Protein AF-0000000071657439 (afdb_homodimer)

Structure (mmCIF, N/CA/C/O backbone):
data_AF-0000000071657439-model_v1
#
loop_
_entity.id
_entity.type
_entity.pdbx_description
1 polymer 'Glycosyl hydrolase 5 family protein'
#
loop_
_atom_site.group_PDB
_atom_site.id
_atom_site.type_symbol
_atom_site.label_atom_id
_atom_site.label_alt_id
_atom_site.label_comp_id
_atom_site.label_asym_id
_atom_site.label_entity_id
_atom_site.label_seq_id
_atom_site.pdbx_PDB_ins_code
_atom_site.Cartn_x
_atom_site.Cartn_y
_atom_site.Cartn_z
_atom_site.occupancy
_atom_site.B_iso_or_equiv
_atom_site.auth_seq_id
_atom_site.auth_comp_id
_atom_site.auth_asym_id
_atom_site.auth_atom_id
_atom_site.pdbx_PDB_model_num
ATOM 1 N N . MET A 1 1 ? 21.781 -24.656 48.938 1 24.3 1 MET A N 1
ATOM 2 C CA . MET A 1 1 ? 22.859 -23.75 48.562 1 24.3 1 MET A CA 1
ATOM 3 C C . MET A 1 1 ? 22.828 -23.453 47.062 1 24.3 1 MET A C 1
ATOM 5 O O . MET A 1 1 ? 23.297 -24.25 46.25 1 24.3 1 MET A O 1
ATOM 9 N N . LYS A 1 2 ? 21.625 -22.938 46.688 1 26.47 2 LYS A N 1
ATOM 10 C CA . LYS A 1 2 ? 20.953 -22.734 45.406 1 26.47 2 LYS A CA 1
ATOM 11 C C . LYS A 1 2 ? 21.672 -21.688 44.562 1 26.47 2 LYS A C 1
ATOM 13 O O . LYS A 1 2 ? 21.781 -20.531 44.938 1 26.47 2 LYS A O 1
ATOM 18 N N . ILE A 1 3 ? 22.781 -22.203 43.719 1 28.06 3 ILE A N 1
ATOM 19 C CA . ILE A 1 3 ? 23.781 -21.391 43.031 1 28.06 3 ILE A CA 1
ATOM 20 C C . ILE A 1 3 ? 23.094 -20.438 42.062 1 28.06 3 ILE A C 1
ATOM 22 O O . ILE A 1 3 ? 22.172 -20.828 41.344 1 28.06 3 ILE A O 1
ATOM 26 N N . PRO A 1 4 ? 23.344 -19.109 42.094 1 30.8 4 PRO A N 1
ATOM 27 C CA . PRO A 1 4 ? 22.766 -17.953 41.406 1 30.8 4 PRO A CA 1
ATOM 28 C C . PRO A 1 4 ? 23.062 -17.938 39.938 1 30.8 4 PRO A C 1
ATOM 30 O O . PRO A 1 4 ? 24.219 -18.047 39.531 1 30.8 4 PRO A O 1
ATOM 33 N N . MET A 1 5 ? 22.281 -18.625 39.125 1 27.56 5 MET A N 1
ATOM 34 C CA . MET A 1 5 ? 22.547 -18.828 37.688 1 27.56 5 MET A CA 1
ATOM 35 C C . MET A 1 5 ? 22.656 -17.484 36.969 1 27.56 5 MET A C 1
ATOM 37 O O . MET A 1 5 ? 21.766 -16.656 37.062 1 27.56 5 MET A O 1
ATOM 41 N N . ARG A 1 6 ? 23.891 -16.984 36.812 1 30.16 6 ARG A N 1
ATOM 42 C CA . ARG A 1 6 ? 24.234 -15.703 36.188 1 30.16 6 ARG A CA 1
ATOM 43 C C . ARG A 1 6 ? 23.641 -15.602 34.781 1 30.16 6 ARG A C 1
ATOM 45 O O . ARG A 1 6 ? 23.75 -16.531 34 1 30.16 6 ARG A O 1
ATOM 52 N N . PRO A 1 7 ? 22.688 -14.609 34.5 1 30.31 7 PRO A N 1
ATOM 53 C CA . PRO A 1 7 ? 22 -14.422 33.219 1 30.31 7 PRO A CA 1
ATOM 54 C C . PRO A 1 7 ? 22.953 -14.047 32.094 1 30.31 7 PRO A C 1
ATOM 56 O O . PRO A 1 7 ? 23.844 -13.219 32.281 1 30.31 7 PRO A O 1
ATOM 59 N N . VAL A 1 8 ? 23.422 -15.023 31.297 1 30.38 8 VAL A N 1
ATOM 60 C CA . VAL A 1 8 ? 24.312 -14.859 30.141 1 30.38 8 VAL A CA 1
ATOM 61 C C . VAL A 1 8 ? 23.734 -13.805 29.203 1 30.38 8 VAL A C 1
ATOM 63 O O . VAL A 1 8 ? 22.578 -13.898 28.781 1 30.38 8 VAL A O 1
ATOM 66 N N . LEU A 1 9 ? 24.25 -12.555 29.297 1 27.44 9 LEU A N 1
ATOM 67 C CA . LEU A 1 9 ? 23.969 -11.391 28.453 1 27.44 9 LEU A CA 1
ATOM 68 C C . LEU A 1 9 ? 24.234 -11.695 26.984 1 27.44 9 LEU A C 1
ATOM 70 O O . LEU A 1 9 ? 25.359 -11.977 26.594 1 27.44 9 LEU A O 1
ATOM 74 N N . TYR A 1 10 ? 23.328 -12.414 26.312 1 26.75 10 TYR A N 1
ATOM 75 C CA . TYR A 1 10 ? 23.469 -12.641 24.875 1 26.75 10 TYR A CA 1
ATOM 76 C C . TYR A 1 10 ? 23.609 -11.32 24.125 1 26.75 10 TYR A C 1
ATOM 78 O O . TYR A 1 10 ? 22.75 -10.445 24.25 1 26.75 10 TYR A O 1
ATOM 86 N N . LEU A 1 11 ? 24.891 -10.844 24 1 27.08 11 LEU A N 1
ATOM 87 C CA . LEU A 1 11 ? 25.234 -9.711 23.141 1 27.08 11 LEU A CA 1
ATOM 88 C C . LEU A 1 11 ? 24.734 -9.945 21.719 1 27.08 11 LEU A C 1
ATOM 90 O O . LEU A 1 11 ? 25.156 -10.883 21.047 1 27.08 11 LEU A O 1
ATOM 94 N N . LEU A 1 12 ? 23.453 -9.633 21.484 1 26.39 12 LEU A N 1
ATOM 95 C CA . LEU A 1 12 ? 22.875 -9.609 20.141 1 26.39 12 LEU A CA 1
ATOM 96 C C . LEU A 1 12 ? 23.656 -8.664 19.234 1 26.39 12 LEU A C 1
ATOM 98 O O . LEU A 1 12 ? 23.688 -7.453 19.469 1 26.39 12 LEU A O 1
ATOM 102 N N . LEU A 1 13 ? 24.828 -9.156 18.781 1 27.42 13 LEU A N 1
ATOM 103 C CA . LEU A 1 13 ? 25.547 -8.438 17.734 1 27.42 13 LEU A CA 1
ATOM 104 C C . LEU A 1 13 ? 24.609 -8.133 16.562 1 27.42 13 LEU A C 1
ATOM 106 O O . LEU A 1 13 ? 24.047 -9.055 15.961 1 27.42 13 LEU A O 1
ATOM 110 N N . LEU A 1 14 ? 24.016 -6.961 16.641 1 28.27 14 LEU A N 1
ATOM 111 C CA . LEU A 1 14 ? 23.266 -6.371 15.531 1 28.27 14 LEU A CA 1
ATOM 112 C C . LEU A 1 14 ? 24.141 -6.25 14.289 1 28.27 14 LEU A C 1
ATOM 114 O O . LEU A 1 14 ? 25.078 -5.441 14.258 1 28.27 14 LEU A O 1
ATOM 118 N N . LEU A 1 15 ? 24.438 -7.359 13.648 1 28.45 15 LEU A N 1
ATOM 119 C CA . LEU A 1 15 ? 25.047 -7.301 12.328 1 28.45 15 LEU A CA 1
ATOM 120 C C . LEU A 1 15 ? 24.234 -6.422 11.383 1 28.45 15 LEU A C 1
ATOM 122 O O . LEU A 1 15 ? 23.047 -6.652 11.188 1 28.45 15 LEU A O 1
ATOM 126 N N . SER A 1 16 ? 24.688 -5.199 11.258 1 29.62 16 SER A N 1
ATOM 127 C CA . SER A 1 16 ? 24.203 -4.258 10.25 1 29.62 16 SER A CA 1
ATOM 128 C C . SER A 1 16 ? 24.312 -4.852 8.852 1 29.62 16 SER A C 1
ATOM 130 O O . SER A 1 16 ? 25.422 -5.102 8.359 1 29.62 16 SER A O 1
ATOM 132 N N . PHE A 1 17 ? 23.344 -5.691 8.484 1 31.05 17 PHE A N 1
ATOM 133 C CA . PHE A 1 17 ? 23.25 -6.078 7.086 1 31.05 17 PHE A CA 1
ATOM 134 C C . PHE A 1 17 ? 23.125 -4.852 6.191 1 31.05 17 PHE A C 1
ATOM 136 O O . PHE A 1 17 ? 22.156 -4.098 6.289 1 31.05 17 PHE A O 1
ATOM 143 N N . LEU A 1 18 ? 24.281 -4.305 5.812 1 30.98 18 LEU A N 1
ATOM 144 C CA . LEU A 1 18 ? 24.359 -3.381 4.688 1 30.98 18 LEU A CA 1
ATOM 145 C C . LEU A 1 18 ? 23.531 -3.883 3.51 1 30.98 18 LEU A C 1
ATOM 147 O O . LEU A 1 18 ? 23.766 -4.98 3 1 30.98 18 LEU A O 1
ATOM 151 N N . SER A 1 19 ? 22.312 -3.475 3.529 1 32.47 19 SER A N 1
ATOM 152 C CA . SER A 1 19 ? 21.469 -3.68 2.359 1 32.47 19 SER A CA 1
ATOM 153 C C . SER A 1 19 ? 22.141 -3.176 1.09 1 32.47 19 SER A C 1
ATOM 155 O O . SER A 1 19 ? 22.375 -1.976 0.937 1 32.47 19 SER A O 1
ATOM 157 N N . SER A 1 20 ? 23.109 -3.908 0.619 1 32 20 SER A N 1
ATOM 158 C CA . SER A 1 20 ? 23.516 -3.674 -0.763 1 32 20 SER A CA 1
ATOM 159 C C . SER A 1 20 ? 22.312 -3.518 -1.677 1 32 20 SER A C 1
ATOM 161 O O . SER A 1 20 ? 21.438 -4.387 -1.716 1 32 20 SER A O 1
ATOM 163 N N . ASN A 1 21 ? 21.891 -2.271 -1.723 1 31.84 21 ASN A N 1
ATOM 164 C CA . ASN A 1 21 ? 21.016 -1.978 -2.855 1 31.84 21 ASN A CA 1
ATOM 165 C C . ASN A 1 21 ? 21.547 -2.605 -4.145 1 31.84 21 ASN A C 1
ATOM 167 O O . ASN A 1 21 ? 22.453 -2.064 -4.777 1 31.84 21 ASN A O 1
ATOM 171 N N . SER A 1 22 ? 21.719 -3.912 -4.078 1 33.81 22 SER A N 1
ATOM 172 C CA . SER A 1 22 ? 22 -4.527 -5.375 1 33.81 22 SER A CA 1
ATOM 173 C C . SER A 1 22 ? 21.047 -3.994 -6.449 1 33.81 22 SER A C 1
ATOM 175 O O . SER A 1 22 ? 19.844 -3.926 -6.234 1 33.81 22 SER A O 1
ATOM 177 N N . LEU A 1 23 ? 21.562 -3.094 -7.285 1 35.34 23 LEU A N 1
ATOM 178 C CA . LEU A 1 23 ? 20.969 -2.867 -8.602 1 35.34 23 LEU A CA 1
ATOM 179 C C . LEU A 1 23 ? 20.359 -4.152 -9.148 1 35.34 23 LEU A C 1
ATOM 181 O O . LEU A 1 23 ? 21.078 -5.102 -9.461 1 35.34 23 LEU A O 1
ATOM 185 N N . ARG A 1 24 ? 19.219 -4.367 -8.602 1 36.41 24 ARG A N 1
ATOM 186 C CA . ARG A 1 24 ? 18.5 -5.391 -9.359 1 36.41 24 ARG A CA 1
ATOM 187 C C . ARG A 1 24 ? 18.594 -5.113 -10.859 1 36.41 24 ARG A C 1
ATOM 189 O O . ARG A 1 24 ? 17.906 -4.223 -11.367 1 36.41 24 ARG A O 1
ATOM 196 N N . ALA A 1 25 ? 19.703 -5.305 -11.445 1 32.69 25 ALA A N 1
ATOM 197 C CA . ALA A 1 25 ? 19.641 -5.441 -12.898 1 32.69 25 ALA A CA 1
ATOM 198 C C . ALA A 1 25 ? 18.531 -6.398 -13.312 1 32.69 25 ALA A C 1
ATOM 200 O O . ALA A 1 25 ? 18.625 -7.602 -13.07 1 32.69 25 ALA A O 1
ATOM 201 N N . SER A 1 26 ? 17.375 -5.852 -13.25 1 37.47 26 SER A N 1
ATOM 202 C CA . SER A 1 26 ? 16.391 -6.684 -13.914 1 37.47 26 SER A CA 1
ATOM 203 C C . SER A 1 26 ? 16.891 -7.16 -15.281 1 37.47 26 SER A C 1
ATOM 205 O O . SER A 1 26 ? 17.25 -6.344 -16.125 1 37.47 26 SER A O 1
ATOM 207 N N . LEU A 1 27 ? 17.562 -8.195 -15.367 1 37.78 27 LEU A N 1
ATOM 208 C CA . LEU A 1 27 ? 17.672 -8.734 -16.719 1 37.78 27 LEU A CA 1
ATOM 209 C C . LEU A 1 27 ? 16.422 -8.406 -17.531 1 37.78 27 LEU A C 1
ATOM 211 O O . LEU A 1 27 ? 15.328 -8.898 -17.219 1 37.78 27 LEU A O 1
ATOM 215 N N . ALA A 1 28 ? 16.484 -7.227 -17.984 1 44.09 28 ALA A N 1
ATOM 216 C CA . ALA A 1 28 ? 15.453 -6.801 -18.938 1 44.09 28 ALA A CA 1
ATOM 217 C C . ALA A 1 28 ? 15.141 -7.898 -19.938 1 44.09 28 ALA A C 1
ATOM 219 O O . ALA A 1 28 ? 15.922 -8.133 -20.875 1 44.09 28 ALA A O 1
ATOM 220 N N . THR A 1 29 ? 14.547 -9.055 -19.578 1 53.5 29 THR A N 1
ATOM 221 C CA . THR A 1 29 ? 14.117 -9.977 -20.625 1 53.5 29 THR A CA 1
ATOM 222 C C . THR A 1 29 ? 13.273 -9.258 -21.672 1 53.5 29 THR A C 1
ATOM 224 O O . THR A 1 29 ? 12.352 -8.508 -21.328 1 53.5 29 THR A O 1
ATOM 227 N N . SER A 1 30 ? 13.781 -9.094 -22.828 1 66.56 30 SER A N 1
ATOM 228 C CA . SER A 1 30 ? 13.078 -8.531 -23.984 1 66.56 30 SER A CA 1
ATOM 229 C C . SER A 1 30 ? 11.695 -9.148 -24.125 1 66.56 30 SER A C 1
ATOM 231 O O . SER A 1 30 ? 11.5 -10.328 -23.828 1 66.56 30 SER A O 1
ATOM 233 N N . SER A 1 31 ? 10.688 -8.367 -24.234 1 86.31 31 SER A N 1
ATOM 234 C CA . SER A 1 31 ? 9.328 -8.82 -24.5 1 86.31 31 SER A CA 1
ATOM 235 C C . SER A 1 31 ? 9.289 -9.828 -25.656 1 86.31 31 SER A C 1
ATOM 237 O O . SER A 1 31 ? 9.969 -9.648 -26.656 1 86.31 31 SER A O 1
ATOM 239 N N . PRO A 1 32 ? 8.656 -10.945 -25.453 1 93.75 32 PRO A N 1
ATOM 240 C CA . PRO A 1 32 ? 8.586 -11.969 -26.484 1 93.75 32 PRO A CA 1
ATOM 241 C C . PRO A 1 32 ? 7.969 -11.445 -27.781 1 93.75 32 PRO A C 1
ATOM 243 O O . PRO A 1 32 ? 7.102 -10.57 -27.75 1 93.75 32 PRO A O 1
ATOM 246 N N . SER A 1 33 ? 8.461 -12.008 -28.859 1 95.06 33 SER A N 1
ATOM 247 C CA . SER A 1 33 ? 7.848 -11.734 -30.156 1 95.06 33 SER A CA 1
ATOM 248 C C . SER A 1 33 ? 6.559 -12.531 -30.344 1 95.06 33 SER A C 1
ATOM 250 O O . SER A 1 33 ? 6.594 -13.75 -30.516 1 95.06 33 SER A O 1
ATOM 252 N N . LEU A 1 34 ? 5.48 -11.953 -30.344 1 96.25 34 LEU A N 1
ATOM 253 C CA . LEU A 1 34 ? 4.176 -12.602 -30.422 1 96.25 34 LEU A CA 1
ATOM 254 C C . LEU A 1 34 ? 3.732 -12.758 -31.859 1 96.25 34 LEU A C 1
ATOM 256 O O . LEU A 1 34 ? 4.086 -11.945 -32.719 1 96.25 34 LEU A O 1
ATOM 260 N N . PRO A 1 35 ? 2.955 -13.75 -32.156 1 97.56 35 PRO A N 1
ATOM 261 C CA . PRO A 1 35 ? 2.229 -14.672 -31.281 1 97.56 35 PRO A CA 1
ATOM 262 C C . PRO A 1 35 ? 3.09 -15.844 -30.812 1 97.56 35 PRO A C 1
ATOM 264 O O . PRO A 1 35 ? 4.133 -16.125 -31.406 1 97.56 35 PRO A O 1
ATOM 267 N N . LEU A 1 36 ? 2.596 -16.562 -29.828 1 98.75 36 LEU A N 1
ATOM 268 C CA . LEU A 1 36 ? 3.285 -17.734 -29.281 1 98.75 36 LEU A CA 1
ATOM 269 C C . LEU A 1 36 ? 2.893 -19 -30.031 1 98.75 36 LEU A C 1
ATOM 271 O O . LEU A 1 36 ? 1.844 -19.031 -30.672 1 98.75 36 LEU A O 1
ATOM 275 N N . SER A 1 37 ? 3.734 -19.938 -29.953 1 98.69 37 SER A N 1
ATOM 276 C CA . SER A 1 37 ? 3.51 -21.281 -30.469 1 98.69 37 SER A CA 1
ATOM 277 C C . SER A 1 37 ? 4.199 -22.328 -29.578 1 98.69 37 SER A C 1
ATOM 279 O O . SER A 1 37 ? 4.695 -22 -28.5 1 98.69 37 SER A O 1
ATOM 281 N N . THR A 1 38 ? 4.047 -23.594 -29.984 1 98.75 38 THR A N 1
ATOM 282 C CA . THR A 1 38 ? 4.715 -24.656 -29.234 1 98.75 38 THR A CA 1
ATOM 283 C C . THR A 1 38 ? 5.738 -25.375 -30.109 1 98.75 38 THR A C 1
ATOM 285 O O . THR A 1 38 ? 5.555 -25.484 -31.328 1 98.75 38 THR A O 1
ATOM 288 N N . SER A 1 39 ? 6.793 -25.719 -29.578 1 98.25 39 SER A N 1
ATOM 289 C CA . SER A 1 39 ? 7.852 -26.547 -30.141 1 98.25 39 SER A CA 1
ATOM 290 C C . SER A 1 39 ? 8.312 -27.609 -29.156 1 98.25 39 SER A C 1
ATOM 292 O O . SER A 1 39 ? 9.016 -27.297 -28.188 1 98.25 39 SER A O 1
ATOM 294 N N . SER A 1 40 ? 7.871 -28.828 -29.406 1 97.31 40 SER A N 1
ATOM 295 C CA . SER A 1 40 ? 8.016 -29.891 -28.406 1 97.31 40 SER A CA 1
ATOM 296 C C . SER A 1 40 ? 7.367 -29.484 -27.078 1 97.31 40 SER A C 1
ATOM 298 O O . SER A 1 40 ? 6.223 -29.031 -27.047 1 97.31 40 SER A O 1
ATOM 300 N N . ARG A 1 41 ? 8.078 -29.641 -26 1 98.38 41 ARG A N 1
ATOM 301 C CA . ARG A 1 41 ? 7.48 -29.406 -24.688 1 98.38 41 ARG A CA 1
ATOM 302 C C . ARG A 1 41 ? 7.508 -27.922 -24.344 1 98.38 41 ARG A C 1
ATOM 304 O O . ARG A 1 41 ? 7.086 -27.531 -23.25 1 98.38 41 ARG A O 1
ATOM 311 N N . TRP A 1 42 ? 7.957 -27.062 -25.297 1 98.62 42 TRP A N 1
ATOM 312 C CA . TRP A 1 42 ? 8.211 -25.672 -24.938 1 98.62 42 TRP A CA 1
ATOM 313 C C . TRP A 1 42 ? 7.199 -24.75 -25.609 1 98.62 42 TRP A C 1
ATOM 315 O O . TRP A 1 42 ? 6.797 -24.984 -26.75 1 98.62 42 TRP A O 1
ATOM 325 N N . ILE A 1 43 ? 6.812 -23.688 -24.891 1 98.81 43 ILE A N 1
ATOM 326 C CA . ILE A 1 43 ? 6.176 -22.516 -25.484 1 98.81 43 ILE A CA 1
ATOM 327 C C . ILE A 1 43 ? 7.246 -21.562 -26 1 98.81 43 ILE A C 1
ATOM 329 O O . ILE A 1 43 ? 8.203 -21.25 -25.297 1 98.81 43 ILE A O 1
ATOM 333 N N . VAL A 1 44 ? 7.098 -21.156 -27.266 1 98.62 44 VAL A N 1
ATOM 334 C CA . VAL A 1 44 ? 8.125 -20.328 -27.891 1 98.62 44 VAL A CA 1
ATOM 335 C C . VAL A 1 44 ? 7.484 -19.109 -28.547 1 98.62 44 VAL A C 1
ATOM 337 O O . VAL A 1 44 ? 6.281 -19.109 -28.828 1 98.62 44 VAL A O 1
ATOM 340 N N . ASP A 1 45 ? 8.258 -18.078 -28.75 1 98 45 ASP A N 1
ATOM 341 C CA . ASP A 1 45 ? 7.75 -16.891 -29.438 1 98 45 ASP A CA 1
ATOM 342 C C . ASP A 1 45 ? 7.965 -17 -30.938 1 98 45 ASP A C 1
ATOM 344 O O . ASP A 1 45 ? 8.281 -18.062 -31.453 1 98 45 ASP A O 1
ATOM 348 N N . GLY A 1 46 ? 7.734 -15.93 -31.656 1 96.69 46 GLY A N 1
ATOM 349 C CA . GLY A 1 46 ? 7.812 -15.914 -33.125 1 96.69 46 GLY A CA 1
ATOM 350 C C . GLY A 1 46 ? 9.203 -16.234 -33.625 1 96.69 46 GLY A C 1
ATOM 351 O O . GLY A 1 46 ? 9.359 -16.656 -34.781 1 96.69 46 GLY A O 1
ATOM 352 N N . ASN A 1 47 ? 10.203 -16.141 -32.781 1 96.12 47 ASN A N 1
ATOM 353 C CA . ASN A 1 47 ? 11.586 -16.406 -33.188 1 96.12 47 ASN A CA 1
ATOM 354 C C . ASN A 1 47 ? 12.039 -17.781 -32.719 1 96.12 47 ASN A C 1
ATOM 356 O O . ASN A 1 47 ? 13.203 -18.156 -32.906 1 96.12 47 ASN A O 1
ATOM 360 N N . GLY A 1 48 ? 11.133 -18.469 -32.062 1 96.62 48 GLY A N 1
ATOM 361 C CA . GLY A 1 48 ? 11.453 -19.812 -31.594 1 96.62 48 GLY A CA 1
ATOM 362 C C . GLY A 1 48 ? 12.125 -19.828 -30.234 1 96.62 48 GLY A C 1
ATOM 363 O O . GLY A 1 48 ? 12.617 -20.875 -29.797 1 96.62 48 GLY A O 1
ATOM 364 N N . ARG A 1 49 ? 12.109 -18.719 -29.641 1 96.75 49 ARG A N 1
ATOM 365 C CA . ARG A 1 49 ? 12.734 -18.609 -28.312 1 96.75 49 ARG A CA 1
ATOM 366 C C . ARG A 1 49 ? 11.758 -19.016 -27.219 1 96.75 49 ARG A C 1
ATOM 368 O O . ARG A 1 49 ? 10.586 -18.641 -27.234 1 96.75 49 ARG A O 1
ATOM 375 N N . ARG A 1 50 ? 12.266 -19.734 -26.234 1 98 50 ARG A N 1
ATOM 376 C CA . ARG A 1 50 ? 11.484 -20.156 -25.094 1 98 50 ARG A CA 1
ATOM 377 C C . ARG A 1 50 ? 10.875 -18.969 -24.359 1 98 50 ARG A C 1
ATOM 379 O O . ARG A 1 50 ? 11.562 -17.984 -24.078 1 98 50 ARG A O 1
ATOM 386 N N . VAL A 1 51 ? 9.57 -19.062 -24.172 1 98.31 51 VAL A N 1
ATOM 387 C CA . VAL A 1 51 ? 8.859 -18.094 -23.359 1 98.31 51 VAL A CA 1
ATOM 388 C C . VAL A 1 51 ? 8.305 -18.781 -22.109 1 98.31 51 VAL A C 1
ATOM 390 O O . VAL A 1 51 ? 7.578 -19.781 -22.219 1 98.31 51 VAL A O 1
ATOM 393 N N . LYS A 1 52 ? 8.711 -18.312 -20.953 1 98.06 52 LYS A N 1
ATOM 394 C CA . LYS A 1 52 ? 8.156 -18.781 -19.688 1 98.06 52 LYS A CA 1
ATOM 395 C C . LYS A 1 52 ? 6.867 -18.047 -19.344 1 98.06 52 LYS A C 1
ATOM 397 O O . LYS A 1 52 ? 6.871 -16.812 -19.188 1 98.06 52 LYS A O 1
ATOM 402 N N . LEU A 1 53 ? 5.746 -18.797 -19.25 1 98.75 53 LEU A N 1
ATOM 403 C CA . LEU A 1 53 ? 4.543 -18.172 -18.688 1 98.75 53 LEU A CA 1
ATOM 404 C C . LEU A 1 53 ? 4.59 -18.156 -17.172 1 98.75 53 LEU A C 1
ATOM 406 O O . LEU A 1 53 ? 4.559 -19.219 -16.531 1 98.75 53 LEU A O 1
ATOM 410 N N . ALA A 1 54 ? 4.793 -17.031 -16.625 1 98.75 54 ALA A N 1
ATOM 411 C CA . ALA A 1 54 ? 4.656 -16.75 -15.195 1 98.75 54 ALA A CA 1
ATOM 412 C C . ALA A 1 54 ? 3.398 -15.93 -14.922 1 98.75 54 ALA A C 1
ATOM 414 O O . ALA A 1 54 ? 3.463 -14.695 -14.82 1 98.75 54 ALA A O 1
ATOM 415 N N . CYS A 1 55 ? 2.279 -16.641 -14.766 1 98.88 55 CYS A N 1
ATOM 416 C CA . CYS A 1 55 ? 0.968 -16 -14.766 1 98.88 55 CYS A CA 1
ATOM 417 C C . CYS A 1 55 ? 0.394 -15.938 -13.359 1 98.88 55 CYS A C 1
ATOM 419 O O . CYS A 1 55 ? 0.853 -16.641 -12.461 1 98.88 55 CYS A O 1
ATOM 421 N N . VAL A 1 56 ? -0.522 -15.047 -13.203 1 98.94 56 VAL A N 1
ATOM 422 C CA . VAL A 1 56 ? -1.392 -15 -12.039 1 98.94 56 VAL A CA 1
ATOM 423 C C . VAL A 1 56 ? -2.854 -15.031 -12.477 1 98.94 56 VAL A C 1
ATOM 425 O O . VAL A 1 56 ? -3.223 -14.406 -13.469 1 98.94 56 VAL A O 1
ATOM 428 N N . ASN A 1 57 ? -3.639 -15.867 -11.781 1 98.94 57 ASN A N 1
ATOM 429 C CA . ASN A 1 57 ? -5.066 -15.906 -12.07 1 98.94 57 ASN A CA 1
ATOM 430 C C . ASN A 1 57 ? -5.781 -14.664 -11.555 1 98.94 57 ASN A C 1
ATOM 432 O O . ASN A 1 57 ? -5.543 -14.227 -10.422 1 98.94 57 ASN A O 1
ATOM 436 N N . TRP A 1 58 ? -6.613 -14.117 -12.359 1 98.94 58 TRP A N 1
ATOM 437 C CA . TRP A 1 58 ? -7.438 -12.977 -11.961 1 98.94 58 TRP A CA 1
ATOM 438 C C . TRP A 1 58 ? -8.914 -13.258 -12.211 1 98.94 58 TRP A C 1
ATOM 440 O O . TRP A 1 58 ? -9.336 -13.391 -13.367 1 98.94 58 TRP A O 1
ATOM 450 N N . ALA A 1 59 ? -9.68 -13.312 -11.18 1 98.81 59 ALA A N 1
ATOM 451 C CA . ALA A 1 59 ? -11.07 -13.758 -11.242 1 98.81 59 ALA A CA 1
ATOM 452 C C . ALA A 1 59 ? -11.961 -12.664 -11.828 1 98.81 59 ALA A C 1
ATOM 454 O O . ALA A 1 59 ? -11.953 -11.531 -11.352 1 98.81 59 ALA A O 1
ATOM 455 N N . ALA A 1 60 ? -12.766 -13.016 -12.828 1 98.88 60 ALA A N 1
ATOM 456 C CA . ALA A 1 60 ? -13.781 -12.148 -13.406 1 98.88 60 ALA A CA 1
ATOM 457 C C . ALA A 1 60 ? -15.07 -12.922 -13.695 1 98.88 60 ALA A C 1
ATOM 459 O O . ALA A 1 60 ? -15.953 -12.43 -14.398 1 98.88 60 ALA A O 1
ATOM 460 N N . HIS A 1 61 ? -15.164 -14.133 -13.125 1 98.56 61 HIS A N 1
ATOM 461 C CA . HIS A 1 61 ? -16.234 -15.047 -13.516 1 98.56 61 HIS A CA 1
ATOM 462 C C . HIS A 1 61 ? -17.297 -15.148 -12.422 1 98.56 61 HIS A C 1
ATOM 464 O O . HIS A 1 61 ? -18.312 -15.82 -12.602 1 98.56 61 HIS A O 1
ATOM 470 N N . LEU A 1 62 ? -17.062 -14.508 -11.266 1 98.12 62 LEU A N 1
ATOM 471 C CA . LEU A 1 62 ? -17.953 -14.711 -10.141 1 98.12 62 LEU A CA 1
ATOM 472 C C . LEU A 1 62 ? -19.281 -13.977 -10.359 1 98.12 62 LEU A C 1
ATOM 474 O O . LEU A 1 62 ? -19.625 -13.641 -11.492 1 98.12 62 LEU A O 1
ATOM 478 N N . GLU A 1 63 ? -20.062 -13.742 -9.344 1 97.62 63 GLU A N 1
ATOM 479 C CA . GLU A 1 63 ? -21.453 -13.305 -9.406 1 97.62 63 GLU A CA 1
ATOM 480 C C . GLU A 1 63 ? -21.578 -11.977 -10.156 1 97.62 63 GLU A C 1
ATOM 482 O O . GLU A 1 63 ? -22.531 -11.781 -10.93 1 97.62 63 GLU A O 1
ATOM 487 N N . ALA A 1 64 ? -20.609 -11.148 -10.008 1 98.38 64 ALA A N 1
ATOM 488 C CA . ALA A 1 64 ? -20.672 -9.828 -10.625 1 98.38 64 ALA A CA 1
ATOM 489 C C . ALA A 1 64 ? -20.312 -9.891 -12.109 1 98.38 64 ALA A C 1
ATOM 491 O O . ALA A 1 64 ? -20.562 -8.945 -12.852 1 98.38 64 ALA A O 1
ATOM 492 N N . ALA A 1 65 ? -19.672 -11.031 -12.539 1 98.62 65 ALA A N 1
ATOM 493 C CA . ALA A 1 65 ? -19.219 -11.234 -13.906 1 98.62 65 ALA A CA 1
ATOM 494 C C . ALA A 1 65 ? -18.328 -10.078 -14.359 1 98.62 65 ALA A C 1
ATOM 496 O O . ALA A 1 65 ? -18.453 -9.594 -15.484 1 98.62 65 ALA A O 1
ATOM 497 N N . ALA A 1 66 ? -17.547 -9.562 -13.477 1 98.81 66 ALA A N 1
ATOM 498 C CA . ALA A 1 66 ? -16.547 -8.523 -13.711 1 98.81 66 ALA A CA 1
ATOM 499 C C . ALA A 1 66 ? -15.281 -8.789 -12.914 1 98.81 66 ALA A C 1
ATOM 501 O O . ALA A 1 66 ? -15.312 -9.484 -11.891 1 98.81 66 ALA A O 1
ATOM 502 N N . ALA A 1 67 ? -14.18 -8.227 -13.438 1 98.94 67 ALA A N 1
ATOM 503 C CA . ALA A 1 67 ? -12.906 -8.438 -12.766 1 98.94 67 ALA A CA 1
ATOM 504 C C . ALA A 1 67 ? -12.961 -7.953 -11.32 1 98.94 67 ALA A C 1
ATOM 506 O O . ALA A 1 67 ? -13.516 -6.887 -11.031 1 98.94 67 ALA A O 1
ATOM 507 N N . GLU A 1 68 ? -12.453 -8.734 -10.422 1 98.88 68 GLU A N 1
ATOM 508 C CA . GLU A 1 68 ? -12.383 -8.367 -9.008 1 98.88 68 GLU A CA 1
ATOM 509 C C . GLU A 1 68 ? -11.406 -7.215 -8.781 1 98.88 68 GLU A C 1
ATOM 511 O O . GLU A 1 68 ? -10.422 -7.078 -9.516 1 98.88 68 GLU A O 1
ATOM 516 N N . GLY A 1 69 ? -11.703 -6.375 -7.773 1 98.75 69 GLY A N 1
ATOM 517 C CA . GLY A 1 69 ? -10.727 -5.402 -7.309 1 98.75 69 GLY A CA 1
ATOM 518 C C . GLY A 1 69 ? -10.859 -4.051 -7.992 1 98.75 69 GLY A C 1
ATOM 519 O O . GLY A 1 69 ? -10.156 -3.104 -7.645 1 98.75 69 GLY A O 1
ATOM 520 N N . LEU A 1 70 ? -11.875 -3.854 -8.922 1 98.88 70 LEU A N 1
ATOM 521 C CA . LEU A 1 70 ? -12 -2.609 -9.672 1 98.88 70 LEU A CA 1
ATOM 522 C C . LEU A 1 70 ? -12.43 -1.466 -8.766 1 98.88 70 LEU A C 1
ATOM 524 O O . LEU A 1 70 ? -12.25 -0.293 -9.102 1 98.88 70 LEU A O 1
ATOM 528 N N . GLY A 1 71 ? -13.023 -1.799 -7.637 1 98.44 71 GLY A N 1
ATOM 529 C CA . GLY A 1 71 ? -13.367 -0.788 -6.645 1 98.44 71 GLY A CA 1
ATOM 530 C C . GLY A 1 71 ? -12.258 -0.555 -5.633 1 98.44 71 GLY A C 1
ATOM 531 O O . GLY A 1 71 ? -12.32 0.394 -4.848 1 98.44 71 GLY A O 1
ATOM 532 N N . LYS A 1 72 ? -11.25 -1.358 -5.633 1 98.25 72 LYS A N 1
ATOM 533 C CA . LYS A 1 72 ? -10.18 -1.288 -4.641 1 98.25 72 LYS A CA 1
ATOM 534 C C . LYS A 1 72 ? -9.031 -0.409 -5.129 1 98.25 72 LYS A C 1
ATOM 536 O O . LYS A 1 72 ? -8.469 0.368 -4.355 1 98.25 72 LYS A O 1
ATOM 541 N N . GLN A 1 73 ? -8.688 -0.518 -6.41 1 98.19 73 GLN A N 1
ATOM 542 C CA . GLN A 1 73 ? -7.598 0.226 -7.035 1 98.19 73 GLN A CA 1
ATOM 543 C C . GLN A 1 73 ? -7.949 0.615 -8.469 1 98.19 73 GLN A C 1
ATOM 545 O O . GLN A 1 73 ? -8.766 -0.046 -9.117 1 98.19 73 GLN A O 1
ATOM 550 N N . PRO A 1 74 ? -7.301 1.685 -8.977 1 98 74 PRO A N 1
ATOM 551 C CA . PRO A 1 74 ? -7.379 1.904 -10.43 1 98 74 PRO A CA 1
ATOM 552 C C . PRO A 1 74 ? -6.832 0.729 -11.234 1 98 74 PRO A C 1
ATOM 554 O O . PRO A 1 74 ? -5.84 0.111 -10.836 1 98 74 PRO A O 1
ATOM 557 N N . LEU A 1 75 ? -7.449 0.438 -12.312 1 98.81 75 LEU A N 1
ATOM 558 C CA . LEU A 1 75 ? -7.113 -0.707 -13.148 1 98.81 75 LEU A CA 1
ATOM 559 C C . LEU A 1 75 ? -5.637 -0.681 -13.539 1 98.81 75 LEU A C 1
ATOM 561 O O . LEU A 1 75 ? -4.949 -1.701 -13.453 1 98.81 75 LEU A O 1
ATOM 565 N N . ASP A 1 76 ? -5.164 0.469 -13.891 1 98.5 76 ASP A N 1
ATOM 566 C CA . ASP A 1 76 ? -3.77 0.583 -14.305 1 98.5 76 ASP A CA 1
ATOM 567 C C . ASP A 1 76 ? -2.824 0.285 -13.141 1 98.5 76 ASP A C 1
ATOM 569 O O . ASP A 1 76 ? -1.744 -0.273 -13.344 1 98.5 76 ASP A O 1
ATOM 573 N N . THR A 1 77 ? -3.232 0.651 -11.953 1 97.75 77 THR A N 1
ATOM 574 C CA . THR A 1 77 ? -2.447 0.34 -10.766 1 97.75 77 THR A CA 1
ATOM 575 C C . THR A 1 77 ? -2.379 -1.168 -10.539 1 97.75 77 THR A C 1
ATOM 577 O O . THR A 1 77 ? -1.321 -1.703 -10.203 1 97.75 77 THR A O 1
ATOM 580 N N . ILE A 1 78 ? -3.48 -1.857 -10.727 1 98.69 78 ILE A N 1
ATOM 581 C CA . ILE A 1 78 ? -3.52 -3.309 -10.578 1 98.69 78 ILE A CA 1
ATOM 582 C C . ILE A 1 78 ? -2.58 -3.959 -11.586 1 98.69 78 ILE A C 1
ATOM 584 O O . ILE A 1 78 ? -1.725 -4.77 -11.219 1 98.69 78 ILE A O 1
ATOM 588 N N . SER A 1 79 ? -2.664 -3.559 -12.867 1 98.75 79 SER A N 1
ATOM 589 C CA . SER A 1 79 ? -1.815 -4.117 -13.914 1 98.75 79 SER A CA 1
ATOM 590 C C . SER A 1 79 ? -0.343 -3.824 -13.648 1 98.75 79 SER A C 1
ATOM 592 O O . SER A 1 79 ? 0.507 -4.707 -13.789 1 98.75 79 SER A O 1
ATOM 594 N N . GLY A 1 80 ? -0.105 -2.555 -13.273 1 98.25 80 GLY A N 1
ATOM 595 C CA . GLY A 1 80 ? 1.266 -2.211 -12.93 1 98.25 80 GLY A CA 1
ATOM 596 C C . GLY A 1 80 ? 1.819 -3.037 -11.789 1 98.25 80 GLY A C 1
ATOM 597 O O . GLY A 1 80 ? 3.002 -3.383 -11.781 1 98.25 80 GLY A O 1
ATOM 598 N N . GLY A 1 81 ? 0.934 -3.324 -10.828 1 97.81 81 GLY A N 1
ATOM 599 C CA . GLY A 1 81 ? 1.333 -4.172 -9.719 1 97.81 81 GLY A CA 1
ATOM 600 C C . GLY A 1 81 ? 1.699 -5.582 -10.141 1 97.81 81 GLY A C 1
ATOM 601 O O . GLY A 1 81 ? 2.65 -6.164 -9.617 1 97.81 81 GLY A O 1
ATOM 602 N N . VAL A 1 82 ? 0.99 -6.117 -11.039 1 98.62 82 VAL A N 1
ATOM 603 C CA . VAL A 1 82 ? 1.271 -7.441 -11.578 1 98.62 82 VAL A CA 1
ATOM 604 C C . VAL A 1 82 ? 2.68 -7.473 -12.164 1 98.62 82 VAL A C 1
ATOM 606 O O . VAL A 1 82 ? 3.461 -8.383 -11.875 1 98.62 82 VAL A O 1
ATOM 609 N N . VAL A 1 83 ? 3.037 -6.449 -12.938 1 98.12 83 VAL A N 1
ATOM 610 C CA . VAL A 1 83 ? 4.352 -6.355 -13.57 1 98.12 83 VAL A CA 1
ATOM 611 C C . VAL A 1 83 ? 5.422 -6.172 -12.5 1 98.12 83 VAL A C 1
ATOM 613 O O . VAL A 1 83 ? 6.457 -6.844 -12.531 1 98.12 83 VAL A O 1
ATOM 616 N N . ALA A 1 84 ? 5.113 -5.355 -11.516 1 97.44 84 ALA A N 1
ATOM 617 C CA . ALA A 1 84 ? 6.082 -5.039 -10.469 1 97.44 84 ALA A CA 1
ATOM 618 C C . ALA A 1 84 ? 6.414 -6.277 -9.641 1 97.44 84 ALA A C 1
ATOM 620 O O . ALA A 1 84 ? 7.527 -6.406 -9.125 1 97.44 84 ALA A O 1
ATOM 621 N N . LEU A 1 85 ? 5.48 -7.176 -9.578 1 98.12 85 LEU A N 1
ATOM 622 C CA . LEU A 1 85 ? 5.676 -8.383 -8.781 1 98.12 85 LEU A CA 1
ATOM 623 C C . LEU A 1 85 ? 6.301 -9.492 -9.617 1 98.12 85 LEU A C 1
ATOM 625 O O . LEU A 1 85 ? 6.441 -10.625 -9.148 1 98.12 85 LEU A O 1
ATOM 629 N N . GLY A 1 86 ? 6.586 -9.273 -10.875 1 97.62 86 GLY A N 1
ATOM 630 C CA . GLY A 1 86 ? 7.41 -10.141 -11.703 1 97.62 86 GLY A CA 1
ATOM 631 C C . GLY A 1 86 ? 6.602 -11.023 -12.633 1 97.62 86 GLY A C 1
ATOM 632 O O . GLY A 1 86 ? 7.16 -11.844 -13.359 1 97.62 86 GLY A O 1
ATOM 633 N N . PHE A 1 87 ? 5.32 -10.836 -12.688 1 98.69 87 PHE A N 1
ATOM 634 C CA . PHE A 1 87 ? 4.488 -11.656 -13.555 1 98.69 87 PHE A CA 1
ATOM 635 C C . PHE A 1 87 ? 4.449 -11.078 -14.969 1 98.69 87 PHE A C 1
ATOM 637 O O . PHE A 1 87 ? 4.461 -9.859 -15.141 1 98.69 87 PHE A O 1
ATOM 644 N N . ASN A 1 88 ? 4.355 -11.93 -15.938 1 98.62 88 ASN A N 1
ATOM 645 C CA . ASN A 1 88 ? 4.301 -11.461 -17.312 1 98.62 88 ASN A CA 1
ATOM 646 C C . ASN A 1 88 ? 3.002 -11.883 -18 1 98.62 88 ASN A C 1
ATOM 648 O O . ASN A 1 88 ? 2.809 -11.625 -19.188 1 98.62 88 ASN A O 1
ATOM 652 N N . CYS A 1 89 ? 2.182 -12.508 -17.203 1 98.69 89 CYS A N 1
ATOM 653 C CA . CYS A 1 89 ? 0.969 -13.102 -17.75 1 98.69 89 CYS A CA 1
ATOM 654 C C . CYS A 1 89 ? -0.157 -13.102 -16.719 1 98.69 89 CYS A C 1
ATOM 656 O O . CYS A 1 89 ? 0.085 -13.297 -15.531 1 98.69 89 CYS A O 1
ATOM 658 N N . VAL A 1 90 ? -1.368 -12.805 -17.234 1 98.94 90 VAL A N 1
ATOM 659 C CA . VAL A 1 90 ? -2.574 -12.945 -16.422 1 98.94 90 VAL A CA 1
ATOM 660 C C . VAL A 1 90 ? -3.498 -13.984 -17.047 1 98.94 90 VAL A C 1
ATOM 662 O O . VAL A 1 90 ? -3.775 -13.938 -18.25 1 98.94 90 VAL A O 1
ATOM 665 N N . ARG A 1 91 ? -3.836 -14.969 -16.234 1 98.94 91 ARG A N 1
ATOM 666 C CA . ARG A 1 91 ? -4.938 -15.852 -16.594 1 98.94 91 ARG A CA 1
ATOM 667 C C . ARG A 1 91 ? -6.273 -15.281 -16.125 1 98.94 91 ARG A C 1
ATOM 669 O O . ARG A 1 91 ? -6.633 -15.406 -14.961 1 98.94 91 ARG A O 1
ATOM 676 N N . LEU A 1 92 ? -6.984 -14.656 -17.047 1 98.94 92 LEU A N 1
ATOM 677 C CA . LEU A 1 92 ? -8.219 -13.93 -16.766 1 98.94 92 LEU A CA 1
ATOM 678 C C . LEU A 1 92 ? -9.438 -14.82 -16.984 1 98.94 92 LEU A C 1
ATOM 680 O O . LEU A 1 92 ? -9.688 -15.281 -18.094 1 98.94 92 LEU A O 1
ATOM 684 N N . THR A 1 93 ? -10.164 -15.031 -15.922 1 98.88 93 THR A N 1
ATOM 685 C CA . THR A 1 93 ? -11.281 -15.969 -16.016 1 98.88 93 THR A CA 1
ATOM 686 C C . THR A 1 93 ? -12.539 -15.266 -16.516 1 98.88 93 THR A C 1
ATOM 688 O O . THR A 1 93 ? -12.672 -14.047 -16.391 1 98.88 93 THR A O 1
ATOM 691 N N . TRP A 1 94 ? -13.367 -15.992 -17.141 1 98.81 94 TRP A N 1
ATOM 692 C CA . TRP A 1 94 ? -14.641 -15.453 -17.625 1 98.81 94 TRP A CA 1
ATOM 693 C C . TRP A 1 94 ? -15.719 -16.531 -17.609 1 98.81 94 TRP A C 1
ATOM 695 O O . TRP A 1 94 ? -15.43 -17.719 -17.75 1 98.81 94 TRP A O 1
ATOM 705 N N . PRO A 1 95 ? -16.969 -16.141 -17.359 1 98.75 95 PRO A N 1
ATOM 706 C CA . PRO A 1 95 ? -18.094 -17.062 -17.516 1 98.75 95 PRO A CA 1
ATOM 707 C C . PRO A 1 95 ? -18.641 -17.094 -18.953 1 98.75 95 PRO A C 1
ATOM 709 O O . PRO A 1 95 ? -18.734 -16.062 -19.609 1 98.75 95 PRO A O 1
ATOM 712 N N . LEU A 1 96 ? -19 -18.266 -19.359 1 98.69 96 LEU A N 1
ATOM 713 C CA . LEU A 1 96 ? -19.484 -18.469 -20.719 1 98.69 96 LEU A CA 1
ATOM 714 C C . LEU A 1 96 ? -20.641 -17.531 -21.031 1 98.69 96 LEU A C 1
ATOM 716 O O . LEU A 1 96 ? -20.703 -16.953 -22.125 1 98.69 96 LEU A O 1
ATOM 720 N N . TYR A 1 97 ? -21.484 -17.297 -20.109 1 98.62 97 TYR A N 1
ATOM 721 C CA . TYR A 1 97 ? -22.719 -16.531 -20.297 1 98.62 97 TYR A CA 1
ATOM 722 C C . TYR A 1 97 ? -22.406 -15.055 -20.516 1 98.62 97 TYR A C 1
ATOM 724 O O . TYR A 1 97 ? -23.281 -14.297 -20.969 1 98.62 97 TYR A O 1
ATOM 732 N N . LEU A 1 98 ? -21.234 -14.648 -20.188 1 98.75 98 LEU A N 1
ATOM 733 C CA . LEU A 1 98 ? -20.844 -13.281 -20.516 1 98.75 98 LEU A CA 1
ATOM 734 C C . LEU A 1 98 ? -21 -13.016 -22.016 1 98.75 98 LEU A C 1
ATOM 736 O O . LEU A 1 98 ? -21.312 -11.891 -22.406 1 98.75 98 LEU A O 1
ATOM 740 N N . LEU A 1 99 ? -20.812 -14.031 -22.828 1 98.69 99 LEU A N 1
ATOM 741 C CA . LEU A 1 99 ? -20.875 -13.891 -24.281 1 98.69 99 LEU A CA 1
ATOM 742 C C . LEU A 1 99 ? -22.188 -14.461 -24.828 1 98.69 99 LEU A C 1
ATOM 744 O O . LEU A 1 99 ? -22.766 -13.906 -25.75 1 98.69 99 LEU A O 1
ATOM 748 N N . THR A 1 100 ? -22.688 -15.539 -24.234 1 98.62 100 THR A N 1
ATOM 749 C CA . THR A 1 100 ? -23.797 -16.266 -24.875 1 98.62 100 THR A CA 1
ATOM 750 C C . THR A 1 100 ? -25.141 -15.82 -24.281 1 98.62 100 THR A C 1
ATOM 752 O O . THR A 1 100 ? -26.188 -16.141 -24.844 1 98.62 100 THR A O 1
ATOM 755 N N . ASN A 1 101 ? -25.078 -15.156 -23.188 1 98.5 101 ASN A N 1
ATOM 756 C CA . ASN A 1 101 ? -26.266 -14.5 -22.641 1 98.5 101 ASN A CA 1
ATOM 757 C C . ASN A 1 101 ? -26.219 -12.992 -22.859 1 98.5 101 ASN A C 1
ATOM 759 O O . ASN A 1 101 ? -25.578 -12.266 -22.094 1 98.5 101 ASN A O 1
ATOM 763 N N . VAL A 1 102 ? -26.953 -12.562 -23.781 1 97.94 102 VAL A N 1
ATOM 764 C CA . VAL A 1 102 ? -26.906 -11.172 -24.234 1 97.94 102 VAL A CA 1
ATOM 765 C C . VAL A 1 102 ? -27.328 -10.242 -23.094 1 97.94 102 VAL A C 1
ATOM 767 O O . VAL A 1 102 ? -26.766 -9.156 -22.953 1 97.94 102 VAL A O 1
ATOM 770 N N . SER A 1 103 ? -28.312 -10.648 -22.359 1 98 103 SER A N 1
ATOM 771 C CA . SER A 1 103 ? -28.766 -9.836 -21.25 1 98 103 SER A CA 1
ATOM 772 C C . SER A 1 103 ? -27.656 -9.609 -20.234 1 98 103 SER A C 1
ATOM 774 O O . SER A 1 103 ? -27.453 -8.492 -19.75 1 98 103 SER A O 1
ATOM 776 N N . LEU A 1 104 ? -26.922 -10.648 -19.953 1 98.19 104 LEU A N 1
ATOM 777 C CA . LEU A 1 104 ? -25.812 -10.516 -19.016 1 98.19 104 LEU A CA 1
ATOM 778 C C . LEU A 1 104 ? -24.688 -9.695 -19.625 1 98.19 104 LEU A C 1
ATOM 780 O O . LEU A 1 104 ? -24.188 -8.75 -19 1 98.19 104 LEU A O 1
ATOM 784 N N . GLY A 1 105 ? -24.266 -10.008 -20.812 1 98.69 105 GLY A N 1
ATOM 785 C CA . GLY A 1 105 ? -23.156 -9.344 -21.469 1 98.69 105 GLY A CA 1
ATOM 786 C C . GLY A 1 105 ? -23.375 -7.852 -21.641 1 98.69 105 GLY A C 1
ATOM 787 O O . GLY A 1 105 ? -22.422 -7.066 -21.625 1 98.69 105 GLY A O 1
ATOM 788 N N . SER A 1 106 ? -24.672 -7.457 -21.719 1 98.62 106 SER A N 1
ATOM 789 C CA . SER A 1 106 ? -25.016 -6.062 -22 1 98.62 106 SER A CA 1
ATOM 790 C C . SER A 1 106 ? -25.312 -5.293 -20.719 1 98.62 106 SER A C 1
ATOM 792 O O . SER A 1 106 ? -25.562 -4.086 -20.75 1 98.62 106 SER A O 1
ATOM 794 N N . LEU A 1 107 ? -25.312 -5.988 -19.641 1 98.75 107 LEU A N 1
ATOM 795 C CA . LEU A 1 107 ? -25.609 -5.363 -18.359 1 98.75 107 LEU A CA 1
ATOM 796 C C . LEU A 1 107 ? -24.484 -4.41 -17.938 1 98.75 107 LEU A C 1
ATOM 798 O O . LEU A 1 107 ? -23.312 -4.793 -17.922 1 98.75 107 LEU A O 1
ATOM 802 N N . PRO A 1 108 ? -24.844 -3.09 -17.656 1 98.88 108 PRO A N 1
ATOM 803 C CA . PRO A 1 108 ? -23.797 -2.205 -17.156 1 98.88 108 PRO A CA 1
ATOM 804 C C . PRO A 1 108 ? -23.188 -2.697 -15.844 1 98.88 108 PRO A C 1
ATOM 806 O O . PRO A 1 108 ? -23.906 -3.244 -14.992 1 98.88 108 PRO A O 1
ATOM 809 N N . LEU A 1 109 ? -21.922 -2.504 -15.648 1 98.88 109 LEU A N 1
ATOM 810 C CA . LEU A 1 109 ? -21.266 -2.914 -14.414 1 98.88 109 LEU A CA 1
ATOM 811 C C . LEU A 1 109 ? -21.969 -2.352 -13.195 1 98.88 109 LEU A C 1
ATOM 813 O O . LEU A 1 109 ? -22.172 -3.061 -12.203 1 98.88 109 LEU A O 1
ATOM 817 N N . ARG A 1 110 ? -22.422 -1.044 -13.258 1 98.81 110 ARG A N 1
ATOM 818 C CA . ARG A 1 110 ? -23.188 -0.415 -12.188 1 98.81 110 ARG A CA 1
ATOM 819 C C . ARG A 1 110 ? -24.391 -1.259 -11.805 1 98.81 110 ARG A C 1
ATOM 821 O O . ARG A 1 110 ? -24.641 -1.487 -10.617 1 98.81 110 ARG A O 1
ATOM 828 N N . ALA A 1 111 ? -25.109 -1.705 -12.82 1 98.75 111 ALA A N 1
ATOM 829 C CA . ALA A 1 111 ? -26.344 -2.451 -12.602 1 98.75 111 ALA A CA 1
ATOM 830 C C . ALA A 1 111 ? -26.062 -3.834 -12.023 1 98.75 111 ALA A C 1
ATOM 832 O O . ALA A 1 111 ? -26.812 -4.328 -11.18 1 98.75 111 ALA A O 1
ATOM 833 N N . SER A 1 112 ? -25 -4.477 -12.5 1 98.81 112 SER A N 1
ATOM 834 C CA . SER A 1 112 ? -24.609 -5.773 -11.945 1 98.81 112 SER A CA 1
ATOM 835 C C . SER A 1 112 ? -24.312 -5.676 -10.461 1 98.81 112 SER A C 1
ATOM 837 O O . SER A 1 112 ? -24.859 -6.438 -9.656 1 98.81 112 SER A O 1
ATOM 839 N N . LEU A 1 113 ? -23.484 -4.648 -10.094 1 98.81 113 LEU A N 1
ATOM 840 C CA . LEU A 1 113 ? -23.109 -4.453 -8.695 1 98.81 113 LEU A CA 1
ATOM 841 C C . LEU A 1 113 ? -24.328 -4.074 -7.859 1 98.81 113 LEU A C 1
ATOM 843 O O . LEU A 1 113 ? -24.547 -4.637 -6.785 1 98.81 113 LEU A O 1
ATOM 847 N N . ALA A 1 114 ? -25.141 -3.18 -8.375 1 98.44 114 ALA A N 1
ATOM 848 C CA . ALA A 1 114 ? -26.328 -2.746 -7.652 1 98.44 114 ALA A CA 1
ATOM 849 C C . ALA A 1 114 ? -27.297 -3.908 -7.445 1 98.44 114 ALA A C 1
ATOM 851 O O . ALA A 1 114 ? -27.906 -4.039 -6.375 1 98.44 114 ALA A O 1
ATOM 852 N N . GLY A 1 115 ? -27.438 -4.719 -8.492 1 98.25 115 GLY A N 1
ATOM 853 C CA . GLY A 1 115 ? -28.344 -5.855 -8.422 1 98.25 115 GLY A CA 1
ATOM 854 C C . GLY A 1 115 ? -27.938 -6.871 -7.371 1 98.25 115 GLY A C 1
ATOM 855 O O . GLY A 1 115 ? -28.781 -7.617 -6.871 1 98.25 115 GLY A O 1
ATOM 856 N N . LEU A 1 116 ? -26.688 -6.859 -7.016 1 98.31 116 LEU A N 1
ATOM 857 C CA . LEU A 1 116 ? -26.156 -7.773 -6.008 1 98.31 116 LEU A CA 1
ATOM 858 C C . LEU A 1 116 ? -26.094 -7.094 -4.645 1 98.31 116 LEU A C 1
ATOM 860 O O . LEU A 1 116 ? -25.547 -7.652 -3.693 1 98.31 116 LEU A O 1
ATOM 864 N N . GLY A 1 117 ? -26.578 -5.859 -4.547 1 97.81 117 GLY A N 1
ATOM 865 C CA . GLY A 1 117 ? -26.562 -5.113 -3.299 1 97.81 117 GLY A CA 1
ATOM 866 C C . GLY A 1 117 ? -25.203 -4.52 -2.98 1 97.81 117 GLY A C 1
ATOM 867 O O . GLY A 1 117 ? -24.922 -4.191 -1.828 1 97.81 117 GLY A O 1
ATOM 868 N N . LEU A 1 118 ? -24.375 -4.383 -4 1 98.62 118 LEU A N 1
ATOM 869 C CA . LEU A 1 118 ? -23 -3.936 -3.809 1 98.62 118 LEU A CA 1
ATOM 870 C C . LEU A 1 118 ? -22.859 -2.457 -4.156 1 98.62 118 LEU A C 1
ATOM 872 O O . LEU A 1 118 ? -22.016 -2.088 -4.977 1 98.62 118 LEU A O 1
ATOM 876 N N . LEU A 1 119 ? -23.609 -1.596 -3.473 1 98.62 119 LEU A N 1
ATOM 877 C CA . LEU A 1 119 ? -23.641 -0.169 -3.777 1 98.62 119 LEU A CA 1
ATOM 878 C C . LEU A 1 119 ? -22.328 0.503 -3.391 1 98.62 119 LEU A C 1
ATOM 880 O O . LEU A 1 119 ? -21.891 1.438 -4.062 1 98.62 119 LEU A O 1
ATOM 884 N N . GLU A 1 120 ? -21.719 0.084 -2.264 1 98.62 120 GLU A N 1
ATOM 885 C CA . GLU A 1 120 ? -20.422 0.648 -1.888 1 98.62 120 GLU A CA 1
ATOM 886 C C . GLU A 1 120 ? -19.344 0.308 -2.92 1 98.62 120 GLU A C 1
ATOM 888 O O . GLU A 1 120 ? -18.5 1.146 -3.248 1 98.62 120 GLU A O 1
ATOM 893 N N . SER A 1 121 ? -19.422 -0.954 -3.453 1 98.75 121 SER A N 1
ATOM 894 C CA . SER A 1 121 ? -18.5 -1.336 -4.516 1 98.75 121 SER A CA 1
ATOM 895 C C . SER A 1 121 ? -18.703 -0.479 -5.762 1 98.75 121 SER A C 1
ATOM 897 O O . SER A 1 121 ? -17.734 -0.062 -6.398 1 98.75 121 SER A O 1
ATOM 899 N N . ALA A 1 122 ? -19.953 -0.267 -6.109 1 98.81 122 ALA A N 1
ATOM 900 C CA . ALA A 1 122 ? -20.234 0.593 -7.258 1 98.81 122 ALA A CA 1
ATOM 901 C C . ALA A 1 122 ? -19.656 1.99 -7.047 1 98.81 122 ALA A C 1
ATOM 903 O O . ALA A 1 122 ? -19.047 2.557 -7.957 1 98.81 122 ALA A O 1
ATOM 904 N N . ALA A 1 123 ? -19.797 2.549 -5.848 1 98.69 123 ALA A N 1
ATOM 905 C CA . ALA A 1 123 ? -19.25 3.861 -5.523 1 98.69 123 ALA A CA 1
ATOM 906 C C . ALA A 1 123 ? -17.734 3.854 -5.594 1 98.69 123 ALA A C 1
ATOM 908 O O . ALA A 1 123 ? -17.109 4.82 -6.047 1 98.69 123 ALA A O 1
ATOM 909 N N . ALA A 1 124 ? -17.172 2.801 -5.121 1 98.62 124 ALA A N 1
ATOM 910 C CA . ALA A 1 124 ? -15.711 2.67 -5.152 1 98.62 124 ALA A CA 1
ATOM 911 C C . ALA A 1 124 ? -15.195 2.613 -6.586 1 98.62 124 ALA A C 1
ATOM 913 O O . ALA A 1 124 ? -14.172 3.223 -6.906 1 98.62 124 ALA A O 1
ATOM 914 N N . VAL A 1 125 ? -15.891 1.851 -7.465 1 98.81 125 VAL A N 1
ATOM 915 C CA . VAL A 1 125 ? -15.5 1.802 -8.867 1 98.81 125 VAL A CA 1
ATOM 916 C C . VAL A 1 125 ? -15.625 3.191 -9.484 1 98.81 125 VAL A C 1
ATOM 918 O O . VAL A 1 125 ? -14.789 3.59 -10.305 1 98.81 125 VAL A O 1
ATOM 921 N N . ALA A 1 126 ? -16.641 3.945 -9.133 1 98.62 126 ALA A N 1
ATOM 922 C CA . ALA A 1 126 ? -16.828 5.301 -9.641 1 98.62 126 ALA A CA 1
ATOM 923 C C . ALA A 1 126 ? -15.633 6.184 -9.32 1 98.62 126 ALA A C 1
ATOM 925 O O . ALA A 1 126 ? -15.312 7.105 -10.07 1 98.62 126 ALA A O 1
ATOM 926 N N . VAL A 1 127 ? -14.945 5.879 -8.219 1 97.69 127 VAL A N 1
ATOM 927 C CA . VAL A 1 127 ? -13.789 6.672 -7.816 1 97.69 127 VAL A CA 1
ATOM 928 C C . VAL A 1 127 ? -12.539 6.145 -8.516 1 97.69 127 VAL A C 1
ATOM 930 O O . VAL A 1 127 ? -11.805 6.906 -9.148 1 97.69 127 VAL A O 1
ATOM 933 N N . ASN A 1 128 ? -12.352 4.824 -8.523 1 98 128 ASN A N 1
ATOM 934 C CA . ASN A 1 128 ? -11.078 4.238 -8.938 1 98 128 ASN A CA 1
ATOM 935 C C . ASN A 1 128 ? -11.047 3.975 -10.438 1 98 128 ASN A C 1
ATOM 937 O O . ASN A 1 128 ? -9.984 3.982 -11.055 1 98 128 ASN A O 1
ATOM 941 N N . ASN A 1 129 ? -12.242 3.688 -10.984 1 98.69 129 ASN A N 1
ATOM 942 C CA . ASN A 1 129 ? -12.367 3.387 -12.406 1 98.69 129 ASN A CA 1
ATOM 943 C C . ASN A 1 129 ? -13.656 3.951 -12.984 1 98.69 129 ASN A C 1
ATOM 945 O O . ASN A 1 129 ? -14.484 3.205 -13.516 1 98.69 129 ASN A O 1
ATOM 949 N N . PRO A 1 130 ? -13.797 5.262 -12.977 1 98.5 130 PRO A N 1
ATOM 950 C CA . PRO A 1 130 ? -15.062 5.871 -13.391 1 98.5 130 PRO A CA 1
ATOM 951 C C . PRO A 1 130 ? -15.445 5.527 -14.828 1 98.5 130 PRO A C 1
ATOM 953 O O . PRO A 1 130 ? -16.625 5.426 -15.156 1 98.5 130 PRO A O 1
ATOM 956 N N . ALA A 1 131 ? -14.5 5.215 -15.695 1 98.62 131 ALA A N 1
ATOM 957 C CA . ALA A 1 131 ? -14.75 4.945 -17.109 1 98.62 131 ALA A CA 1
ATOM 958 C C . ALA A 1 131 ? -15.359 3.561 -17.297 1 98.62 131 ALA A C 1
ATOM 960 O O . ALA A 1 131 ? -15.914 3.264 -18.359 1 98.62 131 ALA A O 1
ATOM 961 N N . LEU A 1 132 ? -15.281 2.705 -16.312 1 98.88 132 LEU A N 1
ATOM 962 C CA . LEU A 1 132 ? -15.719 1.321 -16.469 1 98.88 132 LEU A CA 1
ATOM 963 C C . LEU A 1 132 ? -17.141 1.145 -15.969 1 98.88 132 LEU A C 1
ATOM 965 O O . LEU A 1 132 ? -17.844 0.215 -16.391 1 98.88 132 LEU A O 1
ATOM 969 N N . LEU A 1 133 ? -17.578 1.998 -15.078 1 98.75 133 LEU A N 1
ATOM 970 C CA . LEU A 1 133 ? -18.766 1.756 -14.258 1 98.75 133 LEU A CA 1
ATOM 971 C C . LEU A 1 133 ? -20.016 1.624 -15.125 1 98.75 133 LEU A C 1
ATOM 973 O O . LEU A 1 133 ? -20.891 0.812 -14.828 1 98.75 133 LEU A O 1
ATOM 977 N N . ASP A 1 134 ? -20.078 2.355 -16.234 1 98.69 134 ASP A N 1
ATOM 978 C CA . ASP A 1 134 ? -21.297 2.35 -17.031 1 98.69 134 ASP A CA 1
ATOM 979 C C . ASP A 1 134 ? -21.109 1.552 -18.312 1 98.69 134 ASP A C 1
ATOM 981 O O . ASP A 1 134 ? -22 1.526 -19.172 1 98.69 134 ASP A O 1
ATOM 985 N N . LEU A 1 135 ? -19.969 0.895 -18.469 1 98.88 135 LEU A N 1
ATOM 986 C CA . LEU A 1 135 ? -19.781 -0.055 -19.562 1 98.88 135 LEU A CA 1
ATOM 987 C C . LEU A 1 135 ? -20.562 -1.339 -19.312 1 98.88 135 LEU A C 1
ATOM 989 O O . LEU A 1 135 ? -20.844 -1.688 -18.156 1 98.88 135 LEU A O 1
ATOM 993 N N . SER A 1 136 ? -20.938 -1.926 -20.406 1 98.88 136 SER A N 1
ATOM 994 C CA . SER A 1 136 ? -21.469 -3.279 -20.266 1 98.88 136 SER A CA 1
ATOM 995 C C . SER A 1 136 ? -20.406 -4.219 -19.688 1 98.88 136 SER A C 1
ATOM 997 O O . SER A 1 136 ? -19.219 -3.938 -19.75 1 98.88 136 SER A O 1
ATOM 999 N N . LEU A 1 137 ? -20.906 -5.297 -19.094 1 98.94 137 LEU A N 1
ATOM 1000 C CA . LEU A 1 137 ? -19.969 -6.266 -18.516 1 98.94 137 LEU A CA 1
ATOM 1001 C C . LEU A 1 137 ? -19 -6.773 -19.578 1 98.94 137 LEU A C 1
ATOM 1003 O O . LEU A 1 137 ? -17.812 -6.957 -19.281 1 98.94 137 LEU A O 1
ATOM 1007 N N . LEU A 1 138 ? -19.438 -6.988 -20.766 1 98.88 138 LEU A N 1
ATOM 1008 C CA . LEU A 1 138 ? -18.562 -7.43 -21.859 1 98.88 138 LEU A CA 1
ATOM 1009 C C . LEU A 1 138 ? -17.531 -6.355 -22.203 1 98.88 138 LEU A C 1
ATOM 1011 O O . LEU A 1 138 ? -16.344 -6.656 -22.359 1 98.88 138 LEU A O 1
ATOM 1015 N N . GLN A 1 139 ? -17.984 -5.098 -22.281 1 98.88 139 GLN A N 1
ATOM 1016 C CA . GLN A 1 139 ? -17.062 -3.998 -22.578 1 98.88 139 GLN A CA 1
ATOM 1017 C C . GLN A 1 139 ? -16.062 -3.797 -21.453 1 98.88 139 GLN A C 1
ATOM 1019 O O . GLN A 1 139 ? -14.906 -3.457 -21.688 1 98.88 139 GLN A O 1
ATOM 1024 N N . ALA A 1 140 ? -16.547 -3.938 -20.203 1 98.94 140 ALA A N 1
ATOM 1025 C CA . ALA A 1 140 ? -15.633 -3.844 -19.078 1 98.94 140 ALA A CA 1
ATOM 1026 C C . ALA A 1 140 ? -14.555 -4.93 -19.141 1 98.94 140 ALA A C 1
ATOM 1028 O O . ALA A 1 140 ? -13.391 -4.676 -18.844 1 98.94 140 ALA A O 1
ATOM 1029 N N . PHE A 1 141 ? -14.961 -6.117 -19.531 1 98.94 141 PHE A N 1
ATOM 1030 C CA . PHE A 1 141 ? -14.016 -7.211 -19.719 1 98.94 141 PHE A CA 1
ATOM 1031 C C . PHE A 1 141 ? -12.977 -6.855 -20.766 1 98.94 141 PHE A C 1
ATOM 1033 O O . PHE A 1 141 ? -11.773 -7.031 -20.547 1 98.94 141 PHE A O 1
ATOM 1040 N N . GLN A 1 142 ? -13.406 -6.293 -21.859 1 98.88 142 GLN A N 1
ATOM 1041 C CA . GLN A 1 142 ? -12.516 -5.859 -22.938 1 98.88 142 GLN A CA 1
ATOM 1042 C C . GLN A 1 142 ? -11.562 -4.777 -22.453 1 98.88 142 GLN A C 1
ATOM 1044 O O . GLN A 1 142 ? -10.383 -4.77 -22.828 1 98.88 142 GLN A O 1
ATOM 1049 N N . ALA A 1 143 ? -12.078 -3.893 -21.641 1 98.88 143 ALA A N 1
ATOM 1050 C CA . ALA A 1 143 ? -11.25 -2.809 -21.109 1 98.88 143 ALA A CA 1
ATOM 1051 C C . ALA A 1 143 ? -10.125 -3.35 -20.234 1 98.88 143 ALA A C 1
ATOM 1053 O O . ALA A 1 143 ? -9 -2.846 -20.266 1 98.88 143 ALA A O 1
ATOM 1054 N N . VAL A 1 144 ? -10.445 -4.355 -19.469 1 98.94 144 VAL A N 1
ATOM 1055 C CA . VAL A 1 144 ? -9.43 -4.977 -18.625 1 98.94 144 VAL A CA 1
ATOM 1056 C C . VAL A 1 144 ? -8.352 -5.617 -19.5 1 98.94 144 VAL A C 1
ATOM 1058 O O . VAL A 1 144 ? -7.156 -5.402 -19.266 1 98.94 144 VAL A O 1
ATOM 1061 N N . VAL A 1 145 ? -8.75 -6.363 -20.516 1 98.94 145 VAL A N 1
ATOM 1062 C CA . VAL A 1 145 ? -7.797 -7.008 -21.406 1 98.94 145 VAL A CA 1
ATOM 1063 C C . VAL A 1 145 ? -6.945 -5.949 -22.109 1 98.94 145 VAL A C 1
ATOM 1065 O O . VAL A 1 145 ? -5.727 -6.098 -22.219 1 98.94 145 VAL A O 1
ATOM 1068 N N . SER A 1 146 ? -7.578 -4.871 -22.547 1 98.75 146 SER A N 1
ATOM 1069 C CA . SER A 1 146 ? -6.863 -3.785 -23.219 1 98.75 146 SER A CA 1
ATOM 1070 C C . SER A 1 146 ? -5.828 -3.152 -22.281 1 98.75 146 SER A C 1
ATOM 1072 O O . SER A 1 146 ? -4.715 -2.844 -22.719 1 98.75 146 SER A O 1
ATOM 1074 N N . ASN A 1 147 ? -6.215 -2.951 -21.062 1 98.88 147 ASN A N 1
ATOM 1075 C CA . ASN A 1 147 ? -5.289 -2.367 -20.094 1 98.88 147 ASN A CA 1
ATOM 1076 C C . ASN A 1 147 ? -4.105 -3.291 -19.812 1 98.88 147 ASN A C 1
ATOM 1078 O O . ASN A 1 147 ? -2.967 -2.836 -19.703 1 98.88 147 ASN A O 1
ATOM 1082 N N . LEU A 1 148 ? -4.371 -4.598 -19.703 1 98.88 148 LEU A N 1
ATOM 1083 C CA . LEU A 1 148 ? -3.291 -5.566 -19.547 1 98.88 148 LEU A CA 1
ATOM 1084 C C . LEU A 1 148 ? -2.338 -5.508 -20.734 1 98.88 148 LEU A C 1
ATOM 1086 O O . LEU A 1 148 ? -1.118 -5.492 -20.547 1 98.88 148 LEU A O 1
ATOM 1090 N N . ALA A 1 149 ? -2.877 -5.426 -21.891 1 98.56 149 ALA A N 1
ATOM 1091 C CA . ALA A 1 149 ? -2.072 -5.328 -23.109 1 98.56 149 ALA A CA 1
ATOM 1092 C C . ALA A 1 149 ? -1.218 -4.066 -23.094 1 98.56 149 ALA A C 1
ATOM 1094 O O . ALA A 1 149 ? -0.035 -4.105 -23.453 1 98.56 149 ALA A O 1
ATOM 1095 N N . SER A 1 150 ? -1.783 -2.959 -22.641 1 98.06 150 SER A N 1
ATOM 1096 C CA . SER A 1 150 ? -1.078 -1.681 -22.609 1 98.06 150 SER A CA 1
ATOM 1097 C C . SER A 1 150 ? 0.072 -1.712 -21.594 1 98.06 150 SER A C 1
ATOM 1099 O O . SER A 1 150 ? 0.993 -0.897 -21.688 1 98.06 150 SER A O 1
ATOM 1101 N N . ASN A 1 151 ? -0.018 -2.658 -20.688 1 98.19 151 ASN A N 1
ATOM 1102 C CA . ASN A 1 151 ? 1.058 -2.842 -19.719 1 98.19 151 ASN A CA 1
ATOM 1103 C C . ASN A 1 151 ? 1.975 -3.996 -20.109 1 98.19 151 ASN A C 1
ATOM 1105 O O . ASN A 1 151 ? 2.736 -4.496 -19.281 1 98.19 151 ASN A O 1
ATOM 1109 N N . ASN A 1 152 ? 1.796 -4.516 -21.312 1 97.69 152 ASN A N 1
ATOM 1110 C CA . ASN A 1 152 ? 2.613 -5.562 -21.922 1 97.69 152 ASN A CA 1
ATOM 1111 C C . ASN A 1 152 ? 2.504 -6.875 -21.156 1 97.69 152 ASN A C 1
ATOM 1113 O O . ASN A 1 152 ? 3.498 -7.582 -20.969 1 97.69 152 ASN A O 1
ATOM 1117 N N . ILE A 1 153 ? 1.346 -7.137 -20.656 1 98.81 153 ILE A N 1
ATOM 1118 C CA . ILE A 1 153 ? 1.052 -8.383 -19.969 1 98.81 153 ILE A CA 1
ATOM 1119 C C . ILE A 1 153 ? 0.355 -9.352 -20.922 1 98.81 153 ILE A C 1
ATOM 1121 O O . ILE A 1 153 ? -0.584 -8.969 -21.625 1 98.81 153 ILE A O 1
ATOM 1125 N N . MET A 1 154 ? 0.879 -10.523 -21 1 98.88 154 MET A N 1
ATOM 1126 C CA . MET A 1 154 ? 0.182 -11.555 -21.766 1 98.88 154 MET A CA 1
ATOM 1127 C C . MET A 1 154 ? -1.084 -12 -21.047 1 98.88 154 MET A C 1
ATOM 1129 O O . MET A 1 154 ? -1.145 -11.977 -19.812 1 98.88 154 MET A O 1
ATOM 1133 N N . VAL A 1 155 ? -2.094 -12.367 -21.875 1 98.94 155 VAL A N 1
ATOM 1134 C CA . VAL A 1 155 ? -3.383 -12.742 -21.297 1 98.94 155 VAL A CA 1
ATOM 1135 C C . VAL A 1 155 ? -3.783 -14.133 -21.797 1 98.94 155 VAL A C 1
ATOM 1137 O O . VAL A 1 155 ? -3.754 -14.398 -22.984 1 98.94 155 VAL A O 1
ATOM 1140 N N . ILE A 1 156 ? -4.047 -14.977 -20.859 1 98.94 156 ILE A N 1
ATOM 1141 C CA . ILE A 1 156 ? -4.734 -16.234 -21.141 1 98.94 156 ILE A CA 1
ATOM 1142 C C . ILE A 1 156 ? -6.195 -16.125 -20.719 1 98.94 156 ILE A C 1
ATOM 1144 O O . ILE A 1 156 ? -6.488 -15.836 -19.562 1 98.94 156 ILE A O 1
ATOM 1148 N N . LEU A 1 157 ? -7.086 -16.281 -21.672 1 98.94 157 LEU A N 1
ATOM 1149 C CA . LEU A 1 157 ? -8.516 -16.266 -21.375 1 98.94 157 LEU A CA 1
ATOM 1150 C C . LEU A 1 157 ? -9 -17.641 -20.938 1 98.94 157 LEU A C 1
ATOM 1152 O O . LEU A 1 157 ? -8.914 -18.594 -21.703 1 98.94 157 LEU A O 1
ATOM 1156 N N . ASP A 1 158 ? -9.516 -17.703 -19.734 1 98.88 158 ASP A N 1
ATOM 1157 C CA . ASP A 1 158 ? -9.906 -18.984 -19.172 1 98.88 158 ASP A CA 1
ATOM 1158 C C . ASP A 1 158 ? -11.414 -19.078 -19 1 98.88 158 ASP A C 1
ATOM 1160 O O . ASP A 1 158 ? -11.992 -18.422 -18.125 1 98.88 158 ASP A O 1
ATOM 1164 N N . ASN A 1 159 ? -12.062 -19.891 -19.797 1 98.88 159 ASN A N 1
ATOM 1165 C CA . ASN A 1 159 ? -13.469 -20.172 -19.516 1 98.88 159 ASN A CA 1
ATOM 1166 C C . ASN A 1 159 ? -13.625 -20.969 -18.219 1 98.88 159 ASN A C 1
ATOM 1168 O O . ASN A 1 159 ? -13.461 -22.188 -18.219 1 98.88 159 ASN A O 1
ATOM 1172 N N . GLN A 1 160 ? -13.984 -20.25 -17.234 1 98.19 160 GLN A N 1
ATOM 1173 C CA . GLN A 1 160 ? -13.898 -20.812 -15.898 1 98.19 160 GLN A CA 1
ATOM 1174 C C . GLN A 1 160 ? -15.172 -21.578 -15.547 1 98.19 160 GLN A C 1
ATOM 1176 O O . GLN A 1 160 ? -15.125 -22.562 -14.805 1 98.19 160 GLN A O 1
ATOM 1181 N N . ILE A 1 161 ? -16.25 -21.125 -16.047 1 97.69 161 ILE A N 1
ATOM 1182 C CA . ILE A 1 161 ? -17.578 -21.625 -15.75 1 97.69 161 ILE A CA 1
ATOM 1183 C C . ILE A 1 161 ? -18.578 -21.078 -16.766 1 97.69 161 ILE A C 1
ATOM 1185 O O . ILE A 1 161 ? -18.219 -20.266 -17.625 1 97.69 161 ILE A O 1
ATOM 1189 N N . SER A 1 162 ? -19.797 -21.656 -16.75 1 97.81 162 SER A N 1
ATOM 1190 C CA . SER A 1 162 ? -20.828 -21.109 -17.641 1 97.81 162 SER A CA 1
ATOM 1191 C C . SER A 1 162 ? -21.641 -20.031 -16.938 1 97.81 162 SER A C 1
ATOM 1193 O O . SER A 1 162 ? -21.547 -18.844 -17.266 1 97.81 162 SER A O 1
ATOM 1195 N N . LYS A 1 163 ? -22.359 -20.422 -15.961 1 96.56 163 LYS A N 1
ATOM 1196 C CA . LYS A 1 163 ? -23.109 -19.469 -15.148 1 96.56 163 LYS A CA 1
ATOM 1197 C C . LYS A 1 163 ? -22.203 -18.781 -14.125 1 96.56 163 LYS A C 1
ATOM 1199 O O . LYS A 1 163 ? -21.547 -19.453 -13.32 1 96.56 163 LYS A O 1
ATOM 1204 N N . ALA A 1 164 ? -22.234 -17.484 -14.117 1 96.5 164 ALA A N 1
ATOM 1205 C CA . ALA A 1 164 ? -21.359 -16.703 -13.25 1 96.5 164 ALA A CA 1
ATOM 1206 C C . ALA A 1 164 ? -21.516 -17.109 -11.789 1 96.5 164 ALA A C 1
ATOM 1208 O O . ALA A 1 164 ? -22.641 -17.328 -11.328 1 96.5 164 ALA A O 1
ATOM 1209 N N . GLY A 1 165 ? -20.391 -17.234 -11.078 1 95.88 165 GLY A N 1
ATOM 1210 C CA . GLY A 1 165 ? -20.344 -17.656 -9.695 1 95.88 165 GLY A CA 1
ATOM 1211 C C . GLY A 1 165 ? -19.094 -18.453 -9.344 1 95.88 165 GLY A C 1
ATOM 1212 O O . GLY A 1 165 ? -18.203 -18.594 -10.18 1 95.88 165 GLY A O 1
ATOM 1213 N N . TRP A 1 166 ? -19.016 -18.859 -8.062 1 94.31 166 TRP A N 1
ATOM 1214 C CA . TRP A 1 166 ? -17.906 -19.688 -7.609 1 94.31 166 TRP A CA 1
ATOM 1215 C C . TRP A 1 166 ? -18.016 -21.094 -8.188 1 94.31 166 TRP A C 1
ATOM 1217 O O . TRP A 1 166 ? -19.094 -21.688 -8.195 1 94.31 166 TRP A O 1
ATOM 1227 N N . CYS A 1 167 ? -16.828 -21.484 -8.5 1 86.75 167 CYS A N 1
ATOM 1228 C CA . CYS A 1 167 ? -16.828 -22.812 -9.094 1 86.75 167 CYS A CA 1
ATOM 1229 C C . CYS A 1 167 ? -16.672 -23.891 -8.031 1 86.75 167 CYS A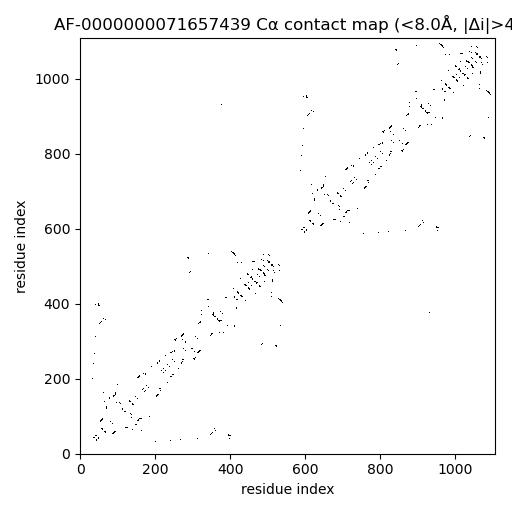 C 1
ATOM 1231 O O . CYS A 1 167 ? -16.734 -23.594 -6.832 1 86.75 167 CYS A O 1
ATOM 1233 N N . CYS A 1 168 ? -16.766 -25.031 -8.172 1 80.94 168 CYS A N 1
ATOM 1234 C CA . CYS A 1 168 ? -15.977 -26.25 -8.117 1 80.94 168 CYS A CA 1
ATOM 1235 C C . CYS A 1 168 ? -16.625 -27.281 -7.207 1 80.94 168 CYS A C 1
ATOM 1237 O O . CYS A 1 168 ? -15.93 -27.984 -6.465 1 80.94 168 CYS A O 1
ATOM 1239 N N . SER A 1 169 ? -17.938 -27.094 -7.285 1 86.81 169 SER A N 1
ATOM 1240 C CA . SER A 1 169 ? -18.656 -28.219 -6.707 1 86.81 169 SER A CA 1
ATOM 1241 C C . SER A 1 169 ? -18.953 -29.281 -7.754 1 86.81 169 SER A C 1
ATOM 1243 O O . SER A 1 169 ? -19.141 -28.969 -8.93 1 86.81 169 SER A O 1
ATOM 1245 N N . LYS A 1 170 ? -19.016 -30.5 -7.281 1 88.88 170 LYS A N 1
ATOM 1246 C CA . LYS A 1 170 ? -19.344 -31.625 -8.164 1 88.88 170 LYS A CA 1
ATOM 1247 C C . LYS A 1 170 ? -20.797 -31.547 -8.633 1 88.88 170 LYS A C 1
ATOM 1249 O O . LYS A 1 170 ? -21.172 -32.219 -9.602 1 88.88 170 LYS A O 1
ATOM 1254 N N . PHE A 1 171 ? -21.516 -30.609 -8.008 1 87.56 171 PHE A N 1
ATOM 1255 C CA . PHE A 1 171 ? -22.953 -30.641 -8.25 1 87.56 171 PHE A CA 1
ATOM 1256 C C . PHE A 1 171 ? -23.453 -29.25 -8.648 1 87.56 171 PHE A C 1
ATOM 1258 O O . PHE A 1 171 ? -24.625 -28.953 -8.492 1 87.56 171 PHE A O 1
ATOM 1265 N N . ASP A 1 172 ? -22.578 -28.438 -9.164 1 89.56 172 ASP A N 1
ATOM 1266 C CA . ASP A 1 172 ? -22.984 -27.062 -9.477 1 89.56 172 ASP A CA 1
ATOM 1267 C C . ASP A 1 172 ? -23.578 -26.984 -10.883 1 89.56 172 ASP A C 1
ATOM 1269 O O . ASP A 1 172 ? -23.844 -25.891 -11.383 1 89.56 172 ASP A O 1
ATOM 1273 N N . ASP A 1 173 ? -23.734 -28.094 -11.594 1 92.94 173 ASP A N 1
ATOM 1274 C CA . ASP A 1 173 ? -24.359 -28.25 -12.898 1 92.94 173 ASP A CA 1
ATOM 1275 C C . ASP A 1 173 ? -23.547 -27.547 -13.984 1 92.94 173 ASP A C 1
ATOM 1277 O O . ASP A 1 173 ? -24.078 -27.219 -15.047 1 92.94 173 ASP A O 1
ATOM 1281 N N . ASN A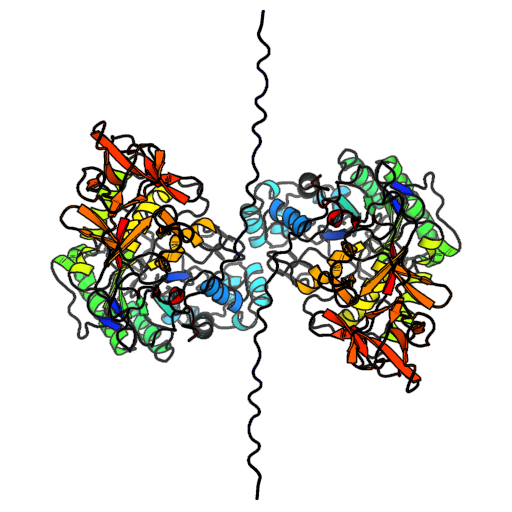 1 174 ? -22.25 -27.266 -13.688 1 93.94 174 ASN A N 1
ATOM 1282 C CA . ASN A 1 174 ? -21.344 -26.578 -14.602 1 93.94 174 ASN A CA 1
ATOM 1283 C C . ASN A 1 174 ? -20.141 -27.453 -14.969 1 93.94 174 ASN A C 1
ATOM 1285 O O . ASN A 1 174 ? -19.266 -27.031 -15.711 1 93.94 174 ASN A O 1
ATOM 1289 N N . GLY A 1 175 ? -20.125 -28.688 -14.547 1 94.56 175 GLY A N 1
ATOM 1290 C CA . GLY A 1 175 ? -18.859 -29.406 -14.406 1 94.56 175 GLY A CA 1
ATOM 1291 C C . GLY A 1 175 ? -18.469 -30.172 -15.656 1 94.56 175 GLY A C 1
ATOM 1292 O O . GLY A 1 175 ? -17.297 -30.422 -15.898 1 94.56 175 GLY A O 1
ATOM 1293 N N . PHE A 1 176 ? -19.484 -30.562 -16.453 1 96.75 176 PHE A N 1
ATOM 1294 C CA . PHE A 1 176 ? -19.156 -31.422 -17.594 1 96.75 176 PHE A CA 1
ATOM 1295 C C . PHE A 1 176 ? -20.203 -31.312 -18.688 1 96.75 176 PHE A C 1
ATOM 1297 O O . PHE A 1 176 ? -21.312 -30.844 -18.438 1 96.75 176 PHE A O 1
ATOM 1304 N N . PHE A 1 177 ? -19.797 -31.719 -19.875 1 96.94 177 PHE A N 1
ATOM 1305 C CA . PHE A 1 177 ? -20.688 -31.688 -21.031 1 96.94 177 PHE A CA 1
ATOM 1306 C C . PHE A 1 177 ? -21.984 -32.438 -20.719 1 96.94 177 PHE A C 1
ATOM 1308 O O . PHE A 1 177 ? -21.953 -33.562 -20.234 1 96.94 177 PHE A O 1
ATOM 1315 N N . GLY A 1 178 ? -23.094 -31.781 -20.938 1 95.12 178 GLY A N 1
ATOM 1316 C CA . GLY A 1 178 ? -24.391 -32.375 -20.672 1 95.12 178 GLY A CA 1
ATOM 1317 C C . GLY A 1 178 ? -25.016 -31.875 -19.391 1 95.12 178 GLY A C 1
ATOM 1318 O O . GLY A 1 178 ? -26.219 -32.031 -19.188 1 95.12 178 GLY A O 1
ATOM 1319 N N . ASP A 1 179 ? -24.234 -31.297 -18.484 1 96.25 179 ASP A N 1
ATOM 1320 C CA . ASP A 1 179 ? -24.797 -30.656 -17.297 1 96.25 179 ASP A CA 1
ATOM 1321 C C . ASP A 1 179 ? -25.703 -29.5 -17.688 1 96.25 179 ASP A C 1
ATOM 1323 O O . ASP A 1 179 ? -25.625 -28.969 -18.797 1 96.25 179 ASP A O 1
ATOM 1327 N N . LYS A 1 180 ? -26.516 -29.047 -16.766 1 96.5 180 LYS A N 1
ATOM 1328 C CA . LYS A 1 180 ? -27.547 -28.031 -17 1 96.5 180 LYS A CA 1
ATOM 1329 C C . LYS A 1 180 ? -26.953 -26.766 -17.609 1 96.5 180 LYS A C 1
ATOM 1331 O O . LYS A 1 180 ? -27.547 -26.141 -18.484 1 96.5 180 LYS A O 1
ATOM 1336 N N . TYR A 1 181 ? -25.812 -26.406 -17.172 1 97.19 181 TYR A N 1
ATOM 1337 C CA . TYR A 1 181 ? -25.219 -25.141 -17.594 1 97.19 181 TYR A CA 1
ATOM 1338 C C . TYR A 1 181 ? -24 -25.375 -18.469 1 97.19 181 TYR A C 1
ATOM 1340 O O . TYR A 1 181 ? -23.109 -24.516 -18.531 1 97.19 181 TYR A O 1
ATOM 1348 N N . PHE A 1 182 ? -23.938 -26.547 -19.109 1 97 182 PHE A N 1
ATOM 1349 C CA . PHE A 1 182 ? -22.781 -26.859 -19.953 1 97 182 PHE A CA 1
ATOM 1350 C C . PHE A 1 182 ? -23.219 -27.578 -21.219 1 97 182 PHE A C 1
ATOM 1352 O O . PHE A 1 182 ? -22.797 -28.719 -21.453 1 97 182 PHE A O 1
ATOM 1359 N N . ASP A 1 183 ? -23.922 -26.859 -22.016 1 97.62 183 ASP A N 1
ATOM 1360 C CA . ASP A 1 183 ? -24.281 -27.344 -23.344 1 97.62 183 ASP A CA 1
ATOM 1361 C C . ASP A 1 183 ? -23.109 -27.25 -24.312 1 97.62 183 ASP A C 1
ATOM 1363 O O . ASP A 1 183 ? -22.562 -26.156 -24.516 1 97.62 183 ASP A O 1
ATOM 1367 N N . PRO A 1 184 ? -22.703 -28.359 -24.859 1 97.75 184 PRO A N 1
ATOM 1368 C CA . PRO A 1 184 ? -21.484 -28.328 -25.672 1 97.75 184 PRO A CA 1
ATOM 1369 C C . PRO A 1 184 ? -21.594 -27.391 -26.875 1 97.75 184 PRO A C 1
ATOM 1371 O O . PRO A 1 184 ? -20.609 -26.766 -27.266 1 97.75 184 PRO A O 1
ATOM 1374 N N . ASP A 1 185 ? -22.766 -27.281 -27.469 1 98.25 185 ASP A N 1
ATOM 1375 C CA . ASP A 1 185 ? -22.922 -26.391 -28.625 1 98.25 185 ASP A CA 1
ATOM 1376 C C . ASP A 1 185 ? -22.828 -24.922 -28.203 1 98.25 185 ASP A C 1
ATOM 1378 O O . ASP A 1 185 ? -22.203 -24.125 -28.891 1 98.25 185 ASP A O 1
ATOM 1382 N N . GLU A 1 186 ? -23.484 -24.609 -27.125 1 98.44 186 GLU A N 1
ATOM 1383 C CA . GLU A 1 186 ? -23.375 -23.266 -26.594 1 98.44 186 GLU A CA 1
ATOM 1384 C C . GLU A 1 186 ? -21.938 -22.938 -26.203 1 98.44 186 GLU A C 1
ATOM 1386 O O . GLU A 1 186 ? -21.453 -21.828 -26.422 1 98.44 186 GLU A O 1
ATOM 1391 N N . TRP A 1 187 ? -21.328 -23.922 -25.609 1 98.69 187 TRP A N 1
ATOM 1392 C CA . TRP A 1 187 ? -19.938 -23.781 -25.219 1 98.69 187 TRP A CA 1
ATOM 1393 C C . TRP A 1 187 ? -19.062 -23.5 -26.422 1 98.69 187 TRP A C 1
ATOM 1395 O O . TRP A 1 187 ? -18.25 -22.562 -26.406 1 98.69 187 TRP A O 1
ATOM 1405 N N . LEU A 1 188 ? -19.234 -24.219 -27.531 1 98.81 188 LEU A N 1
ATOM 1406 C CA . LEU A 1 188 ? -18.469 -24.016 -28.75 1 98.81 188 LEU A CA 1
ATOM 1407 C C . LEU A 1 188 ? -18.734 -22.625 -29.328 1 98.81 188 LEU A C 1
ATOM 1409 O O . LEU A 1 188 ? -17.797 -21.953 -29.797 1 98.81 188 LEU A O 1
ATOM 1413 N N . GLN A 1 189 ? -19.953 -22.172 -29.266 1 98.69 189 GLN A N 1
ATOM 1414 C CA . GLN A 1 189 ? -20.297 -20.828 -29.719 1 98.69 189 GLN A CA 1
ATOM 1415 C C . GLN A 1 189 ? -19.578 -19.766 -28.906 1 98.69 189 GLN A C 1
ATOM 1417 O O . GLN A 1 189 ? -19.016 -18.812 -29.469 1 98.69 189 GLN A O 1
ATOM 1422 N N . GLY A 1 190 ? -19.656 -19.906 -27.625 1 98.88 190 GLY A N 1
ATOM 1423 C CA . GLY A 1 190 ? -18.984 -18.953 -26.75 1 98.88 190 GLY A CA 1
ATOM 1424 C C . GLY A 1 190 ? -17.484 -18.891 -26.969 1 98.88 190 GLY A C 1
ATOM 1425 O O . GLY A 1 190 ? -16.906 -17.812 -27.016 1 98.88 190 GLY A O 1
ATOM 1426 N N . LEU A 1 191 ? -16.859 -20.047 -27.094 1 98.88 191 LEU A N 1
ATOM 1427 C CA . LEU A 1 191 ? -15.43 -20.109 -27.359 1 98.88 191 LEU A CA 1
ATOM 1428 C C . LEU A 1 191 ? -15.094 -19.375 -28.656 1 98.88 191 LEU A C 1
ATOM 1430 O O . LEU A 1 191 ? -14.133 -18.609 -28.703 1 98.88 191 LEU A O 1
ATOM 1434 N N . THR A 1 192 ? -15.852 -19.641 -29.672 1 98.88 192 THR A N 1
ATOM 1435 C CA . THR A 1 192 ? -15.633 -19.016 -30.969 1 98.88 192 THR A CA 1
ATOM 1436 C C . THR A 1 192 ? -15.766 -17.5 -30.875 1 98.88 192 THR A C 1
ATOM 1438 O O . THR A 1 192 ? -14.938 -16.766 -31.406 1 98.88 192 THR A O 1
ATOM 1441 N N . MET A 1 193 ? -16.766 -17.031 -30.141 1 98.88 193 MET A N 1
ATOM 1442 C CA . MET A 1 193 ? -17 -15.609 -29.969 1 98.88 193 MET A CA 1
ATOM 1443 C C . MET A 1 193 ? -15.82 -14.961 -29.234 1 98.88 193 MET A C 1
ATOM 1445 O O . MET A 1 193 ? -15.344 -13.898 -29.656 1 98.88 193 MET A O 1
ATOM 1449 N N . MET A 1 194 ? -15.359 -15.578 -28.188 1 98.94 194 MET A N 1
ATOM 1450 C CA . MET A 1 194 ? -14.258 -15.039 -27.406 1 98.94 194 MET A CA 1
ATOM 1451 C C . MET A 1 194 ? -12.977 -14.969 -28.234 1 98.94 194 MET A C 1
ATOM 1453 O O . MET A 1 194 ? -12.305 -13.945 -28.25 1 98.94 194 MET A O 1
ATOM 1457 N N . ALA A 1 195 ? -12.68 -16.062 -28.906 1 98.94 195 ALA A N 1
ATOM 1458 C CA . ALA A 1 195 ? -11.492 -16.109 -29.75 1 98.94 195 ALA A CA 1
ATOM 1459 C C . ALA A 1 195 ? -11.539 -15.039 -30.828 1 98.94 195 ALA A C 1
ATOM 1461 O O . ALA A 1 195 ? -10.547 -14.352 -31.094 1 98.94 195 ALA A O 1
ATOM 1462 N N . THR A 1 196 ? -12.672 -14.875 -31.438 1 98.81 196 THR A N 1
ATOM 1463 C CA . THR A 1 196 ? -12.859 -13.898 -32.5 1 98.81 196 THR A CA 1
ATOM 1464 C C . THR A 1 196 ? -12.695 -12.477 -31.969 1 98.81 196 THR A C 1
ATOM 1466 O O . THR A 1 196 ? -12.062 -11.641 -32.625 1 98.81 196 THR A O 1
ATOM 1469 N N . MET A 1 197 ? -13.188 -12.227 -30.828 1 98.62 197 MET A N 1
ATOM 1470 C CA . MET A 1 197 ? -13.195 -10.891 -30.234 1 98.62 197 MET A CA 1
ATOM 1471 C C . MET A 1 197 ? -11.773 -10.367 -30.062 1 98.62 197 MET A C 1
ATOM 1473 O O . MET A 1 197 ? -11.523 -9.172 -30.25 1 98.62 197 MET A O 1
ATOM 1477 N N . PHE A 1 198 ? -10.844 -11.25 -29.766 1 98.62 198 PHE A N 1
ATOM 1478 C CA . PHE A 1 198 ? -9.508 -10.781 -29.438 1 98.62 198 PHE A CA 1
ATOM 1479 C C . PHE A 1 198 ? -8.5 -11.211 -30.5 1 98.62 198 PHE A C 1
ATOM 1481 O O . PHE A 1 198 ? -7.305 -11.32 -30.219 1 98.62 198 PHE A O 1
ATOM 1488 N N . ASN A 1 199 ? -8.945 -11.508 -31.688 1 97.62 199 ASN A N 1
ATOM 1489 C CA . ASN A 1 199 ? -8.086 -11.922 -32.781 1 97.62 199 ASN A CA 1
ATOM 1490 C C . ASN A 1 199 ? -7.074 -10.844 -33.156 1 97.62 199 ASN A C 1
ATOM 1492 O O . ASN A 1 199 ? -5.969 -11.141 -33.594 1 97.62 199 ASN A O 1
ATOM 1496 N N . SER A 1 200 ? -7.324 -9.602 -32.844 1 96.31 200 SER A N 1
ATOM 1497 C CA . SER A 1 200 ? -6.418 -8.508 -33.188 1 96.31 200 SER A CA 1
ATOM 1498 C C . SER A 1 200 ? -5.648 -8.023 -31.953 1 96.31 200 SER A C 1
ATOM 1500 O O . SER A 1 200 ? -4.91 -7.035 -32.031 1 96.31 200 SER A O 1
ATOM 1502 N N . THR A 1 201 ? -5.855 -8.672 -30.859 1 97.5 201 THR A N 1
ATOM 1503 C CA . THR A 1 201 ? -5.152 -8.297 -29.625 1 97.5 201 THR A CA 1
ATOM 1504 C C . THR A 1 201 ? -3.951 -9.211 -29.391 1 97.5 201 THR A C 1
ATOM 1506 O O . THR A 1 201 ? -4.09 -10.297 -28.828 1 97.5 201 THR A O 1
ATOM 1509 N N . THR A 1 202 ? -2.82 -8.727 -29.719 1 96.88 202 THR A N 1
ATOM 1510 C CA . THR A 1 202 ? -1.61 -9.539 -29.766 1 96.88 202 THR A CA 1
ATOM 1511 C C . THR A 1 202 ? -1.264 -10.086 -28.391 1 96.88 202 THR A C 1
ATOM 1513 O O . THR A 1 202 ? -0.742 -11.203 -28.266 1 96.88 202 THR A O 1
ATOM 1516 N N . ASN A 1 203 ? -1.61 -9.352 -27.328 1 98.44 203 ASN A N 1
ATOM 1517 C CA . ASN A 1 203 ? -1.224 -9.758 -25.984 1 98.44 203 ASN A CA 1
ATOM 1518 C C . ASN A 1 203 ? -2.127 -10.867 -25.453 1 98.44 203 ASN A C 1
ATOM 1520 O O . ASN A 1 203 ? -1.839 -11.469 -24.422 1 98.44 203 ASN A O 1
ATOM 1524 N N . VAL A 1 204 ? -3.238 -11.141 -26.125 1 98.94 204 VAL A N 1
ATOM 1525 C CA . VAL A 1 204 ? -3.979 -12.359 -25.828 1 98.94 204 VAL A CA 1
ATOM 1526 C C . VAL A 1 204 ? -3.297 -13.555 -26.484 1 98.94 204 VAL A C 1
ATOM 1528 O O . VAL A 1 204 ? -3.354 -13.711 -27.703 1 98.94 204 VAL A O 1
ATOM 1531 N N . VAL A 1 205 ? -2.699 -14.406 -25.656 1 98.94 205 VAL A N 1
ATOM 1532 C CA . VAL A 1 205 ? -1.753 -15.359 -26.234 1 98.94 205 VAL A CA 1
ATOM 1533 C C . VAL A 1 205 ? -2.334 -16.766 -26.156 1 98.94 205 VAL A C 1
ATOM 1535 O O . VAL A 1 205 ? -1.814 -17.688 -26.797 1 98.94 205 VAL A O 1
ATOM 1538 N N . GLY A 1 206 ? -3.4 -16.922 -25.422 1 98.94 206 GLY A N 1
ATOM 1539 C CA . GLY A 1 206 ? -3.957 -18.266 -25.297 1 98.94 206 GLY A CA 1
ATOM 1540 C C . GLY A 1 206 ? -5.352 -18.281 -24.703 1 98.94 206 GLY A C 1
ATOM 1541 O O . GLY A 1 206 ? -5.828 -17.25 -24.188 1 98.94 206 GLY A O 1
ATOM 1542 N N . MET A 1 207 ? -6 -19.391 -24.766 1 98.88 207 MET A N 1
ATOM 1543 C CA . MET A 1 207 ? -7.312 -19.641 -24.172 1 98.88 207 MET A CA 1
ATOM 1544 C C . MET A 1 207 ? -7.383 -21.031 -23.562 1 98.88 207 MET A C 1
ATOM 1546 O O . MET A 1 207 ? -7.051 -22.016 -24.219 1 98.88 207 MET A O 1
ATOM 1550 N N . SER A 1 208 ? -7.68 -21.062 -22.328 1 98.81 208 SER A N 1
ATOM 1551 C CA . SER A 1 208 ? -8.094 -22.328 -21.719 1 98.81 208 SER A CA 1
ATOM 1552 C C . SER A 1 208 ? -9.547 -22.656 -22.078 1 98.81 208 SER A C 1
ATOM 1554 O O . SER A 1 208 ? -10.445 -21.859 -21.812 1 98.81 208 SER A O 1
ATOM 1556 N N . LEU A 1 209 ? -9.758 -23.828 -22.578 1 98.88 209 LEU A N 1
ATOM 1557 C CA . LEU A 1 209 ? -11.055 -24.141 -23.172 1 98.88 209 LEU A CA 1
ATOM 1558 C C . LEU A 1 209 ? -12.125 -24.266 -22.094 1 98.88 209 LEU A C 1
ATOM 1560 O O . LEU A 1 209 ? -13.273 -23.844 -22.297 1 98.88 209 LEU A O 1
ATOM 1564 N N . ARG A 1 210 ? -11.812 -24.875 -21.047 1 98.25 210 ARG A N 1
ATOM 1565 C CA . ARG A 1 210 ? -12.703 -25.016 -19.906 1 98.25 210 ARG A CA 1
ATOM 1566 C C . ARG A 1 210 ? -11.922 -25.391 -18.641 1 98.25 210 ARG A C 1
ATOM 1568 O O . ARG A 1 210 ? -11.141 -26.344 -18.656 1 98.25 210 ARG A O 1
ATOM 1575 N N . ASN A 1 211 ? -12.227 -24.594 -17.609 1 96.06 211 ASN A N 1
ATOM 1576 C CA . ASN A 1 211 ? -11.594 -24.859 -16.312 1 96.06 211 ASN A CA 1
ATOM 1577 C C . ASN A 1 211 ? -12.219 -26.062 -15.617 1 96.06 211 ASN A C 1
ATOM 1579 O O . ASN A 1 211 ? -13.445 -26.141 -15.492 1 96.06 211 ASN A O 1
ATOM 1583 N N . GLU A 1 212 ? -11.453 -26.969 -15.18 1 96.56 212 GLU A N 1
ATOM 1584 C CA . GLU A 1 212 ? -11.789 -28.016 -14.211 1 96.56 212 GLU A CA 1
ATOM 1585 C C . GLU A 1 212 ? -13.008 -28.812 -14.656 1 96.56 212 GLU A C 1
ATOM 1587 O O . GLU A 1 212 ? -14.039 -28.812 -13.984 1 96.56 212 GLU A O 1
ATOM 1592 N N . LEU A 1 213 ? -12.875 -29.547 -15.688 1 97.44 213 LEU A N 1
ATOM 1593 C CA . LEU A 1 213 ? -13.898 -30.547 -15.992 1 97.44 213 LEU A CA 1
ATOM 1594 C C . LEU A 1 213 ? -14.07 -31.531 -14.828 1 97.44 213 LEU A C 1
ATOM 1596 O O . LEU A 1 213 ? -13.086 -32.031 -14.297 1 97.44 213 LEU A O 1
ATOM 1600 N N . ARG A 1 214 ? -15.352 -31.766 -14.438 1 96.62 214 ARG A N 1
ATOM 1601 C CA . ARG A 1 214 ? -15.633 -32.5 -13.203 1 96.62 214 ARG A CA 1
ATOM 1602 C C . ARG A 1 214 ? -17.062 -33.031 -13.195 1 96.62 214 ARG A C 1
ATOM 1604 O O . ARG A 1 214 ? -17.859 -32.688 -14.078 1 96.62 214 ARG A O 1
ATOM 1611 N N . GLY A 1 215 ? -17.281 -33.844 -12.156 1 94.56 215 GLY A N 1
ATOM 1612 C CA . GLY A 1 215 ? -18.641 -34.25 -11.859 1 94.56 215 GLY A CA 1
ATOM 1613 C C . GLY A 1 215 ? -18.969 -35.656 -12.344 1 94.56 215 GLY A C 1
ATOM 1614 O O . GLY A 1 215 ? -18.141 -36.312 -12.961 1 94.56 215 GLY A O 1
ATOM 1615 N N . PRO A 1 216 ? -20.203 -36.125 -12.086 1 94.19 216 PRO A N 1
ATOM 1616 C CA . PRO A 1 216 ? -20.594 -37.5 -12.328 1 94.19 216 PRO A CA 1
ATOM 1617 C C . PRO A 1 216 ? -20.688 -37.844 -13.82 1 94.19 216 PRO A C 1
ATOM 1619 O O . PRO A 1 216 ? -20.578 -39.031 -14.195 1 94.19 216 PRO A O 1
ATOM 1622 N N . LYS A 1 217 ? -20.781 -36.875 -14.695 1 95.31 217 LYS A N 1
ATOM 1623 C CA . LYS A 1 217 ? -20.938 -37.125 -16.125 1 95.31 217 LYS A CA 1
ATOM 1624 C C . LYS A 1 217 ? -19.594 -37.25 -16.812 1 95.31 217 LYS A C 1
ATOM 1626 O O . LYS A 1 217 ? -19.531 -37.594 -18 1 95.31 217 LYS A O 1
ATOM 1631 N N . GLN A 1 218 ? -18.594 -37 -16.094 1 95.38 218 GLN A N 1
ATOM 1632 C CA . GLN A 1 218 ? -17.266 -36.938 -16.719 1 95.38 218 GLN A CA 1
ATOM 1633 C C . GLN A 1 218 ? -16.891 -38.281 -17.312 1 95.38 218 GLN A C 1
ATOM 1635 O O . GLN A 1 218 ? -17.125 -39.344 -16.703 1 95.38 218 GLN A O 1
ATOM 1640 N N . ASN A 1 219 ? -16.391 -38.25 -18.5 1 94.94 219 ASN A N 1
ATOM 1641 C CA . ASN A 1 219 ? -15.844 -39.469 -19.109 1 94.94 219 ASN A CA 1
ATOM 1642 C C . ASN A 1 219 ? -14.867 -39.125 -20.219 1 94.94 219 ASN A C 1
ATOM 1644 O O . ASN A 1 219 ? -14.945 -38.062 -20.828 1 94.94 219 ASN A O 1
ATOM 1648 N N . ILE A 1 220 ? -14.039 -40.062 -20.594 1 97.81 220 ILE A N 1
ATOM 1649 C CA . ILE A 1 220 ? -12.883 -39.875 -21.453 1 97.81 220 ILE A CA 1
ATOM 1650 C C . ILE A 1 220 ? -13.352 -39.719 -22.906 1 97.81 220 ILE A C 1
ATOM 1652 O O . ILE A 1 220 ? -12.812 -38.875 -23.641 1 97.81 220 ILE A O 1
ATOM 1656 N N . SER A 1 221 ? -14.367 -40.406 -23.297 1 97.81 221 SER A N 1
ATOM 1657 C CA . SER A 1 221 ? -14.852 -40.375 -24.672 1 97.81 221 SER A CA 1
ATOM 1658 C C . SER A 1 221 ? -15.383 -39 -25.031 1 97.81 221 SER A C 1
ATOM 1660 O O . SER A 1 221 ? -15.031 -38.438 -26.078 1 97.81 221 SER A O 1
ATOM 1662 N N . LEU A 1 222 ? -16.234 -38.469 -24.141 1 97.88 222 LEU A N 1
ATOM 1663 C CA . LEU A 1 222 ? -16.781 -37.156 -24.406 1 97.88 222 LEU A CA 1
ATOM 1664 C C . LEU A 1 222 ? -15.711 -36.062 -24.281 1 97.88 222 LEU A C 1
ATOM 1666 O O . LEU A 1 222 ? -15.766 -35.062 -24.969 1 97.88 222 LEU A O 1
ATOM 1670 N N . TRP A 1 223 ? -14.758 -36.312 -23.422 1 98.38 223 TRP A N 1
ATOM 1671 C CA . TRP A 1 223 ? -13.625 -35.406 -23.344 1 98.38 223 TRP A CA 1
ATOM 1672 C C . TRP A 1 223 ? -12.945 -35.281 -24.703 1 98.38 223 TRP A C 1
ATOM 1674 O O . TRP A 1 223 ? -12.781 -34.156 -25.203 1 98.38 223 TRP A O 1
ATOM 1684 N N . TYR A 1 224 ? -12.57 -36.438 -25.344 1 98.5 224 TYR A N 1
ATOM 1685 C CA . TYR A 1 224 ? -11.906 -36.406 -26.641 1 98.5 224 TYR A CA 1
ATOM 1686 C C . TYR A 1 224 ? -12.766 -35.719 -27.688 1 98.5 224 TYR A C 1
ATOM 1688 O O . TYR A 1 224 ? -12.281 -34.906 -28.469 1 98.5 224 TYR A O 1
ATOM 1696 N N . ARG A 1 225 ? -13.977 -36 -27.625 1 98.31 225 ARG A N 1
ATOM 1697 C CA . ARG A 1 225 ? -14.891 -35.469 -28.625 1 98.31 225 ARG A CA 1
ATOM 1698 C C . ARG A 1 225 ? -14.961 -33.938 -28.547 1 98.31 225 ARG A C 1
ATOM 1700 O O . ARG A 1 225 ? -14.695 -33.25 -29.531 1 98.31 225 ARG A O 1
ATOM 1707 N N . TYR A 1 226 ? -15.273 -33.438 -27.406 1 98.44 226 TYR A N 1
ATOM 1708 C CA . TYR A 1 226 ? -15.625 -32.031 -27.312 1 98.44 226 TYR A CA 1
ATOM 1709 C C . TYR A 1 226 ? -14.375 -31.156 -27.156 1 98.44 226 TYR A C 1
ATOM 1711 O O . TYR A 1 226 ? -14.312 -30.031 -27.656 1 98.44 226 TYR A O 1
ATOM 1719 N N . MET A 1 227 ? -13.383 -31.672 -26.469 1 98.56 227 MET A N 1
ATOM 1720 C CA . MET A 1 227 ? -12.156 -30.891 -26.344 1 98.56 227 MET A CA 1
ATOM 1721 C C . MET A 1 227 ? -11.492 -30.703 -27.703 1 98.56 227 MET A C 1
ATOM 1723 O O . MET A 1 227 ? -10.977 -29.625 -28.016 1 98.56 227 MET A O 1
ATOM 1727 N N . GLN A 1 228 ? -11.539 -31.75 -28.531 1 98.69 228 GLN A N 1
ATOM 1728 C CA . GLN A 1 228 ? -11 -31.641 -29.891 1 98.69 228 GLN A CA 1
ATOM 1729 C C . GLN A 1 228 ? -11.82 -30.672 -30.734 1 98.69 228 GLN A C 1
ATOM 1731 O O . GLN A 1 228 ? -11.258 -29.859 -31.469 1 98.69 228 GLN A O 1
ATOM 1736 N N . ARG A 1 229 ? -13.109 -30.75 -30.594 1 98.81 229 ARG A N 1
ATOM 1737 C CA . ARG A 1 229 ? -13.969 -29.828 -31.312 1 98.81 229 ARG A CA 1
ATOM 1738 C C . ARG A 1 229 ? -13.734 -28.391 -30.875 1 98.81 229 ARG A C 1
ATOM 1740 O O . ARG A 1 229 ? -13.711 -27.469 -31.703 1 98.81 229 ARG A O 1
ATOM 1747 N N . GLY A 1 230 ? -13.648 -28.234 -29.562 1 98.88 230 GLY A N 1
ATOM 1748 C CA . GLY A 1 230 ? -13.352 -26.922 -29.031 1 98.88 230 GLY A CA 1
ATOM 1749 C C . GLY A 1 230 ? -12.023 -26.359 -29.531 1 98.88 230 GLY A C 1
ATOM 1750 O O . GLY A 1 230 ? -11.938 -25.203 -29.922 1 98.88 230 GLY A O 1
ATOM 1751 N N . ALA A 1 231 ? -11.016 -27.219 -29.531 1 98.94 231 ALA A N 1
ATOM 1752 C CA . ALA A 1 231 ? -9.695 -26.812 -30 1 98.94 231 ALA A CA 1
ATOM 1753 C C . ALA A 1 231 ? -9.75 -26.359 -31.453 1 98.94 231 ALA A C 1
ATOM 1755 O O . ALA A 1 231 ? -9.203 -25.312 -31.797 1 98.94 231 ALA A O 1
ATOM 1756 N N . GLU A 1 232 ? -10.414 -27.125 -32.25 1 98.88 232 GLU A N 1
ATOM 1757 C CA . GLU A 1 232 ? -10.547 -26.797 -33.688 1 98.88 232 GLU A CA 1
ATOM 1758 C C . GLU A 1 232 ? -11.305 -25.484 -33.875 1 98.88 232 GLU A C 1
ATOM 1760 O O . GLU A 1 232 ? -10.93 -24.656 -34.719 1 98.88 232 GLU A O 1
ATOM 1765 N N . ALA A 1 233 ? -12.359 -25.281 -33.125 1 98.88 233 ALA A N 1
ATOM 1766 C CA . ALA A 1 233 ? -13.188 -24.094 -33.25 1 98.88 233 ALA A CA 1
ATOM 1767 C C . ALA A 1 233 ? -12.398 -22.828 -32.906 1 98.88 233 ALA A C 1
ATOM 1769 O O . ALA A 1 233 ? -12.445 -21.828 -33.625 1 98.88 233 ALA A O 1
ATOM 1770 N N . VAL A 1 234 ? -11.711 -22.875 -31.781 1 98.94 234 VAL A N 1
ATOM 1771 C CA . VAL A 1 234 ? -10.922 -21.734 -31.328 1 98.94 234 VAL A CA 1
ATOM 1772 C C . VAL A 1 234 ? -9.812 -21.438 -32.344 1 98.94 234 VAL A C 1
ATOM 1774 O O . VAL A 1 234 ? -9.594 -20.281 -32.719 1 98.94 234 VAL A O 1
ATOM 1777 N N . HIS A 1 235 ? -9.133 -22.469 -32.844 1 98.88 235 HIS A N 1
ATOM 1778 C CA . HIS A 1 235 ? -8.047 -22.297 -33.812 1 98.88 235 HIS A CA 1
ATOM 1779 C C . HIS A 1 235 ? -8.547 -21.688 -35.125 1 98.88 235 HIS A C 1
ATOM 1781 O O . HIS A 1 235 ? -7.859 -20.875 -35.719 1 98.88 235 HIS A O 1
ATOM 1787 N N . ALA A 1 236 ? -9.664 -22.094 -35.5 1 98.75 236 ALA A N 1
ATOM 1788 C CA . ALA A 1 236 ? -10.25 -21.562 -36.719 1 98.75 236 ALA A CA 1
ATOM 1789 C C . ALA A 1 236 ? -10.594 -20.078 -36.562 1 98.75 236 ALA A C 1
ATOM 1791 O O . ALA A 1 236 ? -10.422 -19.281 -37.5 1 98.75 236 ALA A O 1
ATOM 1792 N N . ALA A 1 237 ? -11.07 -19.719 -35.438 1 98.81 237 ALA A N 1
ATOM 1793 C CA . ALA A 1 237 ? -11.484 -18.344 -35.156 1 98.81 237 ALA A CA 1
ATOM 1794 C C . ALA A 1 237 ? -10.281 -17.438 -34.969 1 98.81 237 ALA A C 1
ATOM 1796 O O . ALA A 1 237 ? -10.312 -16.25 -35.312 1 98.81 237 ALA A O 1
ATOM 1797 N N . ASN A 1 238 ? -9.227 -17.906 -34.344 1 98.81 238 ASN A N 1
ATOM 1798 C CA . ASN A 1 238 ? -8.016 -17.172 -34 1 98.81 238 ASN A CA 1
ATOM 1799 C C . ASN A 1 238 ? -6.789 -18.078 -34 1 98.81 238 ASN A C 1
ATOM 1801 O O . ASN A 1 238 ? -6.426 -18.609 -32.938 1 98.81 238 ASN A O 1
ATOM 1805 N N . PRO A 1 239 ? -6.113 -18.156 -35.062 1 98.38 239 PRO A N 1
ATOM 1806 C CA . PRO A 1 239 ? -5.008 -19.125 -35.188 1 98.38 239 PRO A CA 1
ATOM 1807 C C . PRO A 1 239 ? -3.768 -18.688 -34.406 1 98.38 239 PRO A C 1
ATOM 1809 O O . PRO A 1 239 ? -2.801 -19.453 -34.312 1 98.38 239 PRO A O 1
ATOM 1812 N N . ASN A 1 240 ? -3.82 -17.484 -33.812 1 98.19 240 ASN A N 1
ATOM 1813 C CA . ASN A 1 240 ? -2.668 -16.984 -33.094 1 98.19 240 ASN A CA 1
ATOM 1814 C C . ASN A 1 240 ? -2.631 -17.5 -31.656 1 98.19 240 ASN A C 1
ATOM 1816 O O . ASN A 1 240 ? -1.617 -17.375 -30.969 1 98.19 240 ASN A O 1
ATOM 1820 N N . LEU A 1 241 ? -3.654 -18.172 -31.188 1 98.88 241 LEU A N 1
ATOM 1821 C CA . LEU A 1 241 ? -3.797 -18.516 -29.766 1 98.88 241 LEU A CA 1
ATOM 1822 C C . LEU A 1 241 ? -3.172 -19.875 -29.469 1 98.88 241 LEU A C 1
ATOM 1824 O O . LEU A 1 241 ? -3.299 -20.797 -30.266 1 98.88 241 LEU A O 1
ATOM 1828 N N . LEU A 1 242 ? -2.438 -19.891 -28.328 1 98.94 242 LEU A N 1
ATOM 1829 C CA . LEU A 1 242 ? -2.275 -21.203 -27.703 1 98.94 242 LEU A CA 1
ATOM 1830 C C . LEU A 1 242 ? -3.625 -21.781 -27.281 1 98.94 242 LEU A C 1
ATOM 1832 O O . LEU A 1 242 ? -4.473 -21.062 -26.75 1 98.94 242 LEU A O 1
ATOM 1836 N N . ILE A 1 243 ? -3.801 -23.016 -27.594 1 98.94 243 ILE A N 1
ATOM 1837 C CA . ILE A 1 243 ? -5.035 -23.688 -27.219 1 98.94 243 ILE A CA 1
ATOM 1838 C C . ILE A 1 243 ? -4.77 -24.656 -26.078 1 98.94 243 ILE A C 1
ATOM 1840 O O . ILE A 1 243 ? -4.07 -25.656 -26.234 1 98.94 243 ILE A O 1
ATOM 1844 N N . ILE A 1 244 ? -5.375 -24.391 -24.938 1 98.94 244 ILE A N 1
ATOM 1845 C CA . ILE A 1 244 ? -5.031 -25.062 -23.688 1 98.94 244 ILE A CA 1
ATOM 1846 C C . ILE A 1 244 ? -6.145 -26.047 -23.297 1 98.94 244 ILE A C 1
ATOM 1848 O O . ILE A 1 244 ? -7.293 -25.641 -23.109 1 98.94 244 ILE A O 1
ATOM 1852 N N . LEU A 1 245 ? -5.844 -27.297 -23.219 1 98.81 245 LEU A N 1
ATOM 1853 C CA . LEU A 1 245 ? -6.797 -28.359 -22.922 1 98.81 245 LEU A CA 1
ATOM 1854 C C . LEU A 1 245 ? -6.68 -28.797 -21.469 1 98.81 245 LEU A C 1
ATOM 1856 O O . LEU A 1 245 ? -5.598 -29.203 -21.031 1 98.81 245 LEU A O 1
ATOM 1860 N N . SER A 1 246 ? -7.816 -28.766 -20.828 1 97.38 246 SER A N 1
ATOM 1861 C CA . SER A 1 246 ? -7.898 -29.109 -19.422 1 97.38 246 SER A CA 1
ATOM 1862 C C . SER A 1 246 ? -8.047 -30.625 -19.219 1 97.38 246 SER A C 1
ATOM 1864 O O . SER A 1 246 ? -8.586 -31.312 -20.078 1 97.38 246 SER A O 1
ATOM 1866 N N . GLY A 1 247 ? -7.598 -31.062 -18.047 1 96.81 247 GLY A N 1
ATOM 1867 C CA . GLY A 1 247 ? -7.781 -32.469 -17.688 1 96.81 247 GLY A CA 1
ATOM 1868 C C . GLY A 1 247 ? -9.109 -32.719 -17 1 96.81 247 GLY A C 1
ATOM 1869 O O . GLY A 1 247 ? -9.969 -31.859 -16.938 1 96.81 247 GLY A O 1
ATOM 1870 N N . LEU A 1 248 ? -9.273 -34.031 -16.641 1 97.44 248 LEU A N 1
ATOM 1871 C CA . LEU A 1 248 ? -10.445 -34.469 -15.898 1 97.44 248 LEU A CA 1
ATOM 1872 C C . LEU A 1 248 ? -10.203 -34.344 -14.391 1 97.44 248 LEU A C 1
ATOM 1874 O O . LEU A 1 248 ? -9.102 -34 -13.961 1 97.44 248 LEU A O 1
ATOM 1878 N N . ASP A 1 249 ? -11.266 -34.5 -13.578 1 96.75 249 ASP A N 1
ATOM 1879 C CA . ASP A 1 249 ? -11.18 -34.531 -12.125 1 96.75 249 ASP A CA 1
ATOM 1880 C C . ASP A 1 249 ? -10.57 -33.25 -11.586 1 96.75 249 ASP A C 1
ATOM 1882 O O . ASP A 1 249 ? -9.57 -33.25 -10.867 1 96.75 249 ASP A O 1
ATOM 1886 N N . TYR A 1 250 ? -11.203 -32.094 -11.953 1 97 250 TYR A N 1
ATOM 1887 C CA . TYR A 1 250 ? -10.773 -30.781 -11.508 1 97 250 TYR A CA 1
ATOM 1888 C C . TYR A 1 250 ? -9.375 -30.453 -12.031 1 97 250 TYR A C 1
ATOM 1890 O O . TYR A 1 250 ? -8.562 -29.875 -11.305 1 97 250 TYR A O 1
ATOM 1898 N N . ASP A 1 251 ? -9.039 -30.906 -13.312 1 97.12 251 ASP A N 1
ATOM 1899 C CA . ASP A 1 251 ? -7.77 -30.656 -13.984 1 97.12 251 ASP A CA 1
ATOM 1900 C C . ASP A 1 251 ? -6.621 -31.359 -13.266 1 97.12 251 ASP A C 1
ATOM 1902 O O . ASP A 1 251 ? -5.508 -30.828 -13.195 1 97.12 251 ASP A O 1
ATOM 1906 N N . LYS A 1 252 ? -6.918 -32.531 -12.664 1 97.5 252 LYS A N 1
ATOM 1907 C CA . LYS A 1 252 ? -5.859 -33.25 -11.961 1 97.5 252 LYS A CA 1
ATOM 1908 C C . LYS A 1 252 ? -5.449 -34.531 -12.711 1 97.5 252 LYS A C 1
ATOM 1910 O O . LYS A 1 252 ? -4.516 -35.219 -12.305 1 97.5 252 LYS A O 1
ATOM 1915 N N . ASP A 1 253 ? -6.137 -34.781 -13.867 1 98.12 253 ASP A N 1
ATOM 1916 C CA . ASP A 1 253 ? -5.883 -36.094 -14.484 1 98.12 253 ASP A CA 1
ATOM 1917 C C . ASP A 1 253 ? -5.883 -35.969 -16.016 1 98.12 253 ASP A C 1
ATOM 1919 O O . ASP A 1 253 ? -6.922 -35.688 -16.625 1 98.12 253 ASP A O 1
ATOM 1923 N N . LEU A 1 254 ? -4.75 -36.188 -16.609 1 98.62 254 LEU A N 1
ATOM 1924 C CA . LEU A 1 254 ? -4.555 -36.25 -18.047 1 98.62 254 LEU A CA 1
ATOM 1925 C C . LEU A 1 254 ? -3.996 -37.625 -18.438 1 98.62 254 LEU A C 1
ATOM 1927 O O . LEU A 1 254 ? -3.533 -37.812 -19.578 1 98.62 254 LEU A O 1
ATOM 1931 N N . SER A 1 255 ? -4.039 -38.625 -17.562 1 98.25 255 SER A N 1
ATOM 1932 C CA . SER A 1 255 ? -3.348 -39.906 -17.734 1 98.25 255 SER A CA 1
ATOM 1933 C C . SER A 1 255 ? -3.867 -40.656 -18.969 1 98.25 255 SER A C 1
ATOM 1935 O O . SER A 1 255 ? -3.135 -41.406 -19.578 1 98.25 255 SER A O 1
ATOM 1937 N N . PHE A 1 256 ? -5.105 -40.375 -19.391 1 98 256 PHE A N 1
ATOM 1938 C CA . PHE A 1 256 ? -5.715 -41.062 -20.516 1 98 256 PHE A CA 1
ATOM 1939 C C . PHE A 1 256 ? -5.016 -40.688 -21.812 1 98 256 PHE A C 1
ATOM 1941 O O . PHE A 1 256 ? -5.129 -41.406 -22.812 1 98 256 PHE A O 1
ATOM 1948 N N . LEU A 1 257 ? -4.266 -39.656 -21.859 1 98.25 257 LEU A N 1
ATOM 1949 C CA . LEU A 1 257 ? -3.543 -39.219 -23.047 1 98.25 257 LEU A CA 1
ATOM 1950 C C . LEU A 1 257 ? -2.35 -40.125 -23.312 1 98.25 257 LEU A C 1
ATOM 1952 O O . LEU A 1 257 ? -1.777 -40.094 -24.406 1 98.25 257 LEU A O 1
ATOM 1956 N N . SER A 1 258 ? -1.876 -40.844 -22.266 1 96.44 258 SER A N 1
ATOM 1957 C CA . SER A 1 258 ? -0.779 -41.781 -22.469 1 96.44 258 SER A CA 1
ATOM 1958 C C . SER A 1 258 ? -1.173 -42.906 -23.453 1 96.44 258 SER A C 1
ATOM 1960 O O . SER A 1 258 ? -0.319 -43.469 -24.141 1 96.44 258 SER A O 1
ATOM 1962 N N . GLU A 1 259 ? -2.428 -43.156 -23.5 1 95.19 259 GLU A N 1
ATOM 1963 C CA . GLU A 1 259 ? -2.941 -44.219 -24.359 1 95.19 259 GLU A CA 1
ATOM 1964 C C . GLU A 1 259 ? -3.275 -43.688 -25.75 1 95.19 259 GLU A C 1
ATOM 1966 O O . GLU A 1 259 ? -3.029 -44.375 -26.75 1 95.19 259 GLU A O 1
ATOM 1971 N N . SER A 1 260 ? -3.848 -42.594 -25.781 1 96.31 260 SER A N 1
ATOM 1972 C CA . SER A 1 260 ? -4.258 -42 -27.047 1 96.31 260 SER A CA 1
ATOM 1973 C C . SER A 1 260 ? -4.113 -40.469 -27 1 96.31 260 SER A C 1
ATOM 1975 O O . SER A 1 260 ? -4.699 -39.812 -26.141 1 96.31 260 SER A O 1
ATOM 1977 N N . GLN A 1 261 ? -3.424 -39.969 -28.031 1 96.38 261 GLN A N 1
ATOM 1978 C CA . GLN A 1 261 ? -3.246 -38.531 -28.109 1 96.38 261 GLN A CA 1
ATOM 1979 C C . GLN A 1 261 ? -4.414 -37.875 -28.844 1 96.38 261 GLN A C 1
ATOM 1981 O O . GLN A 1 261 ? -5.191 -38.531 -29.516 1 96.38 261 GLN A O 1
ATOM 1986 N N . VAL A 1 262 ? -4.523 -36.594 -28.688 1 97.88 262 VAL A N 1
ATOM 1987 C CA . VAL A 1 262 ? -5.551 -35.844 -29.422 1 97.88 262 VAL A CA 1
ATOM 1988 C C . VAL A 1 262 ? -5.246 -35.844 -30.906 1 97.88 262 VAL A C 1
ATOM 1990 O O . VAL A 1 262 ? -4.086 -35.969 -31.312 1 97.88 262 VAL A O 1
ATOM 1993 N N . ASN A 1 263 ? -6.285 -35.812 -31.656 1 97.88 263 ASN A N 1
ATOM 1994 C CA . ASN A 1 263 ? -6.199 -35.719 -33.094 1 97.88 263 ASN A CA 1
ATOM 1995 C C . ASN A 1 263 ? -6.723 -34.375 -33.625 1 97.88 263 ASN A C 1
ATOM 1997 O O . ASN A 1 263 ? -7.934 -34.188 -33.719 1 97.88 263 ASN A O 1
ATOM 2001 N N . LEU A 1 264 ? -5.832 -33.469 -33.938 1 98.56 264 LEU A N 1
ATOM 2002 C CA . LEU A 1 264 ? -6.168 -32.125 -34.344 1 98.56 264 LEU A CA 1
ATOM 2003 C C . LEU A 1 264 ? -5.512 -31.781 -35.688 1 98.56 264 LEU A C 1
ATOM 2005 O O . LEU A 1 264 ? -4.52 -32.406 -36.062 1 98.56 264 LEU A O 1
ATOM 2009 N N . THR A 1 265 ? -5.992 -30.734 -36.375 1 98.38 265 THR A N 1
ATOM 2010 C CA . THR A 1 265 ? -5.449 -30.297 -37.656 1 98.38 265 THR A CA 1
ATOM 2011 C C . THR A 1 265 ? -4.188 -29.469 -37.438 1 98.38 265 THR A C 1
ATOM 2013 O O . THR A 1 265 ? -3.498 -29.125 -38.406 1 98.38 265 THR A O 1
ATOM 2016 N N . PHE A 1 266 ? -3.887 -29.172 -36.281 1 97.69 266 PHE A N 1
ATOM 2017 C CA . PHE A 1 266 ? -2.701 -28.422 -35.906 1 97.69 266 PHE A CA 1
ATOM 2018 C C . PHE A 1 266 ? -2.057 -29.047 -34.656 1 97.69 266 PHE A C 1
ATOM 2020 O O . PHE A 1 266 ? -2.725 -29.719 -33.875 1 97.69 266 PHE A O 1
ATOM 2027 N N . THR A 1 267 ? -0.75 -28.766 -34.5 1 95.5 267 THR A N 1
ATOM 2028 C CA . THR A 1 267 ? -0.106 -29.328 -33.312 1 95.5 267 THR A CA 1
ATOM 2029 C C . THR A 1 267 ? 0.753 -28.281 -32.625 1 95.5 267 THR A C 1
ATOM 2031 O O . THR A 1 267 ? 1.06 -28.406 -31.438 1 95.5 267 THR A O 1
ATOM 2034 N N . ASP A 1 268 ? 1.098 -27.203 -33.25 1 98 268 ASP A N 1
ATOM 2035 C CA . ASP A 1 268 ? 2.105 -26.297 -32.719 1 98 268 ASP A CA 1
ATOM 2036 C C . ASP A 1 268 ? 1.463 -25.188 -31.875 1 98 268 ASP A C 1
ATOM 2038 O O . ASP A 1 268 ? 2.053 -24.125 -31.688 1 98 268 ASP A O 1
ATOM 2042 N N . LYS A 1 269 ? 0.175 -25.406 -31.453 1 98.75 269 LYS A N 1
ATOM 2043 C CA . LYS A 1 269 ? -0.519 -24.469 -30.594 1 98.75 269 LYS A CA 1
ATOM 2044 C C . LYS A 1 269 ? -1.077 -25.156 -29.359 1 98.75 269 LYS A C 1
ATOM 2046 O O . LYS A 1 269 ? -1.628 -24.5 -28.469 1 98.75 269 LYS A O 1
ATOM 2051 N N . VAL A 1 270 ? -0.891 -26.422 -29.172 1 98.81 270 VAL A N 1
ATOM 2052 C CA . VAL A 1 270 ? -1.564 -27.203 -28.156 1 98.81 270 VAL A CA 1
ATOM 2053 C C . VAL A 1 270 ? -0.757 -27.172 -26.859 1 98.81 270 VAL A C 1
ATOM 2055 O O . VAL A 1 270 ? 0.458 -27.391 -26.875 1 98.81 270 VAL A O 1
ATOM 2058 N N . VAL A 1 271 ? -1.354 -26.859 -25.828 1 98.94 271 VAL A N 1
ATOM 2059 C CA . VAL A 1 271 ? -0.83 -26.922 -24.469 1 98.94 271 VAL A CA 1
ATOM 2060 C C . VAL A 1 271 ? -1.806 -27.688 -23.578 1 98.94 271 VAL A C 1
ATOM 2062 O O . VAL A 1 271 ? -3.021 -27.516 -23.688 1 98.94 271 VAL A O 1
ATOM 2065 N N . PHE A 1 272 ? -1.335 -28.547 -22.719 1 98.88 272 PHE A N 1
ATOM 2066 C CA . PHE A 1 272 ? -2.182 -29.203 -21.734 1 98.88 272 PHE A CA 1
ATOM 2067 C C . PHE A 1 272 ? -2.041 -28.531 -20.359 1 98.88 272 PHE A C 1
ATOM 2069 O O . PHE A 1 272 ? -0.984 -27.984 -20.047 1 98.88 272 PHE A O 1
ATOM 2076 N N . GLU A 1 273 ? -3.109 -28.5 -19.594 1 98.5 273 GLU A N 1
ATOM 2077 C CA . GLU A 1 273 ? -3.008 -27.844 -18.281 1 98.5 273 GLU A CA 1
ATOM 2078 C C . GLU A 1 273 ? -3.396 -28.797 -17.156 1 98.5 273 GLU A C 1
ATOM 2080 O O . GLU A 1 273 ? -4.176 -29.734 -17.375 1 98.5 273 GLU A O 1
ATOM 2085 N N . LEU A 1 274 ? -2.82 -28.562 -15.992 1 98 274 LEU A N 1
ATOM 2086 C CA . LEU A 1 274 ? -3.055 -29.281 -14.742 1 98 274 LEU A CA 1
ATOM 2087 C C . LEU A 1 274 ? -3.15 -28.312 -13.57 1 98 274 LEU A C 1
ATOM 2089 O O . LEU A 1 274 ? -2.602 -27.203 -13.625 1 98 274 LEU A O 1
ATOM 2093 N N . HIS A 1 275 ? -3.939 -28.719 -12.586 1 98.31 275 HIS A N 1
ATOM 2094 C CA . HIS A 1 275 ? -3.938 -28.062 -11.289 1 98.31 275 HIS A CA 1
ATOM 2095 C C . HIS A 1 275 ? -3.162 -28.875 -10.258 1 98.31 275 HIS A C 1
ATOM 2097 O O . HIS A 1 275 ? -3.193 -30.109 -10.281 1 98.31 275 HIS A O 1
ATOM 2103 N N . TRP A 1 276 ? -2.439 -28.188 -9.43 1 98.12 276 TRP A N 1
ATOM 2104 C CA . TRP A 1 276 ? -1.701 -28.891 -8.391 1 98.12 276 TRP A CA 1
ATOM 2105 C C . TRP A 1 276 ? -1.75 -28.109 -7.074 1 98.12 276 TRP A C 1
ATOM 2107 O O . TRP A 1 276 ? -1.148 -27.047 -6.953 1 98.12 276 TRP A O 1
ATOM 2117 N N . TYR A 1 277 ? -2.514 -28.672 -6.125 1 97.44 277 TYR A N 1
ATOM 2118 C CA . TYR A 1 277 ? -2.598 -28.172 -4.762 1 97.44 277 TYR A CA 1
ATOM 2119 C C . TYR A 1 277 ? -2.211 -29.25 -3.758 1 97.44 277 TYR A C 1
ATOM 2121 O O . TYR A 1 277 ? -2.549 -30.422 -3.938 1 97.44 277 TYR A O 1
ATOM 2129 N N . GLY A 1 278 ? -1.627 -28.812 -2.652 1 95.75 278 GLY A N 1
ATOM 2130 C CA . GLY A 1 278 ? -1.236 -29.766 -1.626 1 95.75 278 GLY A CA 1
ATOM 2131 C C . GLY A 1 278 ? -2.416 -30.484 -1.012 1 95.75 278 GLY A C 1
ATOM 2132 O O . GLY A 1 278 ? -2.301 -31.656 -0.639 1 95.75 278 GLY A O 1
ATOM 2133 N N . PHE A 1 279 ? -3.568 -29.875 -0.957 1 93.88 279 PHE A N 1
ATOM 2134 C CA . PHE A 1 279 ? -4.715 -30.438 -0.253 1 93.88 279 PHE A CA 1
ATOM 2135 C C . PHE A 1 279 ? -5.426 -31.469 -1.116 1 93.88 279 PHE A C 1
ATOM 2137 O O . PHE A 1 279 ? -6.293 -32.219 -0.63 1 93.88 279 PHE A O 1
ATOM 2144 N N . SER A 1 280 ? -4.98 -31.625 -2.43 1 88.75 280 SER A N 1
ATOM 2145 C CA . SER A 1 280 ? -5.723 -32.531 -3.281 1 88.75 280 SER A CA 1
ATOM 2146 C C . SER A 1 280 ? -4.781 -33.438 -4.094 1 88.75 280 SER A C 1
ATOM 2148 O O . SER A 1 280 ? -5.207 -34.094 -5.043 1 88.75 280 SER A O 1
ATOM 2150 N N . ASP A 1 281 ? -3.543 -33.5 -3.707 1 87.06 281 ASP A N 1
ATOM 2151 C CA . ASP A 1 281 ? -2.588 -34.219 -4.535 1 87.06 281 ASP A CA 1
ATOM 2152 C C . ASP A 1 281 ? -2.357 -35.625 -4 1 87.06 281 ASP A C 1
ATOM 2154 O O . ASP A 1 281 ? -1.486 -36.344 -4.492 1 87.06 281 ASP A O 1
ATOM 2158 N N . GLY A 1 282 ? -3.08 -36 -2.885 1 86.81 282 GLY A N 1
ATOM 2159 C CA . GLY A 1 282 ? -2.979 -37.344 -2.32 1 86.81 282 GLY A CA 1
ATOM 2160 C C . GLY A 1 282 ? -1.908 -37.438 -1.252 1 86.81 282 GLY A C 1
ATOM 2161 O O . GLY A 1 282 ? -1.77 -38.5 -0.618 1 86.81 282 GLY A O 1
ATOM 2162 N N . GLY A 1 283 ? -1.189 -36.438 -1.051 1 90.94 283 GLY A N 1
ATOM 2163 C CA . GLY A 1 283 ? -0.132 -36.469 -0.052 1 90.94 283 GLY A CA 1
ATOM 2164 C C . GLY A 1 283 ? -0.625 -36.156 1.348 1 90.94 283 GLY A C 1
ATOM 2165 O O . GLY A 1 283 ? -1.517 -35.312 1.526 1 90.94 283 GLY A O 1
ATOM 2166 N N . ASP A 1 284 ? -0.037 -36.875 2.303 1 93.5 284 ASP A N 1
ATOM 2167 C CA . ASP A 1 284 ? -0.31 -36.562 3.701 1 93.5 284 ASP A CA 1
ATOM 2168 C C . ASP A 1 284 ? 0.671 -35.531 4.23 1 93.5 284 ASP A C 1
ATOM 2170 O O . ASP A 1 284 ? 1.507 -35.812 5.086 1 93.5 284 ASP A O 1
ATOM 2174 N N . TRP A 1 285 ? 0.533 -34.344 3.832 1 95.06 285 TRP A N 1
ATOM 2175 C CA . TRP A 1 285 ? 1.451 -33.25 4.16 1 95.06 285 TRP A CA 1
ATOM 2176 C C . TRP A 1 285 ? 1.35 -32.875 5.637 1 95.06 285 TRP A C 1
ATOM 2178 O O . TRP A 1 285 ? 2.27 -32.281 6.199 1 95.06 285 TRP A O 1
ATOM 2188 N N . GLU A 1 286 ? 0.315 -33.25 6.281 1 92.38 286 GLU A N 1
ATOM 2189 C CA . GLU A 1 286 ? 0.118 -32.906 7.684 1 92.38 286 GLU A CA 1
ATOM 2190 C C . GLU A 1 286 ? 0.919 -33.812 8.602 1 92.38 286 GLU A C 1
ATOM 2192 O O . GLU A 1 286 ? 1.483 -33.375 9.602 1 92.38 286 GLU A O 1
ATOM 2197 N N . ASN A 1 287 ? 0.986 -35.125 8.203 1 92 287 ASN A N 1
ATOM 2198 C CA . ASN A 1 287 ? 1.514 -36.094 9.18 1 92 287 ASN A CA 1
ATOM 2199 C C . ASN A 1 287 ? 2.672 -36.875 8.602 1 92 287 ASN A C 1
ATOM 2201 O O . ASN A 1 287 ? 3.436 -37.5 9.344 1 92 287 ASN A O 1
ATOM 2205 N N . GLY A 1 288 ? 2.787 -36.906 7.344 1 94.19 288 GLY A N 1
ATOM 2206 C CA . GLY A 1 288 ? 3.785 -37.75 6.719 1 94.19 288 GLY A CA 1
ATOM 2207 C C . GLY A 1 288 ? 5.168 -37.156 6.688 1 94.19 288 GLY A C 1
ATOM 2208 O O . GLY A 1 288 ? 5.312 -35.938 6.828 1 94.19 288 GLY A O 1
ATOM 2209 N N . ASN A 1 289 ? 6.098 -38.031 6.551 1 95.12 289 ASN A N 1
ATOM 2210 C CA . ASN A 1 289 ? 7.453 -37.531 6.316 1 95.12 289 ASN A CA 1
ATOM 2211 C C . ASN A 1 289 ? 7.562 -36.812 4.98 1 95.12 289 ASN A C 1
ATOM 2213 O O . ASN A 1 289 ? 7.203 -37.344 3.938 1 95.12 289 ASN A O 1
ATOM 2217 N N . PRO A 1 290 ? 8.062 -35.594 5.004 1 95.56 290 PRO A N 1
ATOM 2218 C CA . PRO A 1 290 ? 8.023 -34.781 3.795 1 95.56 290 PRO A CA 1
ATOM 2219 C C . PRO A 1 290 ? 8.781 -35.406 2.627 1 95.56 290 PRO A C 1
ATOM 2221 O O . PRO A 1 290 ? 8.414 -35.188 1.467 1 95.56 290 PRO A O 1
ATOM 2224 N N . ASN A 1 291 ? 9.891 -36.156 2.875 1 96.69 291 ASN A N 1
ATOM 2225 C CA . ASN A 1 291 ? 10.594 -36.844 1.791 1 96.69 291 ASN A CA 1
ATOM 2226 C C . ASN A 1 291 ? 9.711 -37.875 1.104 1 96.69 291 ASN A C 1
ATOM 2228 O O . ASN A 1 291 ? 9.648 -37.906 -0.126 1 96.69 291 ASN A O 1
ATOM 2232 N N . GLU A 1 292 ? 9.078 -38.625 1.897 1 96 292 GLU A N 1
ATOM 2233 C CA . GLU A 1 292 ? 8.211 -39.656 1.367 1 96 292 GLU A CA 1
ATOM 2234 C C . GLU A 1 292 ? 7.004 -39.062 0.645 1 96 292 GLU A C 1
ATOM 2236 O O . GLU A 1 292 ? 6.645 -39.5 -0.449 1 96 292 GLU A O 1
ATOM 2241 N N . VAL A 1 293 ? 6.414 -38.125 1.297 1 96.62 293 VAL A N 1
ATOM 2242 C CA . VAL A 1 293 ? 5.238 -37.469 0.718 1 96.62 293 VAL A CA 1
ATOM 2243 C C . VAL A 1 293 ? 5.609 -36.812 -0.617 1 96.62 293 VAL A C 1
ATOM 2245 O O . VAL A 1 293 ? 4.938 -37.031 -1.627 1 96.62 293 VAL A O 1
ATOM 2248 N N . CYS A 1 294 ? 6.68 -36.062 -0.654 1 97.31 294 CYS A N 1
ATOM 2249 C CA . CYS A 1 294 ? 7.102 -35.406 -1.88 1 97.31 294 CYS A CA 1
ATOM 2250 C C . CYS A 1 294 ? 7.406 -36.406 -2.975 1 97.31 294 CYS A C 1
ATOM 2252 O O . CYS A 1 294 ? 6.969 -36.25 -4.113 1 97.31 294 CYS A O 1
ATOM 2254 N N . GLY A 1 295 ? 8.133 -37.438 -2.641 1 97.38 295 GLY A N 1
ATOM 2255 C CA . GLY A 1 295 ? 8.406 -38.469 -3.623 1 97.38 295 GLY A CA 1
ATOM 2256 C C . GLY A 1 295 ? 7.141 -39.062 -4.23 1 97.38 295 GLY A C 1
ATOM 2257 O O . GLY A 1 295 ? 7.043 -39.219 -5.449 1 97.38 295 GLY A O 1
ATOM 2258 N N . SER A 1 296 ? 6.238 -39.312 -3.404 1 97.12 296 SER A N 1
ATOM 2259 C CA . SER A 1 296 ? 4.996 -39.969 -3.832 1 97.12 296 SER A CA 1
ATOM 2260 C C . SER A 1 296 ? 4.168 -39.031 -4.707 1 97.12 296 SER A C 1
ATOM 2262 O O . SER A 1 296 ? 3.668 -39.438 -5.758 1 97.12 296 SER A O 1
ATOM 2264 N N . VAL A 1 297 ? 4.023 -37.812 -4.285 1 97.94 297 VAL A N 1
ATOM 2265 C CA . VAL A 1 297 ? 3.146 -36.875 -5.004 1 97.94 297 VAL A CA 1
ATOM 2266 C C . VAL A 1 297 ? 3.779 -36.5 -6.34 1 97.94 297 VAL A C 1
ATOM 2268 O O . VAL A 1 297 ? 3.076 -36.281 -7.328 1 97.94 297 VAL A O 1
ATOM 2271 N N . VAL A 1 298 ? 5.082 -36.406 -6.387 1 98.06 298 VAL A N 1
ATOM 2272 C CA . VAL A 1 298 ? 5.754 -36.125 -7.648 1 98.06 298 VAL A CA 1
ATOM 2273 C C . VAL A 1 298 ? 5.551 -37.281 -8.625 1 98.06 298 VAL A C 1
ATOM 2275 O O . VAL A 1 298 ? 5.27 -37.062 -9.805 1 98.06 298 VAL A O 1
ATOM 2278 N N . ASP A 1 299 ? 5.66 -38.469 -8.117 1 97.69 299 ASP A N 1
ATOM 2279 C CA . ASP A 1 299 ? 5.387 -39.656 -8.953 1 97.69 299 ASP A CA 1
ATOM 2280 C C . ASP A 1 299 ? 3.965 -39.594 -9.516 1 97.69 299 ASP A C 1
ATOM 2282 O O . ASP A 1 299 ? 3.75 -39.875 -10.695 1 97.69 299 ASP A O 1
ATOM 2286 N N . ASN A 1 300 ? 3.135 -39.281 -8.656 1 97.25 300 ASN A N 1
ATOM 2287 C CA . ASN A 1 300 ? 1.739 -39.188 -9.07 1 97.25 300 ASN A CA 1
ATOM 2288 C C . ASN A 1 300 ? 1.539 -38.094 -10.117 1 97.25 300 ASN A C 1
ATOM 2290 O O . ASN A 1 300 ? 0.852 -38.312 -11.117 1 97.25 300 ASN A O 1
ATOM 2294 N N . MET A 1 301 ? 2.078 -36.938 -9.867 1 97.38 301 MET A N 1
ATOM 2295 C CA . MET A 1 301 ? 1.977 -35.812 -10.805 1 97.38 301 MET A CA 1
ATOM 2296 C C . MET A 1 301 ? 2.559 -36.188 -12.164 1 97.38 301 MET A C 1
ATOM 2298 O O . MET A 1 301 ? 1.98 -35.875 -13.203 1 97.38 301 MET A O 1
ATOM 2302 N N . MET A 1 302 ? 3.682 -36.938 -12.195 1 97.94 302 MET A N 1
ATOM 2303 C CA . MET A 1 302 ? 4.305 -37.375 -13.445 1 97.94 302 MET A CA 1
ATOM 2304 C C . MET A 1 302 ? 3.41 -38.344 -14.195 1 97.94 302 MET A C 1
ATOM 2306 O O . MET A 1 302 ? 3.303 -38.281 -15.422 1 97.94 302 MET A O 1
ATOM 2310 N N . LYS A 1 303 ? 2.752 -39.156 -13.445 1 97.56 303 LYS A N 1
ATOM 2311 C CA . LYS A 1 303 ? 1.84 -40.125 -14.047 1 97.56 303 LYS A CA 1
ATOM 2312 C C . LYS A 1 303 ? 0.588 -39.438 -14.586 1 97.56 303 LYS A C 1
ATOM 2314 O O . LYS A 1 303 ? 0.069 -39.812 -15.641 1 97.56 303 LYS A O 1
ATOM 2319 N N . LYS A 1 304 ? 0.159 -38.438 -13.93 1 97.88 304 LYS A N 1
ATOM 2320 C CA . LYS A 1 304 ? -1.114 -37.812 -14.25 1 97.88 304 LYS A CA 1
ATOM 2321 C C . LYS A 1 304 ? -0.951 -36.781 -15.367 1 97.88 304 LYS A C 1
ATOM 2323 O O . LYS A 1 304 ? -1.904 -36.469 -16.094 1 97.88 304 LYS A O 1
ATOM 2328 N N . GLY A 1 305 ? 0.187 -36.219 -15.516 1 97.88 305 GLY A N 1
ATOM 2329 C CA . GLY A 1 305 ? 0.317 -35.188 -16.547 1 97.88 305 GLY A CA 1
ATOM 2330 C C . GLY A 1 305 ? 1.757 -34.938 -16.953 1 97.88 305 GLY A C 1
ATOM 2331 O O . GLY A 1 305 ? 2.033 -34.594 -18.094 1 97.88 305 GLY A O 1
ATOM 2332 N N . GLY A 1 306 ? 2.773 -35.188 -16.016 1 98.06 306 GLY A N 1
ATOM 2333 C CA . GLY A 1 306 ? 4.168 -34.875 -16.266 1 98.06 306 GLY A CA 1
ATOM 2334 C C . GLY A 1 306 ? 4.754 -35.625 -17.438 1 98.06 306 GLY A C 1
ATOM 2335 O O . GLY A 1 306 ? 5.672 -35.156 -18.109 1 98.06 306 GLY A O 1
ATOM 2336 N N . PHE A 1 307 ? 4.223 -36.75 -17.75 1 98.25 307 PHE A N 1
ATOM 2337 C CA . PHE A 1 307 ? 4.719 -37.625 -18.812 1 98.25 307 PHE A CA 1
ATOM 2338 C C . PHE A 1 307 ? 4.578 -36.938 -20.172 1 98.25 307 PHE A C 1
ATOM 2340 O O . PHE A 1 307 ? 5.301 -37.281 -21.109 1 98.25 307 PHE A O 1
ATOM 2347 N N . LEU A 1 308 ? 3.688 -36 -20.25 1 98.56 308 LEU A N 1
ATOM 2348 C CA . LEU A 1 308 ? 3.441 -35.312 -21.516 1 98.56 308 LEU A CA 1
ATOM 2349 C C . LEU A 1 308 ? 4.676 -34.531 -21.953 1 98.56 308 LEU A C 1
ATOM 2351 O O . LEU A 1 308 ? 4.934 -34.375 -23.156 1 98.56 308 LEU A O 1
ATOM 2355 N N . LEU A 1 309 ? 5.422 -34.031 -21.031 1 98.5 309 LEU A N 1
ATOM 2356 C CA . LEU A 1 309 ? 6.656 -33.344 -21.344 1 98.5 309 LEU A CA 1
ATOM 2357 C C . LEU A 1 309 ? 7.625 -34.25 -22.094 1 98.5 309 LEU A C 1
ATOM 2359 O O . LEU A 1 309 ? 8.242 -33.812 -23.078 1 98.5 309 LEU A O 1
ATOM 2363 N N . GLU A 1 310 ? 7.719 -35.469 -21.672 1 97 310 GLU A N 1
ATOM 2364 C CA . GLU A 1 310 ? 8.594 -36.438 -22.312 1 97 310 GLU A CA 1
ATOM 2365 C C . GLU A 1 310 ? 8.094 -36.781 -23.703 1 97 310 GLU A C 1
ATOM 2367 O O . GLU A 1 310 ? 8.875 -37.219 -24.562 1 97 310 GLU A O 1
ATOM 2372 N N . GLN A 1 311 ? 6.824 -36.562 -23.875 1 97.19 311 GLN A N 1
ATOM 2373 C CA . GLN A 1 311 ? 6.215 -36.875 -25.156 1 97.19 311 GLN A CA 1
ATOM 2374 C C . GLN A 1 311 ? 6.238 -35.656 -26.078 1 97.19 311 GLN A C 1
ATOM 2376 O O . GLN A 1 311 ? 5.695 -35.688 -27.188 1 97.19 311 GLN A O 1
ATOM 2381 N N . GLY A 1 312 ? 6.773 -34.562 -25.609 1 97.56 312 GLY A N 1
ATOM 2382 C CA . GLY A 1 312 ? 6.977 -33.406 -26.438 1 97.56 312 GLY A CA 1
ATOM 2383 C C . GLY A 1 312 ? 5.801 -32.438 -26.422 1 97.56 312 GLY A C 1
ATOM 2384 O O . GLY A 1 312 ? 5.559 -31.734 -27.406 1 97.56 312 GLY A O 1
ATOM 2385 N N . TRP A 1 313 ? 4.98 -32.469 -25.344 1 98.19 313 TRP A N 1
ATOM 2386 C CA . TRP A 1 313 ? 3.863 -31.531 -25.203 1 98.19 313 TRP A CA 1
ATOM 2387 C C . TRP A 1 313 ? 4.102 -30.562 -24.047 1 98.19 313 TRP A C 1
ATOM 2389 O O . TRP A 1 313 ? 4.598 -30.969 -23 1 98.19 313 TRP A O 1
ATOM 2399 N N . PRO A 1 314 ? 3.795 -29.297 -24.25 1 98.62 314 PRO A N 1
ATOM 2400 C CA . PRO A 1 314 ? 3.891 -28.375 -23.125 1 98.62 314 PRO A CA 1
ATOM 2401 C C . PRO A 1 314 ? 2.855 -28.656 -22.031 1 98.62 314 PRO A C 1
ATOM 2403 O O . PRO A 1 314 ? 1.726 -29.047 -22.344 1 98.62 314 PRO A O 1
ATOM 2406 N N . LEU A 1 315 ? 3.252 -28.531 -20.828 1 98.75 315 LEU A N 1
ATOM 2407 C CA . LEU A 1 315 ? 2.383 -28.656 -19.656 1 98.75 315 LEU A CA 1
ATOM 2408 C C . LEU A 1 315 ? 2.334 -27.344 -18.891 1 98.75 315 LEU A C 1
ATOM 2410 O O . LEU A 1 315 ? 3.369 -26.828 -18.453 1 98.75 315 LEU A O 1
ATOM 2414 N N . PHE A 1 316 ? 1.119 -26.766 -18.766 1 98.75 316 PHE A N 1
ATOM 2415 C CA . PHE A 1 316 ? 0.841 -25.516 -18.062 1 98.75 316 PHE A CA 1
ATOM 2416 C C . PHE A 1 316 ? 0.147 -25.781 -16.734 1 98.75 316 PHE A C 1
ATOM 2418 O O . PHE A 1 316 ? -0.972 -26.297 -16.703 1 98.75 316 PHE A O 1
ATOM 2425 N N . LEU A 1 317 ? 0.851 -25.547 -15.586 1 98.62 317 LEU A N 1
ATOM 2426 C CA . LEU A 1 317 ? 0.158 -25.578 -14.305 1 98.62 317 LEU A CA 1
ATOM 2427 C C . LEU A 1 317 ? -0.699 -24.328 -14.117 1 98.62 317 LEU A C 1
ATOM 2429 O O . LEU A 1 317 ? -0.275 -23.359 -13.469 1 98.62 317 LEU A O 1
ATOM 2433 N N . SER A 1 318 ? -1.873 -24.406 -14.625 1 98.75 318 SER A N 1
ATOM 2434 C CA . SER A 1 318 ? -2.711 -23.219 -14.758 1 98.75 318 SER A CA 1
ATOM 2435 C C . SER A 1 318 ? -3.268 -22.781 -13.406 1 98.75 318 SER A C 1
ATOM 2437 O O . SER A 1 318 ? -3.781 -21.672 -13.266 1 98.75 318 SER A O 1
ATOM 2439 N N . GLU A 1 319 ? -3.18 -23.703 -12.359 1 98.5 319 GLU A N 1
ATOM 2440 C CA . GLU A 1 319 ? -3.479 -23.297 -10.992 1 98.5 319 GLU A CA 1
ATOM 2441 C C . GLU A 1 319 ? -2.572 -24.016 -9.992 1 98.5 319 GLU A C 1
ATOM 2443 O O . GLU A 1 319 ? -2.436 -25.234 -10.039 1 98.5 319 GLU A O 1
ATOM 2448 N N . PHE A 1 320 ? -2.037 -23.312 -9.18 1 98.25 320 PHE A N 1
ATOM 2449 C CA . PHE A 1 320 ? -1.424 -23.75 -7.93 1 98.25 320 PHE A CA 1
ATOM 2450 C C . PHE A 1 320 ? -1.477 -22.625 -6.895 1 98.25 320 PHE A C 1
ATOM 2452 O O . PHE A 1 320 ? -1.759 -21.484 -7.227 1 98.25 320 PHE A O 1
ATOM 2459 N N . GLY A 1 321 ? -1.309 -23 -5.695 1 98 321 GLY A N 1
ATOM 2460 C CA . GLY A 1 321 ? -1.295 -21.984 -4.652 1 98 321 GLY A CA 1
ATOM 2461 C C . GLY A 1 321 ? -1.185 -22.562 -3.256 1 98 321 GLY A C 1
ATOM 2462 O O . GLY A 1 321 ? -1.301 -23.781 -3.072 1 98 321 GLY A O 1
ATOM 2463 N N . VAL A 1 322 ? -0.88 -21.641 -2.326 1 98.12 322 VAL A N 1
ATOM 2464 C CA . VAL A 1 322 ? -0.823 -21.969 -0.907 1 98.12 322 VAL A CA 1
ATOM 2465 C C . VAL A 1 322 ? -1.509 -20.875 -0.091 1 98.12 322 VAL A C 1
ATOM 2467 O O . VAL A 1 322 ? -1.676 -19.75 -0.567 1 98.12 322 VAL A O 1
ATOM 2470 N N . ASP A 1 323 ? -1.921 -21.266 1.113 1 97.5 323 ASP A N 1
ATOM 2471 C CA . ASP A 1 323 ? -2.393 -20.266 2.055 1 97.5 323 ASP A CA 1
ATOM 2472 C C . ASP A 1 323 ? -1.281 -19.266 2.398 1 97.5 323 ASP A C 1
ATOM 2474 O O . ASP A 1 323 ? -0.306 -19.625 3.061 1 97.5 323 ASP A O 1
ATOM 2478 N N . GLN A 1 324 ? -1.45 -18.031 2.08 1 97 324 GLN A N 1
ATOM 2479 C CA . GLN A 1 324 ? -0.393 -17.031 2.17 1 97 324 GLN A CA 1
ATOM 2480 C C . GLN A 1 324 ? -0.295 -16.453 3.58 1 97 324 GLN A C 1
ATOM 2482 O O . GLN A 1 324 ? 0.612 -15.672 3.879 1 97 324 GLN A O 1
ATOM 2487 N N . SER A 1 325 ? -1.196 -16.812 4.438 1 92.12 325 SER A N 1
ATOM 2488 C CA . SER A 1 325 ? -1.101 -16.375 5.828 1 92.12 325 SER A CA 1
ATOM 2489 C C . SER A 1 325 ? 0.012 -17.109 6.566 1 92.12 325 SER A C 1
ATOM 2491 O O . SER A 1 325 ? 0.454 -16.672 7.629 1 92.12 325 SER A O 1
ATOM 2493 N N . GLY A 1 326 ? 0.428 -18.266 6.035 1 90.5 326 GLY A N 1
ATOM 2494 C CA . GLY A 1 326 ? 1.472 -19.078 6.652 1 90.5 326 GLY A CA 1
ATOM 2495 C C . GLY A 1 326 ? 0.951 -20 7.738 1 90.5 326 GLY A C 1
ATOM 2496 O O . GLY A 1 326 ? 1.711 -20.781 8.312 1 90.5 326 GLY A O 1
ATOM 2497 N N . ARG A 1 327 ? -0.35 -20.047 8.023 1 91.06 327 ARG A N 1
ATOM 2498 C CA . ARG A 1 327 ? -0.906 -20.781 9.156 1 91.06 327 ARG A CA 1
ATOM 2499 C C . ARG A 1 327 ? -1.203 -22.234 8.781 1 91.06 327 ARG A C 1
ATOM 2501 O O . ARG A 1 327 ? -1.41 -23.078 9.648 1 91.06 327 ARG A O 1
ATOM 2508 N N . ASN A 1 328 ? -1.257 -22.516 7.441 1 95.31 328 ASN A N 1
ATOM 2509 C CA . ASN A 1 328 ? -1.516 -23.875 6.969 1 95.31 328 ASN A CA 1
ATOM 2510 C C . ASN A 1 328 ? -0.221 -24.672 6.801 1 95.31 328 ASN A C 1
ATOM 2512 O O . ASN A 1 328 ? 0.481 -24.516 5.801 1 95.31 328 ASN A O 1
ATOM 2516 N N . MET A 1 329 ? 0.005 -25.531 7.691 1 92.88 329 MET A N 1
ATOM 2517 C CA . MET A 1 329 ? 1.271 -26.266 7.727 1 92.88 329 MET A CA 1
ATOM 2518 C C . MET A 1 329 ? 1.404 -27.172 6.52 1 92.88 329 MET A C 1
ATOM 2520 O O . MET A 1 329 ? 2.494 -27.328 5.965 1 92.88 329 MET A O 1
ATOM 2524 N N . ALA A 1 330 ? 0.352 -27.781 6.164 1 95 330 ALA A N 1
ATOM 2525 C CA . ALA A 1 330 ? 0.387 -28.656 5 1 95 330 ALA A CA 1
ATOM 2526 C C . ALA A 1 330 ? 0.789 -27.891 3.744 1 95 330 ALA A C 1
ATOM 2528 O O . ALA A 1 330 ? 1.622 -28.359 2.965 1 95 330 ALA A O 1
ATOM 2529 N N . ASP A 1 331 ? 0.214 -26.734 3.535 1 96.38 331 ASP A N 1
ATOM 2530 C CA . ASP A 1 331 ? 0.564 -25.891 2.402 1 96.38 331 ASP A CA 1
ATOM 2531 C C . ASP A 1 331 ? 2.029 -25.469 2.467 1 96.38 331 ASP A C 1
ATOM 2533 O O . ASP A 1 331 ? 2.719 -25.438 1.444 1 96.38 331 ASP A O 1
ATOM 2537 N N . ASN A 1 332 ? 2.492 -25.156 3.656 1 94.69 332 ASN A N 1
ATOM 2538 C CA . ASN A 1 332 ? 3.885 -24.75 3.83 1 94.69 332 ASN A CA 1
ATOM 2539 C C . ASN A 1 332 ? 4.844 -25.875 3.424 1 94.69 332 ASN A C 1
ATOM 2541 O O . ASN A 1 332 ? 5.855 -25.609 2.764 1 94.69 332 ASN A O 1
ATOM 2545 N N . ARG A 1 333 ? 4.484 -27.031 3.818 1 94.38 333 ARG A N 1
ATOM 2546 C CA . ARG A 1 333 ? 5.324 -28.188 3.514 1 94.38 333 ARG A CA 1
ATOM 2547 C C . ARG A 1 333 ? 5.258 -28.531 2.031 1 94.38 333 ARG A C 1
ATOM 2549 O O . ARG A 1 333 ? 6.262 -28.922 1.435 1 94.38 333 ARG A O 1
ATOM 2556 N N . PHE A 1 334 ? 4.152 -28.375 1.419 1 97.38 334 PHE A N 1
ATOM 2557 C CA . PHE A 1 334 ? 3.896 -28.641 0.01 1 97.38 334 PHE A CA 1
ATOM 2558 C C . PHE A 1 334 ? 4.727 -27.719 -0.879 1 97.38 334 PHE A C 1
ATOM 2560 O O . PHE A 1 334 ? 5.246 -28.156 -1.912 1 97.38 334 PHE A O 1
ATOM 2567 N N . LEU A 1 335 ? 4.863 -26.484 -0.496 1 97.88 335 LEU A N 1
ATOM 2568 C CA . LEU A 1 335 ? 5.367 -25.422 -1.366 1 97.88 335 LEU A CA 1
ATOM 2569 C C . LEU A 1 335 ? 6.785 -25.734 -1.832 1 97.88 335 LEU A C 1
ATOM 2571 O O . LEU A 1 335 ? 7.105 -25.562 -3.012 1 97.88 335 LEU A O 1
ATOM 2575 N N . SER A 1 336 ? 7.656 -26.203 -0.968 1 97.56 336 SER A N 1
ATOM 2576 C CA . SER A 1 336 ? 9.031 -26.484 -1.363 1 97.56 336 SER A CA 1
ATOM 2577 C C . SER A 1 336 ? 9.094 -27.625 -2.377 1 97.56 336 SER A C 1
ATOM 2579 O O . SER A 1 336 ? 9.883 -27.578 -3.322 1 97.56 336 SER A O 1
ATOM 2581 N N . CYS A 1 337 ? 8.328 -28.609 -2.131 1 98.06 337 CYS A N 1
ATOM 2582 C CA . CYS A 1 337 ? 8.25 -29.719 -3.078 1 98.06 337 CYS A CA 1
ATOM 2583 C C . CYS A 1 337 ? 7.793 -29.234 -4.449 1 98.06 337 CYS A C 1
ATOM 2585 O O . CYS A 1 337 ? 8.43 -29.531 -5.461 1 98.06 337 CYS A O 1
ATOM 2587 N N . PHE A 1 338 ? 6.734 -28.484 -4.449 1 98.31 338 PHE A N 1
ATOM 2588 C CA . PHE A 1 338 ? 6.207 -27.922 -5.691 1 98.31 338 PHE A CA 1
ATOM 2589 C C . PHE A 1 338 ? 7.277 -27.125 -6.422 1 98.31 338 PHE A C 1
ATOM 2591 O O . PHE A 1 338 ? 7.48 -27.297 -7.625 1 98.31 338 PHE A O 1
ATOM 2598 N N . LEU A 1 339 ? 7.898 -26.203 -5.699 1 98.56 339 LEU A N 1
ATOM 2599 C CA . LEU A 1 339 ? 8.883 -25.312 -6.312 1 98.56 339 LEU A CA 1
ATOM 2600 C C . LEU A 1 339 ? 10.039 -26.109 -6.906 1 98.56 339 LEU A C 1
ATOM 2602 O O . LEU A 1 339 ? 10.578 -25.734 -7.949 1 98.56 339 LEU A O 1
ATOM 2606 N N . SER A 1 340 ? 10.445 -27.188 -6.262 1 98.44 340 SER A N 1
ATOM 2607 C CA . SER A 1 340 ? 11.523 -28.016 -6.781 1 98.44 340 SER A CA 1
ATOM 2608 C C . SER A 1 340 ? 11.148 -28.625 -8.125 1 98.44 340 SER A C 1
ATOM 2610 O O . SER A 1 340 ? 11.969 -28.656 -9.047 1 98.44 340 SER A O 1
ATOM 2612 N N . VAL A 1 341 ? 9.922 -29.047 -8.227 1 98.44 341 VAL A N 1
ATOM 2613 C CA . VAL A 1 341 ? 9.453 -29.703 -9.453 1 98.44 341 VAL A CA 1
ATOM 2614 C C . VAL A 1 341 ? 9.281 -28.656 -10.555 1 98.44 341 VAL A C 1
ATOM 2616 O O . VAL A 1 341 ? 9.695 -28.875 -11.695 1 98.44 341 VAL A O 1
ATOM 2619 N N . ALA A 1 342 ? 8.633 -27.547 -10.172 1 98.62 342 ALA A N 1
ATOM 2620 C CA . ALA A 1 342 ? 8.43 -26.469 -11.141 1 98.62 342 ALA A CA 1
ATOM 2621 C C . ALA A 1 342 ? 9.766 -25.984 -11.703 1 98.62 342 ALA A C 1
ATOM 2623 O O . ALA A 1 342 ? 9.867 -25.688 -12.898 1 98.62 342 ALA A O 1
ATOM 2624 N N . ALA A 1 343 ? 10.75 -25.906 -10.859 1 98.56 343 ALA A N 1
ATOM 2625 C CA . ALA A 1 343 ? 12.078 -25.484 -11.305 1 98.56 343 ALA A CA 1
ATOM 2626 C C . ALA A 1 343 ? 12.727 -26.562 -12.172 1 98.56 343 ALA A C 1
ATOM 2628 O O . ALA A 1 343 ? 13.242 -26.266 -13.258 1 98.56 343 ALA A O 1
ATOM 2629 N N . GLU A 1 344 ? 12.719 -27.781 -11.742 1 98.44 344 GLU A N 1
ATOM 2630 C CA . GLU A 1 344 ? 13.383 -28.891 -12.43 1 98.44 344 GLU A CA 1
ATOM 2631 C C . GLU A 1 344 ? 12.82 -29.078 -13.836 1 98.44 344 GLU A C 1
ATOM 2633 O O . GLU A 1 344 ? 13.578 -29.25 -14.797 1 98.44 344 GLU A O 1
ATOM 2638 N N . LEU A 1 345 ? 11.531 -29.016 -13.891 1 98.56 345 LEU A N 1
ATOM 2639 C CA . LEU A 1 345 ? 10.883 -29.281 -15.172 1 98.56 345 LEU A CA 1
ATOM 2640 C C . LEU A 1 345 ? 10.672 -27.984 -15.945 1 98.56 345 LEU A C 1
ATOM 2642 O O . LEU A 1 345 ? 10.203 -28 -17.094 1 98.56 345 LEU A O 1
ATOM 2646 N N . ASP A 1 346 ? 10.992 -26.844 -15.305 1 98.31 346 ASP A N 1
ATOM 2647 C CA . ASP A 1 346 ? 10.828 -25.5 -15.867 1 98.31 346 ASP A CA 1
ATOM 2648 C C . ASP A 1 346 ? 9.414 -25.312 -16.391 1 98.31 346 ASP A C 1
ATOM 2650 O O . ASP A 1 346 ? 9.227 -24.891 -17.547 1 98.31 346 ASP A O 1
ATOM 2654 N N . LEU A 1 347 ? 8.445 -25.578 -15.555 1 98.56 347 LEU A N 1
ATOM 2655 C CA . LEU A 1 347 ? 7.035 -25.578 -15.922 1 98.56 347 LEU A CA 1
ATOM 2656 C C . LEU A 1 347 ? 6.512 -24.156 -16.078 1 98.56 347 LEU A C 1
ATOM 2658 O O . LEU A 1 347 ? 6.965 -23.234 -15.391 1 98.56 347 LEU A O 1
ATOM 2662 N N . ASP A 1 348 ? 5.586 -23.953 -17.047 1 98.75 348 ASP A N 1
ATOM 2663 C CA . ASP A 1 348 ? 4.738 -22.766 -17.094 1 98.75 348 ASP A CA 1
ATOM 2664 C C . ASP A 1 348 ? 3.65 -22.828 -16.016 1 98.75 348 ASP A C 1
ATOM 2666 O O . ASP A 1 348 ? 3.131 -23.906 -15.719 1 98.75 348 ASP A O 1
ATOM 2670 N N . TRP A 1 349 ? 3.361 -21.672 -15.453 1 98.75 349 TRP A N 1
ATOM 2671 C CA . TRP A 1 349 ? 2.475 -21.766 -14.297 1 98.75 349 TRP A CA 1
ATOM 2672 C C . TRP A 1 349 ? 1.637 -20.5 -14.148 1 98.75 349 TRP A C 1
ATOM 2674 O O . TRP A 1 349 ? 1.972 -19.453 -14.719 1 98.75 349 TRP A O 1
ATOM 2684 N N . ALA A 1 350 ? 0.516 -20.594 -13.469 1 98.88 350 ALA A N 1
ATOM 2685 C CA . ALA A 1 350 ? -0.348 -19.5 -13.039 1 98.88 350 ALA A CA 1
ATOM 2686 C C . ALA A 1 350 ? -0.725 -19.641 -11.57 1 98.88 350 ALA A C 1
ATOM 2688 O O . ALA A 1 350 ? -1.295 -20.656 -11.164 1 98.88 350 ALA A O 1
ATOM 2689 N N . LEU A 1 351 ? -0.367 -18.641 -10.82 1 98.75 351 LEU A N 1
ATOM 2690 C CA . LEU A 1 351 ? -0.638 -18.625 -9.391 1 98.75 351 LEU A CA 1
ATOM 2691 C C . LEU A 1 351 ? -2.109 -18.328 -9.117 1 98.75 351 LEU A C 1
ATOM 2693 O O . LEU A 1 351 ? -2.682 -17.406 -9.711 1 98.75 351 LEU A O 1
ATOM 2697 N N . TRP A 1 352 ? -2.77 -19.297 -8.398 1 98 352 TRP A N 1
ATOM 2698 C CA . TRP A 1 352 ? -4.043 -18.922 -7.789 1 98 352 TRP A CA 1
ATOM 2699 C C . TRP A 1 352 ? -3.832 -18.312 -6.406 1 98 352 TRP A C 1
ATOM 2701 O O . TRP A 1 352 ? -3.471 -19.031 -5.465 1 98 352 TRP A O 1
ATOM 2711 N N . ALA A 1 353 ? -4.02 -16.781 -6.32 1 97.94 353 ALA A N 1
ATOM 2712 C CA . ALA A 1 353 ? -4.59 -15.891 -7.328 1 97.94 353 ALA A CA 1
ATOM 2713 C C . ALA A 1 353 ? -4.227 -14.43 -7.047 1 97.94 353 ALA A C 1
ATOM 2715 O O . ALA A 1 353 ? -3.582 -14.133 -6.039 1 97.94 353 ALA A O 1
ATOM 2716 N N . LEU A 1 354 ? -4.559 -13.562 -7.977 1 98.88 354 LEU A N 1
ATOM 2717 C CA . LEU A 1 354 ? -4.262 -12.141 -7.848 1 98.88 354 LEU A CA 1
ATOM 2718 C C . LEU A 1 354 ? -5.074 -11.516 -6.719 1 98.88 354 LEU A C 1
ATOM 2720 O O . LEU A 1 354 ? -4.535 -10.781 -5.891 1 98.88 354 LEU A O 1
ATOM 2724 N N . GLN A 1 355 ? -6.367 -11.828 -6.695 1 98.62 355 GLN A N 1
ATOM 2725 C CA . GLN A 1 355 ? -7.312 -11.133 -5.828 1 98.62 355 GLN A CA 1
ATOM 2726 C C . GLN A 1 355 ? -7.047 -11.445 -4.359 1 98.62 355 GLN A C 1
ATOM 2728 O O . GLN A 1 355 ? -6.895 -12.609 -3.988 1 98.62 355 GLN A O 1
ATOM 2733 N N . GLY A 1 356 ? -7.004 -10.359 -3.588 1 98 356 GLY A N 1
ATOM 2734 C CA . GLY A 1 356 ? -6.938 -10.508 -2.143 1 98 356 GLY A CA 1
ATOM 2735 C C . GLY A 1 356 ? -8.305 -10.602 -1.489 1 98 356 GLY A C 1
ATOM 2736 O O . GLY A 1 356 ? -8.43 -11.109 -0.372 1 98 356 GLY A O 1
ATOM 2737 N N . SER A 1 357 ? -9.289 -10.094 -2.188 1 98.5 357 SER A N 1
ATOM 2738 C CA . SER A 1 357 ? -10.688 -10.164 -1.766 1 98.5 357 SER A CA 1
ATOM 2739 C C . SER A 1 357 ? -11.625 -10.156 -2.965 1 98.5 357 SER A C 1
ATOM 2741 O O . SER A 1 357 ? -11.211 -9.852 -4.086 1 98.5 357 SER A O 1
ATOM 2743 N N . TYR A 1 358 ? -12.836 -10.578 -2.748 1 98.62 358 TYR A N 1
ATOM 2744 C CA . TYR A 1 358 ? -13.891 -10.586 -3.76 1 98.62 358 TYR A CA 1
ATOM 2745 C C . TYR A 1 358 ? -14.945 -9.531 -3.455 1 98.62 358 TYR A C 1
ATOM 2747 O O . TYR A 1 358 ? -15.062 -9.07 -2.318 1 98.62 358 TYR A O 1
ATOM 2755 N N . TYR A 1 359 ? -15.75 -9.117 -4.512 1 98.5 359 TYR A N 1
ATOM 2756 C CA . TYR A 1 359 ? -16.984 -8.391 -4.238 1 98.5 359 TYR A CA 1
ATOM 2757 C C . TYR A 1 359 ? -17.891 -9.188 -3.318 1 98.5 359 TYR A C 1
ATOM 2759 O O . TYR A 1 359 ? -18.266 -8.711 -2.242 1 98.5 359 TYR A O 1
ATOM 2767 N N . ILE A 1 360 ? -18.203 -10.289 -3.812 1 98.44 360 ILE A N 1
ATOM 2768 C CA . ILE A 1 360 ? -19.078 -11.258 -3.168 1 98.44 360 ILE A CA 1
ATOM 2769 C C . ILE A 1 360 ? -18.734 -12.672 -3.643 1 98.44 360 ILE A C 1
ATOM 2771 O O . ILE A 1 360 ? -18.422 -12.875 -4.816 1 98.44 360 ILE A O 1
ATOM 2775 N N . ARG A 1 361 ? -18.625 -13.625 -2.779 1 97.56 361 ARG A N 1
ATOM 2776 C CA . ARG A 1 361 ? -18.406 -15.031 -3.086 1 97.56 361 ARG A CA 1
ATOM 2777 C C . ARG A 1 361 ? -19.344 -15.93 -2.291 1 97.56 361 ARG A C 1
ATOM 2779 O O . ARG A 1 361 ? -19.266 -15.977 -1.061 1 97.56 361 ARG A O 1
ATOM 2786 N N . GLU A 1 362 ? -20.234 -16.562 -3.02 1 95.69 362 GLU A N 1
ATOM 2787 C CA . GLU A 1 362 ? -21.203 -17.453 -2.406 1 95.69 362 GLU A CA 1
ATOM 2788 C C . GLU A 1 362 ? -21.953 -16.766 -1.274 1 95.69 362 GLU A C 1
ATOM 2790 O O . GLU A 1 362 ? -22.109 -17.328 -0.186 1 95.69 362 GLU A O 1
ATOM 2795 N N . GLY A 1 363 ? -22.281 -15.547 -1.519 1 95.88 363 GLY A N 1
ATOM 2796 C CA . GLY A 1 363 ? -23.109 -14.789 -0.594 1 95.88 363 GLY A CA 1
ATOM 2797 C C . GLY A 1 363 ? -22.297 -14.008 0.427 1 95.88 363 GLY A C 1
ATOM 2798 O O . GLY A 1 363 ? -22.844 -13.148 1.123 1 95.88 363 GLY A O 1
ATOM 2799 N N . GLN A 1 364 ? -21.031 -14.219 0.536 1 97.5 364 GLN A N 1
ATOM 2800 C CA . GLN A 1 364 ? -20.203 -13.516 1.505 1 97.5 364 GLN A CA 1
ATOM 2801 C C . GLN A 1 364 ? -19.578 -12.258 0.892 1 97.5 364 GLN A C 1
ATOM 2803 O O . GLN A 1 364 ? -18.891 -12.336 -0.124 1 97.5 364 GLN A O 1
ATOM 2808 N N . LEU A 1 365 ? -19.844 -11.117 1.489 1 98.19 365 LEU A N 1
ATOM 2809 C CA . LEU A 1 365 ? -19.312 -9.844 1.028 1 98.19 365 LEU A CA 1
ATOM 2810 C C . LEU A 1 365 ? -17.844 -9.688 1.454 1 98.19 365 LEU A C 1
ATOM 2812 O O . LEU A 1 365 ? -17.484 -10.047 2.578 1 98.19 365 LEU A O 1
ATOM 2816 N N . GLY A 1 366 ? -17.078 -9.234 0.585 1 97.81 366 GLY A N 1
ATOM 2817 C CA . GLY A 1 366 ? -15.68 -8.953 0.9 1 97.81 366 GLY A CA 1
ATOM 2818 C C . GLY A 1 366 ? -14.906 -10.18 1.332 1 97.81 366 GLY A C 1
ATOM 2819 O O . GLY A 1 366 ? -14.055 -10.102 2.219 1 97.81 366 GLY A O 1
ATOM 2820 N N . TYR A 1 367 ? -15.203 -11.273 0.73 1 98.06 367 TYR A N 1
ATOM 2821 C CA . TYR A 1 367 ? -14.555 -12.523 1.111 1 98.06 367 TYR A CA 1
ATOM 2822 C C . TYR A 1 367 ? -13.039 -12.414 0.993 1 98.06 367 TYR A C 1
ATOM 2824 O O . TYR A 1 367 ? -12.523 -11.984 -0.039 1 98.06 367 TYR A O 1
ATOM 2832 N N . ASP A 1 368 ? -12.352 -12.766 2.062 1 97.75 368 ASP A N 1
ATOM 2833 C CA . ASP A 1 368 ? -10.891 -12.734 2.1 1 97.75 368 ASP A CA 1
ATOM 2834 C C . ASP A 1 368 ? -10.297 -13.961 1.402 1 97.75 368 ASP A C 1
ATOM 2836 O O . ASP A 1 368 ? -10.5 -15.094 1.845 1 97.75 368 ASP A O 1
ATOM 2840 N N . GLU A 1 369 ? -9.57 -13.727 0.32 1 97.88 369 GLU A N 1
ATOM 2841 C CA . GLU A 1 369 ? -8.867 -14.805 -0.369 1 97.88 369 GLU A CA 1
ATOM 2842 C C . GLU A 1 369 ? -7.488 -15.039 0.238 1 97.88 369 GLU A C 1
ATOM 2844 O O . GLU A 1 369 ? -6.508 -14.406 -0.173 1 97.88 369 GLU A O 1
ATOM 2849 N N . THR A 1 370 ? -7.363 -16 1.106 1 97.06 370 THR A N 1
ATOM 2850 C CA . THR A 1 370 ? -6.117 -16.203 1.835 1 97.06 370 THR A CA 1
ATOM 2851 C C . THR A 1 370 ? -5.039 -16.766 0.915 1 97.06 370 THR A C 1
ATOM 2853 O O . THR A 1 370 ? -3.854 -16.734 1.241 1 97.06 370 THR A O 1
ATOM 2856 N N . TYR A 1 371 ? -5.406 -17.312 -0.265 1 97.81 371 TYR A N 1
ATOM 2857 C CA . TYR A 1 371 ? -4.461 -17.781 -1.273 1 97.81 371 TYR A CA 1
ATOM 2858 C C . TYR A 1 371 ? -4.027 -16.641 -2.184 1 97.81 371 TYR A C 1
ATOM 2860 O O . TYR A 1 371 ? -3.186 -16.828 -3.066 1 97.81 371 TYR A O 1
ATOM 2868 N N . GLY A 1 372 ? -4.582 -15.484 -1.967 1 98.44 372 GLY A N 1
ATOM 2869 C CA . GLY A 1 372 ? -4.352 -14.336 -2.824 1 98.44 372 GLY A CA 1
ATOM 2870 C C . GLY A 1 372 ? -2.924 -13.828 -2.766 1 98.44 372 GLY A C 1
ATOM 2871 O O . GLY A 1 372 ? -2.314 -13.789 -1.694 1 98.44 372 GLY A O 1
ATOM 2872 N N . LEU A 1 373 ? -2.416 -13.445 -3.953 1 98.56 373 LEU A N 1
ATOM 2873 C CA . LEU A 1 373 ? -1.129 -12.773 -4.074 1 98.56 373 LEU A CA 1
ATOM 2874 C C . LEU A 1 373 ? -1.154 -11.422 -3.371 1 98.56 373 LEU A C 1
ATOM 2876 O O . LEU A 1 373 ? -0.211 -11.07 -2.658 1 98.56 373 LEU A O 1
ATOM 2880 N N . LEU A 1 374 ? -2.273 -10.695 -3.543 1 98.44 374 LEU A N 1
ATOM 2881 C CA . LEU A 1 374 ? -2.455 -9.398 -2.906 1 98.44 374 LEU A CA 1
ATOM 2882 C C . LEU A 1 374 ? -3.184 -9.539 -1.574 1 98.44 374 LEU A C 1
ATOM 2884 O O . LEU A 1 374 ? -3.9 -10.523 -1.356 1 98.44 374 LEU A O 1
ATOM 2888 N N . GLY A 1 375 ? -2.93 -8.609 -0.712 1 97 375 GLY A N 1
ATOM 2889 C CA . GLY A 1 375 ? -3.717 -8.547 0.509 1 97 375 GLY A CA 1
ATOM 2890 C C . GLY A 1 375 ? -5.176 -8.219 0.264 1 97 375 GLY A C 1
ATOM 2891 O O . GLY A 1 375 ? -5.555 -7.844 -0.848 1 97 375 GLY A O 1
ATOM 2892 N N . TRP A 1 376 ? -6.008 -8.344 1.353 1 97.56 376 TRP A N 1
ATOM 2893 C CA . TRP A 1 376 ? -7.441 -8.094 1.26 1 97.56 376 TRP A CA 1
ATOM 2894 C C . TRP A 1 376 ? -7.715 -6.719 0.668 1 97.56 376 TRP A C 1
ATOM 2896 O O . TRP A 1 376 ? -8.672 -6.539 -0.087 1 97.56 376 TRP A O 1
ATOM 2906 N N . ASP A 1 377 ? -6.824 -5.75 0.947 1 96.81 377 ASP A N 1
ATOM 2907 C CA . ASP A 1 377 ? -6.977 -4.348 0.578 1 96.81 377 ASP A CA 1
ATOM 2908 C C . ASP A 1 377 ? -6.465 -4.09 -0.837 1 96.81 377 ASP A C 1
ATOM 2910 O O . ASP A 1 377 ? -6.676 -3.014 -1.396 1 96.81 377 ASP A O 1
ATOM 2914 N N . TRP A 1 378 ? -5.77 -5.086 -1.482 1 97.75 378 TRP A N 1
ATOM 2915 C CA . TRP A 1 378 ? -5.246 -5.008 -2.842 1 97.75 378 TRP A CA 1
ATOM 2916 C C . TRP A 1 378 ? -4.074 -4.035 -2.918 1 97.75 378 TRP A C 1
ATOM 2918 O O . TRP A 1 378 ? -3.752 -3.525 -3.992 1 97.75 378 TRP A O 1
ATOM 2928 N N . CYS A 1 379 ? -3.375 -3.713 -1.805 1 92.94 379 CYS A N 1
ATOM 2929 C CA . CYS A 1 379 ? -2.357 -2.67 -1.751 1 92.94 379 CYS A CA 1
ATOM 2930 C C . CYS A 1 379 ? -0.977 -3.236 -2.062 1 92.94 379 CYS A C 1
ATOM 2932 O O . CYS A 1 379 ? -0.194 -2.617 -2.783 1 92.94 379 CYS A O 1
ATOM 2934 N N . LYS A 1 380 ? -0.703 -4.367 -1.5 1 92.56 380 LYS A N 1
ATOM 2935 C CA . LYS A 1 380 ? 0.618 -4.984 -1.6 1 92.56 380 LYS A CA 1
ATOM 2936 C C . LYS A 1 380 ? 0.517 -6.504 -1.59 1 92.56 380 LYS A C 1
ATOM 2938 O O . LYS A 1 380 ? -0.557 -7.059 -1.345 1 92.56 380 LYS A O 1
ATOM 2943 N N . ALA A 1 381 ? 1.609 -7.086 -1.851 1 97.38 381 ALA A N 1
ATOM 2944 C CA . ALA A 1 381 ? 1.668 -8.539 -1.728 1 97.38 381 ALA A CA 1
ATOM 2945 C C . ALA A 1 381 ? 1.338 -8.984 -0.306 1 97.38 381 ALA A C 1
ATOM 2947 O O . ALA A 1 381 ? 1.788 -8.367 0.664 1 97.38 381 ALA A O 1
ATOM 2948 N N . ARG A 1 382 ? 0.516 -9.938 -0.206 1 96.94 382 ARG A N 1
ATOM 2949 C CA . ARG A 1 382 ? 0.116 -10.469 1.094 1 96.94 382 ARG A CA 1
ATOM 2950 C C . ARG A 1 382 ? 1.315 -11.031 1.848 1 96.94 382 ARG A C 1
ATOM 2952 O O . ARG A 1 382 ? 1.38 -10.945 3.076 1 96.94 382 ARG A O 1
ATOM 2959 N N . ASN A 1 383 ? 2.219 -11.641 1.115 1 97.56 383 ASN A N 1
ATOM 2960 C CA . ASN A 1 383 ? 3.395 -12.312 1.664 1 97.56 383 ASN A CA 1
ATOM 2961 C C . ASN A 1 383 ? 4.629 -12.07 0.801 1 97.56 383 ASN A C 1
ATOM 2963 O O . ASN A 1 383 ? 4.824 -12.742 -0.214 1 97.56 383 ASN A O 1
ATOM 2967 N N . SER A 1 384 ? 5.477 -11.156 1.233 1 95.81 384 SER A N 1
ATOM 2968 C CA . SER A 1 384 ? 6.645 -10.766 0.443 1 95.81 384 SER A CA 1
ATOM 2969 C C . SER A 1 384 ? 7.652 -11.906 0.36 1 95.81 384 SER A C 1
ATOM 2971 O O . SER A 1 384 ? 8.359 -12.047 -0.639 1 95.81 384 SER A O 1
ATOM 2973 N N . SER A 1 385 ? 7.758 -12.703 1.425 1 95.69 385 SER A N 1
ATOM 2974 C CA . SER A 1 385 ? 8.656 -13.852 1.403 1 95.69 385 SER A CA 1
ATOM 2975 C C . SER A 1 385 ? 8.273 -14.836 0.305 1 95.69 385 SER A C 1
ATOM 2977 O O . SER A 1 385 ? 9.141 -15.383 -0.38 1 95.69 385 SER A O 1
ATOM 2979 N N . PHE A 1 386 ? 7.02 -15.055 0.15 1 97.75 386 PHE A N 1
ATOM 2980 C CA . PHE A 1 386 ? 6.535 -15.922 -0.911 1 97.75 386 PHE A CA 1
ATOM 2981 C C . PHE A 1 386 ? 6.926 -15.383 -2.281 1 97.75 386 PHE A C 1
ATOM 2983 O O . PHE A 1 386 ? 7.387 -16.141 -3.143 1 97.75 386 PHE A O 1
ATOM 2990 N N . VAL A 1 387 ? 6.668 -14.062 -2.475 1 97.81 387 VAL A N 1
ATOM 2991 C CA . VAL A 1 387 ? 6.988 -13.422 -3.744 1 97.81 387 VAL A CA 1
ATOM 2992 C C . VAL A 1 387 ? 8.469 -13.633 -4.07 1 97.81 387 VAL A C 1
ATOM 2994 O O . VAL A 1 387 ? 8.812 -13.969 -5.203 1 97.81 387 VAL A O 1
ATOM 2997 N N . ASN A 1 388 ? 9.336 -13.492 -3.076 1 96.69 388 ASN A N 1
ATOM 2998 C CA . ASN A 1 388 ? 10.766 -13.703 -3.27 1 96.69 388 ASN A CA 1
ATOM 2999 C C . ASN A 1 388 ? 11.078 -15.148 -3.633 1 96.69 388 ASN A C 1
ATOM 3001 O O . ASN A 1 388 ? 11.922 -15.414 -4.484 1 96.69 388 ASN A O 1
ATOM 3005 N N . ARG A 1 389 ? 10.359 -15.992 -3.043 1 97 389 ARG A N 1
ATOM 3006 C CA . ARG A 1 389 ? 10.602 -17.422 -3.193 1 97 389 ARG A CA 1
ATOM 3007 C C . ARG A 1 389 ? 10.273 -17.891 -4.605 1 97 389 ARG A C 1
ATOM 3009 O O . ARG A 1 389 ? 10.914 -18.797 -5.133 1 97 389 ARG A O 1
ATOM 3016 N N . ILE A 1 390 ? 9.344 -17.281 -5.246 1 98.12 390 ILE A N 1
ATOM 3017 C CA . ILE A 1 390 ? 8.93 -17.781 -6.551 1 98.12 390 ILE A CA 1
ATOM 3018 C C . ILE A 1 390 ? 9.633 -17 -7.652 1 98.12 390 ILE A C 1
ATOM 3020 O O . ILE A 1 390 ? 9.469 -17.297 -8.836 1 98.12 390 ILE A O 1
ATOM 3024 N N . SER A 1 391 ? 10.383 -16 -7.285 1 97.75 391 SER A N 1
ATOM 3025 C CA . SER A 1 391 ? 10.961 -15.078 -8.25 1 97.75 391 SER A CA 1
ATOM 3026 C C . SER A 1 391 ? 11.844 -15.805 -9.258 1 97.75 391 SER A C 1
ATOM 3028 O O . SER A 1 391 ? 11.812 -15.5 -10.453 1 97.75 391 SER A O 1
ATOM 3030 N N . ALA A 1 392 ? 12.594 -16.828 -8.844 1 97 392 ALA A N 1
ATOM 3031 C CA . ALA A 1 392 ? 13.5 -17.562 -9.734 1 97 392 ALA A CA 1
ATOM 3032 C C . ALA A 1 392 ? 12.719 -18.297 -10.812 1 97 392 ALA A C 1
ATOM 3034 O O . ALA A 1 392 ? 13.227 -18.5 -11.922 1 97 392 ALA A O 1
ATOM 3035 N N . LEU A 1 393 ? 11.508 -18.672 -10.508 1 98.19 393 LEU A N 1
ATOM 3036 C CA . LEU A 1 393 ? 10.695 -19.453 -11.422 1 98.19 393 LEU A CA 1
ATOM 3037 C C . LEU A 1 393 ? 10.086 -18.578 -12.508 1 98.19 393 LEU A C 1
ATOM 3039 O O . LEU A 1 393 ? 9.523 -19.094 -13.477 1 98.19 393 LEU A O 1
ATOM 3043 N N . GLN A 1 394 ? 10.195 -17.344 -12.383 1 97.88 394 GLN A N 1
ATOM 3044 C CA . GLN A 1 394 ? 9.508 -16.422 -13.289 1 97.88 394 GLN A CA 1
ATOM 3045 C C . GLN A 1 394 ? 10.281 -16.25 -14.594 1 97.88 394 GLN A C 1
ATOM 3047 O O . GLN A 1 394 ? 9.742 -15.766 -15.586 1 97.88 394 GLN A O 1
ATOM 3052 N N . ALA A 1 395 ? 11.562 -16.703 -14.594 1 95.62 395 ALA A N 1
ATOM 3053 C CA . ALA A 1 395 ? 12.375 -16.766 -15.805 1 95.62 395 ALA A CA 1
ATOM 3054 C C . ALA A 1 395 ? 12.68 -18.219 -16.188 1 95.62 395 ALA A C 1
ATOM 3056 O O . ALA A 1 395 ? 12.789 -19.094 -15.32 1 95.62 395 ALA A O 1
ATOM 3057 N N . PRO A 1 396 ? 12.844 -18.422 -17.453 1 97.12 396 PRO A N 1
ATOM 3058 C CA . PRO A 1 396 ? 13.125 -19.797 -17.859 1 97.12 396 PRO A CA 1
ATOM 3059 C C . PRO A 1 396 ? 14.516 -20.266 -17.438 1 97.12 396 PRO A C 1
ATOM 3061 O O . PRO A 1 396 ? 15.469 -19.5 -17.484 1 97.12 396 PRO A O 1
ATOM 3064 N N . PHE A 1 397 ? 14.617 -21.516 -17.031 1 97.19 397 PHE A N 1
ATOM 3065 C CA . PHE A 1 397 ? 15.891 -22.156 -16.734 1 97.19 397 PHE A CA 1
ATOM 3066 C C . PHE A 1 397 ? 16.453 -22.844 -17.969 1 97.19 397 PHE A C 1
ATOM 3068 O O . PHE A 1 397 ? 17.672 -22.969 -18.109 1 97.19 397 PHE A O 1
ATOM 3075 N N . GLN A 1 398 ? 15.586 -23.328 -18.781 1 96.75 398 GLN A N 1
ATOM 3076 C CA . GLN A 1 398 ? 16.016 -24.094 -19.953 1 96.75 398 GLN A CA 1
ATOM 3077 C C . GLN A 1 398 ? 15.023 -23.953 -21.094 1 96.75 398 GLN A C 1
ATOM 3079 O O . GLN A 1 398 ? 13.891 -23.516 -20.891 1 96.75 398 GLN A O 1
ATOM 3084 N N . GLY A 1 399 ? 15.43 -24.297 -22.297 1 96.69 399 GLY A N 1
ATOM 3085 C CA . GLY A 1 399 ? 14.594 -24.266 -23.484 1 96.69 399 GLY A CA 1
ATOM 3086 C C . GLY A 1 399 ? 15.312 -23.719 -24.703 1 96.69 399 GLY A C 1
ATOM 3087 O O . GLY A 1 399 ? 16.422 -23.188 -24.609 1 96.69 399 GLY A O 1
ATOM 3088 N N . PRO A 1 400 ? 14.695 -23.844 -25.797 1 96.69 400 PRO A N 1
ATOM 3089 C CA . PRO A 1 400 ? 15.328 -23.391 -27.047 1 96.69 400 PRO A CA 1
ATOM 3090 C C . PRO A 1 400 ? 15.508 -21.875 -27.094 1 96.69 400 PRO A C 1
ATOM 3092 O O . PRO A 1 400 ? 14.672 -21.125 -26.578 1 96.69 400 PRO A O 1
ATOM 3095 N N . GLY A 1 401 ? 16.594 -21.453 -27.703 1 94.31 401 GLY A N 1
ATOM 3096 C CA . GLY A 1 401 ? 16.812 -20.062 -28.031 1 94.31 401 GLY A CA 1
ATOM 3097 C C . GLY A 1 401 ? 17.312 -19.234 -26.875 1 94.31 401 GLY A C 1
ATOM 3098 O O . GLY A 1 401 ? 17.5 -18.016 -27 1 94.31 401 GLY A O 1
ATOM 3099 N N . LEU A 1 402 ? 17.5 -19.859 -25.734 1 93.38 402 LEU A N 1
ATOM 3100 C CA . LEU A 1 402 ? 17.969 -19.094 -24.578 1 93.38 402 LEU A CA 1
ATOM 3101 C C . LEU A 1 402 ? 19.469 -18.797 -24.719 1 93.38 402 LEU A C 1
ATOM 3103 O O . LEU A 1 402 ? 19.922 -17.734 -24.328 1 93.38 402 LEU A O 1
ATOM 3107 N N . SER A 1 403 ? 20.156 -19.719 -25.172 1 91 403 SER A N 1
ATOM 3108 C CA . SER A 1 403 ? 21.578 -19.562 -25.469 1 91 403 SER A CA 1
ATOM 3109 C C . SER A 1 403 ? 22.078 -20.641 -26.438 1 91 403 SER A C 1
ATOM 3111 O O . SER A 1 403 ? 21.297 -21.516 -26.828 1 91 403 SER A O 1
ATOM 3113 N N . ASN A 1 404 ? 23.297 -20.453 -26.828 1 88.5 404 ASN A N 1
ATOM 3114 C CA . ASN A 1 404 ? 23.938 -21.469 -27.656 1 88.5 404 ASN A CA 1
ATOM 3115 C C . ASN A 1 404 ? 24.859 -22.359 -26.828 1 88.5 404 ASN A C 1
ATOM 3117 O O . ASN A 1 404 ? 25.625 -23.156 -27.391 1 88.5 404 ASN A O 1
ATOM 3121 N N . ASN A 1 405 ? 24.719 -22.219 -25.578 1 85.56 405 ASN A N 1
ATOM 3122 C CA . ASN A 1 405 ? 25.578 -23 -24.688 1 85.56 405 ASN A CA 1
ATOM 3123 C C . ASN A 1 405 ? 25.062 -24.438 -24.547 1 85.56 405 ASN A C 1
ATOM 3125 O O . ASN A 1 405 ? 23.859 -24.688 -24.688 1 85.56 405 ASN A O 1
ATOM 3129 N N . SER A 1 406 ? 26.062 -25.359 -24.297 1 91.12 406 SER A N 1
ATOM 3130 C CA . SER A 1 406 ? 25.641 -26.688 -23.859 1 91.12 406 SER A CA 1
ATOM 3131 C C . SER A 1 406 ? 24.938 -26.625 -22.5 1 91.12 406 SER A C 1
ATOM 3133 O O . SER A 1 406 ? 25.266 -25.766 -21.672 1 91.12 406 SER A O 1
ATOM 3135 N N . PRO A 1 407 ? 24.047 -27.531 -22.344 1 95.19 407 PRO A N 1
ATOM 3136 C CA . PRO A 1 407 ? 23.359 -27.547 -21.062 1 95.19 407 PRO A CA 1
ATOM 3137 C C . PRO A 1 407 ? 24.312 -27.766 -19.875 1 95.19 407 PRO A C 1
ATOM 3139 O O . PRO A 1 407 ? 25.344 -28.422 -20.016 1 95.19 407 PRO A O 1
ATOM 3142 N N . TYR A 1 408 ? 24.031 -27.156 -18.828 1 96.56 408 TYR A N 1
ATOM 3143 C CA . TYR A 1 408 ? 24.75 -27.281 -17.562 1 96.56 408 TYR A CA 1
ATOM 3144 C C . TYR A 1 408 ? 23.797 -27.375 -16.391 1 96.56 408 TYR A C 1
ATOM 3146 O O . TYR A 1 408 ? 22.578 -27.391 -16.578 1 96.56 408 TYR A O 1
ATOM 3154 N N . ASN A 1 409 ? 24.359 -27.516 -15.211 1 97.75 409 ASN A N 1
ATOM 3155 C CA . ASN A 1 409 ? 23.5 -27.641 -14.039 1 97.75 409 ASN A CA 1
ATOM 3156 C C . ASN A 1 409 ? 23.578 -26.391 -13.156 1 97.75 409 ASN A C 1
ATOM 3158 O O . ASN A 1 409 ? 24.562 -25.656 -13.195 1 97.75 409 ASN A O 1
ATOM 3162 N N . ILE A 1 410 ? 22.516 -26.156 -12.508 1 97.5 410 ILE A N 1
ATOM 3163 C CA . ILE A 1 410 ? 22.484 -25.25 -11.367 1 97.5 410 ILE A CA 1
ATOM 3164 C C . ILE A 1 410 ? 21.875 -25.953 -10.156 1 97.5 410 ILE A C 1
ATOM 3166 O O . ILE A 1 410 ? 21.203 -26.984 -10.305 1 97.5 410 ILE A O 1
ATOM 3170 N N . ILE A 1 411 ? 22.172 -25.438 -8.992 1 98.56 411 ILE A N 1
ATOM 3171 C CA . ILE A 1 411 ? 21.688 -26.062 -7.773 1 98.56 411 ILE A CA 1
ATOM 3172 C C . ILE A 1 411 ? 20.672 -25.156 -7.09 1 98.56 411 ILE A C 1
ATOM 3174 O O . ILE A 1 411 ? 21.047 -24.141 -6.492 1 98.56 411 ILE A O 1
ATOM 3178 N N . PHE A 1 412 ? 19.438 -25.531 -7.145 1 98.56 412 PHE A N 1
ATOM 3179 C CA . PHE A 1 412 ? 18.297 -24.75 -6.695 1 98.56 412 PHE A CA 1
ATOM 3180 C C . PHE A 1 412 ? 17.906 -25.125 -5.273 1 98.56 412 PHE A C 1
ATOM 3182 O O . PHE A 1 412 ? 17.859 -26.297 -4.93 1 98.56 412 PHE A O 1
ATOM 3189 N N . HIS A 1 413 ? 17.703 -24.125 -4.438 1 98.69 413 HIS A N 1
ATOM 3190 C CA . HIS A 1 413 ? 17.25 -24.312 -3.062 1 98.69 413 HIS A CA 1
ATOM 3191 C C . HIS A 1 413 ? 15.797 -23.906 -2.895 1 98.69 413 HIS A C 1
ATOM 3193 O O . HIS A 1 413 ? 15.5 -22.719 -2.672 1 98.69 413 HIS A O 1
ATOM 3199 N N . PRO A 1 414 ? 14.844 -24.844 -2.785 1 98.12 414 PRO A N 1
ATOM 3200 C CA . PRO A 1 414 ? 13.414 -24.547 -2.896 1 98.12 414 PRO A CA 1
ATOM 3201 C C . PRO A 1 414 ? 12.898 -23.719 -1.721 1 98.12 414 PRO A C 1
ATOM 3203 O O . PRO A 1 414 ? 11.945 -22.953 -1.875 1 98.12 414 PRO A O 1
ATOM 3206 N N . LEU A 1 415 ? 13.477 -23.844 -0.561 1 97.81 415 LEU A N 1
ATOM 3207 C CA . LEU A 1 415 ? 13.016 -23.094 0.608 1 97.81 415 LEU A CA 1
ATOM 3208 C C . LEU A 1 415 ? 13.18 -21.594 0.396 1 97.81 415 LEU A C 1
ATOM 3210 O O . LEU A 1 415 ? 12.328 -20.812 0.815 1 97.81 415 LEU A O 1
ATOM 3214 N N . THR A 1 416 ? 14.297 -21.203 -0.308 1 97.88 416 THR A N 1
ATOM 3215 C CA . THR A 1 416 ? 14.609 -19.781 -0.417 1 97.88 416 THR A CA 1
ATOM 3216 C C . THR A 1 416 ? 14.305 -19.281 -1.822 1 97.88 416 THR A C 1
ATOM 3218 O O . THR A 1 416 ? 14.203 -18.062 -2.039 1 97.88 416 THR A O 1
ATOM 3221 N N . GLY A 1 417 ? 14.172 -20.141 -2.736 1 97.94 417 GLY A N 1
ATOM 3222 C CA . GLY A 1 417 ? 14.023 -19.734 -4.125 1 97.94 417 GLY A CA 1
ATOM 3223 C C . GLY A 1 417 ? 15.32 -19.25 -4.746 1 97.94 417 GLY A C 1
ATOM 3224 O O . GLY A 1 417 ? 15.312 -18.609 -5.805 1 97.94 417 GLY A O 1
ATOM 3225 N N . LEU A 1 418 ? 16.438 -19.5 -4.047 1 98.25 418 LEU A N 1
ATOM 3226 C CA . LEU A 1 418 ? 17.766 -19.078 -4.504 1 98.25 418 LEU A CA 1
ATOM 3227 C C . LEU A 1 418 ? 18.578 -20.281 -5 1 98.25 418 LEU A C 1
ATOM 3229 O O . LEU A 1 418 ? 18.094 -21.406 -4.977 1 98.25 418 LEU A O 1
ATOM 3233 N N . CYS A 1 419 ? 19.734 -20 -5.539 1 98.31 419 CYS A N 1
ATOM 3234 C CA . CYS A 1 419 ? 20.625 -21.047 -6.031 1 98.31 419 CYS A CA 1
ATOM 3235 C C . CYS A 1 419 ? 22 -20.938 -5.371 1 98.31 419 CYS A C 1
ATOM 3237 O O . CYS A 1 419 ? 22.344 -19.906 -4.789 1 98.31 419 CYS A O 1
ATOM 3239 N N . VAL A 1 420 ? 22.719 -22.062 -5.402 1 98 420 VAL A N 1
ATOM 3240 C CA . VAL A 1 420 ? 24.094 -22.062 -4.922 1 98 420 VAL A CA 1
ATOM 3241 C C . VAL A 1 420 ? 24.969 -21.266 -5.879 1 98 420 VAL A C 1
ATOM 3243 O O . VAL A 1 420 ? 25 -21.531 -7.082 1 98 420 VAL A O 1
ATOM 3246 N N . VAL A 1 421 ? 25.672 -20.266 -5.312 1 96.69 421 VAL A N 1
ATOM 3247 C CA . VAL A 1 421 ? 26.578 -19.438 -6.086 1 96.69 421 VAL A CA 1
ATOM 3248 C C . VAL A 1 421 ? 27.922 -19.328 -5.371 1 96.69 421 VAL A C 1
ATOM 3250 O O . VAL A 1 421 ? 28.016 -19.609 -4.172 1 96.69 421 VAL A O 1
ATOM 3253 N N . LYS A 1 422 ? 28.875 -19.047 -6.176 1 94.44 422 LYS A N 1
ATOM 3254 C CA . LYS A 1 422 ? 30.172 -18.75 -5.586 1 94.44 422 LYS A CA 1
ATOM 3255 C C . LYS A 1 422 ? 30.203 -17.359 -4.965 1 94.44 422 LYS A C 1
ATOM 3257 O O . LYS A 1 422 ? 29.734 -16.391 -5.578 1 94.44 422 LYS A O 1
ATOM 3262 N N . LYS A 1 423 ? 30.719 -17.266 -3.725 1 89.81 423 LYS A N 1
ATOM 3263 C CA . LYS A 1 423 ? 30.844 -15.961 -3.076 1 89.81 423 LYS A CA 1
ATOM 3264 C C . LYS A 1 423 ? 31.812 -15.055 -3.818 1 89.81 423 LYS A C 1
ATOM 3266 O O . LYS A 1 423 ? 32.938 -15.469 -4.125 1 89.81 423 LYS A O 1
ATOM 3271 N N . PHE A 1 424 ? 31.422 -13.938 -4.094 1 82.44 424 PHE A N 1
ATOM 3272 C CA . PHE A 1 424 ? 32.219 -13.023 -4.902 1 82.44 424 PHE A CA 1
ATOM 3273 C C . PHE A 1 424 ? 33.531 -12.711 -4.223 1 82.44 424 PHE A C 1
ATOM 3275 O O . PHE A 1 424 ? 34.562 -12.633 -4.883 1 82.44 424 PHE A O 1
ATOM 3282 N N . SER A 1 425 ? 33.469 -12.562 -2.93 1 78.31 425 SER A N 1
ATOM 3283 C CA . SER A 1 425 ? 34.625 -12.125 -2.182 1 78.31 425 SER A CA 1
ATOM 3284 C C . SER A 1 425 ? 35.562 -13.297 -1.868 1 78.31 425 SER A C 1
ATOM 3286 O O . SER A 1 425 ? 36.562 -13.133 -1.176 1 78.31 425 SER A O 1
ATOM 3288 N N . SER A 1 426 ? 35.125 -14.461 -2.352 1 82.06 426 SER A N 1
ATOM 3289 C CA . SER A 1 426 ? 35.906 -15.641 -2 1 82.06 426 SER A CA 1
ATOM 3290 C C . SER A 1 426 ? 36.188 -16.516 -3.221 1 82.06 426 SER A C 1
ATOM 3292 O O . SER A 1 426 ? 35.406 -16.516 -4.172 1 82.06 426 SER A O 1
ATOM 3294 N N . LYS A 1 427 ? 37.25 -17.234 -3.115 1 79.5 427 LYS A N 1
ATOM 3295 C CA . LYS A 1 427 ? 37.625 -18.109 -4.219 1 79.5 427 LYS A CA 1
ATOM 3296 C C . LYS A 1 427 ? 36.969 -19.484 -4.066 1 79.5 427 LYS A C 1
ATOM 3298 O O . LYS A 1 427 ? 36.75 -20.188 -5.055 1 79.5 427 LYS A O 1
ATOM 3303 N N . ASN A 1 428 ? 36.594 -19.812 -2.893 1 91.31 428 ASN A N 1
ATOM 3304 C CA . ASN A 1 428 ? 36.219 -21.203 -2.768 1 91.31 428 ASN A CA 1
ATOM 3305 C C . ASN A 1 428 ? 34.938 -21.375 -1.92 1 91.31 428 ASN A C 1
ATOM 3307 O O . ASN A 1 428 ? 34.531 -22.5 -1.635 1 91.31 428 ASN A O 1
ATOM 3311 N N . LEU A 1 429 ? 34.312 -20.281 -1.519 1 93.94 429 LEU A N 1
ATOM 3312 C CA . LEU A 1 429 ? 33.156 -20.391 -0.645 1 93.94 429 LEU A CA 1
ATOM 3313 C C . LEU A 1 429 ? 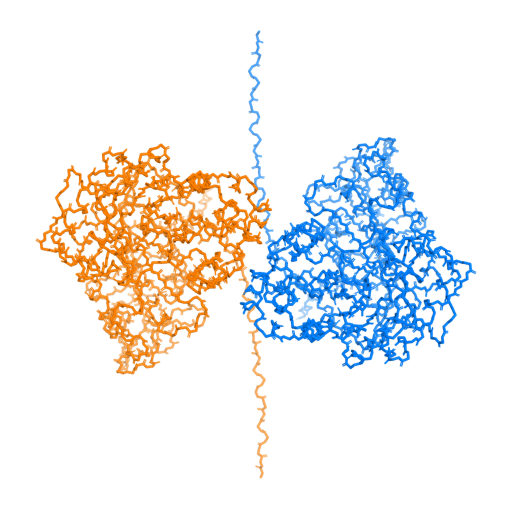31.859 -20.328 -1.45 1 93.94 429 LEU A C 1
ATOM 3315 O O . LEU A 1 429 ? 31.812 -19.688 -2.506 1 93.94 429 LEU A O 1
ATOM 3319 N N . LEU A 1 430 ? 30.906 -21.031 -0.909 1 97.12 430 LEU A N 1
ATOM 3320 C CA . LEU A 1 430 ? 29.594 -21.109 -1.562 1 97.12 430 LEU A CA 1
ATOM 3321 C C . LEU A 1 430 ? 28.516 -20.5 -0.688 1 97.12 430 LEU A C 1
ATOM 3323 O O . LEU A 1 430 ? 28.531 -20.641 0.536 1 97.12 430 LEU A O 1
ATOM 3327 N N . GLU A 1 431 ? 27.594 -19.812 -1.269 1 97.75 431 GLU A N 1
ATOM 3328 C CA . GLU A 1 431 ? 26.438 -19.219 -0.605 1 97.75 431 GLU A CA 1
ATOM 3329 C C . GLU A 1 431 ? 25.203 -19.266 -1.507 1 97.75 431 GLU A C 1
ATOM 3331 O O . GLU A 1 431 ? 25.297 -19.672 -2.668 1 97.75 431 GLU A O 1
ATOM 3336 N N . LEU A 1 432 ? 24.094 -18.953 -0.92 1 97.94 432 LEU A N 1
ATOM 3337 C CA . LEU A 1 432 ? 22.891 -18.812 -1.731 1 97.94 432 LEU A CA 1
ATOM 3338 C C . LEU A 1 432 ? 22.812 -17.422 -2.355 1 97.94 432 LEU A C 1
ATOM 3340 O O . LEU A 1 432 ? 23.141 -16.438 -1.711 1 97.94 432 LEU A O 1
ATOM 3344 N N . GLY A 1 433 ? 22.453 -17.328 -3.578 1 96.94 433 GLY A N 1
ATOM 3345 C CA . GLY A 1 433 ? 22.219 -16.109 -4.336 1 96.94 433 GLY A CA 1
ATOM 3346 C C . GLY A 1 433 ? 21.234 -16.281 -5.465 1 96.94 433 GLY A C 1
ATOM 3347 O O . GLY A 1 433 ? 20.609 -17.328 -5.598 1 96.94 433 GLY A O 1
ATOM 3348 N N . GLN A 1 434 ? 21.062 -15.297 -6.242 1 96.06 434 GLN A N 1
ATOM 3349 C CA . GLN A 1 434 ? 20.141 -15.352 -7.371 1 96.06 434 GLN A CA 1
ATOM 3350 C C . GLN A 1 434 ? 20.562 -16.422 -8.375 1 96.06 434 GLN A C 1
ATOM 3352 O O . GLN A 1 434 ? 21.766 -16.594 -8.648 1 96.06 434 GLN A O 1
ATOM 3357 N N . CYS A 1 435 ? 19.609 -17.109 -8.883 1 96.62 435 CYS A N 1
ATOM 3358 C CA . CYS A 1 435 ? 19.906 -18.188 -9.812 1 96.62 435 CYS A CA 1
ATOM 3359 C C . CYS A 1 435 ? 20.562 -17.656 -11.086 1 96.62 435 CYS A C 1
ATOM 3361 O O . CYS A 1 435 ? 21.359 -18.344 -11.719 1 96.62 435 CYS A O 1
ATOM 3363 N N . ALA A 1 436 ? 20.219 -16.406 -11.391 1 92.19 436 ALA A N 1
ATOM 3364 C CA . ALA A 1 436 ? 20.812 -15.773 -12.562 1 92.19 436 ALA A CA 1
ATOM 3365 C C . ALA A 1 436 ? 22.312 -15.594 -12.383 1 92.19 436 ALA A C 1
ATOM 3367 O O . ALA A 1 436 ? 23.047 -15.469 -13.367 1 92.19 436 ALA A O 1
ATOM 3368 N N . ASP A 1 437 ? 22.781 -15.625 -11.172 1 92.75 437 ASP A N 1
ATOM 3369 C CA . ASP A 1 437 ? 24.188 -15.391 -10.859 1 92.75 437 ASP A CA 1
ATOM 3370 C C . ASP A 1 437 ? 24.938 -16.703 -10.672 1 92.75 437 ASP A C 1
ATOM 3372 O O . ASP A 1 437 ? 26.125 -16.703 -10.336 1 92.75 437 ASP A O 1
ATOM 3376 N N . SER A 1 438 ? 24.25 -17.828 -10.836 1 94.88 438 SER A N 1
ATOM 3377 C CA . SER A 1 438 ? 24.859 -19.125 -10.594 1 94.88 438 SER A CA 1
ATOM 3378 C C . SER A 1 438 ? 25.953 -19.422 -11.609 1 94.88 438 SER A C 1
ATOM 3380 O O . SER A 1 438 ? 25.812 -19.125 -12.797 1 94.88 438 SER A O 1
ATOM 3382 N N . GLU A 1 439 ? 27 -20.094 -11.117 1 92.62 439 GLU A N 1
ATOM 3383 C CA . GLU A 1 439 ? 27.969 -20.719 -12.016 1 92.62 439 GLU A CA 1
ATOM 3384 C C . GLU A 1 439 ? 27.344 -21.906 -12.75 1 92.62 439 GLU A C 1
ATOM 3386 O O . GLU A 1 439 ? 26.297 -22.422 -12.359 1 92.62 439 GLU A O 1
ATOM 3391 N N . ALA A 1 440 ? 28.062 -22.219 -13.859 1 95.38 440 ALA A N 1
ATOM 3392 C CA . ALA A 1 440 ? 27.703 -23.469 -14.523 1 95.38 440 ALA A CA 1
ATOM 3393 C C . ALA A 1 440 ? 28.312 -24.672 -13.797 1 95.38 440 ALA A C 1
ATOM 3395 O O . ALA A 1 440 ? 29.531 -24.75 -13.625 1 95.38 440 ALA A O 1
ATOM 3396 N N . TRP A 1 441 ? 27.484 -25.547 -13.359 1 96.94 441 TRP A N 1
ATOM 3397 C CA . TRP A 1 441 ? 27.906 -26.781 -12.695 1 96.94 441 TRP A CA 1
ATOM 3398 C C . TRP A 1 441 ? 27.734 -27.984 -13.609 1 96.94 441 TRP A C 1
ATOM 3400 O O . TRP A 1 441 ? 26.984 -27.922 -14.594 1 96.94 441 TRP A O 1
ATOM 3410 N N . ASN A 1 442 ? 28.453 -28.938 -13.312 1 96.69 442 ASN A N 1
ATOM 3411 C CA . ASN A 1 442 ? 28.281 -30.25 -13.93 1 96.69 442 ASN A CA 1
ATOM 3412 C C . ASN A 1 442 ? 28.156 -31.359 -12.891 1 96.69 442 ASN A C 1
ATOM 3414 O O . ASN A 1 442 ? 29.094 -31.594 -12.117 1 96.69 442 ASN A O 1
ATOM 3418 N N . TYR A 1 443 ? 27.047 -31.938 -12.789 1 97.81 443 TYR A N 1
ATOM 3419 C CA . TYR A 1 443 ? 26.875 -33.156 -11.984 1 97.81 443 TYR A CA 1
ATOM 3420 C C . TYR A 1 443 ? 27.172 -34.375 -12.812 1 97.81 443 TYR A C 1
ATOM 3422 O O . TYR A 1 443 ? 26.344 -34.844 -13.594 1 97.81 443 TYR A O 1
ATOM 3430 N N . THR A 1 444 ? 28.266 -35.031 -12.516 1 96.31 444 THR A N 1
ATOM 3431 C CA . THR A 1 444 ? 28.828 -36.031 -13.398 1 96.31 444 THR A CA 1
ATOM 3432 C C . THR A 1 444 ? 28.219 -37.406 -13.109 1 96.31 444 THR A C 1
ATOM 3434 O O . THR A 1 444 ? 27.547 -37.594 -12.086 1 96.31 444 THR A O 1
ATOM 3437 N N . ALA A 1 445 ? 28.422 -38.344 -13.984 1 95.38 445 ALA A N 1
ATOM 3438 C CA . ALA A 1 445 ? 27.984 -39.719 -13.797 1 95.38 445 ALA A CA 1
ATOM 3439 C C . ALA A 1 445 ? 28.625 -40.344 -12.562 1 95.38 445 ALA A C 1
ATOM 3441 O O . ALA A 1 445 ? 28.031 -41.219 -11.914 1 95.38 445 ALA A O 1
ATOM 3442 N N . GLU A 1 446 ? 29.859 -39.875 -12.211 1 95.75 446 GLU A N 1
ATOM 3443 C CA . GLU A 1 446 ? 30.562 -40.344 -11.023 1 95.75 446 GLU A CA 1
ATOM 3444 C C . GLU A 1 446 ? 30.094 -39.594 -9.773 1 95.75 446 GLU A C 1
ATOM 3446 O O . GLU A 1 446 ? 30.641 -39.812 -8.688 1 95.75 446 GLU A O 1
ATOM 3451 N N . GLN A 1 447 ? 29.109 -38.719 -9.984 1 97.5 447 GLN A N 1
ATOM 3452 C CA . GLN A 1 447 ? 28.406 -38.031 -8.891 1 97.5 447 GLN A CA 1
ATOM 3453 C C . GLN A 1 447 ? 29.297 -36.969 -8.25 1 97.5 447 GLN A C 1
ATOM 3455 O O . GLN A 1 447 ? 29.266 -36.781 -7.035 1 97.5 447 GLN A O 1
ATOM 3460 N N . HIS A 1 448 ? 30.156 -36.375 -9.086 1 97.56 448 HIS A N 1
ATOM 3461 C CA . HIS A 1 448 ? 30.844 -35.156 -8.68 1 97.56 448 HIS A CA 1
ATOM 3462 C C . HIS A 1 448 ? 30.047 -33.906 -9.062 1 97.56 448 HIS A C 1
ATOM 3464 O O . HIS A 1 448 ? 29.406 -33.906 -10.109 1 97.56 448 HIS A O 1
ATOM 3470 N N . VAL A 1 449 ? 30.094 -32.938 -8.195 1 98 449 VAL A N 1
ATOM 3471 C CA . VAL A 1 449 ? 29.594 -31.625 -8.539 1 98 449 VAL A CA 1
ATOM 3472 C C . VAL A 1 449 ? 30.75 -30.688 -8.875 1 98 449 VAL A C 1
ATOM 3474 O O . VAL A 1 449 ? 31.453 -30.203 -7.98 1 98 449 VAL A O 1
ATOM 3477 N N . MET A 1 450 ? 30.906 -30.453 -10.156 1 97.12 450 MET A N 1
ATOM 3478 C CA . MET A 1 450 ? 32.094 -29.75 -10.648 1 97.12 450 MET A CA 1
ATOM 3479 C C . MET A 1 450 ? 31.703 -28.391 -11.219 1 97.12 450 MET A C 1
ATOM 3481 O O . MET A 1 450 ? 30.625 -28.234 -11.82 1 97.12 450 MET A O 1
ATOM 3485 N N . LEU A 1 451 ? 32.594 -27.453 -10.992 1 95 451 LEU A N 1
ATOM 3486 C CA . LEU A 1 451 ? 32.438 -26.219 -11.773 1 95 451 LEU A CA 1
ATOM 3487 C C . LEU A 1 451 ? 32.844 -26.469 -13.227 1 95 451 LEU A C 1
ATOM 3489 O O . LEU A 1 451 ? 33.906 -26.969 -13.516 1 95 451 LEU A O 1
ATOM 3493 N N . GLU A 1 452 ? 31.922 -26.109 -14.023 1 92.19 452 GLU A N 1
ATOM 3494 C CA . GLU A 1 452 ? 32.156 -26.375 -15.438 1 92.19 452 GLU A CA 1
ATOM 3495 C C . GLU A 1 452 ? 33.438 -25.734 -15.922 1 92.19 452 GLU A C 1
ATOM 3497 O O . GLU A 1 452 ? 33.75 -24.594 -15.555 1 92.19 452 GLU A O 1
ATOM 3502 N N . ASP A 1 453 ? 34.188 -26.422 -16.766 1 88.81 453 ASP A N 1
ATOM 3503 C CA . ASP A 1 453 ? 35.406 -26 -17.453 1 88.81 453 ASP A CA 1
ATOM 3504 C C . ASP A 1 453 ? 36.5 -25.672 -16.453 1 88.81 453 ASP A C 1
ATOM 3506 O O . ASP A 1 453 ? 37.344 -24.812 -16.719 1 88.81 453 ASP A O 1
ATOM 3510 N N . THR A 1 454 ? 36.375 -26.188 -15.266 1 92.56 454 THR A N 1
ATOM 3511 C CA . THR A 1 454 ? 37.438 -26.031 -14.266 1 92.56 454 THR A CA 1
ATOM 3512 C C . THR A 1 454 ? 37.75 -27.375 -13.625 1 92.56 454 THR A C 1
ATOM 3514 O O . THR A 1 454 ? 37.125 -28.391 -13.938 1 92.56 454 THR A O 1
ATOM 3517 N N . LYS A 1 455 ? 38.781 -27.359 -12.797 1 94.19 455 LYS A N 1
ATOM 3518 C CA . LYS A 1 455 ? 39.156 -28.578 -12.078 1 94.19 455 LYS A CA 1
ATOM 3519 C C . LYS A 1 455 ? 38.562 -28.594 -10.68 1 94.19 455 LYS A C 1
ATOM 3521 O O . LYS A 1 455 ? 38.781 -29.516 -9.898 1 94.19 455 LYS A O 1
ATOM 3526 N N . TYR A 1 456 ? 37.75 -27.578 -10.406 1 95.88 456 TYR A N 1
ATOM 3527 C CA . TYR A 1 456 ? 37.219 -27.453 -9.055 1 95.88 456 TYR A CA 1
ATOM 3528 C C . TYR A 1 456 ? 35.969 -28.281 -8.867 1 95.88 456 TYR A C 1
ATOM 3530 O O . TYR A 1 456 ? 35.094 -28.297 -9.742 1 95.88 456 TYR A O 1
ATOM 3538 N N . CYS A 1 457 ? 35.906 -28.969 -7.773 1 97.38 457 CYS A N 1
ATOM 3539 C CA . CYS A 1 457 ? 34.719 -29.703 -7.352 1 97.38 457 CYS A CA 1
ATOM 3540 C C . CYS A 1 457 ? 34.25 -29.234 -5.98 1 97.38 457 CYS A C 1
ATOM 3542 O O . CYS A 1 457 ? 34.969 -28.516 -5.281 1 97.38 457 CYS A O 1
ATOM 3544 N N . MET A 1 458 ? 33 -29.5 -5.648 1 97.94 458 MET A N 1
ATOM 3545 C CA . MET A 1 458 ? 32.469 -29.203 -4.328 1 97.94 458 MET A CA 1
ATOM 3546 C C . MET A 1 458 ? 32.938 -30.234 -3.303 1 97.94 458 MET A C 1
ATOM 3548 O O . MET A 1 458 ? 32.844 -31.438 -3.551 1 97.94 458 MET A O 1
ATOM 3552 N N . LEU A 1 459 ? 33.375 -29.734 -2.141 1 97.19 459 LEU A N 1
ATOM 3553 C CA . LEU A 1 459 ? 33.938 -30.594 -1.1 1 97.19 459 LEU A CA 1
ATOM 3554 C C . LEU A 1 459 ? 33.219 -30.359 0.234 1 97.19 459 LEU A C 1
ATOM 3556 O O . LEU A 1 459 ? 32.906 -29.219 0.569 1 97.19 459 LEU A O 1
ATOM 3560 N N . ALA A 1 460 ? 33.031 -31.469 0.949 1 97.38 460 ALA A N 1
ATOM 3561 C CA . ALA A 1 460 ? 32.594 -31.375 2.344 1 97.38 460 ALA A CA 1
ATOM 3562 C C . ALA A 1 460 ? 33.781 -31.531 3.287 1 97.38 460 ALA A C 1
ATOM 3564 O O . ALA A 1 460 ? 34.625 -32.438 3.109 1 97.38 460 ALA A O 1
ATOM 3565 N N . LYS A 1 461 ? 33.844 -30.656 4.246 1 94.44 461 LYS A N 1
ATOM 3566 C CA . LYS A 1 461 ? 34.969 -30.688 5.168 1 94.44 461 LYS A CA 1
ATOM 3567 C C . LYS A 1 461 ? 34.562 -31.312 6.508 1 94.44 461 LYS A C 1
ATOM 3569 O O . LYS A 1 461 ? 35.406 -31.844 7.227 1 94.44 461 LYS A O 1
ATOM 3574 N N . GLY A 1 462 ? 33.406 -31.172 6.863 1 95.19 462 GLY A N 1
ATOM 3575 C CA . GLY A 1 462 ? 32.906 -31.688 8.141 1 95.19 462 GLY A CA 1
ATOM 3576 C C . GLY A 1 462 ? 31.5 -31.25 8.469 1 95.19 462 GLY A C 1
ATOM 3577 O O . GLY A 1 462 ? 30.859 -30.547 7.684 1 95.19 462 GLY A O 1
ATOM 3578 N N . VAL A 1 463 ? 31.062 -31.781 9.648 1 95.88 463 VAL A N 1
ATOM 3579 C CA . VAL A 1 463 ? 29.75 -31.406 10.148 1 95.88 463 VAL A CA 1
ATOM 3580 C C . VAL A 1 463 ? 29.766 -29.953 10.633 1 95.88 463 VAL A C 1
ATOM 3582 O O . VAL A 1 463 ? 30.641 -29.578 11.414 1 95.88 463 VAL A O 1
ATOM 3585 N N . GLY A 1 464 ? 28.828 -29.188 10.109 1 95.56 464 GLY A N 1
ATOM 3586 C CA . GLY A 1 464 ? 28.734 -27.797 10.516 1 95.56 464 GLY A CA 1
ATOM 3587 C C . GLY A 1 464 ? 29.719 -26.891 9.797 1 95.56 464 GLY A C 1
ATOM 3588 O O . GLY A 1 464 ? 29.812 -25.703 10.094 1 95.56 464 GLY A O 1
ATOM 3589 N N . ARG A 1 465 ? 30.438 -27.5 8.891 1 96.19 465 ARG A N 1
ATOM 3590 C CA . ARG A 1 465 ? 31.453 -26.719 8.188 1 96.19 465 ARG A CA 1
ATOM 3591 C C . ARG A 1 465 ? 30.953 -26.266 6.824 1 96.19 465 ARG A C 1
ATOM 3593 O O . ARG A 1 465 ? 30 -26.828 6.281 1 96.19 465 ARG A O 1
ATOM 3600 N N . ARG A 1 466 ? 31.656 -25.281 6.285 1 97 466 ARG A N 1
ATOM 3601 C CA . ARG A 1 466 ? 31.312 -24.734 4.98 1 97 466 ARG A CA 1
ATOM 3602 C C . ARG A 1 466 ? 31.641 -25.719 3.865 1 97 466 ARG A C 1
ATOM 3604 O O . ARG A 1 466 ? 32.656 -26.391 3.9 1 97 466 ARG A O 1
ATOM 3611 N N . ALA A 1 467 ? 30.656 -25.922 2.967 1 97.06 467 ALA A N 1
ATOM 3612 C CA . ALA A 1 467 ? 31.016 -26.562 1.696 1 97.06 467 ALA A CA 1
ATOM 3613 C C . ALA A 1 467 ? 31.938 -25.656 0.877 1 97.06 467 ALA A C 1
ATOM 3615 O O . ALA A 1 467 ? 31.75 -24.438 0.84 1 97.06 467 ALA A O 1
ATOM 3616 N N . ARG A 1 468 ? 32.906 -26.234 0.271 1 95.94 468 ARG A N 1
ATOM 3617 C CA . ARG A 1 468 ? 33.906 -25.422 -0.418 1 95.94 468 ARG A CA 1
ATOM 3618 C C . ARG A 1 468 ? 34.281 -26.016 -1.777 1 95.94 468 ARG A C 1
ATOM 3620 O O . ARG A 1 468 ? 34 -27.188 -2.031 1 95.94 468 ARG A O 1
ATOM 3627 N N . LEU A 1 469 ? 34.844 -25.172 -2.584 1 96.62 469 LEU A N 1
ATOM 3628 C CA . LEU A 1 469 ? 35.438 -25.625 -3.84 1 96.62 469 LEU A CA 1
ATOM 3629 C C . LEU A 1 469 ? 36.906 -26.016 -3.646 1 96.62 469 LEU A C 1
ATOM 3631 O O . LEU A 1 469 ? 37.625 -25.344 -2.898 1 96.62 469 LEU A O 1
ATOM 3635 N N . GLY A 1 470 ? 37.25 -27.062 -4.242 1 95.94 470 GLY A N 1
ATOM 3636 C CA . GLY A 1 470 ? 38.625 -27.516 -4.211 1 95.94 470 GLY A CA 1
ATOM 3637 C C . GLY A 1 470 ? 39 -28.359 -5.41 1 95.94 470 GLY A C 1
ATOM 3638 O O . GLY A 1 470 ? 38.156 -28.672 -6.254 1 95.94 470 GLY A O 1
ATOM 3639 N N . THR A 1 471 ? 40.281 -28.734 -5.445 1 95.75 471 THR A N 1
ATOM 3640 C CA . THR A 1 471 ? 40.781 -29.469 -6.613 1 95.75 471 THR A CA 1
ATOM 3641 C C . THR A 1 471 ? 41 -30.938 -6.281 1 95.75 471 THR A C 1
ATOM 3643 O O . THR A 1 471 ? 41.25 -31.75 -7.172 1 95.75 471 THR A O 1
ATOM 3646 N N . SER A 1 472 ? 40.906 -31.266 -5.051 1 94.19 472 SER A N 1
ATOM 3647 C CA . SER A 1 472 ? 41.062 -32.656 -4.652 1 94.19 472 SER A CA 1
ATOM 3648 C C . SER A 1 472 ? 39.75 -33.438 -4.785 1 94.19 472 SER A C 1
ATOM 3650 O O . SER A 1 472 ? 39.094 -33.719 -3.785 1 94.19 472 SER A O 1
ATOM 3652 N N . CYS A 1 473 ? 39.469 -33.938 -5.93 1 95.12 473 CYS A N 1
ATOM 3653 C CA . CYS A 1 473 ? 38.125 -34.438 -6.238 1 95.12 473 CYS A CA 1
ATOM 3654 C C . CYS A 1 473 ? 38.125 -35.969 -6.207 1 95.12 473 CYS A C 1
ATOM 3656 O O . CYS A 1 473 ? 37.25 -36.594 -6.777 1 95.12 473 CYS A O 1
ATOM 3658 N N . GLY A 1 474 ? 39 -36.594 -5.543 1 92.5 474 GLY A N 1
ATOM 3659 C CA . GLY A 1 474 ? 39.094 -38.062 -5.555 1 92.5 474 GLY A CA 1
ATOM 3660 C C . GLY A 1 474 ? 38.594 -38.688 -4.27 1 92.5 474 GLY A C 1
ATOM 3661 O O . GLY A 1 474 ? 38.438 -39.906 -4.199 1 92.5 474 GLY A O 1
ATOM 3662 N N . GLY A 1 475 ? 38.344 -37.938 -3.25 1 93.81 475 GLY A N 1
ATOM 3663 C CA . GLY A 1 475 ? 37.938 -38.469 -1.961 1 93.81 475 GLY A CA 1
ATOM 3664 C C . GLY A 1 475 ? 36.438 -38.688 -1.869 1 93.81 475 GLY A C 1
ATOM 3665 O O . GLY A 1 475 ? 35.688 -38.25 -2.744 1 93.81 475 GLY A O 1
ATOM 3666 N N . SER A 1 476 ? 36.031 -39.406 -0.878 1 95.69 476 SER A N 1
ATOM 3667 C CA . SER A 1 476 ? 34.625 -39.688 -0.662 1 95.69 476 SER A CA 1
ATOM 3668 C C . SER A 1 476 ? 33.844 -38.406 -0.434 1 95.69 476 SER A C 1
ATOM 3670 O O . SER A 1 476 ? 32.656 -38.344 -0.722 1 95.69 476 SER A O 1
ATOM 3672 N N . ASN A 1 477 ? 34.531 -37.375 0.065 1 96.62 477 ASN A N 1
ATOM 3673 C CA . ASN A 1 477 ? 33.844 -36.125 0.392 1 96.62 477 ASN A CA 1
ATOM 3674 C C . ASN A 1 477 ? 33.625 -35.281 -0.852 1 96.62 477 ASN A C 1
ATOM 3676 O O . ASN A 1 477 ? 33.219 -34.125 -0.748 1 96.62 477 ASN A O 1
ATOM 3680 N N . SER A 1 478 ? 33.938 -35.781 -1.988 1 96.88 478 SER A N 1
ATOM 3681 C CA . SER A 1 478 ? 33.719 -35.094 -3.254 1 96.88 478 SER A CA 1
ATOM 3682 C C . SER A 1 478 ? 32.688 -35.844 -4.102 1 96.88 478 SER A C 1
ATOM 3684 O O . SER A 1 478 ? 32.375 -35.438 -5.227 1 96.88 478 SER A O 1
ATOM 3686 N N . ILE A 1 479 ? 32.188 -36.938 -3.607 1 97.62 479 ILE A N 1
ATOM 3687 C CA . ILE A 1 479 ? 31.156 -37.719 -4.262 1 97.62 479 ILE A CA 1
ATOM 3688 C C . ILE A 1 479 ? 29.812 -37.406 -3.604 1 97.62 479 ILE A C 1
ATOM 3690 O O . ILE A 1 479 ? 29.609 -37.719 -2.42 1 97.62 479 ILE A O 1
ATOM 3694 N N . TRP A 1 480 ? 28.953 -36.875 -4.352 1 98.31 480 TRP A N 1
ATOM 3695 C CA . TRP A 1 480 ? 27.656 -36.438 -3.818 1 98.31 480 TRP A CA 1
ATOM 3696 C C . TRP A 1 480 ? 26.516 -37.281 -4.359 1 98.31 480 TRP A C 1
ATOM 3698 O O . TRP A 1 480 ? 26.328 -37.375 -5.574 1 98.31 480 TRP A O 1
ATOM 3708 N N . GLU A 1 481 ? 25.719 -37.875 -3.52 1 97.81 481 GLU A N 1
ATOM 3709 C CA . GLU A 1 481 ? 24.547 -38.656 -3.881 1 97.81 481 GLU A CA 1
ATOM 3710 C C . GLU A 1 481 ? 23.25 -37.938 -3.543 1 97.81 481 GLU A C 1
ATOM 3712 O O . GLU A 1 481 ? 23.172 -37.25 -2.523 1 97.81 481 GLU A O 1
ATOM 3717 N N . LEU A 1 482 ? 22.344 -38.094 -4.469 1 98.12 482 LEU A N 1
ATOM 3718 C CA . LEU A 1 482 ? 21 -37.594 -4.188 1 98.12 482 LEU A CA 1
ATOM 3719 C C . LEU A 1 482 ? 20.156 -38.656 -3.471 1 98.12 482 LEU A C 1
ATOM 3721 O O . LEU A 1 482 ? 19.766 -39.625 -4.078 1 98.12 482 LEU A O 1
ATOM 3725 N N . ILE A 1 483 ? 19.906 -38.344 -2.199 1 96.56 483 ILE A N 1
ATOM 3726 C CA . ILE A 1 483 ? 19.297 -39.438 -1.422 1 96.56 483 ILE A CA 1
ATOM 3727 C C . ILE A 1 483 ? 17.922 -39 -0.922 1 96.56 483 ILE A C 1
ATOM 3729 O O . ILE A 1 483 ? 17.469 -37.906 -1.229 1 96.56 483 ILE A O 1
ATOM 3733 N N . SER A 1 484 ? 17.203 -39.938 -0.107 1 95.69 484 SER A N 1
ATOM 3734 C CA . SER A 1 484 ? 15.836 -39.844 0.393 1 95.69 484 SER A CA 1
ATOM 3735 C C . SER A 1 484 ? 14.82 -40.062 -0.727 1 95.69 484 SER A C 1
ATOM 3737 O O . SER A 1 484 ? 15.188 -40.125 -1.899 1 95.69 484 SER A O 1
ATOM 3739 N N . ASP A 1 485 ? 13.57 -40.125 -0.421 1 94.69 485 ASP A N 1
ATOM 3740 C CA . ASP A 1 485 ? 12.516 -40.344 -1.406 1 94.69 485 ASP A CA 1
ATOM 3741 C C . ASP A 1 485 ? 12.312 -39.125 -2.287 1 94.69 485 ASP A C 1
ATOM 3743 O O . ASP A 1 485 ? 11.906 -39.25 -3.445 1 94.69 485 ASP A O 1
ATOM 3747 N N . SER A 1 486 ? 12.656 -37.906 -1.739 1 95.81 486 SER A N 1
ATOM 3748 C CA . SER A 1 486 ? 12.516 -36.688 -2.51 1 95.81 486 SER A CA 1
ATOM 3749 C C . SER A 1 486 ? 13.68 -36.5 -3.479 1 95.81 486 SER A C 1
ATOM 3751 O O . SER A 1 486 ? 13.609 -35.688 -4.402 1 95.81 486 SER A O 1
ATOM 3753 N N . LYS A 1 487 ? 14.805 -37.156 -3.125 1 96.94 487 LYS A N 1
ATOM 3754 C CA . LYS A 1 487 ? 16.047 -37.031 -3.881 1 96.94 487 LYS A CA 1
ATOM 3755 C C . LYS A 1 487 ? 16.609 -35.625 -3.812 1 96.94 487 LYS A C 1
ATOM 3757 O O . LYS A 1 487 ? 17.25 -35.156 -4.758 1 96.94 487 LYS A O 1
ATOM 3762 N N . MET A 1 488 ? 16.359 -34.906 -2.662 1 98.12 488 MET A N 1
ATOM 3763 C CA . MET A 1 488 ? 16.781 -33.531 -2.598 1 98.12 488 MET A CA 1
ATOM 3764 C C . MET A 1 488 ? 17.859 -33.344 -1.53 1 98.12 488 MET A C 1
ATOM 3766 O O . MET A 1 488 ? 18.391 -32.219 -1.374 1 98.12 488 MET A O 1
ATOM 3770 N N . HIS A 1 489 ? 18.109 -34.438 -0.851 1 98.25 489 HIS A N 1
ATOM 3771 C CA . HIS A 1 489 ? 19.297 -34.438 0.003 1 98.25 489 HIS A CA 1
ATOM 3772 C C . HIS A 1 489 ? 20.562 -34.688 -0.802 1 98.25 489 HIS A C 1
ATOM 3774 O O . HIS A 1 489 ? 20.797 -35.844 -1.245 1 98.25 489 HIS A O 1
ATOM 3780 N N . VAL A 1 490 ? 21.359 -33.656 -0.984 1 98.56 490 VAL A N 1
ATOM 3781 C CA . VAL A 1 490 ? 22.656 -33.844 -1.617 1 98.56 490 VAL A CA 1
ATOM 3782 C C . VAL A 1 490 ? 23.688 -34.25 -0.571 1 98.56 490 VAL A C 1
ATOM 3784 O O . VAL A 1 490 ? 24.156 -33.406 0.214 1 98.56 490 VAL A O 1
ATOM 3787 N N . SER A 1 491 ? 24.031 -35.5 -0.633 1 98.25 491 SER A N 1
ATOM 3788 C CA . SER A 1 491 ? 24.75 -36.062 0.505 1 98.25 491 SER A CA 1
ATOM 3789 C C . SER A 1 491 ? 26.109 -36.625 0.087 1 98.25 491 SER A C 1
ATOM 3791 O O . SER A 1 491 ? 26.297 -37.031 -1.062 1 98.25 491 SER A O 1
ATOM 3793 N N . THR A 1 492 ? 27.047 -36.562 1.016 1 97.94 492 THR A N 1
ATOM 3794 C CA . THR A 1 492 ? 28.375 -37.156 0.82 1 97.94 492 THR A CA 1
ATOM 3795 C C . THR A 1 492 ? 28.891 -37.75 2.119 1 97.94 492 THR A C 1
ATOM 3797 O O . THR A 1 492 ? 28.266 -37.594 3.174 1 97.94 492 THR A O 1
ATOM 3800 N N . LYS A 1 493 ? 29.969 -38.531 1.986 1 97.06 493 LYS A N 1
ATOM 3801 C CA . LYS A 1 493 ? 30.594 -39.156 3.145 1 97.06 493 LYS A CA 1
ATOM 3802 C C . LYS A 1 493 ? 31.922 -38.5 3.48 1 97.06 493 LYS A C 1
ATOM 3804 O O . LYS A 1 493 ? 32.781 -38.312 2.602 1 97.06 493 LYS A O 1
ATOM 3809 N N . LEU A 1 494 ? 32.062 -38.219 4.742 1 95.69 494 LEU A N 1
ATOM 3810 C CA . LEU A 1 494 ? 33.312 -37.656 5.199 1 95.69 494 LEU A CA 1
ATOM 3811 C C . LEU A 1 494 ? 34.438 -38.719 5.266 1 95.69 494 LEU A C 1
ATOM 3813 O O . LEU A 1 494 ? 34.156 -39.844 5.672 1 95.69 494 LEU A O 1
ATOM 3817 N N . PRO A 1 495 ? 35.625 -38.344 4.863 1 91.06 495 PRO A N 1
ATOM 3818 C CA . PRO A 1 495 ? 36.719 -39.344 4.781 1 91.06 495 PRO A CA 1
ATOM 3819 C C . PRO A 1 495 ? 37.125 -39.844 6.148 1 91.06 495 PRO A C 1
ATOM 3821 O O . PRO A 1 495 ? 37.531 -41.031 6.277 1 91.06 495 PRO A O 1
ATOM 3824 N N . ILE A 1 496 ? 37.156 -39.125 7.156 1 84.62 496 ILE A N 1
ATOM 3825 C CA . ILE A 1 496 ? 37.781 -39.5 8.422 1 84.62 496 ILE A CA 1
ATOM 3826 C C . ILE A 1 496 ? 36.844 -40.438 9.188 1 84.62 496 ILE A C 1
ATOM 3828 O O . ILE A 1 496 ? 37.219 -41.562 9.539 1 84.62 496 ILE A O 1
ATOM 3832 N N . ASN A 1 497 ? 35.594 -40.125 9.453 1 87.12 497 ASN A N 1
ATOM 3833 C CA . ASN A 1 497 ? 34.719 -40.938 10.32 1 87.12 497 ASN A CA 1
ATOM 3834 C C . ASN A 1 497 ? 33.594 -41.594 9.539 1 87.12 497 ASN A C 1
ATOM 3836 O O . ASN A 1 497 ? 32.781 -42.312 10.102 1 87.12 497 ASN A O 1
ATOM 3840 N N . GLY A 1 498 ? 33.562 -41.344 8.25 1 88.56 498 GLY A N 1
ATOM 3841 C CA . GLY A 1 498 ? 32.594 -42 7.398 1 88.56 498 GLY A CA 1
ATOM 3842 C C . GLY A 1 498 ? 31.188 -41.438 7.578 1 88.56 498 GLY A C 1
ATOM 3843 O O . GLY A 1 498 ? 30.234 -41.969 7.008 1 88.56 498 GLY A O 1
ATOM 3844 N N . SER A 1 499 ? 31.062 -40.406 8.32 1 92.81 499 SER A N 1
ATOM 3845 C CA . SER A 1 499 ? 29.75 -39.812 8.57 1 92.81 499 SER A CA 1
ATOM 3846 C C . SER A 1 499 ? 29.141 -39.281 7.277 1 92.81 499 SER A C 1
ATOM 3848 O O . SER A 1 499 ? 29.844 -38.719 6.434 1 92.81 499 SER A O 1
ATOM 3850 N N . THR A 1 500 ? 27.844 -39.594 7.141 1 95 500 THR A N 1
ATOM 3851 C CA . THR A 1 500 ? 27.109 -39.031 6.004 1 95 500 THR A CA 1
ATOM 3852 C C . THR A 1 500 ? 26.594 -37.656 6.309 1 95 500 THR A C 1
ATOM 3854 O O . THR A 1 500 ? 25.922 -37.438 7.316 1 95 500 THR A O 1
ATOM 3857 N N . VAL A 1 501 ? 26.953 -36.719 5.484 1 97.75 501 VAL A N 1
ATOM 3858 C CA . VAL A 1 501 ? 26.484 -35.344 5.648 1 97.75 501 VAL A CA 1
ATOM 3859 C C . VAL A 1 501 ? 25.703 -34.906 4.406 1 97.75 501 VAL A C 1
ATOM 3861 O O . VAL A 1 501 ? 25.875 -35.5 3.334 1 97.75 501 VAL A O 1
ATOM 3864 N N . CYS A 1 502 ? 24.828 -33.969 4.625 1 98.44 502 CYS A N 1
ATOM 3865 C CA . CYS A 1 502 ? 24.047 -33.344 3.555 1 98.44 502 CYS A CA 1
ATOM 3866 C C . CYS A 1 502 ? 24.328 -31.859 3.441 1 98.44 502 CYS A C 1
ATOM 3868 O O . CYS A 1 502 ? 24.688 -31.219 4.43 1 98.44 502 CYS A O 1
ATOM 3870 N N . LEU A 1 503 ? 24.188 -31.328 2.201 1 98.62 503 LEU A N 1
ATOM 3871 C CA . LEU A 1 503 ? 24.188 -29.875 2.064 1 98.62 503 LEU A CA 1
ATOM 3872 C C . LEU A 1 503 ? 23.094 -29.25 2.936 1 98.62 503 LEU A C 1
ATOM 3874 O O . LEU A 1 503 ? 22.031 -29.828 3.104 1 98.62 503 LEU A O 1
ATOM 3878 N N . ASP A 1 504 ? 23.359 -28.109 3.467 1 98.62 504 ASP A N 1
ATOM 3879 C CA . ASP A 1 504 ? 22.5 -27.328 4.344 1 98.62 504 ASP A CA 1
ATOM 3880 C C . ASP A 1 504 ? 22.797 -25.828 4.207 1 98.62 504 ASP A C 1
ATOM 3882 O O . ASP A 1 504 ? 23.688 -25.438 3.439 1 98.62 504 ASP A O 1
ATOM 3886 N N . ILE A 1 505 ? 22.016 -25.031 4.824 1 98.38 505 ILE A N 1
ATOM 3887 C CA . ILE A 1 505 ? 22.297 -23.594 4.801 1 98.38 505 ILE A CA 1
ATOM 3888 C C . ILE A 1 505 ? 22.312 -23.047 6.227 1 98.38 505 ILE A C 1
ATOM 3890 O O . ILE A 1 505 ? 21.547 -23.5 7.078 1 98.38 505 ILE A O 1
ATOM 3894 N N . SER A 1 506 ? 23.219 -22.047 6.426 1 96.5 506 SER A N 1
ATOM 3895 C CA . SER A 1 506 ? 23.219 -21.297 7.672 1 96.5 506 SER A CA 1
ATOM 3896 C C . SER A 1 506 ? 22.219 -20.125 7.613 1 96.5 506 SER A C 1
ATOM 3898 O O . SER A 1 506 ? 21.594 -19.891 6.578 1 96.5 506 SER A O 1
ATOM 3900 N N . GLN A 1 507 ? 22.109 -19.484 8.734 1 93.25 507 GLN A N 1
ATOM 3901 C CA . GLN A 1 507 ? 21.141 -18.406 8.836 1 93.25 507 GLN A CA 1
ATOM 3902 C C . GLN A 1 507 ? 21.469 -17.266 7.863 1 93.25 507 GLN A C 1
ATOM 3904 O O . GLN A 1 507 ? 20.578 -16.594 7.355 1 93.25 507 GLN A O 1
ATOM 3909 N N . ASP A 1 508 ? 22.734 -17.141 7.559 1 92.38 508 ASP A N 1
ATOM 3910 C CA . ASP A 1 508 ? 23.141 -16.047 6.699 1 92.38 508 ASP A CA 1
ATOM 3911 C C . ASP A 1 508 ? 23.188 -16.469 5.234 1 92.38 508 ASP A C 1
ATOM 3913 O O . ASP A 1 508 ? 23.609 -15.711 4.371 1 92.38 508 ASP A O 1
ATOM 3917 N N . GLY A 1 509 ? 22.797 -17.688 4.926 1 94.81 509 GLY A N 1
ATOM 3918 C CA . GLY A 1 509 ? 22.688 -18.156 3.549 1 94.81 509 GLY A CA 1
ATOM 3919 C C . GLY A 1 509 ? 23.953 -18.844 3.062 1 94.81 509 GLY A C 1
ATOM 3920 O O . GLY A 1 509 ? 24.047 -19.203 1.887 1 94.81 509 GLY A O 1
ATOM 3921 N N . THR A 1 510 ? 24.859 -19.047 3.947 1 96.81 510 THR A N 1
ATOM 3922 C CA . THR A 1 510 ? 26.062 -19.797 3.596 1 96.81 510 THR A CA 1
ATOM 3923 C C . THR A 1 510 ? 25.75 -21.266 3.404 1 96.81 510 THR A C 1
ATOM 3925 O O . THR A 1 510 ? 24.984 -21.859 4.18 1 96.81 510 THR A O 1
ATOM 3928 N N . VAL A 1 511 ? 26.391 -21.922 2.383 1 98.44 511 VAL A N 1
ATOM 3929 C CA . VAL A 1 511 ? 26.203 -23.344 2.148 1 98.44 511 VAL A CA 1
ATOM 3930 C C . VAL A 1 511 ? 27.141 -24.141 3.039 1 98.44 511 VAL A C 1
ATOM 3932 O O . VAL A 1 511 ? 28.359 -23.953 2.998 1 98.44 511 VAL A O 1
ATOM 3935 N N . ILE A 1 512 ? 26.578 -24.938 3.84 1 98.44 512 ILE A N 1
ATOM 3936 C CA . ILE A 1 512 ? 27.328 -25.75 4.785 1 98.44 512 ILE A CA 1
ATOM 3937 C C . ILE A 1 512 ? 26.938 -27.219 4.633 1 98.44 512 ILE A C 1
ATOM 3939 O O . ILE A 1 512 ? 26.141 -27.562 3.76 1 98.44 512 ILE A O 1
ATOM 3943 N N . THR A 1 513 ? 27.625 -28.094 5.367 1 98.06 513 THR A N 1
ATOM 3944 C CA . THR A 1 513 ? 27.25 -29.5 5.465 1 98.06 513 THR A CA 1
ATOM 3945 C C . THR A 1 513 ? 26.891 -29.875 6.902 1 98.06 513 THR A C 1
ATOM 3947 O O . THR A 1 513 ? 27.547 -29.406 7.844 1 98.06 513 THR A O 1
ATOM 3950 N N . ASN A 1 514 ? 25.828 -30.562 7.047 1 98.12 514 ASN A N 1
ATOM 3951 C CA . ASN A 1 514 ? 25.375 -31.078 8.336 1 98.12 514 ASN A CA 1
ATOM 3952 C C . ASN A 1 514 ? 24.891 -32.531 8.227 1 98.12 514 ASN A C 1
ATOM 3954 O O . ASN A 1 514 ? 24.734 -33.062 7.125 1 98.12 514 ASN A O 1
ATOM 3958 N N . LEU A 1 515 ? 24.734 -33.125 9.438 1 96.5 515 LEU A N 1
ATOM 3959 C CA . LEU A 1 515 ? 24.125 -34.438 9.422 1 96.5 515 LEU A CA 1
ATOM 3960 C C . LEU A 1 515 ? 22.766 -34.375 8.727 1 96.5 515 LEU A C 1
ATOM 3962 O O . LEU A 1 515 ? 21.984 -33.438 8.922 1 96.5 515 LEU A O 1
ATOM 3966 N N . CYS A 1 516 ? 22.516 -35.406 7.91 1 96.19 516 CYS A N 1
ATOM 3967 C CA . CYS A 1 516 ? 21.281 -35.438 7.145 1 96.19 516 CYS A CA 1
ATOM 3968 C C . CYS A 1 516 ? 20.078 -35.562 8.07 1 96.19 516 CYS A C 1
ATOM 3970 O O . CYS A 1 516 ? 20.062 -36.406 8.961 1 96.19 516 CYS A O 1
ATOM 3972 N N . LYS A 1 517 ? 19.094 -34.75 7.773 1 93.44 517 LYS A N 1
ATOM 3973 C CA . LYS A 1 517 ? 17.875 -34.75 8.586 1 93.44 517 LYS A CA 1
ATOM 3974 C C . LYS A 1 517 ? 16.719 -35.438 7.848 1 93.44 517 LYS A C 1
ATOM 3976 O O . LYS A 1 517 ? 16.719 -35.5 6.613 1 93.44 517 LYS A O 1
ATOM 3981 N N . CYS A 1 518 ? 15.688 -36 8.602 1 95.19 518 CYS A N 1
ATOM 3982 C CA . CYS A 1 518 ? 14.383 -36.438 8.133 1 95.19 518 CYS A CA 1
ATOM 3983 C C . CYS A 1 518 ? 14.523 -37.656 7.238 1 95.19 518 CYS A C 1
ATOM 3985 O O . CYS A 1 518 ? 13.766 -37.812 6.277 1 95.19 518 CYS A O 1
ATOM 3987 N N . LEU A 1 519 ? 15.531 -38.438 7.43 1 92.62 519 LEU A N 1
ATOM 3988 C CA . LEU A 1 519 ? 15.695 -39.625 6.621 1 92.62 519 LEU A CA 1
ATOM 3989 C C . LEU A 1 519 ? 14.914 -40.812 7.215 1 92.62 519 LEU A C 1
ATOM 3991 O O . LEU A 1 519 ? 14.672 -41.812 6.539 1 92.62 519 LEU A O 1
ATOM 3995 N N . SER A 1 520 ? 14.539 -40.625 8.469 1 81.94 520 SER A N 1
ATOM 3996 C CA . SER A 1 520 ? 13.719 -41.625 9.141 1 81.94 520 SER A CA 1
ATOM 3997 C C . SER A 1 520 ? 12.234 -41.281 9.047 1 81.94 520 SER A C 1
ATOM 3999 O O . SER A 1 520 ? 11.875 -40.219 8.555 1 81.94 520 SER A O 1
ATOM 4001 N N . LEU A 1 521 ? 11.375 -42.156 9.539 1 75.62 521 LEU A N 1
ATOM 4002 C CA . LEU A 1 521 ? 9.938 -42.094 9.32 1 75.62 521 LEU A CA 1
ATOM 4003 C C . LEU A 1 521 ? 9.305 -41.062 10.266 1 75.62 521 LEU A C 1
ATOM 4005 O O . LEU A 1 521 ? 8.094 -41.094 10.5 1 75.62 521 LEU A O 1
ATOM 4009 N N . ASP A 1 522 ? 10.031 -40 10.562 1 80.69 522 ASP A N 1
ATOM 4010 C CA . ASP A 1 522 ? 9.469 -38.969 11.43 1 80.69 522 ASP A CA 1
ATOM 4011 C C . ASP A 1 522 ? 8.641 -37.969 10.617 1 80.69 522 ASP A C 1
ATOM 4013 O O . ASP A 1 522 ? 9.195 -37.188 9.836 1 80.69 522 ASP A O 1
ATOM 4017 N N . GLY A 1 523 ? 7.34 -37.906 10.922 1 84.31 523 GLY A N 1
ATOM 4018 C CA . GLY A 1 523 ? 6.418 -37.062 10.188 1 84.31 523 GLY A CA 1
ATOM 4019 C C . GLY A 1 523 ? 6.496 -35.594 10.594 1 84.31 523 GLY A C 1
ATOM 4020 O O . GLY A 1 523 ? 5.988 -34.719 9.891 1 84.31 523 GLY A O 1
ATOM 4021 N N . THR A 1 524 ? 7.141 -35.25 11.641 1 86.75 524 THR A N 1
ATOM 4022 C CA . THR A 1 524 ? 7.188 -33.875 12.148 1 86.75 524 THR A CA 1
ATOM 4023 C C . THR A 1 524 ? 8.484 -33.188 11.727 1 86.75 524 THR A C 1
ATOM 4025 O O . THR A 1 524 ? 8.664 -32 11.961 1 86.75 524 THR A O 1
ATOM 4028 N N . CYS A 1 525 ? 9.305 -33.938 11.07 1 92.81 525 CYS A N 1
ATOM 4029 C CA . CYS A 1 525 ? 10.609 -33.406 10.68 1 92.81 525 CYS A CA 1
ATOM 4030 C C . CYS A 1 525 ? 10.477 -32.438 9.5 1 92.81 525 CYS A C 1
ATOM 4032 O O . CYS A 1 525 ? 9.586 -32.594 8.664 1 92.81 525 CYS A O 1
ATOM 4034 N N . ASN A 1 526 ? 11.297 -31.406 9.477 1 94.5 526 ASN A N 1
ATOM 4035 C CA . ASN A 1 526 ? 11.328 -30.453 8.375 1 94.5 526 ASN A CA 1
ATOM 4036 C C . ASN A 1 526 ? 12.664 -30.484 7.645 1 94.5 526 ASN A C 1
ATOM 4038 O O . ASN A 1 526 ? 13.68 -30.031 8.18 1 94.5 526 ASN A O 1
ATOM 4042 N N . PRO A 1 527 ? 12.758 -30.953 6.457 1 96.62 527 PRO A N 1
ATOM 4043 C CA . PRO A 1 527 ? 14.016 -31.094 5.715 1 96.62 527 PRO A CA 1
ATOM 4044 C C . PRO A 1 527 ? 14.32 -29.875 4.84 1 96.62 527 PRO A C 1
ATOM 4046 O O . PRO A 1 527 ? 15.328 -29.859 4.125 1 96.62 527 PRO A O 1
ATOM 4049 N N . ASP A 1 528 ? 13.594 -28.828 4.867 1 96.25 528 ASP A N 1
ATOM 4050 C CA . ASP A 1 528 ? 13.562 -27.781 3.855 1 96.25 528 ASP A CA 1
ATOM 4051 C C . ASP A 1 528 ? 14.945 -27.141 3.676 1 96.25 528 ASP A C 1
ATOM 4053 O O . ASP A 1 528 ? 15.367 -26.859 2.551 1 96.25 528 ASP A O 1
ATOM 4057 N N . SER A 1 529 ? 15.641 -26.953 4.758 1 97.88 529 SER A N 1
ATOM 4058 C CA . SER A 1 529 ? 16.938 -26.281 4.672 1 97.88 529 SER A CA 1
ATOM 4059 C C . SER A 1 529 ? 17.969 -27.141 3.971 1 97.88 529 SER A C 1
ATOM 4061 O O . SER A 1 529 ? 18.984 -26.641 3.492 1 97.88 529 SER A O 1
ATOM 4063 N N . GLN A 1 530 ? 17.688 -28.469 3.891 1 98.44 530 GLN A N 1
ATOM 4064 C CA . GLN A 1 530 ? 18.641 -29.406 3.311 1 98.44 530 GLN A CA 1
ATOM 4065 C C . GLN A 1 530 ? 18.172 -29.891 1.945 1 98.44 530 GLN A C 1
ATOM 4067 O O . GLN A 1 530 ? 18.797 -30.766 1.346 1 98.44 530 GLN A O 1
ATOM 4072 N N . TRP A 1 531 ? 17.062 -29.391 1.475 1 98.56 531 TRP A N 1
ATOM 4073 C CA . TRP A 1 531 ? 16.578 -29.75 0.141 1 98.56 531 TRP A CA 1
ATOM 4074 C C . TRP A 1 531 ? 17.25 -28.891 -0.924 1 98.56 531 TRP A C 1
ATOM 4076 O O . TRP A 1 531 ? 17.141 -27.656 -0.899 1 98.56 531 TRP A O 1
ATOM 4086 N N . PHE A 1 532 ? 17.969 -29.531 -1.746 1 98.75 532 PHE A N 1
ATOM 4087 C CA . PHE A 1 532 ? 18.578 -28.938 -2.934 1 98.75 532 PHE A CA 1
ATOM 4088 C C . PHE A 1 532 ? 18.219 -29.734 -4.18 1 98.75 532 PHE A C 1
ATOM 4090 O O . PHE A 1 532 ? 18.188 -30.969 -4.148 1 98.75 532 PHE A O 1
ATOM 4097 N N . LYS A 1 533 ? 17.922 -29.016 -5.223 1 98.44 533 LYS A N 1
ATOM 4098 C CA . LYS A 1 533 ? 17.625 -29.672 -6.492 1 98.44 533 LYS A CA 1
ATOM 4099 C C . LYS A 1 533 ? 18.625 -29.281 -7.566 1 98.44 533 LYS A C 1
ATOM 4101 O O . LYS A 1 533 ? 18.828 -28.109 -7.844 1 98.44 533 LYS A O 1
ATOM 4106 N N . ILE A 1 534 ? 19.312 -30.281 -8.094 1 98.25 534 ILE A N 1
ATOM 4107 C CA . ILE A 1 534 ? 20.188 -30.031 -9.234 1 98.25 534 ILE A CA 1
ATOM 4108 C C . ILE A 1 534 ? 19.375 -30 -10.516 1 98.25 534 ILE A C 1
ATOM 4110 O O . ILE A 1 534 ? 18.75 -31 -10.883 1 98.25 534 ILE A O 1
ATOM 4114 N N . ILE A 1 535 ? 19.359 -28.859 -11.188 1 98.12 535 ILE A N 1
ATOM 4115 C CA . ILE A 1 535 ? 18.484 -28.719 -12.344 1 98.12 535 ILE A CA 1
ATOM 4116 C C . ILE A 1 535 ? 19.312 -28.344 -13.578 1 98.12 535 ILE A C 1
ATOM 4118 O O . ILE A 1 535 ? 20.422 -27.828 -13.445 1 98.12 535 ILE A O 1
ATOM 4122 N N . ARG A 1 536 ? 18.719 -28.656 -14.664 1 97.06 536 ARG A N 1
ATOM 4123 C CA . ARG A 1 536 ? 19.344 -28.359 -15.953 1 97.06 536 ARG A CA 1
ATOM 4124 C C . ARG A 1 536 ? 19.062 -26.922 -16.375 1 97.06 536 ARG A C 1
ATOM 4126 O O . ARG A 1 536 ? 17.969 -26.406 -16.172 1 97.06 536 ARG A O 1
ATOM 4133 N N . SER A 1 537 ? 20.094 -26.281 -16.922 1 96.94 537 SER A N 1
ATOM 4134 C CA . SER A 1 537 ? 19.953 -24.922 -17.438 1 96.94 537 SER A CA 1
ATOM 4135 C C . SER A 1 537 ? 20.609 -24.766 -18.812 1 96.94 537 SER A C 1
ATOM 4137 O O . SER A 1 537 ? 21.625 -25.406 -19.094 1 96.94 537 SER A O 1
ATOM 4139 N N . THR A 1 538 ? 20 -24 -19.641 1 96.44 538 THR A N 1
ATOM 4140 C CA . THR A 1 538 ? 20.562 -23.641 -20.938 1 96.44 538 THR A CA 1
ATOM 4141 C C . THR A 1 538 ? 20.656 -22.125 -21.078 1 96.44 538 THR A C 1
ATOM 4143 O O . THR A 1 538 ? 20.688 -21.594 -22.203 1 96.44 538 THR A O 1
ATOM 4146 N N . ARG A 1 539 ? 20.641 -21.422 -19.953 1 93.75 539 ARG A N 1
ATOM 4147 C CA . ARG A 1 539 ? 20.766 -19.953 -19.922 1 93.75 539 ARG A CA 1
ATOM 4148 C C . ARG A 1 539 ? 22.156 -19.516 -20.359 1 93.75 539 ARG A C 1
ATOM 4150 O O . ARG A 1 539 ? 23.094 -20.312 -20.359 1 93.75 539 ARG A O 1
ATOM 4157 N N . GLU A 1 540 ? 22.188 -18.203 -20.75 1 89.69 540 GLU A N 1
ATOM 4158 C CA . GLU A 1 540 ? 23.484 -17.625 -21.047 1 89.69 540 GLU A CA 1
ATOM 4159 C C . GLU A 1 540 ? 24.344 -17.531 -19.781 1 89.69 540 GLU A C 1
ATOM 4161 O O . GLU A 1 540 ? 23.844 -17.188 -18.703 1 89.69 540 GLU A O 1
ATOM 4166 N N . ARG A 1 541 ? 25.578 -17.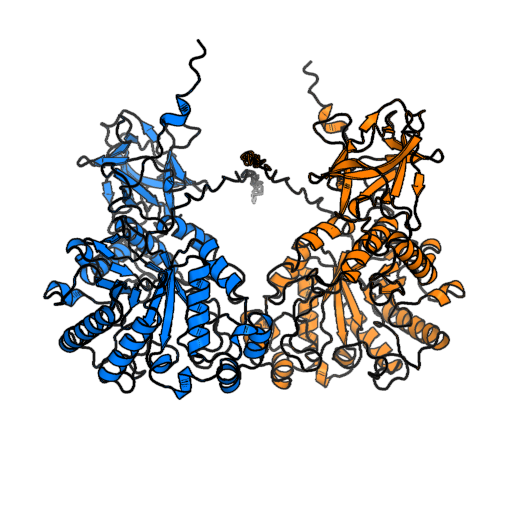938 -19.922 1 80.75 541 ARG A N 1
ATOM 4167 C CA . ARG A 1 541 ? 26.5 -17.906 -18.797 1 80.75 541 ARG A CA 1
ATOM 4168 C C . ARG A 1 541 ? 27.078 -16.5 -18.594 1 80.75 541 ARG A C 1
ATOM 4170 O O . ARG A 1 541 ? 27.312 -15.781 -19.562 1 80.75 541 ARG A O 1
ATOM 4177 N N . GLU A 1 542 ? 26.938 -15.781 -17.5 1 63.56 542 GLU A N 1
ATOM 4178 C CA . GLU A 1 542 ? 27.578 -14.492 -17.281 1 63.56 542 GLU A CA 1
ATOM 4179 C C . GLU A 1 542 ? 29.078 -14.57 -17.578 1 63.56 542 GLU A C 1
ATOM 4181 O O . GLU A 1 542 ? 29.75 -15.508 -17.141 1 63.56 542 GLU A O 1
ATOM 4186 N N . SER A 1 543 ? 29.578 -14.125 -18.75 1 50.84 543 SER A N 1
ATOM 4187 C CA . SER A 1 543 ? 31 -14.078 -19.078 1 50.84 543 SER A CA 1
ATOM 4188 C C . SER A 1 543 ? 31.812 -13.531 -17.922 1 50.84 543 SER A C 1
ATOM 4190 O O . SER A 1 543 ? 31.484 -12.492 -17.359 1 50.84 543 SER A O 1
ATOM 4192 N N . GLN A 1 544 ? 32.469 -14.305 -17.172 1 44.09 544 GLN A N 1
ATOM 4193 C CA . GLN A 1 544 ? 33.531 -13.953 -16.25 1 44.09 544 GLN A CA 1
ATOM 4194 C C . GLN A 1 544 ? 34.5 -12.93 -16.875 1 44.09 544 GLN A C 1
ATOM 4196 O O . GLN A 1 544 ? 35.5 -12.562 -16.281 1 44.09 544 GLN A O 1
ATOM 4201 N N . THR A 1 545 ? 34.406 -12.547 -18.125 1 37.47 545 THR A N 1
ATOM 4202 C CA . THR A 1 545 ? 35.5 -11.75 -18.719 1 37.47 545 THR A CA 1
ATOM 4203 C C . THR A 1 545 ? 35.469 -10.328 -18.156 1 37.47 545 THR A C 1
ATOM 4205 O O . THR A 1 545 ? 36.281 -9.5 -18.562 1 37.47 545 THR A O 1
ATOM 4208 N N . ALA A 1 546 ? 34.656 -9.844 -17.406 1 38.03 546 ALA A N 1
ATOM 4209 C CA . ALA A 1 546 ? 34.844 -8.43 -17.094 1 38.03 546 ALA A CA 1
ATOM 4210 C C . ALA A 1 546 ? 36.125 -8.203 -16.328 1 38.03 546 ALA A C 1
ATOM 4212 O O . ALA A 1 546 ? 36.625 -7.074 -16.234 1 38.03 546 ALA A O 1
ATOM 4213 N N . TYR A 1 547 ? 36.688 -9.102 -15.57 1 35.41 547 TYR A N 1
ATOM 4214 C CA . TYR A 1 547 ? 37.875 -8.75 -14.781 1 35.41 547 TYR A CA 1
ATOM 4215 C C . TYR A 1 547 ? 39.125 -8.742 -15.656 1 35.41 547 TYR A C 1
ATOM 4217 O O . TYR A 1 547 ? 40.188 -8.391 -15.188 1 35.41 547 TYR A O 1
ATOM 4225 N N . LEU A 1 548 ? 39.219 -9.406 -16.766 1 30.84 548 LEU A N 1
ATOM 4226 C CA . LEU A 1 548 ? 40.562 -9.359 -17.344 1 30.84 548 LEU A CA 1
ATOM 4227 C C . LEU A 1 548 ? 40.781 -8.07 -18.125 1 30.84 548 LEU A C 1
ATOM 4229 O O . LEU A 1 548 ? 41.781 -7.918 -18.828 1 30.84 548 LEU A O 1
ATOM 4233 N N . LYS A 1 549 ? 39.812 -7.285 -18.344 1 33.47 549 LYS A N 1
ATOM 4234 C CA . LYS A 1 549 ? 40.219 -6.148 -19.172 1 33.47 549 LYS A CA 1
ATOM 4235 C C . LYS A 1 549 ? 40.906 -5.078 -18.344 1 33.47 549 LYS A C 1
ATOM 4237 O O . LYS A 1 549 ? 40.312 -4.094 -17.938 1 33.47 549 LYS A O 1
ATOM 4242 N N . LEU A 1 550 ? 41.75 -5.461 -17.344 1 31.56 550 LEU A N 1
ATOM 4243 C CA . LEU A 1 550 ? 42.656 -4.367 -17 1 31.56 550 LEU A CA 1
ATOM 4244 C C . LEU A 1 550 ? 43.438 -3.885 -18.219 1 31.56 550 LEU A C 1
ATOM 4246 O O . LEU A 1 550 ? 43.875 -4.695 -19.031 1 31.56 550 LEU A O 1
ATOM 4250 N N . PRO A 1 551 ? 43.25 -2.592 -18.609 1 31.09 551 PRO A N 1
ATOM 4251 C CA . PRO A 1 551 ? 44 -1.956 -19.688 1 31.09 551 PRO A CA 1
ATOM 4252 C C . PRO A 1 551 ? 45.469 -2.287 -19.656 1 31.09 551 PRO A C 1
ATOM 4254 O O . PRO A 1 551 ? 46.062 -2.416 -18.562 1 31.09 551 PRO A O 1
ATOM 4257 N N . SER A 1 552 ? 45.906 -3.236 -20.484 1 28.3 552 SER A N 1
ATOM 4258 C CA . SER A 1 552 ? 47.344 -3.27 -20.781 1 28.3 552 SER A CA 1
ATOM 4259 C C . SER A 1 552 ? 47.875 -1.862 -20.984 1 28.3 552 SER A C 1
ATOM 4261 O O . SER A 1 552 ? 47.531 -1.174 -21.938 1 28.3 552 SER A O 1
ATOM 4263 N N . GLN A 1 553 ? 47.875 -0.939 -20.047 1 26.58 553 GLN A N 1
ATOM 4264 C CA . GLN A 1 553 ? 48.812 0.184 -20.141 1 26.58 553 GLN A CA 1
ATOM 4265 C C . GLN A 1 553 ? 50.219 -0.29 -20.531 1 26.58 553 GLN A C 1
ATOM 4267 O O . GLN A 1 553 ? 50.844 -1.059 -19.781 1 26.58 553 GLN A O 1
ATOM 4272 N N . GLY A 1 554 ? 50.438 -0.582 -21.859 1 20.5 554 GLY A N 1
ATOM 4273 C CA . GLY A 1 554 ? 51.719 -0.153 -22.391 1 20.5 554 GLY A CA 1
ATOM 4274 C C . GLY A 1 554 ? 51.969 1.334 -22.219 1 20.5 554 GLY A C 1
ATOM 4275 O O . GLY A 1 554 ? 51 2.111 -22.047 1 20.5 554 GLY A O 1
ATOM 4276 N N . MET B 1 1 ? 18.938 25.891 -51.156 1 24.66 1 MET B N 1
ATOM 4277 C CA . MET B 1 1 ? 20.125 25.234 -50.625 1 24.66 1 MET B CA 1
ATOM 4278 C C . MET B 1 1 ? 20 25.016 -49.125 1 24.66 1 MET B C 1
ATOM 4280 O O . MET B 1 1 ? 20.25 25.922 -48.312 1 24.66 1 MET B O 1
ATOM 4284 N N . LYS B 1 2 ? 18.891 24.328 -48.781 1 26.27 2 LYS B N 1
ATOM 4285 C CA . LYS B 1 2 ? 18.203 24.094 -47.5 1 26.27 2 LYS B CA 1
ATOM 4286 C C . LYS B 1 2 ? 19.047 23.219 -46.562 1 26.27 2 LYS B C 1
ATOM 4288 O O . LYS B 1 2 ? 19.375 22.078 -46.938 1 26.27 2 LYS B O 1
ATOM 4293 N N . ILE B 1 3 ? 19.953 23.922 -45.688 1 28.36 3 ILE B N 1
ATOM 4294 C CA . ILE B 1 3 ? 21.047 23.375 -44.906 1 28.36 3 ILE B CA 1
ATOM 4295 C C . ILE B 1 3 ? 20.5 22.359 -43.906 1 28.36 3 ILE B C 1
ATOM 4297 O O . ILE B 1 3 ? 19.484 22.609 -43.25 1 28.36 3 ILE B O 1
ATOM 4301 N N . PRO B 1 4 ? 20.969 21.094 -43.875 1 30.95 4 PRO B N 1
ATOM 4302 C CA . PRO B 1 4 ? 20.531 19.906 -43.125 1 30.95 4 PRO B CA 1
ATOM 4303 C C . PRO B 1 4 ? 20.797 20.016 -41.625 1 30.95 4 PRO B C 1
ATOM 4305 O O . PRO B 1 4 ? 21.906 20.359 -41.219 1 30.95 4 PRO B O 1
ATOM 4308 N N . MET B 1 5 ? 19.875 20.547 -40.844 1 27.58 5 MET B N 1
ATOM 4309 C CA . MET B 1 5 ? 20.031 20.844 -39.438 1 27.58 5 MET B CA 1
ATOM 4310 C C . MET B 1 5 ? 20.359 19.578 -38.625 1 27.58 5 MET B C 1
ATOM 4312 O O . MET B 1 5 ? 19.656 18.578 -38.75 1 27.58 5 MET B O 1
ATOM 4316 N N . ARG B 1 6 ? 21.641 19.344 -38.375 1 30.38 6 ARG B N 1
ATOM 4317 C CA . ARG B 1 6 ? 22.172 18.172 -37.688 1 30.38 6 ARG B CA 1
ATOM 4318 C C . ARG B 1 6 ? 21.562 18.016 -36.312 1 30.38 6 ARG B C 1
ATOM 4320 O O . ARG B 1 6 ? 21.469 18.984 -35.562 1 30.38 6 ARG B O 1
ATOM 4327 N N . PRO B 1 7 ? 20.766 16.906 -36.031 1 30.73 7 PRO B N 1
ATOM 4328 C CA . PRO B 1 7 ? 20.078 16.672 -34.75 1 30.73 7 PRO B CA 1
ATOM 4329 C C . PRO B 1 7 ? 21.047 16.5 -33.594 1 30.73 7 PRO B C 1
ATOM 4331 O O . PRO B 1 7 ? 22.047 15.797 -33.719 1 30.73 7 PRO B O 1
ATOM 4334 N N . VAL B 1 8 ? 21.328 17.547 -32.781 1 30.64 8 VAL B N 1
ATOM 4335 C CA . VAL B 1 8 ? 22.188 17.547 -31.609 1 30.64 8 VAL B CA 1
ATOM 4336 C C . VAL B 1 8 ? 21.75 16.453 -30.641 1 30.64 8 VAL B C 1
ATOM 4338 O O . VAL B 1 8 ? 20.578 16.391 -30.25 1 30.64 8 VAL B O 1
ATOM 4341 N N . LEU B 1 9 ? 22.438 15.297 -30.672 1 28.03 9 LEU B N 1
ATOM 4342 C CA . LEU B 1 9 ? 22.297 14.133 -29.797 1 28.03 9 LEU B CA 1
ATOM 4343 C C . LEU B 1 9 ? 22.469 14.531 -28.328 1 28.03 9 LEU B C 1
ATOM 4345 O O . LEU B 1 9 ? 23.547 14.984 -27.938 1 28.03 9 LEU B O 1
ATOM 4349 N N . TYR B 1 10 ? 21.453 15.125 -27.703 1 27.12 10 TYR B N 1
ATOM 4350 C CA . TYR B 1 10 ? 21.531 15.406 -26.281 1 27.12 10 TYR B CA 1
ATOM 4351 C C . TYR B 1 10 ? 21.844 14.148 -25.484 1 27.12 10 TYR B C 1
ATOM 4353 O O . TYR B 1 10 ? 21.109 13.164 -25.547 1 27.12 10 TYR B O 1
ATOM 4361 N N . LEU B 1 11 ? 23.156 13.867 -25.328 1 27.5 11 LEU B N 1
ATOM 4362 C CA . LEU B 1 11 ? 23.641 12.828 -24.422 1 27.5 11 LEU B CA 1
ATOM 4363 C C . LEU B 1 11 ? 23.094 13.023 -23.016 1 27.5 11 LEU B C 1
ATOM 4365 O O . LEU B 1 11 ? 23.375 14.039 -22.375 1 27.5 11 LEU B O 1
ATOM 4369 N N . LEU B 1 12 ? 21.859 12.578 -22.797 1 26.58 12 LEU B N 1
ATOM 4370 C CA . LEU B 1 12 ? 21.281 12.547 -21.453 1 26.58 12 LEU B CA 1
ATOM 4371 C C . LEU B 1 12 ? 22.156 11.727 -20.516 1 26.58 12 LEU B C 1
ATOM 4373 O O . LEU B 1 12 ? 22.344 10.523 -20.719 1 26.58 12 LEU B O 1
ATOM 4377 N N . LEU B 1 13 ? 23.234 12.383 -20.047 1 27.92 13 LEU B N 1
ATOM 4378 C CA . LEU B 1 13 ? 24.031 11.805 -18.969 1 27.92 13 LEU B CA 1
ATOM 4379 C C . LEU B 1 13 ? 23.125 11.383 -17.812 1 27.92 13 LEU B C 1
ATOM 4381 O O . LEU B 1 13 ? 22.438 12.219 -17.219 1 27.92 13 LEU B O 1
ATOM 4385 N N . LEU B 1 14 ? 22.688 10.148 -17.891 1 28.67 14 LEU B N 1
ATOM 4386 C CA . LEU B 1 14 ? 22.016 9.492 -16.781 1 28.67 14 LEU B CA 1
ATOM 4387 C C . LEU B 1 14 ? 22.875 9.5 -15.523 1 28.67 14 LEU B C 1
ATOM 4389 O O . LEU B 1 14 ? 23.906 8.828 -15.469 1 28.67 14 LEU B O 1
ATOM 4393 N N . LEU B 1 15 ? 22.984 10.633 -14.875 1 28.53 15 LEU B N 1
ATOM 4394 C CA . LEU B 1 15 ? 23.578 10.688 -13.547 1 28.53 15 LEU B CA 1
ATOM 4395 C C . LEU B 1 15 ? 22.922 9.688 -12.609 1 28.53 15 LEU B C 1
ATOM 4397 O O . LEU B 1 15 ? 21.703 9.719 -12.422 1 28.53 15 LEU B O 1
ATOM 4401 N N . SER B 1 16 ? 23.531 8.57 -12.508 1 29.77 16 SER B N 1
ATOM 4402 C CA . SER B 1 16 ? 23.219 7.574 -11.484 1 29.77 16 SER B CA 1
ATOM 4403 C C . SER B 1 16 ? 23.234 8.188 -10.086 1 29.77 16 SER B C 1
ATOM 4405 O O . SER B 1 16 ? 24.281 8.609 -9.609 1 29.77 16 SER B O 1
ATOM 4407 N N . PHE B 1 17 ? 22.156 8.859 -9.719 1 31.02 17 PHE B N 1
ATOM 4408 C CA . PHE B 1 17 ? 22 9.234 -8.32 1 31.02 17 PHE B CA 1
ATOM 4409 C C . PHE B 1 17 ? 22.078 8.016 -7.418 1 31.02 17 PHE B C 1
ATOM 4411 O O . PHE B 1 17 ? 21.219 7.121 -7.5 1 31.02 17 PHE B O 1
ATOM 4418 N N . LEU B 1 18 ? 23.281 7.656 -7.043 1 31.12 18 LEU B N 1
ATOM 4419 C CA . LEU B 1 18 ? 23.516 6.777 -5.906 1 31.12 18 LEU B CA 1
ATOM 4420 C C . LEU B 1 18 ? 22.625 7.168 -4.727 1 31.12 18 LEU B C 1
ATOM 4422 O O . LEU B 1 18 ? 22.719 8.289 -4.227 1 31.12 18 LEU B O 1
ATOM 4426 N N . SER B 1 19 ? 21.484 6.594 -4.738 1 32 19 SER B N 1
ATOM 4427 C CA . SER B 1 19 ? 20.641 6.688 -3.555 1 32 19 SER B CA 1
ATOM 4428 C C . SER B 1 19 ? 21.406 6.289 -2.295 1 32 19 SER B C 1
ATOM 4430 O O . SER B 1 19 ? 21.812 5.133 -2.145 1 32 19 SER B O 1
ATOM 4432 N N . SER B 1 20 ? 22.25 7.156 -1.836 1 32.16 20 SER B N 1
ATOM 4433 C CA . SER B 1 20 ? 22.703 7 -0.46 1 32.16 20 SER B CA 1
ATOM 4434 C C . SER B 1 20 ? 21.547 6.656 0.473 1 32.16 20 SER B C 1
ATOM 4436 O O . SER B 1 20 ? 20.562 7.379 0.532 1 32.16 20 SER B O 1
ATOM 4438 N N . ASN B 1 21 ? 21.344 5.363 0.53 1 32.03 21 ASN B N 1
ATOM 4439 C CA . ASN B 1 21 ? 20.547 4.945 1.685 1 32.03 21 ASN B CA 1
ATOM 4440 C C . ASN B 1 21 ? 21.016 5.652 2.959 1 32.03 21 ASN B C 1
ATOM 4442 O O . ASN B 1 21 ? 22.016 5.27 3.562 1 32.03 21 ASN B O 1
ATOM 4446 N N . SER B 1 22 ? 20.984 6.961 2.883 1 33.78 22 SER B N 1
ATOM 4447 C CA . SER B 1 22 ? 21.188 7.617 4.168 1 33.78 22 SER B CA 1
ATOM 4448 C C . SER B 1 22 ? 20.375 6.949 5.27 1 33.78 22 SER B C 1
ATOM 4450 O O . SER B 1 22 ? 19.172 6.695 5.102 1 33.78 22 SER B O 1
ATOM 4452 N N . LEU B 1 23 ? 21.047 6.137 6.082 1 35.47 23 LEU B N 1
ATOM 4453 C CA . LEU B 1 23 ? 20.531 5.832 7.414 1 35.47 23 LEU B CA 1
ATOM 4454 C C . LEU B 1 23 ? 19.766 7.016 7.988 1 35.47 23 LEU B C 1
ATOM 4456 O O . LEU B 1 23 ? 20.359 8.055 8.297 1 35.47 23 LEU B O 1
ATOM 4460 N N . ARG B 1 24 ? 18.609 7.07 7.488 1 36.16 24 ARG B N 1
ATOM 4461 C CA . ARG B 1 24 ? 17.781 7.977 8.281 1 36.16 24 ARG B CA 1
ATOM 4462 C C . ARG B 1 24 ? 17.969 7.715 9.773 1 36.16 24 ARG B C 1
ATOM 4464 O O . ARG B 1 24 ? 17.438 6.738 10.305 1 36.16 24 ARG B O 1
ATOM 4471 N N . ALA B 1 25 ? 19.078 8.062 10.312 1 32.81 25 ALA B N 1
ATOM 4472 C CA . ALA B 1 25 ? 19.062 8.195 11.766 1 32.81 25 ALA B CA 1
ATOM 4473 C C . ALA B 1 25 ? 17.844 8.992 12.227 1 32.81 25 ALA B C 1
ATOM 4475 O O . ALA B 1 25 ? 17.75 10.195 11.992 1 32.81 25 ALA B O 1
ATOM 4476 N N . SER B 1 26 ? 16.766 8.289 12.211 1 37.5 26 SER B N 1
ATOM 4477 C CA . SER B 1 26 ? 15.695 8.984 12.914 1 37.5 26 SER B CA 1
ATOM 4478 C C . SER B 1 26 ? 16.172 9.523 14.258 1 37.5 26 SER B C 1
ATOM 4480 O O . SER B 1 26 ? 16.688 8.773 15.094 1 37.5 26 SER B O 1
ATOM 4482 N N . LEU B 1 27 ? 16.688 10.664 14.328 1 37.53 27 LEU B N 1
ATOM 4483 C CA . LEU B 1 27 ? 16.766 11.219 15.68 1 37.53 27 LEU B CA 1
ATOM 4484 C C . LEU B 1 27 ? 15.633 10.703 16.547 1 37.53 27 LEU B C 1
ATOM 4486 O O . LEU B 1 27 ? 14.461 11.016 16.297 1 37.53 27 LEU B O 1
ATOM 4490 N N . ALA B 1 28 ? 15.891 9.539 16.984 1 44.16 28 ALA B N 1
ATOM 4491 C CA . ALA B 1 28 ? 14.984 8.953 17.969 1 44.16 28 ALA B CA 1
ATOM 4492 C C . ALA B 1 28 ? 14.562 9.984 19.016 1 44.16 28 ALA B C 1
ATOM 4494 O O . ALA B 1 28 ? 15.344 10.336 19.891 1 44.16 28 ALA B O 1
ATOM 4495 N N . THR B 1 29 ? 13.789 11.039 18.672 1 53.34 29 THR B N 1
ATOM 4496 C CA . THR B 1 29 ? 13.281 11.891 19.75 1 53.34 29 THR B CA 1
ATOM 4497 C C . THR B 1 29 ? 12.617 11.047 20.844 1 53.34 29 THR B C 1
ATOM 4499 O O . THR B 1 29 ? 11.805 10.164 20.547 1 53.34 29 THR B O 1
ATOM 4502 N N . SER B 1 30 ? 13.203 10.953 21.969 1 66.5 30 SER B N 1
ATOM 4503 C CA . SER B 1 30 ? 12.656 10.297 23.141 1 66.5 30 SER B CA 1
ATOM 4504 C C . SER B 1 30 ? 11.195 10.688 23.375 1 66.5 30 SER B C 1
ATOM 4506 O O . SER B 1 30 ? 10.805 11.828 23.094 1 66.5 30 SER B O 1
ATOM 4508 N N . SER B 1 31 ? 10.32 9.766 23.5 1 86.19 31 SER B N 1
ATOM 4509 C CA . SER B 1 31 ? 8.914 9.992 23.844 1 86.19 31 SER B CA 1
ATOM 4510 C C . SER B 1 31 ? 8.781 10.984 24.984 1 86.19 31 SER B C 1
ATOM 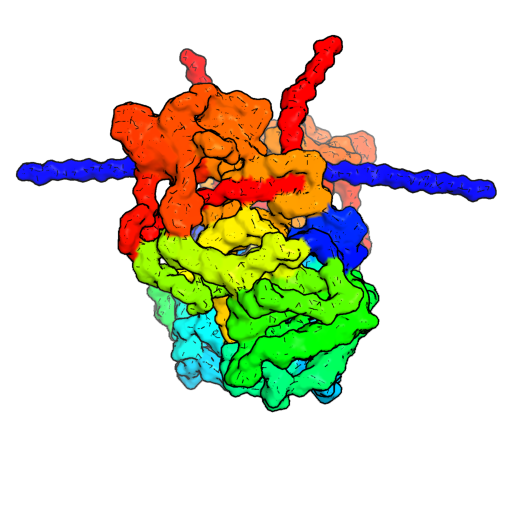4512 O O . SER B 1 31 ? 9.531 10.914 25.969 1 86.19 31 SER B O 1
ATOM 4514 N N . PRO B 1 32 ? 7.977 12 24.828 1 93.69 32 PRO B N 1
ATOM 4515 C CA . PRO B 1 32 ? 7.797 13 25.875 1 93.69 32 PRO B CA 1
ATOM 4516 C C . PRO B 1 32 ? 7.332 12.391 27.188 1 93.69 32 PRO B C 1
ATOM 4518 O O . PRO B 1 32 ? 6.609 11.391 27.203 1 93.69 32 PRO B O 1
ATOM 4521 N N . SER B 1 33 ? 7.77 13.016 28.25 1 95 33 SER B N 1
ATOM 4522 C CA . SER B 1 33 ? 7.266 12.656 29.578 1 95 33 SER B CA 1
ATOM 4523 C C . SER B 1 33 ? 5.875 13.234 29.812 1 95 33 SER B C 1
ATOM 4525 O O . SER B 1 33 ? 5.727 14.445 29.984 1 95 33 SER B O 1
ATOM 4527 N N . LEU B 1 34 ? 4.906 12.5 29.859 1 96.31 34 LEU B N 1
ATOM 4528 C CA . LEU B 1 34 ? 3.52 12.938 30 1 96.31 34 LEU B CA 1
ATOM 4529 C C . LEU B 1 34 ? 3.119 13.031 31.469 1 96.31 34 LEU B C 1
ATOM 4531 O O . LEU B 1 34 ? 3.637 12.281 32.312 1 96.31 34 LEU B O 1
ATOM 4535 N N . PRO B 1 35 ? 2.209 13.891 31.781 1 97.56 35 PRO B N 1
ATOM 4536 C CA . PRO B 1 35 ? 1.308 14.68 30.953 1 97.56 35 PRO B CA 1
ATOM 4537 C C . PRO B 1 35 ? 1.951 15.969 30.453 1 97.56 35 PRO B C 1
ATOM 4539 O O . PRO B 1 35 ? 2.965 16.406 31 1 97.56 35 PRO B O 1
ATOM 4542 N N . LEU B 1 36 ? 1.311 16.594 29.5 1 98.75 36 LEU B N 1
ATOM 4543 C CA . LEU B 1 36 ? 1.781 17.859 28.922 1 98.75 36 LEU B CA 1
ATOM 4544 C C . LEU B 1 36 ? 1.23 19.047 29.703 1 98.75 36 LEU B C 1
ATOM 4546 O O . LEU B 1 36 ? 0.22 18.922 30.391 1 98.75 36 LEU B O 1
ATOM 4550 N N . SER B 1 37 ? 1.904 20.109 29.594 1 98.69 37 SER B N 1
ATOM 4551 C CA . SER B 1 37 ? 1.493 21.406 30.109 1 98.69 37 SER B CA 1
ATOM 4552 C C . SER B 1 37 ? 1.971 22.531 29.203 1 98.69 37 SER B C 1
ATOM 4554 O O . SER B 1 37 ? 2.461 22.297 28.094 1 98.69 37 SER B O 1
ATOM 4556 N N . THR B 1 38 ? 1.641 23.781 29.609 1 98.75 38 THR B N 1
ATOM 4557 C CA . THR B 1 38 ? 2.098 24.922 28.844 1 98.75 38 THR B CA 1
ATOM 4558 C C . THR B 1 38 ? 3.033 25.797 29.672 1 98.75 38 THR B C 1
ATOM 4560 O O . THR B 1 38 ? 2.889 25.875 30.891 1 98.75 38 THR B O 1
ATOM 4563 N N . SER B 1 39 ? 4 26.297 29.078 1 98.25 39 SER B N 1
ATOM 4564 C CA . SER B 1 39 ? 4.938 27.281 29.609 1 98.25 39 SER B CA 1
ATOM 4565 C C . SER B 1 39 ? 5.176 28.406 28.594 1 98.25 39 SER B C 1
ATOM 4567 O O . SER B 1 39 ? 5.871 28.219 27.594 1 98.25 39 SER B O 1
ATOM 4569 N N . SER B 1 40 ? 4.555 29.547 28.875 1 97.31 40 SER B N 1
ATOM 4570 C CA . SER B 1 40 ? 4.477 30.609 27.875 1 97.31 40 SER B CA 1
ATOM 4571 C C . SER B 1 40 ? 3.848 30.094 26.578 1 97.31 40 SER B C 1
ATOM 4573 O O . SER B 1 40 ? 2.795 29.453 26.609 1 97.31 40 SER B O 1
ATOM 4575 N N . ARG B 1 41 ? 4.469 30.359 25.469 1 98.38 41 ARG B N 1
ATOM 4576 C CA . ARG B 1 41 ? 3.861 30.031 24.188 1 98.38 41 ARG B CA 1
ATOM 4577 C C . ARG B 1 41 ? 4.109 28.562 23.828 1 98.38 41 ARG B C 1
ATOM 4579 O O . ARG B 1 41 ? 3.709 28.109 22.766 1 98.38 41 ARG B O 1
ATOM 4586 N N . TRP B 1 42 ? 4.73 27.797 24.781 1 98.62 42 TRP B N 1
ATOM 4587 C CA . TRP B 1 42 ? 5.184 26.469 24.406 1 98.62 42 TRP B CA 1
ATOM 4588 C C . TRP B 1 42 ? 4.359 25.391 25.125 1 98.62 42 TRP B C 1
ATOM 4590 O O . TRP B 1 42 ? 3.98 25.562 26.281 1 98.62 42 TRP B O 1
ATOM 4600 N N . ILE B 1 43 ? 4.125 24.281 24.406 1 98.81 43 ILE B N 1
ATOM 4601 C CA . ILE B 1 43 ? 3.707 23.031 25.016 1 98.81 43 ILE B CA 1
ATOM 4602 C C . ILE B 1 43 ? 4.938 22.25 25.484 1 98.81 43 ILE B C 1
ATOM 4604 O O . ILE B 1 43 ? 5.902 22.094 24.734 1 98.81 43 ILE B O 1
ATOM 4608 N N . VAL B 1 44 ? 4.91 21.844 26.75 1 98.62 44 VAL B N 1
ATOM 4609 C CA . VAL B 1 44 ? 6.082 21.188 27.328 1 98.62 44 VAL B CA 1
ATOM 4610 C C . VAL B 1 44 ? 5.668 19.891 28.016 1 98.62 44 VAL B C 1
ATOM 4612 O O . VAL B 1 44 ? 4.496 19.703 28.344 1 98.62 44 VAL B O 1
ATOM 4615 N N . ASP B 1 45 ? 6.605 18.984 28.172 1 98 45 ASP B N 1
ATOM 4616 C CA . ASP B 1 45 ? 6.328 17.734 28.875 1 98 45 ASP B CA 1
ATOM 4617 C C . ASP B 1 45 ? 6.59 17.875 30.375 1 98 45 ASP B C 1
ATOM 4619 O O . ASP B 1 45 ? 6.75 18.984 30.875 1 98 45 ASP B O 1
ATOM 4623 N N . GLY B 1 46 ? 6.559 16.781 31.094 1 96.69 46 GLY B N 1
ATOM 4624 C CA . GLY B 1 46 ? 6.707 16.797 32.531 1 96.69 46 GLY B CA 1
ATOM 4625 C C . GLY B 1 46 ? 8.055 17.328 33 1 96.69 46 GLY B C 1
ATOM 4626 O O . GLY B 1 46 ? 8.195 17.766 34.156 1 96.69 46 GLY B O 1
ATOM 4627 N N . ASN B 1 47 ? 9.016 17.375 32.125 1 96.12 47 ASN B N 1
ATOM 4628 C CA . ASN B 1 47 ? 10.352 17.859 32.438 1 96.12 47 ASN B CA 1
ATOM 4629 C C . ASN B 1 47 ? 10.555 19.297 31.984 1 96.12 47 ASN B C 1
ATOM 4631 O O . ASN B 1 47 ? 11.656 19.844 32.094 1 96.12 47 ASN B O 1
ATOM 4635 N N . GLY B 1 48 ? 9.531 19.828 31.344 1 96.62 48 GLY B N 1
ATOM 4636 C CA . GLY B 1 48 ? 9.617 21.203 30.875 1 96.62 48 GLY B CA 1
ATOM 4637 C C . GLY B 1 48 ? 10.211 21.328 29.484 1 96.62 48 GLY B C 1
ATOM 4638 O O . GLY B 1 48 ? 10.516 22.422 29.031 1 96.62 48 GLY B O 1
ATOM 4639 N N . ARG B 1 49 ? 10.344 20.234 28.875 1 96.75 49 ARG B N 1
ATOM 4640 C CA . ARG B 1 49 ? 10.922 20.219 27.531 1 96.75 49 ARG B CA 1
ATOM 4641 C C . ARG B 1 49 ? 9.844 20.453 26.484 1 96.75 49 ARG B C 1
ATOM 4643 O O . ARG B 1 49 ? 8.75 19.891 26.562 1 96.75 49 ARG B O 1
ATOM 4650 N N . ARG B 1 50 ? 10.195 21.234 25.484 1 98 50 ARG B N 1
ATOM 4651 C CA . ARG B 1 50 ? 9.305 21.531 24.375 1 98 50 ARG B CA 1
ATOM 4652 C C . ARG B 1 50 ? 8.852 20.25 23.672 1 98 50 ARG B C 1
ATOM 4654 O O . ARG B 1 50 ? 9.672 19.391 23.359 1 98 50 ARG B O 1
ATOM 4661 N N . VAL B 1 51 ? 7.547 20.156 23.547 1 98.31 51 VAL B N 1
ATOM 4662 C CA . VAL B 1 51 ? 6.957 19.078 22.75 1 98.31 51 VAL B CA 1
ATOM 4663 C C . VAL B 1 51 ? 6.242 19.672 21.531 1 98.31 51 VAL B C 1
ATOM 4665 O O . VAL B 1 51 ? 5.383 20.547 21.672 1 98.31 51 VAL B O 1
ATOM 4668 N N . LYS B 1 52 ? 6.664 19.266 20.359 1 98.06 52 LYS B N 1
ATOM 4669 C CA . LYS B 1 52 ? 5.98 19.641 19.125 1 98.06 52 LYS B CA 1
ATOM 4670 C C . LYS B 1 52 ? 4.812 18.703 18.828 1 98.06 52 LYS B C 1
ATOM 4672 O O . LYS B 1 52 ? 5.008 17.5 18.656 1 98.06 52 LYS B O 1
ATOM 4677 N N . LEU B 1 53 ? 3.584 19.266 18.797 1 98.75 53 LEU B N 1
ATOM 4678 C CA . LEU B 1 53 ? 2.471 18.469 18.297 1 98.75 53 LEU B CA 1
ATOM 4679 C C . LEU B 1 53 ? 2.457 18.453 16.766 1 98.75 53 LEU B C 1
ATOM 4681 O O . LEU B 1 53 ? 2.236 19.484 16.125 1 98.75 53 LEU B O 1
ATOM 4685 N N . ALA B 1 54 ? 2.807 17.359 16.219 1 98.75 54 ALA B N 1
ATOM 4686 C CA . ALA B 1 54 ? 2.652 17.047 14.797 1 98.75 54 ALA B CA 1
ATOM 4687 C C . ALA B 1 54 ? 1.532 16.047 14.578 1 98.75 54 ALA B C 1
ATOM 4689 O O . ALA B 1 54 ? 1.785 14.836 14.469 1 98.75 54 ALA B O 1
ATOM 4690 N N . CYS B 1 55 ? 0.309 16.578 14.469 1 98.88 55 CYS B N 1
ATOM 4691 C CA . CYS B 1 55 ? -0.885 15.742 14.531 1 98.88 55 CYS B CA 1
ATOM 4692 C C . CYS B 1 55 ? -1.505 15.57 13.148 1 98.88 55 CYS B C 1
ATOM 4694 O O . CYS B 1 55 ? -1.207 16.344 12.234 1 98.88 55 CYS B O 1
ATOM 4696 N N . VAL B 1 56 ? -2.271 14.555 13.031 1 98.94 56 VAL B N 1
ATOM 4697 C CA . VAL B 1 56 ? -3.176 14.359 11.906 1 98.94 56 VAL B CA 1
ATOM 4698 C C . VAL B 1 56 ? -4.602 14.164 12.406 1 98.94 56 VAL B C 1
ATOM 4700 O O . VAL B 1 56 ? -4.82 13.492 13.414 1 98.94 56 VAL B O 1
ATOM 4703 N N . ASN B 1 57 ? -5.539 14.852 11.758 1 98.94 57 ASN B N 1
ATOM 4704 C CA . ASN B 1 57 ? -6.941 14.672 12.109 1 98.94 57 ASN B CA 1
ATOM 4705 C C . ASN B 1 57 ? -7.477 13.328 11.617 1 98.94 57 ASN B C 1
ATOM 4707 O O . ASN B 1 57 ? -7.23 12.938 10.477 1 98.94 57 ASN B O 1
ATOM 4711 N N . TRP B 1 58 ? -8.18 12.656 12.461 1 98.94 58 TRP B N 1
ATOM 4712 C CA . TRP B 1 58 ? -8.828 11.406 12.094 1 98.94 58 TRP B CA 1
ATOM 4713 C C . TRP B 1 58 ? -10.32 11.453 12.422 1 98.94 58 TRP B C 1
ATOM 4715 O O . TRP B 1 58 ? -10.703 11.516 13.586 1 98.94 58 TRP B O 1
ATOM 4725 N N . ALA B 1 59 ? -11.117 11.383 11.422 1 98.81 59 ALA B N 1
ATOM 4726 C CA . ALA B 1 59 ? -12.562 11.602 11.547 1 98.81 59 ALA B CA 1
ATOM 4727 C C . ALA B 1 59 ? -13.242 10.383 12.172 1 98.81 59 ALA B C 1
ATOM 4729 O O . ALA B 1 59 ? -13.07 9.258 11.695 1 98.81 59 ALA B O 1
ATOM 4730 N N . ALA B 1 60 ? -14.055 10.617 13.203 1 98.81 60 ALA B N 1
ATOM 4731 C CA . ALA B 1 60 ? -14.898 9.594 13.82 1 98.81 60 ALA B CA 1
ATOM 4732 C C . ALA B 1 60 ? -16.266 10.164 14.172 1 98.81 60 ALA B C 1
ATOM 4734 O O . ALA B 1 60 ? -17.031 9.539 14.906 1 98.81 60 ALA B O 1
ATOM 4735 N N . HIS B 1 61 ? -16.578 11.344 13.609 1 98.56 61 HIS B N 1
ATOM 4736 C CA . HIS B 1 61 ? -17.766 12.078 14.047 1 98.56 61 HIS B CA 1
ATOM 4737 C C . HIS B 1 61 ? -18.875 12.008 13.008 1 98.56 61 HIS B C 1
ATOM 4739 O O . HIS B 1 61 ? -19.969 12.516 13.234 1 98.56 61 HIS B O 1
ATOM 4745 N N . LEU B 1 62 ? -18.594 11.406 11.844 1 98.12 62 LEU B N 1
ATOM 4746 C CA . LEU B 1 62 ? -19.562 11.461 10.758 1 98.12 62 LEU B CA 1
ATOM 4747 C C . LEU B 1 62 ? -20.734 10.531 11.031 1 98.12 62 LEU B C 1
ATOM 4749 O O . LEU B 1 62 ? -20.984 10.148 12.18 1 98.12 62 LEU B O 1
ATOM 4753 N N . GLU B 1 63 ? -21.531 10.164 10.055 1 97.56 63 GLU B N 1
ATOM 4754 C CA . GLU B 1 63 ? -22.828 9.516 10.188 1 97.56 63 GLU B CA 1
ATOM 4755 C C . GLU B 1 63 ? -22.703 8.188 10.938 1 97.56 63 GLU B C 1
ATOM 4757 O O . GLU B 1 63 ? -23.562 7.848 11.75 1 97.56 63 GLU B O 1
ATOM 4762 N N . ALA B 1 64 ? -21.609 7.52 10.734 1 98.38 64 ALA B N 1
ATOM 4763 C CA . ALA B 1 64 ? -21.453 6.207 11.352 1 98.38 64 ALA B CA 1
ATOM 4764 C C . ALA B 1 64 ? -21.031 6.336 12.82 1 98.38 64 ALA B C 1
ATOM 4766 O O . ALA B 1 64 ? -21.094 5.363 13.578 1 98.38 64 ALA B O 1
ATOM 4767 N N . ALA B 1 65 ? -20.562 7.566 13.219 1 98.56 65 ALA B N 1
ATOM 4768 C CA . ALA B 1 65 ? -20.062 7.84 14.562 1 98.56 65 ALA B CA 1
ATOM 4769 C C . ALA B 1 65 ? -19 6.84 14.977 1 98.56 65 ALA B C 1
ATOM 4771 O O . ALA B 1 65 ? -19 6.344 16.109 1 98.56 65 ALA B O 1
ATOM 4772 N N . ALA B 1 66 ? -18.188 6.453 14.055 1 98.81 66 ALA B N 1
ATOM 4773 C CA . ALA B 1 66 ? -17.031 5.578 14.234 1 98.81 66 ALA B CA 1
ATOM 4774 C C . ALA B 1 66 ? -15.852 6.039 13.383 1 98.81 66 ALA B C 1
ATOM 4776 O O . ALA B 1 66 ? -16.031 6.711 12.367 1 98.81 66 ALA B O 1
ATOM 4777 N N . ALA B 1 67 ? -14.664 5.664 13.867 1 98.94 67 ALA B N 1
ATOM 4778 C CA . ALA B 1 67 ? -13.469 6.066 13.133 1 98.94 67 ALA B CA 1
ATOM 4779 C C . ALA B 1 67 ? -13.508 5.574 11.695 1 98.94 67 ALA B C 1
ATOM 4781 O O . ALA B 1 67 ? -13.906 4.434 11.43 1 98.94 67 ALA B O 1
ATOM 4782 N N . GLU B 1 68 ? -13.172 6.422 10.766 1 98.88 68 GLU B N 1
ATOM 4783 C CA . GLU B 1 68 ? -13.109 6.066 9.352 1 98.88 68 GLU B CA 1
ATOM 4784 C C . GLU B 1 68 ? -11.977 5.078 9.086 1 98.88 68 GLU B C 1
ATOM 4786 O O . GLU B 1 68 ? -10.953 5.094 9.766 1 98.88 68 GLU B O 1
ATOM 4791 N N . GLY B 1 69 ? -12.195 4.195 8.078 1 98.75 69 GLY B N 1
ATOM 4792 C CA . GLY B 1 69 ? -11.102 3.385 7.57 1 98.75 69 GLY B CA 1
ATOM 4793 C C . GLY B 1 69 ? -10.984 2.035 8.25 1 98.75 69 GLY B C 1
ATOM 4794 O O . GLY B 1 69 ? -10.156 1.208 7.871 1 98.75 69 GLY B O 1
ATOM 4795 N N . LEU B 1 70 ? -11.906 1.687 9.227 1 98.88 70 LEU B N 1
ATOM 4796 C CA . LEU B 1 70 ? -11.797 0.441 9.984 1 98.88 70 LEU B CA 1
ATOM 4797 C C . LEU B 1 70 ? -12.086 -0.76 9.086 1 98.88 70 LEU B C 1
ATOM 4799 O O . LEU B 1 70 ? -11.703 -1.887 9.414 1 98.88 70 LEU B O 1
ATOM 4803 N N . GLY B 1 71 ? -12.773 -0.523 7.992 1 98.44 71 GLY B N 1
ATOM 4804 C CA . GLY B 1 71 ? -12.992 -1.579 7.02 1 98.44 71 GLY B CA 1
ATOM 4805 C C . GLY B 1 71 ? -11.914 -1.637 5.953 1 98.44 71 GLY B C 1
ATOM 4806 O O . GLY B 1 71 ? -11.859 -2.586 5.168 1 98.44 71 GLY B O 1
ATOM 4807 N N . LYS B 1 72 ? -11.039 -0.687 5.906 1 98.25 72 LYS B N 1
ATOM 4808 C CA . LYS B 1 72 ? -10.023 -0.591 4.863 1 98.25 72 LYS B CA 1
ATOM 4809 C C . LYS B 1 72 ? -8.727 -1.275 5.297 1 98.25 72 LYS B C 1
ATOM 4811 O O . LYS B 1 72 ? -8.086 -1.955 4.496 1 98.25 72 LYS B O 1
ATOM 4816 N N . GLN B 1 73 ? -8.344 -1.113 6.57 1 98.25 73 GLN B N 1
ATOM 4817 C CA . G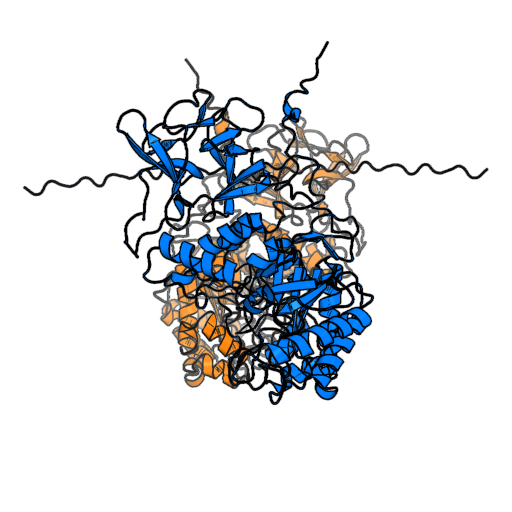LN B 1 73 ? -7.129 -1.677 7.137 1 98.25 73 GLN B CA 1
ATOM 4818 C C . GLN B 1 73 ? -7.348 -2.115 8.586 1 98.25 73 GLN B C 1
ATOM 4820 O O . GLN B 1 73 ? -8.227 -1.59 9.273 1 98.25 73 GLN B O 1
ATOM 4825 N N . PRO B 1 74 ? -6.508 -3.064 9.062 1 98 74 PRO B N 1
ATOM 4826 C CA . PRO B 1 74 ? -6.484 -3.291 10.508 1 98 74 PRO B CA 1
ATOM 4827 C C . PRO B 1 74 ? -6.09 -2.041 11.297 1 98 74 PRO B C 1
ATOM 4829 O O . PRO B 1 74 ? -5.227 -1.278 10.852 1 98 74 PRO B O 1
ATOM 4832 N N . LEU B 1 75 ? -6.695 -1.848 12.406 1 98.81 75 LEU B N 1
ATOM 4833 C CA . LEU B 1 75 ? -6.508 -0.659 13.227 1 98.81 75 LEU B CA 1
ATOM 4834 C C . LEU B 1 75 ? -5.031 -0.451 13.547 1 98.81 75 LEU B C 1
ATOM 4836 O O . LEU B 1 75 ? -4.516 0.665 13.438 1 98.81 75 LEU B O 1
ATOM 4840 N N . ASP B 1 76 ? -4.363 -1.512 13.867 1 98.5 76 ASP B N 1
ATOM 4841 C CA . ASP B 1 76 ? -2.953 -1.402 14.219 1 98.5 76 ASP B CA 1
ATOM 4842 C C . ASP B 1 76 ? -2.119 -0.965 13.023 1 98.5 76 ASP B C 1
ATOM 4844 O O . ASP B 1 76 ? -1.132 -0.243 13.172 1 98.5 76 ASP B O 1
ATOM 4848 N N . THR B 1 77 ? -2.525 -1.397 11.852 1 97.75 77 THR B N 1
ATOM 4849 C CA . THR B 1 77 ? -1.854 -0.97 10.625 1 97.75 77 THR B CA 1
ATOM 4850 C C . THR B 1 77 ? -2.033 0.529 10.406 1 97.75 77 THR B C 1
ATOM 4852 O O . THR B 1 77 ? -1.09 1.223 10.023 1 97.75 77 THR B O 1
ATOM 4855 N N . ILE B 1 78 ? -3.219 1.04 10.648 1 98.69 78 ILE B N 1
ATOM 4856 C CA . ILE B 1 78 ? -3.492 2.465 10.5 1 98.69 78 ILE B CA 1
ATOM 4857 C C . ILE B 1 78 ? -2.621 3.26 11.477 1 98.69 78 ILE B C 1
ATOM 4859 O O . ILE B 1 78 ? -1.921 4.191 11.07 1 98.69 78 ILE B O 1
ATOM 4863 N N . SER B 1 79 ? -2.58 2.859 12.75 1 98.75 79 SER B N 1
ATOM 4864 C CA . SER B 1 79 ? -1.787 3.551 13.766 1 98.75 79 SER B CA 1
ATOM 4865 C C . SER B 1 79 ? -0.299 3.49 13.438 1 98.75 79 SER B C 1
ATOM 4867 O O . SER B 1 79 ? 0.407 4.496 13.539 1 98.75 79 SER B O 1
ATOM 4869 N N . GLY B 1 80 ? 0.12 2.266 13.047 1 98.25 80 GLY B N 1
ATOM 4870 C CA . GLY B 1 80 ? 1.511 2.143 12.641 1 98.25 80 GLY B CA 1
ATOM 4871 C C . GLY B 1 80 ? 1.876 3.043 11.477 1 98.25 80 GLY B C 1
ATOM 4872 O O . GLY B 1 80 ? 2.99 3.568 11.414 1 98.25 80 GLY B O 1
ATOM 4873 N N . GLY B 1 81 ? 0.914 3.189 10.562 1 97.81 81 GLY B N 1
ATOM 4874 C CA . GLY B 1 81 ? 1.124 4.082 9.438 1 97.81 81 GLY B CA 1
ATOM 4875 C C . GLY B 1 81 ? 1.28 5.535 9.844 1 97.81 81 GLY B C 1
ATOM 4876 O O . GLY B 1 81 ? 2.102 6.262 9.281 1 97.81 81 GLY B O 1
ATOM 4877 N N . VAL B 1 82 ? 0.537 5.953 10.773 1 98.62 82 VAL B N 1
ATOM 4878 C CA . VAL B 1 82 ? 0.625 7.309 11.312 1 98.62 82 VAL B CA 1
ATOM 4879 C C . VAL B 1 82 ? 2.037 7.566 11.828 1 98.62 82 VAL B C 1
ATOM 4881 O O . VAL B 1 82 ? 2.648 8.586 11.508 1 98.62 82 VAL B O 1
ATOM 4884 N N . VAL B 1 83 ? 2.584 6.625 12.586 1 98.12 83 VAL B N 1
ATOM 4885 C CA . VAL B 1 83 ? 3.922 6.742 13.156 1 98.12 83 VAL B CA 1
ATOM 4886 C C . VAL B 1 83 ? 4.965 6.727 12.039 1 98.12 83 VAL B C 1
ATOM 4888 O O . VAL B 1 83 ? 5.879 7.551 12.023 1 98.12 83 VAL B O 1
ATOM 4891 N N . ALA B 1 84 ? 4.738 5.855 11.078 1 97.44 84 ALA B N 1
ATOM 4892 C CA . ALA B 1 84 ? 5.699 5.695 9.984 1 97.44 84 ALA B CA 1
ATOM 4893 C C . ALA B 1 84 ? 5.793 6.965 9.141 1 97.44 84 ALA B C 1
ATOM 4895 O O . ALA B 1 84 ? 6.848 7.266 8.578 1 97.44 84 ALA B O 1
ATOM 4896 N N . LEU B 1 85 ? 4.734 7.703 9.125 1 98.12 85 LEU B N 1
ATOM 4897 C CA . LEU B 1 85 ? 4.699 8.922 8.32 1 98.12 85 LEU B CA 1
ATOM 4898 C C . LEU B 1 85 ? 5.176 10.125 9.133 1 98.12 85 LEU B C 1
ATOM 4900 O O . LEU B 1 85 ? 5.109 11.258 8.664 1 98.12 85 LEU B O 1
ATOM 4904 N N . GLY B 1 86 ? 5.547 9.945 10.367 1 97.62 86 GLY B N 1
ATOM 4905 C CA . GLY B 1 86 ? 6.258 10.945 11.156 1 97.62 86 GLY B CA 1
ATOM 4906 C C . GLY B 1 86 ? 5.363 11.688 12.125 1 97.62 86 GLY B C 1
ATOM 4907 O O . GLY B 1 86 ? 5.816 12.602 12.82 1 97.62 86 GLY B O 1
ATOM 4908 N N . PHE B 1 87 ? 4.129 11.297 12.242 1 98.69 87 PHE B N 1
ATOM 4909 C CA . PHE B 1 87 ? 3.219 11.977 13.148 1 98.69 87 PHE B CA 1
ATOM 4910 C C . PHE B 1 87 ? 3.334 11.414 14.562 1 98.69 87 PHE B C 1
ATOM 4912 O O . PHE B 1 87 ? 3.545 10.211 14.734 1 98.69 87 PHE B O 1
ATOM 4919 N N . ASN B 1 88 ? 3.158 12.25 15.539 1 98.62 88 ASN B N 1
ATOM 4920 C CA . ASN B 1 88 ? 3.238 11.789 16.922 1 98.62 88 ASN B CA 1
ATOM 4921 C C . ASN B 1 88 ? 1.92 12 17.656 1 98.62 88 ASN B C 1
ATOM 4923 O O . ASN B 1 88 ? 1.822 11.719 18.859 1 98.62 88 ASN B O 1
ATOM 4927 N N . CYS B 1 89 ? 0.968 12.484 16.891 1 98.69 89 CYS B N 1
ATOM 4928 C CA . CYS B 1 89 ? -0.296 12.883 17.5 1 98.69 89 CYS B CA 1
ATOM 4929 C C . CYS B 1 89 ? -1.452 12.695 16.516 1 98.69 89 CYS B C 1
ATOM 4931 O O . CYS B 1 89 ? -1.299 12.922 15.32 1 98.69 89 CYS B O 1
ATOM 4933 N N . VAL B 1 90 ? -2.572 12.211 17.094 1 98.94 90 VAL B N 1
ATOM 4934 C CA . VAL B 1 90 ? -3.82 12.156 16.328 1 98.94 90 VAL B CA 1
ATOM 4935 C C . VAL B 1 90 ? -4.867 13.039 17 1 98.94 90 VAL B C 1
ATOM 4937 O O . VAL B 1 90 ? -5.078 12.961 18.219 1 98.94 90 VAL B O 1
ATOM 4940 N N . ARG B 1 91 ? -5.395 13.953 16.203 1 98.94 91 ARG B N 1
ATOM 4941 C CA . ARG B 1 91 ? -6.602 14.656 16.625 1 98.94 91 ARG B CA 1
ATOM 4942 C C . ARG B 1 91 ? -7.855 13.883 16.219 1 98.94 91 ARG B C 1
ATOM 4944 O O . ARG B 1 91 ? -8.281 13.945 15.062 1 98.94 91 ARG B O 1
ATOM 4951 N N . LEU B 1 92 ? -8.414 13.156 17.172 1 98.94 92 LEU B N 1
ATOM 4952 C CA . LEU B 1 92 ? -9.531 12.242 16.938 1 98.94 92 LEU B CA 1
ATOM 4953 C C . LEU B 1 92 ? -10.859 12.938 17.219 1 98.94 92 LEU B C 1
ATOM 4955 O O . LEU B 1 92 ? -11.125 13.352 18.344 1 98.94 92 LEU B O 1
ATOM 4959 N N . THR B 1 93 ? -11.664 13.023 16.188 1 98.88 93 THR B N 1
ATOM 4960 C CA . THR B 1 93 ? -12.906 13.773 16.328 1 98.88 93 THR B CA 1
ATOM 4961 C C . THR B 1 93 ? -14.016 12.891 16.891 1 98.88 93 THR B C 1
ATOM 4963 O O . THR B 1 93 ? -13.953 11.664 16.766 1 98.88 93 THR B O 1
ATOM 4966 N N . TRP B 1 94 ? -14.914 13.477 17.547 1 98.81 94 TRP B N 1
ATOM 4967 C CA . TRP B 1 94 ? -16.062 12.742 18.078 1 98.81 94 TRP B CA 1
ATOM 4968 C C . TRP B 1 94 ? -17.297 13.633 18.125 1 98.81 94 TRP B C 1
ATOM 4970 O O . TRP B 1 94 ? -17.188 14.852 18.25 1 98.81 94 TRP B O 1
ATOM 4980 N N . PRO B 1 95 ? -18.484 13.055 17.938 1 98.75 95 PRO B N 1
ATOM 4981 C CA . PRO B 1 95 ? -19.734 13.789 18.141 1 98.75 95 PRO B CA 1
ATOM 4982 C C . PRO B 1 95 ? -20.203 13.742 19.594 1 98.75 95 PRO B C 1
ATOM 4984 O O . PRO B 1 95 ? -20.109 12.703 20.25 1 98.75 95 PRO B O 1
ATOM 4987 N N . LEU B 1 96 ? -20.719 14.844 20.016 1 98.69 96 LEU B N 1
ATOM 4988 C CA . LEU B 1 96 ? -21.172 14.969 21.406 1 98.69 96 LEU B CA 1
ATOM 4989 C C . LEU B 1 96 ? -22.156 13.859 21.766 1 98.69 96 LEU B C 1
ATOM 4991 O O . LEU B 1 96 ? -22.078 13.289 22.859 1 98.69 96 LEU B O 1
ATOM 4995 N N . TYR B 1 97 ? -23 13.492 20.891 1 98.62 97 TYR B N 1
ATOM 4996 C CA . TYR B 1 97 ? -24.078 12.539 21.125 1 98.62 97 TYR B CA 1
ATOM 4997 C C . TYR B 1 97 ? -23.547 11.133 21.328 1 98.62 97 TYR B C 1
ATOM 4999 O O . TYR B 1 97 ? -24.25 10.25 21.812 1 98.62 97 TYR B O 1
ATOM 5007 N N . LEU B 1 98 ? -22.328 10.922 20.938 1 98.75 98 LEU B N 1
ATOM 5008 C CA . LEU B 1 98 ? -21.703 9.633 21.25 1 98.75 98 LEU B CA 1
ATOM 5009 C C . LEU B 1 98 ? -21.75 9.352 22.75 1 98.75 98 LEU B C 1
ATOM 5011 O O . LEU B 1 98 ? -21.859 8.188 23.156 1 98.75 98 LEU B O 1
ATOM 5015 N N . LEU B 1 99 ? -21.703 10.391 23.562 1 98.69 99 LEU B N 1
ATOM 5016 C CA . LEU B 1 99 ? -21.672 10.25 25.016 1 98.69 99 LEU B CA 1
ATOM 5017 C C . LEU B 1 99 ? -23.031 10.617 25.609 1 98.69 99 LEU B C 1
ATOM 5019 O O . LEU B 1 99 ? -23.484 9.969 26.562 1 98.69 99 LEU B O 1
ATOM 5023 N N . THR B 1 100 ? -23.719 11.594 25.047 1 98.62 100 THR B N 1
ATOM 5024 C CA . THR B 1 100 ? -24.891 12.133 25.734 1 98.62 100 THR B CA 1
ATOM 5025 C C . THR B 1 100 ? -26.172 11.484 25.203 1 98.62 100 THR B C 1
ATOM 5027 O O . THR B 1 100 ? -27.25 11.633 25.797 1 98.62 100 THR B O 1
ATOM 5030 N N . ASN B 1 101 ? -26.078 10.82 24.109 1 98.5 101 ASN B N 1
ATOM 5031 C CA . ASN B 1 101 ? -27.156 9.984 23.594 1 98.5 101 ASN B CA 1
ATOM 5032 C C . ASN B 1 101 ? -26.859 8.5 23.812 1 98.5 101 ASN B C 1
ATOM 5034 O O . ASN B 1 101 ? -26.156 7.883 23.016 1 98.5 101 ASN B O 1
ATOM 5038 N N . VAL B 1 102 ? -27.484 7.973 24.766 1 97.94 102 VAL B N 1
ATOM 5039 C CA . VAL B 1 102 ? -27.203 6.613 25.219 1 97.94 102 VAL B CA 1
ATOM 5040 C C . VAL B 1 102 ? -27.516 5.621 24.094 1 97.94 102 VAL B C 1
ATOM 5042 O O . VAL B 1 102 ? -26.797 4.633 23.922 1 97.94 102 VAL B O 1
ATOM 5045 N N . SER B 1 103 ? -28.578 5.875 23.406 1 98 103 SER B N 1
ATOM 5046 C CA . SER B 1 103 ? -28.953 4.988 22.312 1 98 103 SER B CA 1
ATOM 5047 C C . SER B 1 103 ? -27.859 4.938 21.234 1 98 103 SER B C 1
ATOM 5049 O O . SER B 1 103 ? -27.516 3.861 20.75 1 98 103 SER B O 1
ATOM 5051 N N . LEU B 1 104 ? -27.328 6.074 20.938 1 98.12 104 LEU B N 1
ATOM 5052 C CA . LEU B 1 104 ? -26.25 6.113 19.953 1 98.12 104 LEU B CA 1
ATOM 5053 C C . LEU B 1 104 ? -24.969 5.484 20.5 1 98.12 104 LEU B C 1
ATOM 5055 O O . LEU B 1 104 ? -24.375 4.629 19.859 1 98.12 104 LEU B O 1
ATOM 5059 N N . GLY B 1 105 ? -24.562 5.867 21.672 1 98.69 105 GLY B N 1
ATOM 5060 C CA . GLY B 1 105 ? -23.328 5.387 22.281 1 98.69 105 GLY B CA 1
ATOM 5061 C C . GLY B 1 105 ? -23.312 3.881 22.469 1 98.69 105 GLY B C 1
ATOM 5062 O O . GLY B 1 105 ? -22.25 3.258 22.406 1 98.69 105 GLY B O 1
ATOM 5063 N N . SER B 1 106 ? -24.531 3.287 22.594 1 98.62 106 SER B N 1
ATOM 5064 C CA . SER B 1 106 ? -24.625 1.861 22.891 1 98.62 106 SER B CA 1
ATOM 5065 C C . SER B 1 106 ? -24.844 1.045 21.625 1 98.62 106 SER B C 1
ATOM 5067 O O . SER B 1 106 ? -24.906 -0.186 21.672 1 98.62 106 SER B O 1
ATOM 5069 N N . LEU B 1 107 ? -25.016 1.733 20.547 1 98.75 107 LEU B N 1
ATOM 5070 C CA . LEU B 1 107 ? -25.266 1.062 19.281 1 98.75 107 LEU B CA 1
ATOM 5071 C C . LEU B 1 107 ? -24.031 0.296 18.812 1 98.75 107 LEU B C 1
ATOM 5073 O O . LEU B 1 107 ? -22.938 0.859 18.734 1 98.75 107 LEU B O 1
ATOM 5077 N N . PRO B 1 108 ? -24.188 -1.068 18.547 1 98.88 108 PRO B N 1
ATOM 5078 C CA . PRO B 1 108 ? -23.031 -1.778 17.984 1 98.88 108 PRO B CA 1
ATOM 5079 C C . PRO B 1 108 ? -22.578 -1.202 16.656 1 98.88 108 PRO B C 1
ATOM 5081 O O . PRO B 1 108 ? -23.406 -0.78 15.836 1 98.88 108 PRO B O 1
ATOM 5084 N N . LEU B 1 109 ? -21.312 -1.199 16.391 1 98.88 109 LEU B N 1
ATOM 5085 C CA . LEU B 1 109 ? -20.766 -0.694 15.141 1 98.88 109 LEU B CA 1
ATOM 5086 C C . LEU B 1 109 ? -21.438 -1.37 13.953 1 98.88 109 LEU B C 1
ATOM 5088 O O . LEU B 1 109 ? -21.797 -0.707 12.977 1 98.88 109 LEU B O 1
ATOM 5092 N N . ARG B 1 110 ? -21.672 -2.721 14.031 1 98.81 110 ARG B N 1
ATOM 5093 C CA . ARG B 1 110 ? -22.375 -3.469 12.992 1 98.81 110 ARG B CA 1
ATOM 5094 C C . ARG B 1 110 ? -23.719 -2.826 12.664 1 98.81 110 ARG B C 1
ATOM 5096 O O . ARG B 1 110 ? -24.047 -2.646 11.492 1 98.81 110 ARG B O 1
ATOM 5103 N N . ALA B 1 111 ? -24.438 -2.502 13.719 1 98.75 111 ALA B N 1
ATOM 5104 C CA . ALA B 1 111 ? -25.797 -1.962 13.555 1 98.75 111 ALA B CA 1
ATOM 5105 C C . ALA B 1 111 ? -25.75 -0.555 12.969 1 98.75 111 ALA B C 1
ATOM 5107 O O . ALA B 1 111 ? -26.609 -0.187 12.164 1 98.75 111 ALA B O 1
ATOM 5108 N N . SER B 1 112 ? -24.797 0.251 13.391 1 98.81 112 SER B N 1
ATOM 5109 C CA . SER B 1 112 ? -24.641 1.59 12.836 1 98.81 112 SER B CA 1
ATOM 5110 C C . SER B 1 112 ? -24.391 1.535 11.328 1 98.81 112 SER B C 1
ATOM 5112 O O . SER B 1 112 ? -25.078 2.197 10.555 1 98.81 112 SER B O 1
ATOM 5114 N N . LEU B 1 113 ? -23.422 0.648 10.922 1 98.81 113 LEU B N 1
ATOM 5115 C CA . LEU B 1 113 ? -23.094 0.507 9.508 1 98.81 113 LEU B CA 1
ATOM 5116 C C . LEU B 1 113 ? -24.281 -0.065 8.727 1 98.81 113 LEU B C 1
ATOM 5118 O O . LEU B 1 113 ? -24.625 0.451 7.664 1 98.81 113 LEU B O 1
ATOM 5122 N N . ALA B 1 114 ? -24.906 -1.063 9.273 1 98.44 114 ALA B N 1
ATOM 5123 C CA . ALA B 1 114 ? -26.047 -1.684 8.609 1 98.44 114 ALA B CA 1
ATOM 5124 C C . ALA B 1 114 ? -27.203 -0.689 8.445 1 98.44 114 ALA B C 1
ATOM 5126 O O . ALA B 1 114 ? -27.859 -0.661 7.406 1 98.44 114 ALA B O 1
ATOM 5127 N N . GLY B 1 115 ? -27.422 0.09 9.5 1 98.25 115 GLY B N 1
ATOM 5128 C CA . GLY B 1 115 ? -28.5 1.07 9.477 1 98.25 115 GLY B CA 1
ATOM 5129 C C . GLY B 1 115 ? -28.312 2.133 8.406 1 98.25 115 GLY B C 1
ATOM 5130 O O . GLY B 1 115 ? -29.281 2.736 7.945 1 98.25 115 GLY B O 1
ATOM 5131 N N . LEU B 1 116 ? -27.078 2.322 8 1 98.31 116 LEU B N 1
ATOM 5132 C CA . LEU B 1 116 ? -26.75 3.305 6.977 1 98.31 116 LEU B CA 1
ATOM 5133 C C . LEU B 1 116 ? -26.641 2.643 5.605 1 98.31 116 LEU B C 1
ATOM 5135 O O . LEU B 1 116 ? -26.219 3.279 4.637 1 98.31 116 LEU B O 1
ATOM 5139 N N . GLY B 1 117 ? -26.938 1.354 5.523 1 97.81 117 GLY B N 1
ATOM 5140 C CA . GLY B 1 117 ? -26.844 0.617 4.273 1 97.81 117 GLY B CA 1
ATOM 5141 C C . GLY B 1 117 ? -25.438 0.246 3.893 1 97.81 117 GLY B C 1
ATOM 5142 O O . GLY B 1 117 ? -25.141 -0.024 2.725 1 97.81 117 GLY B O 1
ATOM 5143 N N . LEU B 1 118 ? -24.547 0.227 4.875 1 98.62 118 LEU B N 1
ATOM 5144 C CA . LEU B 1 118 ? -23.125 0.001 4.625 1 98.62 118 LEU B CA 1
ATOM 5145 C C . LEU B 1 118 ? -22.734 -1.435 4.961 1 98.62 118 LEU B C 1
ATOM 5147 O O . LEU B 1 118 ? -21.797 -1.663 5.738 1 98.62 118 LEU B O 1
ATOM 5151 N N . LEU B 1 119 ? -23.375 -2.406 4.309 1 98.62 119 LEU B N 1
ATOM 5152 C CA . LEU B 1 119 ? -23.172 -3.82 4.609 1 98.62 119 LEU B CA 1
ATOM 5153 C C . LEU B 1 119 ? -21.781 -4.277 4.16 1 98.62 119 LEU B C 1
ATOM 5155 O O . LEU B 1 119 ? -21.172 -5.129 4.809 1 98.62 119 LEU B O 1
ATOM 5159 N N . GLU B 1 120 ? -21.281 -3.77 3.004 1 98.62 120 GLU B N 1
ATOM 5160 C CA . GLU B 1 120 ? -19.938 -4.125 2.568 1 98.62 120 GLU B CA 1
ATOM 5161 C C . GLU B 1 120 ? -18.891 -3.615 3.551 1 98.62 120 GLU B C 1
ATOM 5163 O O . GLU B 1 120 ? -17.906 -4.309 3.836 1 98.62 120 GLU B O 1
ATOM 5168 N N . SER B 1 121 ? -19.156 -2.379 4.098 1 98.75 121 SER B N 1
ATOM 5169 C CA . SER B 1 121 ? -18.25 -1.854 5.117 1 98.75 121 SER B CA 1
ATOM 5170 C C . SER B 1 121 ? -18.25 -2.727 6.367 1 98.75 121 SER B C 1
ATOM 5172 O O . SER B 1 121 ? -17.203 -2.988 6.953 1 98.75 121 SER B O 1
ATOM 5174 N N . ALA B 1 122 ? -19.438 -3.131 6.77 1 98.81 122 ALA B N 1
ATOM 5175 C CA . ALA B 1 122 ? -19.531 -4.02 7.926 1 98.81 122 ALA B CA 1
ATOM 5176 C C . ALA B 1 122 ? -18.75 -5.309 7.688 1 98.81 122 ALA B C 1
ATOM 5178 O O . ALA B 1 122 ? -18.016 -5.77 8.562 1 98.81 122 ALA B O 1
ATOM 5179 N N . ALA B 1 123 ? -18.859 -5.895 6.496 1 98.69 123 ALA B N 1
ATOM 5180 C CA . ALA B 1 123 ? -18.125 -7.105 6.141 1 98.69 123 ALA B CA 1
ATOM 5181 C C . ALA B 1 123 ? -16.609 -6.859 6.141 1 98.69 123 ALA B C 1
ATOM 5183 O O . ALA B 1 123 ? -15.836 -7.715 6.566 1 98.69 123 ALA B O 1
ATOM 5184 N N . ALA B 1 124 ? -16.25 -5.738 5.645 1 98.62 124 ALA B N 1
ATOM 5185 C CA . ALA B 1 124 ? -14.836 -5.383 5.609 1 98.62 124 ALA B CA 1
ATOM 5186 C C . ALA B 1 124 ? -14.266 -5.234 7.016 1 98.62 124 ALA B C 1
ATOM 5188 O O . ALA B 1 124 ? -13.148 -5.672 7.293 1 98.62 124 ALA B O 1
ATOM 5189 N N . VAL B 1 125 ? -15.031 -4.586 7.93 1 98.88 125 VAL B N 1
ATOM 5190 C CA . VAL B 1 125 ? -14.594 -4.473 9.312 1 98.88 125 VAL B CA 1
ATOM 5191 C C . VAL B 1 125 ? -14.469 -5.863 9.938 1 98.88 125 VAL B C 1
ATOM 5193 O O . VAL B 1 125 ? -13.539 -6.121 10.711 1 98.88 125 VAL B O 1
ATOM 5196 N N . ALA B 1 126 ? -15.367 -6.762 9.617 1 98.62 126 ALA B N 1
ATOM 5197 C CA . ALA B 1 126 ? -15.32 -8.133 10.133 1 98.62 126 ALA B CA 1
ATOM 5198 C C . ALA B 1 126 ? -14.008 -8.812 9.75 1 98.62 126 ALA B C 1
ATOM 5200 O O . ALA B 1 126 ? -13.516 -9.672 10.484 1 98.62 126 ALA B O 1
ATOM 5201 N N . VAL B 1 127 ? -13.438 -8.406 8.617 1 97.75 127 VAL B N 1
ATOM 5202 C CA . VAL B 1 127 ? -12.188 -9.008 8.164 1 97.75 127 VAL B CA 1
ATOM 5203 C C . VAL B 1 127 ? -11.008 -8.289 8.812 1 97.75 127 VAL B C 1
ATOM 5205 O O . VAL B 1 127 ? -10.133 -8.93 9.398 1 97.75 127 VAL B O 1
ATOM 5208 N N . ASN B 1 128 ? -11.031 -6.965 8.82 1 98.06 128 ASN B N 1
ATOM 5209 C CA . ASN B 1 128 ? -9.844 -6.188 9.18 1 98.06 128 ASN B CA 1
ATOM 5210 C C . ASN B 1 128 ? -9.789 -5.914 10.68 1 98.06 128 ASN B C 1
ATOM 5212 O O . ASN B 1 128 ? -8.711 -5.754 11.242 1 98.06 128 ASN B O 1
ATOM 5216 N N . ASN B 1 129 ? -10.984 -5.812 11.273 1 98.69 129 ASN B N 1
ATOM 5217 C CA . ASN B 1 129 ? -11.086 -5.527 12.703 1 98.69 129 ASN B CA 1
ATOM 5218 C C . ASN B 1 129 ? -12.25 -6.281 13.344 1 98.69 129 ASN B C 1
ATOM 5220 O O . ASN B 1 129 ? -13.156 -5.672 13.922 1 98.69 129 ASN B O 1
ATOM 5224 N N . PRO B 1 130 ? -12.18 -7.598 13.336 1 98.5 130 PRO B N 1
ATOM 5225 C CA . PRO B 1 130 ? -13.32 -8.391 13.805 1 98.5 130 PRO B CA 1
ATOM 5226 C C . PRO B 1 130 ? -13.68 -8.109 15.258 1 98.5 130 PRO B C 1
ATOM 5228 O O . PRO B 1 130 ? -14.852 -8.195 15.641 1 98.5 130 PRO B O 1
ATOM 5231 N N . ALA B 1 131 ? -12.758 -7.648 16.078 1 98.62 131 ALA B N 1
ATOM 5232 C CA . ALA B 1 131 ? -12.984 -7.414 17.516 1 98.62 131 ALA B CA 1
ATOM 5233 C C . ALA B 1 131 ? -13.797 -6.141 17.734 1 98.62 131 ALA B C 1
ATOM 5235 O O . ALA B 1 131 ? -14.344 -5.93 18.812 1 98.62 131 ALA B O 1
ATOM 5236 N N . LEU B 1 132 ? -13.898 -5.293 16.75 1 98.88 132 LEU B N 1
ATOM 5237 C CA . LEU B 1 132 ? -14.539 -3.994 16.922 1 98.88 132 LEU B CA 1
ATOM 5238 C C . LEU B 1 132 ? -16 -4.047 16.5 1 98.88 132 LEU B C 1
ATOM 5240 O O . LEU B 1 132 ? -16.812 -3.238 16.953 1 98.88 132 LEU B O 1
ATOM 5244 N N . LEU B 1 133 ? -16.344 -4.957 15.617 1 98.75 133 LEU B N 1
ATOM 5245 C CA . LEU B 1 133 ? -17.578 -4.906 14.844 1 98.75 133 LEU B CA 1
ATOM 5246 C C . LEU B 1 133 ? -18.797 -4.973 15.766 1 98.75 133 LEU B C 1
ATOM 5248 O O . LEU B 1 133 ? -19.812 -4.312 15.516 1 98.75 133 LEU B O 1
ATOM 5252 N N . ASP B 1 134 ? -18.688 -5.699 16.875 1 98.69 134 ASP B N 1
ATOM 5253 C CA . ASP B 1 134 ? -19.859 -5.887 17.734 1 98.69 134 ASP B CA 1
ATOM 5254 C C . ASP B 1 134 ? -19.734 -5.062 19.016 1 98.69 134 ASP B C 1
ATOM 5256 O O . ASP B 1 134 ? -20.578 -5.172 19.906 1 98.69 134 ASP B O 1
ATOM 5260 N N . LEU B 1 135 ? -18.703 -4.238 19.109 1 98.88 135 LEU B N 1
ATOM 5261 C CA . LEU B 1 135 ? -18.609 -3.264 20.203 1 98.88 135 LEU B CA 1
ATOM 5262 C C . LEU B 1 135 ? -19.609 -2.123 19.984 1 98.88 135 LEU B C 1
ATOM 5264 O O . LEU B 1 135 ? -19.984 -1.824 18.859 1 98.88 135 LEU B O 1
ATOM 5268 N N . SER B 1 136 ? -20.016 -1.591 21.109 1 98.88 136 SER B N 1
ATOM 5269 C CA . SER B 1 136 ? -20.766 -0.338 20.984 1 98.88 136 SER B CA 1
ATOM 5270 C C . SER B 1 136 ? -19.891 0.753 20.359 1 98.88 136 SER B C 1
ATOM 5272 O O . SER B 1 136 ? -18.672 0.665 20.375 1 98.88 136 SER B O 1
ATOM 5274 N N . LEU B 1 137 ? -20.578 1.736 19.797 1 98.94 137 LEU B N 1
ATOM 5275 C CA . LEU B 1 137 ? -19.828 2.838 19.188 1 98.94 137 LEU B CA 1
ATOM 5276 C C . LEU B 1 137 ? -18.906 3.498 20.203 1 98.94 137 LEU B C 1
ATOM 5278 O O . LEU B 1 137 ? -17.781 3.867 19.859 1 98.94 137 LEU B O 1
ATOM 5282 N N . LEU B 1 138 ? -19.312 3.65 21.422 1 98.88 138 LEU B N 1
ATOM 5283 C CA . LEU B 1 138 ? -18.484 4.227 22.469 1 98.88 138 LEU B CA 1
ATOM 5284 C C . LEU B 1 138 ? -17.281 3.332 22.766 1 98.88 138 LEU B C 1
ATOM 5286 O O . LEU B 1 138 ? -16.156 3.816 22.875 1 98.88 138 LEU B O 1
ATOM 5290 N N . GLN B 1 139 ? -17.531 2.014 22.844 1 98.88 139 GLN B N 1
ATOM 5291 C CA . GLN B 1 139 ? -16.438 1.07 23.109 1 98.88 139 GLN B CA 1
ATOM 5292 C C . GLN B 1 139 ? -15.461 1.026 21.938 1 98.88 139 GLN B C 1
ATOM 5294 O O . GLN B 1 139 ? -14.258 0.87 22.125 1 98.88 139 GLN B O 1
ATOM 5299 N N . ALA B 1 140 ? -16.016 1.082 20.719 1 98.94 140 ALA B N 1
ATOM 5300 C CA . ALA B 1 140 ? -15.148 1.129 19.547 1 98.94 140 ALA B CA 1
ATOM 5301 C C . ALA B 1 140 ? -14.258 2.369 19.578 1 98.94 140 ALA B C 1
ATOM 5303 O O . ALA B 1 140 ? -13.078 2.301 19.219 1 98.94 140 ALA B O 1
ATOM 5304 N N . PHE B 1 141 ? -14.82 3.484 19.984 1 98.94 141 PHE B N 1
ATOM 5305 C CA . PHE B 1 141 ? -14.047 4.715 20.125 1 98.94 141 PHE B CA 1
ATOM 5306 C C . PHE B 1 141 ? -12.922 4.527 21.141 1 98.94 141 PHE B C 1
ATOM 5308 O O . PHE B 1 141 ? -11.773 4.891 20.875 1 98.94 141 PHE B O 1
ATOM 5315 N N . GLN B 1 142 ? -13.227 3.906 22.25 1 98.88 142 GLN B N 1
ATOM 5316 C CA . GLN B 1 142 ? -12.227 3.623 23.281 1 98.88 142 GLN B CA 1
ATOM 5317 C C . GLN B 1 142 ? -11.133 2.705 22.75 1 98.88 142 GLN B C 1
ATOM 5319 O O . GLN B 1 142 ? -9.953 2.883 23.062 1 98.88 142 GLN B O 1
ATOM 5324 N N . ALA B 1 143 ? -11.539 1.755 21.953 1 98.88 143 ALA B N 1
ATOM 5325 C CA . ALA B 1 143 ? -10.578 0.811 21.391 1 98.88 143 ALA B CA 1
ATOM 5326 C C . ALA B 1 143 ? -9.594 1.518 20.453 1 98.88 143 ALA B C 1
ATOM 5328 O O . ALA B 1 143 ? -8.406 1.197 20.438 1 98.88 143 ALA B O 1
ATOM 5329 N N . VAL B 1 144 ? -10.102 2.449 19.719 1 98.94 144 VAL B N 1
ATOM 5330 C CA . VAL B 1 144 ? -9.242 3.219 18.828 1 98.94 144 VAL B CA 1
ATOM 5331 C C . VAL B 1 144 ? -8.234 4.023 19.641 1 98.94 144 VAL B C 1
ATOM 5333 O O . VAL B 1 144 ? -7.035 3.998 19.359 1 98.94 144 VAL B O 1
ATOM 5336 N N . VAL B 1 145 ? -8.695 4.707 20.688 1 98.94 145 VAL B N 1
ATOM 5337 C CA . VAL B 1 145 ? -7.812 5.496 21.531 1 98.94 145 VAL B CA 1
ATOM 5338 C C . VAL B 1 145 ? -6.773 4.59 22.188 1 98.94 145 VAL B C 1
ATOM 5340 O O . VAL B 1 145 ? -5.59 4.926 22.25 1 98.94 145 VAL B O 1
ATOM 5343 N N . SER B 1 146 ? -7.211 3.424 22.656 1 98.75 146 SER B N 1
ATOM 5344 C CA . SER B 1 146 ? -6.305 2.471 23.281 1 98.75 146 SER B CA 1
ATOM 5345 C C . SER B 1 146 ? -5.227 2.004 22.312 1 98.75 146 SER B C 1
ATOM 5347 O O . SER B 1 146 ? -4.059 1.871 22.688 1 98.75 146 SER B O 1
ATOM 5349 N N . ASN B 1 147 ? -5.633 1.743 21.094 1 98.88 147 ASN B N 1
ATOM 5350 C CA . ASN B 1 147 ? -4.672 1.308 20.094 1 98.88 147 ASN B CA 1
ATOM 5351 C C . ASN B 1 147 ? -3.662 2.406 19.766 1 98.88 147 ASN B C 1
ATOM 5353 O O . ASN B 1 147 ? -2.471 2.133 19.609 1 98.88 147 ASN B O 1
ATOM 5357 N N . LEU B 1 148 ? -4.133 3.648 19.656 1 98.88 148 LEU B N 1
ATOM 5358 C CA . LEU B 1 148 ? -3.229 4.773 19.469 1 98.88 148 LEU B CA 1
ATOM 5359 C C . LEU B 1 148 ? -2.225 4.875 20.609 1 98.88 148 LEU B C 1
ATOM 5361 O O . LEU B 1 148 ? -1.026 5.047 20.375 1 98.88 148 LEU B O 1
ATOM 5365 N N . ALA B 1 149 ? -2.689 4.715 21.797 1 98.5 149 ALA B N 1
ATOM 5366 C CA . ALA B 1 149 ? -1.822 4.75 22.969 1 98.5 149 ALA B CA 1
ATOM 5367 C C . ALA B 1 149 ? -0.78 3.637 22.922 1 98.5 149 ALA B C 1
ATOM 5369 O O . ALA B 1 149 ? 0.396 3.863 23.203 1 98.5 149 ALA B O 1
ATOM 5370 N N . SER B 1 150 ? -1.182 2.453 22.484 1 98 150 SER B N 1
ATOM 5371 C CA . SER B 1 150 ? -0.288 1.302 22.406 1 98 150 SER B CA 1
ATOM 5372 C C . SER B 1 150 ? 0.794 1.509 21.344 1 98 150 SER B C 1
ATOM 5374 O O . SER B 1 150 ? 1.836 0.85 21.391 1 98 150 SER B O 1
ATOM 5376 N N . ASN B 1 151 ? 0.504 2.422 20.453 1 98.19 151 ASN B N 1
ATOM 5377 C CA . ASN B 1 151 ? 1.491 2.77 19.422 1 98.19 151 ASN B CA 1
ATOM 5378 C C . ASN B 1 151 ? 2.23 4.055 19.781 1 98.19 151 ASN B C 1
ATOM 5380 O O . ASN B 1 151 ? 2.865 4.668 18.922 1 98.19 151 ASN B O 1
ATOM 5384 N N . ASN B 1 152 ? 2.039 4.551 20.984 1 97.69 152 ASN B N 1
ATOM 5385 C CA . ASN B 1 152 ? 2.709 5.715 21.562 1 97.69 152 ASN B CA 1
ATOM 5386 C C . ASN B 1 152 ? 2.361 6.988 20.797 1 97.69 152 ASN B C 1
ATOM 5388 O O . ASN B 1 152 ? 3.227 7.836 20.562 1 97.69 152 ASN B O 1
ATOM 5392 N N . ILE B 1 153 ? 1.154 7.055 20.359 1 98.81 153 ILE B N 1
ATOM 5393 C CA . ILE B 1 153 ? 0.634 8.242 19.688 1 98.81 153 ILE B CA 1
ATOM 5394 C C . ILE B 1 153 ? -0.161 9.086 20.672 1 98.81 153 ILE B C 1
ATOM 5396 O O . ILE B 1 153 ? -0.996 8.57 21.422 1 98.81 153 ILE B O 1
ATOM 5400 N N . MET B 1 154 ? 0.173 10.328 20.734 1 98.88 154 MET B N 1
ATOM 5401 C CA . MET B 1 154 ? -0.643 11.234 21.547 1 98.88 154 MET B CA 1
ATOM 5402 C C . MET B 1 154 ? -1.994 11.484 20.875 1 98.88 154 MET B C 1
ATOM 5404 O O . MET B 1 154 ? -2.105 11.445 19.656 1 98.88 154 MET B O 1
ATOM 5408 N N . VAL B 1 155 ? -3.006 11.68 21.75 1 98.94 155 VAL B N 1
ATOM 5409 C CA . VAL B 1 155 ? -4.363 11.852 21.25 1 98.94 155 VAL B CA 1
ATOM 5410 C C . VAL B 1 155 ? -4.953 13.164 21.766 1 98.94 155 VAL B C 1
ATOM 5412 O O . VAL B 1 155 ? -4.914 13.438 22.953 1 98.94 155 VAL B O 1
ATOM 5415 N N . ILE B 1 156 ? -5.391 13.945 20.844 1 98.94 156 ILE B N 1
ATOM 5416 C CA . ILE B 1 156 ? -6.25 15.078 21.172 1 98.94 156 ILE B CA 1
ATOM 5417 C C . ILE B 1 156 ? -7.695 14.75 20.797 1 98.94 156 ILE B C 1
ATOM 5419 O O . ILE B 1 156 ? -7.992 14.414 19.656 1 98.94 156 ILE B O 1
ATOM 5423 N N . LEU B 1 157 ? -8.555 14.773 21.781 1 98.94 157 LEU B N 1
ATOM 5424 C CA . LEU B 1 157 ? -9.977 14.523 21.562 1 98.94 157 LEU B CA 1
ATOM 5425 C C . LEU B 1 157 ? -10.688 15.805 21.141 1 98.94 157 LEU B C 1
ATOM 5427 O O . LEU B 1 157 ? -10.711 16.781 21.906 1 98.94 157 LEU B O 1
ATOM 5431 N N . ASP B 1 158 ? -11.273 15.773 19.969 1 98.88 158 ASP B N 1
ATOM 5432 C CA . ASP B 1 158 ? -11.883 16.984 19.422 1 98.88 158 ASP B CA 1
ATOM 5433 C C . ASP B 1 158 ? -13.398 16.844 19.312 1 98.88 158 ASP B C 1
ATOM 5435 O O . ASP B 1 158 ? -13.898 16.094 18.469 1 98.88 158 ASP B O 1
ATOM 5439 N N . ASN B 1 159 ? -14.125 17.547 20.156 1 98.88 159 ASN B N 1
ATOM 5440 C CA . ASN B 1 159 ? -15.57 17.609 19.938 1 98.88 159 ASN B CA 1
ATOM 5441 C C . ASN B 1 159 ? -15.906 18.359 18.656 1 98.88 159 ASN B C 1
ATOM 5443 O O . ASN B 1 159 ? -15.93 19.594 18.641 1 98.88 159 ASN B O 1
ATOM 5447 N N . GLN B 1 160 ? -16.188 17.578 17.688 1 98.19 160 GLN B N 1
ATOM 5448 C CA . GLN B 1 160 ? -16.266 18.141 16.344 1 98.19 160 GLN B CA 1
ATOM 5449 C C . GLN B 1 160 ? -17.641 18.703 16.047 1 98.19 160 GLN B C 1
ATOM 5451 O O . GLN B 1 160 ? -17.781 19.688 15.312 1 98.19 160 GLN B O 1
ATOM 5456 N N . ILE B 1 161 ? -18.609 18.078 16.594 1 97.62 161 ILE B N 1
ATOM 5457 C CA . ILE B 1 161 ? -20.016 18.375 16.359 1 97.62 161 ILE B CA 1
ATOM 5458 C C . ILE B 1 161 ? -20.875 17.688 17.422 1 97.62 161 ILE B C 1
ATOM 5460 O O . ILE B 1 161 ? -20.359 16.938 18.25 1 97.62 161 ILE B O 1
ATOM 5464 N N . SER B 1 162 ? -22.172 18.047 17.469 1 97.81 162 SER B N 1
ATOM 5465 C CA . SER B 1 162 ? -23.062 17.359 18.391 1 97.81 162 SER B CA 1
ATOM 5466 C C . SER B 1 162 ? -23.734 16.156 17.734 1 97.81 162 SER B C 1
ATOM 5468 O O . SER B 1 162 ? -23.438 15.008 18.062 1 97.81 162 SER B O 1
ATOM 5470 N N . LYS B 1 163 ? -24.531 16.422 16.797 1 96.5 163 LYS B N 1
ATOM 5471 C CA . LYS B 1 163 ? -25.156 15.375 16 1 96.5 163 LYS B CA 1
ATOM 5472 C C . LYS B 1 163 ? -24.203 14.836 14.938 1 96.5 163 LYS B C 1
ATOM 5474 O O . LYS B 1 163 ? -23.703 15.594 14.117 1 96.5 163 LYS B O 1
ATOM 5479 N N . ALA B 1 164 ? -24.031 13.531 14.938 1 96.44 164 ALA B N 1
ATOM 5480 C CA . ALA B 1 164 ? -23.078 12.906 14.031 1 96.44 164 ALA B CA 1
ATOM 5481 C C . ALA B 1 164 ? -23.375 13.281 12.578 1 96.44 164 ALA B C 1
ATOM 5483 O O . ALA B 1 164 ? -24.531 13.312 12.164 1 96.44 164 ALA B O 1
ATOM 5484 N N . GLY B 1 165 ? -22.312 13.578 11.82 1 95.75 165 GLY B N 1
ATOM 5485 C CA . GLY B 1 165 ? -22.406 14.008 10.438 1 95.75 165 GLY B CA 1
ATOM 5486 C C . GLY B 1 165 ? -21.312 14.984 10.039 1 95.75 165 GLY B C 1
ATOM 5487 O O . GLY B 1 165 ? -20.406 15.266 10.82 1 95.75 165 GLY B O 1
ATOM 5488 N N . TRP B 1 166 ? -21.328 15.383 8.742 1 94.19 166 TRP B N 1
ATOM 5489 C CA . TRP B 1 166 ? -20.391 16.375 8.242 1 94.19 166 TRP B CA 1
ATOM 5490 C C . TRP B 1 166 ? -20.688 17.75 8.828 1 94.19 166 TRP B C 1
ATOM 5492 O O . TRP B 1 166 ? -21.844 18.172 8.898 1 94.19 166 TRP B O 1
ATOM 5502 N N . CYS B 1 167 ? -19.562 18.328 9.086 1 86.12 167 CYS B N 1
ATOM 5503 C CA . CYS B 1 167 ? -19.719 19.641 9.688 1 86.12 167 CYS B CA 1
ATOM 5504 C C . CYS B 1 167 ? -19.766 20.734 8.625 1 86.12 167 CYS B C 1
ATOM 5506 O O . CYS B 1 167 ? -19.781 20.438 7.43 1 86.12 167 CYS B O 1
ATOM 5508 N N . CYS B 1 168 ? -20.078 21.828 8.789 1 80.88 168 CYS B N 1
ATOM 5509 C CA . CYS B 1 168 ? -19.5 23.172 8.688 1 80.88 168 CYS B CA 1
ATOM 5510 C C . CYS B 1 168 ? -20.359 24.062 7.809 1 80.88 168 CYS B C 1
ATOM 5512 O O . CYS B 1 168 ? -19.828 24.875 7.039 1 80.88 168 CYS B O 1
ATOM 5514 N N . SER B 1 169 ? -21.594 23.672 7.938 1 86.56 169 SER B N 1
ATOM 5515 C CA . SER B 1 169 ? -22.531 24.656 7.395 1 86.56 169 SER B CA 1
ATOM 5516 C C . SER B 1 169 ? -22.938 25.672 8.453 1 86.56 169 SER B C 1
ATOM 5518 O O . SER B 1 169 ? -23.016 25.344 9.641 1 86.56 169 SER B O 1
ATOM 5520 N N . LYS B 1 170 ? -23.203 26.859 7.973 1 88.5 170 LYS B N 1
ATOM 5521 C CA . LYS B 1 170 ? -23.672 27.922 8.867 1 88.5 170 LYS B CA 1
ATOM 5522 C C . LYS B 1 170 ? -25.062 27.625 9.398 1 88.5 170 LYS B C 1
ATOM 5524 O O . LYS B 1 170 ? -25.5 28.219 10.383 1 88.5 170 LYS B O 1
ATOM 5529 N N . PHE B 1 171 ? -25.656 26.594 8.812 1 87.25 171 PHE B N 1
ATOM 5530 C CA . PHE B 1 171 ? -27.062 26.391 9.125 1 87.25 171 PHE B CA 1
ATOM 5531 C C . PHE B 1 171 ? -27.328 24.953 9.547 1 87.25 171 PHE B C 1
ATOM 5533 O O . PHE B 1 171 ? -28.453 24.453 9.438 1 87.25 171 PHE B O 1
ATOM 5540 N N . ASP B 1 172 ? -26.312 24.281 10.023 1 89.38 172 ASP B N 1
ATOM 5541 C CA . ASP B 1 172 ? -26.484 22.859 10.359 1 89.38 172 ASP B CA 1
ATOM 5542 C C . ASP B 1 172 ? -27 22.703 11.789 1 89.38 172 ASP B C 1
ATOM 5544 O O . ASP B 1 172 ? -27.078 21.578 12.297 1 89.38 172 ASP B O 1
ATOM 5548 N N . ASP B 1 173 ? -27.297 23.781 12.508 1 92.75 173 ASP B N 1
ATOM 5549 C CA . ASP B 1 173 ? -27.875 23.828 13.844 1 92.75 173 ASP B CA 1
ATOM 5550 C C . ASP B 1 173 ? -26.922 23.281 14.891 1 92.75 173 ASP B C 1
ATOM 5552 O O . ASP B 1 173 ? -27.344 22.859 15.969 1 92.75 173 ASP B O 1
ATOM 5556 N N . ASN B 1 174 ? -25.594 23.203 14.531 1 93.94 174 ASN B N 1
ATOM 5557 C CA . ASN B 1 174 ? -24.547 22.672 15.398 1 93.94 174 ASN B CA 1
ATOM 5558 C C . ASN B 1 174 ? -23.5 23.719 15.711 1 93.94 174 ASN B C 1
ATOM 5560 O O . ASN B 1 174 ? -22.516 23.438 16.406 1 93.94 174 ASN B O 1
ATOM 5564 N N . GLY B 1 175 ? -23.688 24.953 15.289 1 94.56 175 GLY B N 1
ATOM 5565 C CA . GLY B 1 175 ? -22.562 25.844 15.102 1 94.56 175 GLY B CA 1
ATOM 5566 C C . GLY B 1 175 ? -22.25 26.672 16.328 1 94.56 175 GLY B C 1
ATOM 5567 O O . GLY B 1 175 ? -21.109 27.109 16.516 1 94.56 175 GLY B O 1
ATOM 5568 N N . PHE B 1 176 ? -23.266 26.922 17.188 1 96.69 176 PHE B N 1
ATOM 5569 C CA . PHE B 1 176 ? -23.016 27.812 18.297 1 96.69 176 PHE B CA 1
ATOM 5570 C C . PHE B 1 176 ? -23.984 27.547 19.438 1 96.69 176 PHE B C 1
ATOM 5572 O O . PHE B 1 176 ? -25.031 26.906 19.25 1 96.69 176 PHE B O 1
ATOM 5579 N N . PHE B 1 177 ? -23.594 28 20.625 1 97 177 PHE B N 1
ATOM 5580 C CA . PHE B 1 177 ? -24.438 27.828 21.812 1 97 177 PHE B CA 1
ATOM 5581 C C . PHE B 1 177 ? -25.844 28.359 21.562 1 97 177 PHE B C 1
ATOM 5583 O O . PHE B 1 177 ? -26.016 29.484 21.094 1 97 177 PHE B O 1
ATOM 5590 N N . GLY B 1 178 ? -26.812 27.531 21.828 1 95.19 178 GLY B N 1
ATOM 5591 C CA . GLY B 1 178 ? -28.203 27.922 21.625 1 95.19 178 GLY B CA 1
ATOM 5592 C C . GLY B 1 178 ? -28.797 27.328 20.359 1 95.19 178 GLY B C 1
ATOM 5593 O O . GLY B 1 178 ? -30.016 27.281 20.219 1 95.19 178 GLY B O 1
ATOM 5594 N N . ASP B 1 179 ? -27.969 26.875 19.422 1 96.19 179 ASP B N 1
ATOM 5595 C CA . ASP B 1 179 ? -28.5 26.156 18.266 1 96.19 179 ASP B CA 1
ATOM 5596 C C . ASP B 1 179 ? -29.188 24.859 18.688 1 96.19 179 ASP B C 1
ATOM 5598 O O . ASP B 1 179 ? -28.969 24.359 19.797 1 96.19 179 ASP B O 1
ATOM 5602 N N . LYS B 1 180 ? -29.969 24.297 17.812 1 96.44 180 LYS B N 1
ATOM 5603 C CA . LYS B 1 180 ? -30.812 23.125 18.094 1 96.44 180 LYS B CA 1
ATOM 5604 C C . LYS B 1 180 ? -29.984 21.969 18.656 1 96.44 180 LYS B C 1
ATOM 5606 O O . LYS B 1 180 ? -30.438 21.266 19.562 1 96.44 180 LYS B O 1
ATOM 5611 N N . TYR B 1 181 ? -28.828 21.797 18.172 1 97.12 181 TYR B N 1
ATOM 5612 C CA . TYR B 1 181 ? -28.031 20.641 18.562 1 97.12 181 TYR B CA 1
ATOM 5613 C C . TYR B 1 181 ? -26.812 21.062 19.375 1 97.12 181 TYR B C 1
ATOM 5615 O O . TYR B 1 181 ? -25.797 20.375 19.406 1 97.12 181 TYR B O 1
ATOM 5623 N N . PHE B 1 182 ? -26.922 22.234 20.016 1 96.94 182 PHE B N 1
ATOM 5624 C CA . PHE B 1 182 ? -25.797 22.734 20.797 1 96.94 182 PHE B CA 1
ATOM 5625 C C . PHE B 1 182 ? -26.281 23.375 22.094 1 96.94 182 PHE B C 1
ATOM 5627 O O . PHE B 1 182 ? -26.031 24.562 22.312 1 96.94 182 PHE B O 1
ATOM 5634 N N . ASP B 1 183 ? -26.828 22.562 22.938 1 97.69 183 ASP B N 1
ATOM 5635 C CA . ASP B 1 183 ? -27.203 23 24.281 1 97.69 183 ASP B CA 1
ATOM 5636 C C . ASP B 1 183 ? -25.969 23.094 25.172 1 97.69 183 ASP B C 1
ATOM 5638 O O . ASP B 1 183 ? -25.25 22.094 25.359 1 97.69 183 ASP B O 1
ATOM 5642 N N . PRO B 1 184 ? -25.734 24.234 25.719 1 97.75 184 PRO B N 1
ATOM 5643 C CA . PRO B 1 184 ? -24.5 24.422 26.469 1 97.75 184 PRO B CA 1
ATOM 5644 C C . PRO B 1 184 ? -24.406 23.469 27.672 1 97.75 184 PRO B C 1
ATOM 5646 O O . PRO B 1 184 ? -23.312 23.016 28.016 1 97.75 184 PRO B O 1
ATOM 5649 N N . ASP B 1 185 ? -25.5 23.188 28.328 1 98.31 185 ASP B N 1
ATOM 5650 C CA . ASP B 1 185 ? -25.469 22.281 29.469 1 98.31 185 ASP B CA 1
ATOM 5651 C C . ASP B 1 185 ? -25.156 20.859 29.047 1 98.31 185 ASP B C 1
ATOM 5653 O O . ASP B 1 185 ? -24.375 20.156 29.703 1 98.31 185 ASP B O 1
ATOM 5657 N N . GLU B 1 186 ? -25.812 20.438 28 1 98.5 186 GLU B N 1
ATOM 5658 C CA . GLU B 1 186 ? -25.5 19.109 27.453 1 98.5 186 GLU B CA 1
ATOM 5659 C C . GLU B 1 186 ? -24.047 19.031 27 1 98.5 186 GLU B C 1
ATOM 5661 O O . GLU B 1 186 ? -23.406 18 27.188 1 98.5 186 GLU B O 1
ATOM 5666 N N . TRP B 1 187 ? -23.641 20.078 26.375 1 98.69 187 TRP B N 1
ATOM 5667 C CA . TRP B 1 187 ? -22.266 20.172 25.922 1 98.69 187 TRP B CA 1
ATOM 5668 C C . TRP B 1 187 ? -21.297 20.016 27.094 1 98.69 187 TRP B C 1
ATOM 5670 O O . TRP B 1 187 ? -20.359 19.234 27.047 1 98.69 187 TRP B O 1
ATOM 5680 N N . LEU B 1 188 ? -21.531 20.719 28.203 1 98.81 188 LEU B N 1
ATOM 5681 C CA . LEU B 1 188 ? -20.703 20.641 29.391 1 98.81 188 LEU B CA 1
ATOM 5682 C C . LEU B 1 188 ? -20.703 19.234 29.969 1 98.81 188 LEU B C 1
ATOM 5684 O O . LEU B 1 188 ? -19.672 18.719 30.391 1 98.81 188 LEU B O 1
ATOM 5688 N N . GLN B 1 189 ? -21.844 18.594 29.953 1 98.69 189 GLN B N 1
ATOM 5689 C CA . GLN B 1 189 ? -21.953 17.219 30.438 1 98.69 189 GLN B CA 1
ATOM 5690 C C . GLN B 1 189 ? -21.109 16.266 29.578 1 98.69 189 GLN B C 1
ATOM 5692 O O . GLN B 1 189 ? -20.375 15.422 30.125 1 98.69 189 GLN B O 1
ATOM 5697 N N . GLY B 1 190 ? -21.266 16.391 28.297 1 98.88 190 GLY B N 1
ATOM 5698 C CA . GLY B 1 190 ? -20.484 15.555 27.391 1 98.88 190 GLY B CA 1
ATOM 5699 C C . GLY B 1 190 ? -18.984 15.734 27.547 1 98.88 190 GLY B C 1
ATOM 5700 O O . GLY B 1 190 ? -18.25 14.75 27.578 1 98.88 190 GLY B O 1
ATOM 5701 N N . LEU B 1 191 ? -18.562 16.969 27.656 1 98.88 191 LEU B N 1
ATOM 5702 C CA . LEU B 1 191 ? -17.141 17.25 27.859 1 98.88 191 LEU B CA 1
ATOM 5703 C C . LEU B 1 191 ? -16.641 16.594 29.125 1 98.88 191 LEU B C 1
ATOM 5705 O O . LEU B 1 191 ? -15.562 15.992 29.141 1 98.88 191 LEU B O 1
ATOM 5709 N N . THR B 1 192 ? -17.391 16.75 30.188 1 98.88 192 THR B N 1
ATOM 5710 C CA . THR B 1 192 ? -17.016 16.172 31.469 1 98.88 192 THR B CA 1
ATOM 5711 C C . THR B 1 192 ? -16.906 14.656 31.375 1 98.88 192 THR B C 1
ATOM 5713 O O . THR B 1 192 ? -15.961 14.062 31.891 1 98.88 192 THR B O 1
ATOM 5716 N N . MET B 1 193 ? -17.859 14.031 30.688 1 98.88 193 MET B N 1
ATOM 5717 C CA . MET B 1 193 ? -17.859 12.586 30.516 1 98.88 193 MET B CA 1
ATOM 5718 C C . MET B 1 193 ? -16.625 12.125 29.75 1 98.88 193 MET B C 1
ATOM 5720 O O . MET B 1 193 ? -15.969 11.156 30.125 1 98.88 193 MET B O 1
ATOM 5724 N N . MET B 1 194 ? -16.328 12.797 28.672 1 98.94 194 MET B N 1
ATOM 5725 C CA . MET B 1 194 ? -15.18 12.43 27.828 1 98.94 194 MET B CA 1
ATOM 5726 C C . MET B 1 194 ? -13.875 12.578 28.609 1 98.94 194 MET B C 1
ATOM 5728 O O . MET B 1 194 ? -13.039 11.664 28.594 1 98.94 194 MET B O 1
ATOM 5732 N N . ALA B 1 195 ? -13.727 13.703 29.266 1 98.94 195 ALA B N 1
ATOM 5733 C CA . ALA B 1 195 ? -12.523 13.945 30.047 1 98.94 195 ALA B CA 1
ATOM 5734 C C . ALA B 1 195 ? -12.352 12.883 31.141 1 98.94 195 ALA B C 1
ATOM 5736 O O . ALA B 1 195 ? -11.25 12.367 31.344 1 98.94 195 ALA B O 1
ATOM 5737 N N . THR B 1 196 ? -13.422 12.539 31.781 1 98.81 196 THR B N 1
ATOM 5738 C CA . THR B 1 196 ? -13.398 11.555 32.875 1 98.81 196 THR B CA 1
ATOM 5739 C C . THR B 1 196 ? -13.039 10.172 32.312 1 98.81 196 THR B C 1
ATOM 5741 O O . THR B 1 196 ? -12.25 9.445 32.938 1 98.81 196 THR B O 1
ATOM 5744 N N . MET B 1 197 ? -13.531 9.844 31.203 1 98.62 197 MET B N 1
ATOM 5745 C CA . MET B 1 197 ? -13.359 8.523 30.594 1 98.62 197 MET B CA 1
ATOM 5746 C C . MET B 1 197 ? -11.883 8.227 30.359 1 98.62 197 MET B C 1
ATOM 5748 O O . MET B 1 197 ? -11.438 7.09 30.531 1 98.62 197 MET B O 1
ATOM 5752 N N . PHE B 1 198 ? -11.117 9.25 30.031 1 98.62 198 PHE B N 1
ATOM 5753 C CA . PHE B 1 198 ? -9.734 8.992 29.641 1 98.62 198 PHE B CA 1
ATOM 5754 C C . PHE B 1 198 ? -8.766 9.578 30.656 1 98.62 198 PHE B C 1
ATOM 5756 O O . PHE B 1 198 ? -7.613 9.875 30.328 1 98.62 198 PHE B O 1
ATOM 5763 N N . ASN B 1 199 ? -9.195 9.812 31.859 1 97.69 199 ASN B N 1
ATOM 5764 C CA . ASN B 1 199 ? -8.367 10.367 32.906 1 97.69 199 ASN B CA 1
ATOM 5765 C C . ASN B 1 199 ? -7.176 9.461 33.219 1 97.69 199 ASN B C 1
ATOM 5767 O O . ASN B 1 199 ? -6.113 9.938 33.625 1 97.69 199 ASN B O 1
ATOM 5771 N N . SER B 1 200 ? -7.242 8.195 32.938 1 96.38 200 SER B N 1
ATOM 5772 C CA . SER B 1 200 ? -6.16 7.262 33.219 1 96.38 200 SER B CA 1
ATOM 5773 C C . SER B 1 200 ? -5.383 6.891 31.969 1 96.38 200 SER B C 1
ATOM 5775 O O . SER B 1 200 ? -4.496 6.035 32 1 96.38 200 SER B O 1
ATOM 5777 N N . THR B 1 201 ? -5.738 7.484 30.875 1 97.5 201 THR B N 1
ATOM 5778 C CA . THR B 1 201 ? -5.047 7.227 29.625 1 97.5 201 THR B CA 1
ATOM 5779 C C . THR B 1 201 ? -4.016 8.312 29.344 1 97.5 201 THR B C 1
ATOM 5781 O O . THR B 1 201 ? -4.348 9.359 28.766 1 97.5 201 THR B O 1
ATOM 5784 N N . THR B 1 202 ? -2.811 8.023 29.609 1 96.88 202 THR B N 1
ATOM 5785 C CA . THR B 1 202 ? -1.741 9.016 29.609 1 96.88 202 THR B CA 1
ATOM 5786 C C . THR B 1 202 ? -1.547 9.602 28.219 1 96.88 202 THR B C 1
ATOM 5788 O O . THR B 1 202 ? -1.209 10.781 28.078 1 96.88 202 THR B O 1
ATOM 5791 N N . ASN B 1 203 ? -1.823 8.805 27.172 1 98.5 203 ASN B N 1
ATOM 5792 C CA . ASN B 1 203 ? -1.564 9.266 25.812 1 98.5 203 ASN B CA 1
ATOM 5793 C C . ASN B 1 203 ? -2.652 10.219 25.328 1 98.5 203 ASN B C 1
ATOM 5795 O O . ASN B 1 203 ? -2.508 10.844 24.281 1 98.5 203 ASN B O 1
ATOM 5799 N N . VAL B 1 204 ? -3.76 10.312 26.047 1 98.94 204 VAL B N 1
ATOM 5800 C CA . VAL B 1 204 ? -4.695 11.398 25.797 1 98.94 204 VAL B CA 1
ATOM 5801 C C . VAL B 1 204 ? -4.18 12.695 26.422 1 98.94 204 VAL B C 1
ATOM 5803 O O . VAL B 1 204 ? -4.211 12.844 27.656 1 98.94 204 VAL B O 1
ATOM 5806 N N . VAL B 1 205 ? -3.758 13.625 25.562 1 98.94 205 VAL B N 1
ATOM 5807 C CA . VAL B 1 205 ? -2.947 14.711 26.094 1 98.94 205 VAL B CA 1
ATOM 5808 C C . VAL B 1 205 ? -3.744 16.016 26.062 1 98.94 205 VAL B C 1
ATOM 5810 O O . VAL B 1 205 ? -3.35 17 26.672 1 98.94 205 VAL B O 1
ATOM 5813 N N . GLY B 1 206 ? -4.863 16 25.375 1 98.94 206 GLY B N 1
ATOM 5814 C CA . GLY B 1 206 ? -5.625 17.234 25.281 1 98.94 206 GLY B CA 1
ATOM 5815 C C . GLY B 1 206 ? -7.031 17.016 24.734 1 98.94 206 GLY B C 1
ATOM 5816 O O . GLY B 1 206 ? -7.363 15.938 24.25 1 98.94 206 GLY B O 1
ATOM 5817 N N . MET B 1 207 ? -7.844 18.031 24.844 1 98.88 207 MET B N 1
ATOM 5818 C CA . MET B 1 207 ? -9.203 18.062 24.312 1 98.88 207 MET B CA 1
ATOM 5819 C C . MET B 1 207 ? -9.523 19.422 23.703 1 98.88 207 MET B C 1
ATOM 5821 O O . MET B 1 207 ? -9.328 20.453 24.359 1 98.88 207 MET B O 1
ATOM 5825 N N . SER B 1 208 ? -9.875 19.406 22.484 1 98.81 208 SER B N 1
ATOM 5826 C CA . SER B 1 208 ? -10.516 20.578 21.906 1 98.81 208 SER B CA 1
ATOM 5827 C C . SER B 1 208 ? -11.977 20.672 22.328 1 98.81 208 SER B C 1
ATOM 5829 O O . SER B 1 208 ? -12.758 19.75 22.094 1 98.81 208 SER B O 1
ATOM 5831 N N . LEU B 1 209 ? -12.352 21.812 22.844 1 98.88 209 LEU B N 1
ATOM 5832 C CA . LEU B 1 209 ? -13.656 21.906 23.5 1 98.88 209 LEU B CA 1
ATOM 5833 C C . LEU B 1 209 ? -14.781 21.844 22.469 1 98.88 209 LEU B C 1
ATOM 5835 O O . LEU B 1 209 ? -15.836 21.266 22.719 1 98.88 209 LEU B O 1
ATOM 5839 N N . ARG B 1 210 ? -14.617 22.5 21.406 1 98.25 210 ARG B N 1
ATOM 5840 C CA . ARG B 1 210 ? -15.562 22.5 20.297 1 98.25 210 ARG B CA 1
ATOM 5841 C C . ARG B 1 210 ? -14.914 22.984 19.016 1 98.25 210 ARG B C 1
ATOM 5843 O O . ARG B 1 210 ? -14.289 24.062 19 1 98.25 210 ARG B O 1
ATOM 5850 N N . ASN B 1 211 ? -15.125 22.156 17.984 1 96.19 211 ASN B N 1
ATOM 5851 C CA . ASN B 1 211 ? -14.602 22.5 16.672 1 96.19 211 ASN B CA 1
ATOM 5852 C C . ASN B 1 211 ? -15.438 23.594 16 1 96.19 211 ASN B C 1
ATOM 5854 O O . ASN B 1 211 ? -16.656 23.484 15.93 1 96.19 211 ASN B O 1
ATOM 5858 N N . GLU B 1 212 ? -14.836 24.625 15.547 1 96.56 212 GLU B N 1
ATOM 5859 C CA . GLU B 1 212 ? -15.367 25.594 14.602 1 96.56 212 GLU B CA 1
ATOM 5860 C C . GLU B 1 212 ? -16.688 26.188 15.102 1 96.56 212 GLU B C 1
ATOM 5862 O O . GLU B 1 212 ? -17.734 26.016 14.469 1 96.56 212 GLU B O 1
ATOM 5867 N N . LEU B 1 213 ? -16.625 26.953 16.109 1 97.44 213 LEU B N 1
ATOM 5868 C CA . LEU B 1 213 ? -17.781 27.781 16.469 1 97.44 213 LEU B CA 1
ATOM 5869 C C . LEU B 1 213 ? -18.156 28.703 15.312 1 97.44 213 LEU B C 1
ATOM 5871 O O . LEU B 1 213 ? -17.281 29.375 14.742 1 97.44 213 LEU B O 1
ATOM 5875 N N . ARG B 1 214 ? -19.469 28.734 14.984 1 96.62 214 ARG B N 1
ATOM 5876 C CA . ARG B 1 214 ? -19.922 29.406 13.766 1 96.62 214 ARG B CA 1
ATOM 5877 C C . ARG B 1 214 ? -21.406 29.703 13.82 1 96.62 214 ARG B C 1
ATOM 5879 O O . ARG B 1 214 ? -22.109 29.25 14.734 1 96.62 214 ARG B O 1
ATOM 5886 N N . GLY B 1 215 ? -21.797 30.484 12.797 1 94.5 215 GLY B N 1
ATOM 5887 C CA . GLY B 1 215 ? -23.219 30.656 12.562 1 94.5 215 GLY B CA 1
ATOM 5888 C C . GLY B 1 215 ? -23.75 32 13.062 1 94.5 215 GLY B C 1
ATOM 5889 O O . GLY B 1 215 ? -23 32.781 13.641 1 94.5 215 GLY B O 1
ATOM 5890 N N . PRO B 1 216 ? -25.047 32.25 12.867 1 94.06 216 PRO B N 1
ATOM 5891 C CA . PRO B 1 216 ? -25.656 33.562 13.133 1 94.06 216 PRO B CA 1
ATOM 5892 C C . PRO B 1 216 ? -25.719 33.906 14.617 1 94.06 216 PRO B C 1
ATOM 5894 O O . PRO B 1 216 ? -25.781 35.062 15 1 94.06 216 PRO B O 1
ATOM 5897 N N . LYS B 1 217 ? -25.609 32.906 15.5 1 95.25 217 LYS B N 1
ATOM 5898 C CA . LYS B 1 217 ? -25.75 33.156 16.938 1 95.25 217 LYS B CA 1
ATOM 5899 C C . LYS B 1 217 ? -24.406 33.469 17.578 1 95.25 217 LYS B C 1
ATOM 5901 O O . LYS B 1 217 ? -24.344 33.844 18.75 1 95.25 217 LYS B O 1
ATOM 5906 N N . GLN B 1 218 ? -23.422 33.375 16.797 1 95.38 218 GLN B N 1
ATOM 5907 C CA . GLN B 1 218 ? -22.078 33.531 17.375 1 95.38 218 GLN B CA 1
ATOM 5908 C C . GLN B 1 218 ? -21.891 34.938 17.953 1 95.38 218 GLN B C 1
ATOM 5910 O O . GLN B 1 218 ? -22.312 35.906 17.344 1 95.38 218 GLN B O 1
ATOM 5915 N N . ASN B 1 219 ? -21.344 35 19.109 1 95 219 ASN B N 1
ATOM 5916 C CA . ASN B 1 219 ? -20.969 36.281 19.703 1 95 219 ASN B CA 1
ATOM 5917 C C . ASN B 1 219 ? -19.891 36.094 20.766 1 95 219 ASN B C 1
ATOM 5919 O O . ASN B 1 219 ? -19.781 35.031 21.375 1 95 219 ASN B O 1
ATOM 5923 N N . ILE B 1 220 ? -19.219 37.125 21.094 1 97.81 220 ILE B N 1
ATOM 5924 C CA . ILE B 1 220 ? -18 37.156 21.906 1 97.81 220 ILE B CA 1
ATOM 5925 C C . ILE B 1 220 ? -18.375 36.906 23.375 1 97.81 220 ILE B C 1
ATOM 5927 O O . ILE B 1 220 ? -17.688 36.188 24.094 1 97.81 220 ILE B O 1
ATOM 5931 N N . SER B 1 221 ? -19.469 37.469 23.812 1 97.81 221 SER B N 1
ATOM 5932 C CA . SER B 1 221 ? -19.875 37.344 25.203 1 97.81 221 SER B CA 1
ATOM 5933 C C . SER B 1 221 ? -20.172 35.906 25.594 1 97.81 221 SER B C 1
ATOM 5935 O O . SER B 1 221 ? -19.703 35.406 26.609 1 97.81 221 SER B O 1
ATOM 5937 N N . LEU B 1 222 ? -20.969 35.25 24.734 1 97.94 222 LEU B N 1
ATOM 5938 C CA . LEU B 1 222 ? -21.297 33.844 25.016 1 97.94 222 LEU B CA 1
ATOM 5939 C C . LEU B 1 222 ? -20.078 32.969 24.828 1 97.94 222 LEU B C 1
ATOM 5941 O O . LEU B 1 222 ? -19.938 31.953 25.516 1 97.94 222 LEU B O 1
ATOM 5945 N N . TRP B 1 223 ? -19.219 33.375 23.938 1 98.44 223 TRP B N 1
ATOM 5946 C CA . TRP B 1 223 ? -17.953 32.625 23.812 1 98.44 223 TRP B CA 1
ATOM 5947 C C . TRP B 1 223 ? -17.203 32.594 25.125 1 98.44 223 TRP B C 1
ATOM 5949 O O . TRP B 1 223 ? -16.844 31.531 25.625 1 98.44 223 TRP B O 1
ATOM 5959 N N . TYR B 1 224 ? -16.984 33.812 25.766 1 98.5 224 TYR B N 1
ATOM 5960 C CA . TYR B 1 224 ? -16.25 33.875 27.016 1 98.5 224 TYR B CA 1
ATOM 5961 C C . TYR B 1 224 ? -16.953 33.062 28.109 1 98.5 224 TYR B C 1
ATOM 5963 O O . TYR B 1 224 ? -16.312 32.344 28.859 1 98.5 224 TYR B O 1
ATOM 5971 N N . ARG B 1 225 ? -18.203 33.188 28.094 1 98.31 225 ARG B N 1
ATOM 5972 C CA . ARG B 1 225 ? -18.969 32.5 29.141 1 98.31 225 ARG B CA 1
ATOM 5973 C C . ARG B 1 225 ? -18.797 31 29.047 1 98.31 225 ARG B C 1
ATOM 5975 O O . ARG B 1 225 ? -18.375 30.359 30.016 1 98.31 225 ARG B O 1
ATOM 5982 N N . TYR B 1 226 ? -19.078 30.438 27.938 1 98.5 226 TYR B N 1
ATOM 5983 C CA . TYR B 1 226 ? -19.203 28.984 27.844 1 98.5 226 TYR B CA 1
ATOM 5984 C C . TYR B 1 226 ? -17.844 28.328 27.625 1 98.5 226 TYR B C 1
ATOM 5986 O O . TYR B 1 226 ? -17.578 27.234 28.125 1 98.5 226 TYR B O 1
ATOM 5994 N N . MET B 1 227 ? -16.984 28.984 26.906 1 98.56 227 MET B N 1
ATOM 5995 C CA . MET B 1 227 ? -15.648 28.406 26.734 1 98.56 227 MET B CA 1
ATOM 5996 C C . MET B 1 227 ? -14.914 28.344 28.062 1 98.56 227 MET B C 1
ATOM 5998 O O . MET B 1 227 ? -14.219 27.359 28.344 1 98.56 227 MET B O 1
ATOM 6002 N N . GLN B 1 228 ? -15.078 29.375 28.891 1 98.69 228 GLN B N 1
ATOM 6003 C CA . GLN B 1 228 ? -14.469 29.344 30.219 1 98.69 228 GLN B CA 1
ATOM 6004 C C . GLN B 1 228 ? -15.086 28.266 31.094 1 98.69 228 GLN B C 1
ATOM 6006 O O . GLN B 1 228 ? -14.375 27.547 31.797 1 98.69 228 GLN B O 1
ATOM 6011 N N . ARG B 1 229 ? -16.391 28.141 31.016 1 98.81 229 ARG B N 1
ATOM 6012 C CA . ARG B 1 229 ? -17.062 27.094 31.781 1 98.81 229 ARG B CA 1
ATOM 6013 C C . ARG B 1 229 ? -16.625 25.703 31.312 1 98.81 229 ARG B C 1
ATOM 6015 O O . ARG B 1 229 ? -16.422 24.812 32.125 1 98.81 229 ARG B O 1
ATOM 6022 N N . GLY B 1 230 ? -16.578 25.562 30 1 98.88 230 GLY B N 1
ATOM 6023 C CA . GLY B 1 230 ? -16.094 24.297 29.469 1 98.88 230 GLY B CA 1
ATOM 6024 C C . GLY B 1 230 ? -14.672 23.969 29.906 1 98.88 230 GLY B C 1
ATOM 6025 O O . GLY B 1 230 ? -14.383 22.828 30.281 1 98.88 230 GLY B O 1
ATOM 6026 N N . ALA B 1 231 ? -13.812 24.969 29.844 1 98.94 231 ALA B N 1
ATOM 6027 C CA . ALA B 1 231 ? -12.43 24.781 30.266 1 98.94 231 ALA B CA 1
ATOM 6028 C C . ALA B 1 231 ? -12.344 24.328 31.719 1 98.94 231 ALA B C 1
ATOM 6030 O O . ALA B 1 231 ? -11.617 23.375 32.031 1 98.94 231 ALA B O 1
ATOM 6031 N N . GLU B 1 232 ? -13.078 24.984 32.562 1 98.88 232 GLU B N 1
ATOM 6032 C CA . GLU B 1 232 ? -13.094 24.641 33.969 1 98.88 232 GLU B CA 1
ATOM 6033 C C . GLU B 1 232 ? -13.633 23.234 34.188 1 98.88 232 GLU B C 1
ATOM 6035 O O . GLU B 1 232 ? -13.094 22.469 35 1 98.88 232 GLU B O 1
ATOM 6040 N N . ALA B 1 233 ? -14.672 22.859 33.5 1 98.88 233 ALA B N 1
ATOM 6041 C CA . ALA B 1 233 ? -15.297 21.547 33.656 1 98.88 233 ALA B CA 1
ATOM 6042 C C . ALA B 1 233 ? -14.328 20.438 33.25 1 98.88 233 ALA B C 1
ATOM 6044 O O . ALA B 1 233 ? -14.195 19.438 33.969 1 98.88 233 ALA B O 1
ATOM 6045 N N . VAL B 1 234 ? -13.703 20.578 32.125 1 98.94 234 VAL B N 1
ATOM 6046 C CA . VAL B 1 234 ? -12.773 19.562 31.641 1 98.94 234 VAL B CA 1
ATOM 6047 C C . VAL B 1 234 ? -11.586 19.469 32.594 1 98.94 234 VAL B C 1
ATOM 6049 O O . VAL B 1 234 ? -11.164 18.359 32.938 1 98.94 234 VAL B O 1
ATOM 6052 N N . HIS B 1 235 ? -11.055 20.594 33.062 1 98.88 235 HIS B N 1
ATOM 6053 C CA . HIS B 1 235 ? -9.906 20.609 33.969 1 98.88 235 HIS B CA 1
ATOM 6054 C C . HIS B 1 235 ? -10.25 19.922 35.281 1 98.88 235 HIS B C 1
ATOM 6056 O O . HIS B 1 235 ? -9.414 19.234 35.875 1 98.88 235 HIS B O 1
ATOM 6062 N N . ALA B 1 236 ? -11.398 20.156 35.75 1 98.75 236 ALA B N 1
ATOM 6063 C CA . ALA B 1 236 ? -11.836 19.531 37 1 98.75 236 ALA B CA 1
ATOM 6064 C C . ALA B 1 236 ? -11.953 18.016 36.844 1 98.75 236 ALA B C 1
ATOM 6066 O O . ALA B 1 236 ? -11.609 17.266 37.75 1 98.75 236 ALA B O 1
ATOM 6067 N N . ALA B 1 237 ? -12.406 17.578 35.719 1 98.81 237 ALA B N 1
ATOM 6068 C CA . ALA B 1 237 ? -12.617 16.156 35.469 1 98.81 237 ALA B CA 1
ATOM 6069 C C . ALA B 1 237 ? -11.289 15.453 35.219 1 98.81 237 ALA B C 1
ATOM 6071 O O . ALA B 1 237 ? -11.117 14.289 35.562 1 98.81 237 ALA B O 1
ATOM 6072 N N . ASN B 1 238 ? -10.359 16.094 34.562 1 98.81 238 ASN B N 1
ATOM 6073 C CA . ASN B 1 238 ? -9.062 15.547 34.156 1 98.81 238 ASN B CA 1
ATOM 6074 C C . ASN B 1 238 ? -7.996 16.641 34.094 1 98.81 238 ASN B C 1
ATOM 6076 O O . ASN B 1 238 ? -7.766 17.219 33.031 1 98.81 238 ASN B O 1
ATOM 6080 N N . PRO B 1 239 ? -7.289 16.844 35.125 1 98.38 239 PRO B N 1
ATOM 6081 C CA . PRO B 1 239 ? -6.348 17.953 35.188 1 98.38 239 PRO B CA 1
ATOM 6082 C C . PRO B 1 239 ? -5.09 17.719 34.375 1 98.38 239 PRO B C 1
ATOM 6084 O O . PRO B 1 239 ? -4.262 18.625 34.219 1 98.38 239 PRO B O 1
ATOM 6087 N N . ASN B 1 240 ? -4.984 16.531 33.781 1 98.19 240 ASN B N 1
ATOM 6088 C CA . ASN B 1 240 ? -3.801 16.203 33 1 98.19 240 ASN B CA 1
ATOM 6089 C C . ASN B 1 240 ? -3.912 16.719 31.562 1 98.19 240 ASN B C 1
ATOM 6091 O O . ASN B 1 240 ? -2.922 16.75 30.828 1 98.19 240 ASN B O 1
ATOM 6095 N N . LEU B 1 241 ? -5.043 17.219 31.141 1 98.88 241 LEU B N 1
ATOM 6096 C CA . LEU B 1 241 ? -5.305 17.531 29.734 1 98.88 241 LEU B CA 1
ATOM 6097 C C . LEU B 1 241 ? -4.914 18.969 29.406 1 98.88 241 LEU B C 1
ATOM 6099 O O . LEU B 1 241 ? -5.148 19.875 30.219 1 98.88 241 LEU B O 1
ATOM 6103 N N . LEU B 1 242 ? -4.25 19.094 28.234 1 98.94 242 LEU B N 1
ATOM 6104 C CA . LEU B 1 242 ? -4.32 20.422 27.609 1 98.94 242 LEU B CA 1
ATOM 6105 C C . LEU B 1 242 ? -5.762 20.766 27.25 1 98.94 242 LEU B C 1
ATOM 6107 O O . LEU B 1 242 ? -6.512 19.922 26.766 1 98.94 242 LEU B O 1
ATOM 6111 N N . ILE B 1 243 ? -6.113 21.953 27.578 1 98.94 243 ILE B N 1
ATOM 6112 C CA . ILE B 1 243 ? -7.457 22.438 27.266 1 98.94 243 ILE B CA 1
ATOM 6113 C C . ILE B 1 243 ? -7.398 23.422 26.109 1 98.94 243 ILE B C 1
ATOM 6115 O O . ILE B 1 243 ? -6.859 24.531 26.25 1 98.94 243 ILE B O 1
ATOM 6119 N N . ILE B 1 244 ? -8.008 23.062 25 1 98.94 244 ILE B N 1
ATOM 6120 C CA . ILE B 1 244 ? -7.832 23.781 23.734 1 98.94 244 ILE B CA 1
ATOM 6121 C C . ILE B 1 244 ? -9.102 24.562 23.406 1 98.94 244 ILE B C 1
ATOM 6123 O O . ILE B 1 244 ? -10.18 23.984 23.266 1 98.94 244 ILE B O 1
ATOM 6127 N N . LEU B 1 245 ? -9 25.844 23.312 1 98.81 245 LEU B N 1
ATOM 6128 C CA . LEU B 1 245 ? -10.125 26.75 23.062 1 98.81 245 LEU B CA 1
ATOM 6129 C C . LEU B 1 245 ? -10.148 27.203 21.609 1 98.81 245 LEU B C 1
ATOM 6131 O O . LEU B 1 245 ? -9.164 27.766 21.109 1 98.81 245 LEU B O 1
ATOM 6135 N N . SER B 1 246 ? -11.289 26.984 21.016 1 97.44 246 SER B N 1
ATOM 6136 C CA . SER B 1 246 ? -11.492 27.297 19.609 1 97.44 246 SER B CA 1
ATOM 6137 C C . SER B 1 246 ? -11.883 28.766 19.422 1 97.44 246 SER B C 1
ATOM 6139 O O . SER B 1 246 ? -12.484 29.359 20.312 1 97.44 246 SER B O 1
ATOM 6141 N N . GLY B 1 247 ? -11.562 29.266 18.234 1 96.94 247 GLY B N 1
ATOM 6142 C CA . GLY B 1 247 ? -11.984 30.625 17.891 1 96.94 247 GLY B CA 1
ATOM 6143 C C . GLY B 1 247 ? -13.367 30.688 17.281 1 96.94 247 GLY B C 1
ATOM 6144 O O . GLY B 1 247 ? -14.086 29.672 17.25 1 96.94 247 GLY B O 1
ATOM 6145 N N . LEU B 1 248 ? -13.742 31.922 16.922 1 97.44 248 LEU B N 1
ATOM 6146 C CA . LEU B 1 248 ? -15.008 32.156 16.234 1 97.44 248 LEU B CA 1
ATOM 6147 C C . LEU B 1 248 ? -14.812 32.094 14.719 1 97.44 248 LEU B C 1
ATOM 6149 O O . LEU B 1 248 ? -13.688 31.938 14.234 1 97.44 248 LEU B O 1
ATOM 6153 N N . ASP B 1 249 ? -15.922 32.062 13.953 1 96.75 249 ASP B N 1
ATOM 6154 C CA . ASP B 1 249 ? -15.906 32.094 12.492 1 96.75 249 ASP B CA 1
ATOM 6155 C C . ASP B 1 249 ? -15.133 30.922 11.93 1 96.75 249 ASP B C 1
ATOM 6157 O O . ASP B 1 249 ? -14.18 31.094 11.164 1 96.75 249 ASP B O 1
ATOM 6161 N N . TYR B 1 250 ? -15.547 29.719 12.32 1 96.94 250 TYR B N 1
ATOM 6162 C CA . TYR B 1 250 ? -14.93 28.469 11.852 1 96.94 250 TYR B CA 1
ATOM 6163 C C . TYR B 1 250 ? -13.484 28.375 12.305 1 96.94 250 TYR B C 1
ATOM 6165 O O . TYR B 1 250 ? -12.617 27.938 11.547 1 96.94 250 TYR B O 1
ATOM 6173 N N . ASP B 1 251 ? -13.172 28.859 13.57 1 97.12 251 ASP B N 1
ATOM 6174 C CA . ASP B 1 251 ? -11.844 28.828 14.188 1 97.12 251 ASP B CA 1
ATOM 6175 C C . ASP B 1 251 ? -10.859 29.703 13.422 1 97.12 251 ASP B C 1
ATOM 6177 O O . ASP B 1 251 ? -9.68 29.344 13.297 1 97.12 251 ASP B O 1
ATOM 6181 N N . LYS B 1 252 ? -11.367 30.812 12.836 1 97.5 252 LYS B N 1
ATOM 6182 C CA . LYS B 1 252 ? -10.469 31.688 12.078 1 97.5 252 LYS B CA 1
ATOM 6183 C C . LYS B 1 252 ? -10.227 33 12.82 1 97.5 252 LYS B C 1
ATOM 6185 O O . LYS B 1 252 ? -9.438 33.844 12.383 1 97.5 252 LYS B O 1
ATOM 6190 N N . ASP B 1 253 ? -10.891 33.156 14.016 1 98.12 253 ASP B N 1
ATOM 6191 C CA . ASP B 1 253 ? -10.82 34.469 14.625 1 98.12 253 ASP B CA 1
ATOM 6192 C C . ASP B 1 253 ? -10.734 34.375 16.141 1 98.12 253 ASP B C 1
ATOM 6194 O O . ASP B 1 253 ? -11.68 33.938 16.797 1 98.12 253 ASP B O 1
ATOM 6198 N N . LEU B 1 254 ? -9.617 34.75 16.688 1 98.62 254 LEU B N 1
ATOM 6199 C CA . LEU B 1 254 ? -9.375 34.875 18.125 1 98.62 254 LEU B CA 1
ATOM 6200 C C . LEU B 1 254 ? -9.016 36.312 18.5 1 98.62 254 LEU B C 1
ATOM 6202 O O . LEU B 1 254 ? -8.531 36.562 19.594 1 98.62 254 LEU B O 1
ATOM 6206 N N . SER B 1 255 ? -9.258 37.281 17.609 1 98.25 255 SER B N 1
ATOM 6207 C CA . SER B 1 255 ? -8.773 38.656 17.766 1 98.25 255 SER B CA 1
ATOM 6208 C C . SER B 1 255 ? -9.344 39.312 19.016 1 98.25 255 SER B C 1
ATOM 6210 O O . SER B 1 255 ? -8.719 40.188 19.609 1 98.25 255 SER B O 1
ATOM 6212 N N . PHE B 1 256 ? -10.5 38.875 19.5 1 98.06 256 PHE B N 1
ATOM 6213 C CA . PHE B 1 256 ? -11.156 39.469 20.656 1 98.06 256 PHE B CA 1
ATOM 6214 C C . PHE B 1 256 ? -10.352 39.188 21.922 1 98.06 256 PHE B C 1
ATOM 6216 O O . PHE B 1 256 ? -10.523 39.906 22.922 1 98.06 256 PHE B O 1
ATOM 6223 N N . LEU B 1 257 ? -9.445 38.281 21.922 1 98.25 257 LEU B N 1
ATOM 6224 C CA . LEU B 1 257 ? -8.609 37.969 23.078 1 98.25 257 LEU B CA 1
ATOM 6225 C C . LEU B 1 257 ? -7.559 39.062 23.297 1 98.25 257 LEU B C 1
ATOM 6227 O O . LEU B 1 257 ? -6.941 39.125 24.359 1 98.25 257 LEU B O 1
ATOM 6231 N N . SER B 1 258 ? -7.258 39.844 22.234 1 96.44 258 SER B N 1
ATOM 6232 C CA . SER B 1 258 ? -6.316 40.938 22.391 1 96.44 258 SER B CA 1
ATOM 6233 C C . SER B 1 258 ? -6.836 42 23.391 1 96.44 258 SER B C 1
ATOM 6235 O O . SER B 1 258 ? -6.051 42.688 24.047 1 96.44 258 SER B O 1
ATOM 6237 N N . GLU B 1 259 ? -8.109 42.031 23.5 1 95.12 259 GLU B N 1
ATOM 6238 C CA . GLU B 1 259 ? -8.75 43 24.375 1 95.12 259 GLU B CA 1
ATOM 6239 C C . GLU B 1 259 ? -8.938 42.438 25.781 1 95.12 259 GLU B C 1
ATOM 6241 O O . GLU B 1 259 ? -8.773 43.156 26.766 1 95.12 259 GLU B O 1
ATOM 6246 N N . SER B 1 260 ? -9.32 41.281 25.828 1 96.25 260 SER B N 1
ATOM 6247 C CA . SER B 1 260 ? -9.578 40.625 27.109 1 96.25 260 SER B CA 1
ATOM 6248 C C . SER B 1 260 ? -9.195 39.125 27.062 1 96.25 260 SER B C 1
ATOM 6250 O O . SER B 1 260 ? -9.703 38.375 26.219 1 96.25 260 SER B O 1
ATOM 6252 N N . GLN B 1 261 ? -8.398 38.75 28.047 1 96.31 261 GLN B N 1
ATOM 6253 C CA . GLN B 1 261 ? -7.992 37.344 28.125 1 96.31 261 GLN B CA 1
ATOM 6254 C C . GLN B 1 261 ? -9.008 36.531 28.891 1 96.31 261 GLN B C 1
ATOM 6256 O O . GLN B 1 261 ? -9.852 37.062 29.609 1 96.31 261 GLN B O 1
ATOM 6261 N N . VAL B 1 262 ? -8.906 35.25 28.75 1 97.88 262 VAL B N 1
ATOM 6262 C CA . VAL B 1 262 ? -9.773 34.344 29.516 1 97.88 262 VAL B CA 1
ATOM 6263 C C . VAL B 1 262 ? -9.414 34.406 31 1 97.88 262 VAL B C 1
ATOM 6265 O O . VAL B 1 262 ? -8.266 34.688 31.344 1 97.88 262 VAL B O 1
ATOM 6268 N N . ASN B 1 263 ? -10.398 34.219 31.766 1 97.88 263 ASN B N 1
ATOM 6269 C CA . ASN B 1 263 ? -10.234 34.156 33.219 1 97.88 263 ASN B CA 1
ATOM 6270 C C . ASN B 1 263 ? -10.523 32.75 33.75 1 97.88 263 ASN B C 1
ATOM 6272 O O . ASN B 1 263 ? -11.68 32.375 33.938 1 97.88 263 ASN B O 1
ATOM 6276 N N . LEU B 1 264 ? -9.477 31.984 34.031 1 98.56 264 LEU B N 1
ATOM 6277 C CA . LEU B 1 264 ? -9.578 30.594 34.469 1 98.56 264 LEU B CA 1
ATOM 6278 C C . LEU B 1 264 ? -8.812 30.359 35.75 1 98.56 264 LEU B C 1
ATOM 6280 O O . LEU B 1 264 ? -7.922 31.141 36.094 1 98.56 264 LEU B O 1
ATOM 6284 N N . THR B 1 265 ? -9.094 29.281 36.469 1 98.38 265 THR B N 1
ATOM 6285 C CA . THR B 1 265 ? -8.43 28.938 37.719 1 98.38 265 THR B CA 1
ATOM 6286 C C . THR B 1 265 ? -7.062 28.312 37.438 1 98.38 265 THR B C 1
ATOM 6288 O O . THR B 1 265 ? -6.289 28.078 38.375 1 98.38 265 THR B O 1
ATOM 6291 N N . PHE B 1 266 ? -6.777 28.047 36.281 1 97.62 266 PHE B N 1
ATOM 6292 C CA . PHE B 1 266 ? -5.504 27.5 35.812 1 97.62 266 PHE B CA 1
ATOM 6293 C C . PHE B 1 266 ? -5.023 28.219 34.562 1 97.62 266 PHE B C 1
ATOM 6295 O O . PHE B 1 266 ? -5.824 28.781 33.812 1 97.62 266 PHE B O 1
ATOM 6302 N N . THR B 1 267 ? -3.689 28.156 34.344 1 95.31 267 THR B N 1
ATOM 6303 C CA . THR B 1 267 ? -3.197 28.812 33.156 1 95.31 267 THR B CA 1
ATOM 6304 C C . THR B 1 267 ? -2.215 27.906 32.406 1 95.31 267 THR B C 1
ATOM 6306 O O . THR B 1 267 ? -1.987 28.078 31.203 1 95.31 267 THR B O 1
ATOM 6309 N N . ASP B 1 268 ? -1.688 26.906 33.031 1 98 268 ASP B N 1
ATOM 6310 C CA . ASP B 1 268 ? -0.571 26.156 32.438 1 98 268 ASP B CA 1
ATOM 6311 C C . ASP B 1 268 ? -1.069 24.969 31.625 1 98 268 ASP B C 1
ATOM 6313 O O . ASP B 1 268 ? -0.327 24 31.406 1 98 268 ASP B O 1
ATOM 6317 N N . LYS B 1 269 ? -2.395 24.969 31.266 1 98.75 269 LYS B N 1
ATOM 6318 C CA . LYS B 1 269 ? -2.969 23.922 30.422 1 98.75 269 LYS B CA 1
ATOM 6319 C C . LYS B 1 269 ? -3.684 24.516 29.219 1 98.75 269 LYS B C 1
ATOM 6321 O O . LYS B 1 269 ? -4.156 23.781 28.344 1 98.75 269 LYS B O 1
ATOM 6326 N N . VAL B 1 270 ? -3.709 25.797 29.047 1 98.81 270 VAL B N 1
ATOM 6327 C CA . VAL B 1 270 ? -4.547 26.469 28.062 1 98.81 270 VAL B CA 1
ATOM 6328 C C . VAL B 1 270 ? -3.801 26.547 26.719 1 98.81 270 VAL B C 1
ATOM 6330 O O . VAL B 1 270 ? -2.637 26.953 26.688 1 98.81 270 VAL B O 1
ATOM 6333 N N . VAL B 1 271 ? -4.387 26.141 25.719 1 98.94 271 VAL B N 1
ATOM 6334 C CA . VAL B 1 271 ? -3.938 26.281 24.328 1 98.94 271 VAL B CA 1
ATOM 6335 C C . VAL B 1 271 ? -5.059 26.859 23.484 1 98.94 271 VAL B C 1
ATOM 6337 O O . VAL B 1 271 ? -6.227 26.5 23.641 1 98.94 271 VAL B O 1
ATOM 6340 N N . PHE B 1 272 ? -4.77 27.797 22.609 1 98.81 272 PHE B N 1
ATOM 6341 C CA . PHE B 1 272 ? -5.754 28.297 21.656 1 98.81 272 PHE B CA 1
ATOM 6342 C C . PHE B 1 272 ? -5.57 27.656 20.297 1 98.81 272 PHE B C 1
ATOM 6344 O O . PHE B 1 272 ? -4.457 27.281 19.922 1 98.81 272 PHE B O 1
ATOM 6351 N N . GLU B 1 273 ? -6.656 27.453 19.562 1 98.5 273 GLU B N 1
ATOM 6352 C CA . GLU B 1 273 ? -6.512 26.812 18.266 1 98.5 273 GLU B CA 1
ATOM 6353 C C . GLU B 1 273 ? -7.094 27.688 17.156 1 98.5 273 GLU B C 1
ATOM 6355 O O . GLU B 1 273 ? -8.008 28.484 17.406 1 98.5 273 GLU B O 1
ATOM 6360 N N . LEU B 1 274 ? -6.543 27.547 15.969 1 97.94 274 LEU B N 1
ATOM 6361 C CA . LEU B 1 274 ? -6.941 28.219 14.727 1 97.94 274 LEU B CA 1
ATOM 6362 C C . LEU B 1 274 ? -6.938 27.234 13.562 1 97.94 274 LEU B C 1
ATOM 6364 O O . LEU B 1 274 ? -6.223 26.219 13.594 1 97.94 274 LEU B O 1
ATOM 6368 N N . HIS B 1 275 ? -7.824 27.516 12.609 1 98.25 275 HIS B N 1
ATOM 6369 C CA . HIS B 1 275 ? -7.777 26.859 11.312 1 98.25 275 HIS B CA 1
ATOM 6370 C C . HIS B 1 275 ? -7.191 27.781 10.242 1 98.25 275 HIS B C 1
ATOM 6372 O O . HIS B 1 275 ? -7.414 28.984 10.281 1 98.25 275 HIS B O 1
ATOM 6378 N N . TRP B 1 276 ? -6.402 27.203 9.391 1 98.12 276 TRP B N 1
ATOM 6379 C CA . TRP B 1 276 ? -5.836 28.016 8.312 1 98.12 276 TRP B CA 1
ATOM 6380 C C . TRP B 1 276 ? -5.82 27.234 7.004 1 98.12 276 TRP B C 1
ATOM 6382 O O . TRP B 1 276 ? -5.07 26.266 6.859 1 98.12 276 TRP B O 1
ATOM 6392 N N . TYR B 1 277 ? -6.703 27.656 6.094 1 97.31 277 TYR B N 1
ATOM 6393 C CA . TYR B 1 277 ? -6.766 27.141 4.73 1 97.31 277 TYR B CA 1
ATOM 6394 C C . TYR B 1 277 ? -6.602 28.266 3.715 1 97.31 277 TYR B C 1
ATOM 6396 O O . TYR B 1 277 ? -7.105 29.375 3.916 1 97.31 277 TYR B O 1
ATOM 6404 N N . GLY B 1 278 ? -6.008 27.922 2.584 1 95.69 278 GLY B N 1
ATOM 6405 C CA . GLY B 1 278 ? -5.82 28.922 1.543 1 95.69 278 GLY B CA 1
ATOM 6406 C C . GLY B 1 278 ? -7.129 29.453 0.989 1 95.69 278 GLY B C 1
ATOM 6407 O O . GLY B 1 278 ? -7.215 30.625 0.608 1 95.69 278 GLY B O 1
ATOM 6408 N N . PHE B 1 279 ? -8.172 28.672 0.989 1 93.75 279 PHE B N 1
ATOM 6409 C CA . PHE B 1 279 ? -9.43 29.047 0.345 1 93.75 279 PHE B CA 1
ATOM 6410 C C . PHE B 1 279 ? -10.25 29.953 1.252 1 93.75 279 PHE B C 1
ATOM 6412 O O . PHE B 1 279 ? -11.25 30.531 0.817 1 93.75 279 PHE B O 1
ATOM 6419 N N . SER B 1 280 ? -9.766 30.172 2.533 1 88.44 280 SER B N 1
ATOM 6420 C CA . SER B 1 280 ? -10.602 30.969 3.43 1 88.44 280 SER B CA 1
ATOM 6421 C C . SER B 1 280 ? -9.773 31.984 4.195 1 88.44 280 SER B C 1
ATOM 6423 O O . SER B 1 280 ? -10.242 32.594 5.168 1 88.44 280 SER B O 1
ATOM 6425 N N . ASP B 1 281 ? -8.578 32.25 3.719 1 86.38 281 ASP B N 1
ATOM 6426 C CA . ASP B 1 281 ? -7.711 33.125 4.496 1 86.38 281 ASP B CA 1
ATOM 6427 C C . ASP B 1 281 ? -7.738 34.562 3.947 1 86.38 281 ASP B C 1
ATOM 6429 O O . ASP B 1 281 ? -6.965 35.406 4.383 1 86.38 281 ASP B O 1
ATOM 6433 N N . GLY B 1 282 ? -8.586 34.781 2.891 1 85.69 282 GLY B N 1
ATOM 6434 C CA . GLY B 1 282 ? -8.734 36.094 2.322 1 85.69 282 GLY B CA 1
ATOM 6435 C C . GLY B 1 282 ? -7.746 36.375 1.209 1 85.69 282 GLY B C 1
ATOM 6436 O O . GLY B 1 282 ? -7.809 37.438 0.566 1 85.69 282 GLY B O 1
ATOM 6437 N N . GLY B 1 283 ? -6.879 35.5 0.986 1 88.31 283 GLY B N 1
ATOM 6438 C CA . GLY B 1 283 ? -5.887 35.688 -0.062 1 88.31 283 GLY B CA 1
ATOM 6439 C C . GLY B 1 283 ? -6.391 35.312 -1.437 1 88.31 283 GLY B C 1
ATOM 6440 O O . GLY B 1 283 ? -7.141 34.344 -1.574 1 88.31 283 GLY B O 1
ATOM 6441 N N . ASP B 1 284 ? -5.953 36.125 -2.416 1 92.88 284 ASP B N 1
ATOM 6442 C CA . ASP B 1 284 ? -6.234 35.75 -3.801 1 92.88 284 ASP B CA 1
ATOM 6443 C C . ASP B 1 284 ? -5.125 34.875 -4.375 1 92.88 284 ASP B C 1
ATOM 6445 O O . ASP B 1 284 ? -4.387 35.312 -5.266 1 92.88 284 ASP B O 1
ATOM 6449 N N . TRP B 1 285 ? -5.055 33.688 -3.965 1 94.88 285 TRP B N 1
ATOM 6450 C CA . TRP B 1 285 ? -3.992 32.781 -4.332 1 94.88 285 TRP B CA 1
ATOM 6451 C C . TRP B 1 285 ? -4.102 32.375 -5.801 1 94.88 285 TRP B C 1
ATOM 6453 O O . TRP B 1 285 ? -3.125 31.922 -6.402 1 94.88 285 TRP B O 1
ATOM 6463 N N . GLU B 1 286 ? -5.207 32.594 -6.398 1 92.19 286 GLU B N 1
ATOM 6464 C CA . GLU B 1 286 ? -5.406 32.188 -7.789 1 92.19 286 GLU B CA 1
ATOM 6465 C C . GLU B 1 286 ? -4.801 33.219 -8.742 1 92.19 286 GLU B C 1
ATOM 6467 O O . GLU B 1 286 ? -4.223 32.844 -9.766 1 92.19 286 GLU B O 1
ATOM 6472 N N . ASN B 1 287 ? -4.926 34.531 -8.352 1 91.94 287 ASN B N 1
ATOM 6473 C CA . ASN B 1 287 ? -4.598 35.562 -9.344 1 91.94 287 ASN B CA 1
ATOM 6474 C C . ASN B 1 287 ? -3.559 36.531 -8.812 1 91.94 287 ASN B C 1
ATOM 6476 O O . ASN B 1 287 ? -2.936 37.25 -9.594 1 91.94 287 ASN B O 1
ATOM 6480 N N . GLY B 1 288 ? -3.389 36.594 -7.566 1 94.12 288 GLY B N 1
ATOM 6481 C CA . GLY B 1 288 ? -2.512 37.594 -6.988 1 94.12 288 GLY B CA 1
ATOM 6482 C C . GLY B 1 288 ? -1.047 37.188 -7.023 1 94.12 288 GLY B C 1
ATOM 6483 O O . GLY B 1 288 ? -0.72 36 -7.176 1 94.12 288 GLY B O 1
ATOM 6484 N N . ASN B 1 289 ? -0.265 38.219 -6.934 1 95.06 289 ASN B N 1
ATOM 6485 C CA . ASN B 1 289 ? 1.159 37.938 -6.758 1 95.06 289 ASN B CA 1
ATOM 6486 C C . ASN B 1 289 ? 1.44 37.25 -5.434 1 95.06 289 ASN B C 1
ATOM 6488 O O . ASN B 1 289 ? 1.05 37.75 -4.371 1 95.06 289 ASN B O 1
ATOM 6492 N N . PRO B 1 290 ? 2.131 36.125 -5.48 1 95.5 290 PRO B N 1
ATOM 6493 C CA . PRO B 1 290 ? 2.273 35.312 -4.27 1 95.5 290 PRO B CA 1
ATOM 6494 C C . PRO B 1 290 ? 2.979 36.062 -3.139 1 95.5 290 PRO B C 1
ATOM 6496 O O . PRO B 1 290 ? 2.701 35.812 -1.963 1 95.5 290 PRO B O 1
ATOM 6499 N N . ASN B 1 291 ? 3.932 36.969 -3.439 1 96.62 291 ASN B N 1
ATOM 6500 C CA . ASN B 1 291 ? 4.574 37.75 -2.387 1 96.62 291 ASN B CA 1
ATOM 6501 C C . ASN B 1 291 ? 3.572 38.656 -1.655 1 96.62 291 ASN B C 1
ATOM 6503 O O . ASN B 1 291 ? 3.562 38.688 -0.424 1 96.62 291 ASN B O 1
ATOM 6507 N N . GLU B 1 292 ? 2.791 39.281 -2.414 1 95.94 292 GLU B N 1
ATOM 6508 C CA . GLU B 1 292 ? 1.793 40.188 -1.841 1 95.94 292 GLU B CA 1
ATOM 6509 C C . GLU B 1 292 ? 0.731 39.406 -1.067 1 95.94 292 GLU B C 1
ATOM 6511 O O . GLU B 1 292 ? 0.355 39.812 0.041 1 95.94 292 GLU B O 1
ATOM 6516 N N . VAL B 1 293 ? 0.278 38.375 -1.696 1 96.62 293 VAL B N 1
ATOM 6517 C CA . VAL B 1 293 ? -0.752 37.531 -1.066 1 96.62 293 VAL B CA 1
ATOM 6518 C C . VAL B 1 293 ? -0.226 36.969 0.248 1 96.62 293 VAL B C 1
ATOM 6520 O O . VAL B 1 293 ? -0.877 37.094 1.289 1 96.62 293 VAL B O 1
ATOM 6523 N N . CYS B 1 294 ? 0.948 36.406 0.232 1 97.25 294 CYS B N 1
ATOM 6524 C CA . CYS B 1 294 ? 1.528 35.812 1.437 1 97.25 294 CYS B CA 1
ATOM 6525 C C . CYS B 1 294 ? 1.72 36.875 2.518 1 97.25 294 CYS B C 1
ATOM 6527 O O . CYS B 1 294 ? 1.362 36.656 3.676 1 97.25 294 CYS B O 1
ATOM 6529 N N . GLY B 1 295 ? 2.264 38 2.158 1 97.31 295 GLY B N 1
ATOM 6530 C CA . GLY B 1 295 ? 2.412 39.062 3.129 1 97.31 295 GLY B CA 1
ATOM 6531 C C . GLY B 1 295 ? 1.104 39.438 3.795 1 97.31 295 GLY B C 1
ATOM 6532 O O . GLY B 1 295 ? 1.041 39.594 5.02 1 97.31 295 GLY B O 1
ATOM 6533 N N . SER B 1 296 ? 0.127 39.562 3.012 1 97 296 SER B N 1
ATOM 6534 C CA . SER B 1 296 ? -1.178 40 3.498 1 97 296 SER B CA 1
ATOM 6535 C C . SER B 1 296 ? -1.81 38.969 4.406 1 97 296 SER B C 1
ATOM 6537 O O . SER B 1 296 ? -2.318 39.281 5.48 1 97 296 SER B O 1
ATOM 6539 N N . VAL B 1 297 ? -1.776 37.719 3.99 1 97.88 297 VAL B N 1
ATOM 6540 C CA . VAL B 1 297 ? -2.463 36.688 4.742 1 97.88 297 VAL B CA 1
ATOM 6541 C C . VAL B 1 297 ? -1.719 36.406 6.047 1 97.88 297 VAL B C 1
ATOM 6543 O O . VAL B 1 297 ? -2.336 36.094 7.066 1 97.88 297 VAL B O 1
ATOM 6546 N N . VAL B 1 298 ? -0.414 36.5 6.027 1 98 298 VAL B N 1
ATOM 6547 C CA . VAL B 1 298 ? 0.351 36.344 7.254 1 98 298 VAL B CA 1
ATOM 6548 C C . VAL B 1 298 ? 0.014 37.438 8.242 1 98 298 VAL B C 1
ATOM 6550 O O . VAL B 1 298 ? -0.178 37.188 9.438 1 98 298 VAL B O 1
ATOM 6553 N N . ASP B 1 299 ? -0.087 38.656 7.742 1 97.56 299 ASP B N 1
ATOM 6554 C CA . ASP B 1 299 ? -0.5 39.781 8.594 1 97.56 299 ASP B CA 1
ATOM 6555 C C . ASP B 1 299 ? -1.869 39.5 9.211 1 97.56 299 ASP B C 1
ATOM 6557 O O . ASP B 1 299 ? -2.074 39.75 10.406 1 97.56 299 ASP B O 1
ATOM 6561 N N . ASN B 1 300 ? -2.686 39.062 8.406 1 97.06 300 ASN B N 1
ATOM 6562 C CA . ASN B 1 300 ? -4.031 38.75 8.875 1 97.06 300 ASN B CA 1
ATOM 6563 C C . ASN B 1 300 ? -4.008 37.625 9.922 1 97.06 300 ASN B C 1
ATOM 6565 O O . ASN B 1 300 ? -4.68 37.719 10.953 1 97.06 300 ASN B O 1
ATOM 6569 N N . MET B 1 301 ? -3.305 36.562 9.648 1 97.25 301 MET B N 1
ATOM 6570 C CA . MET B 1 301 ? -3.188 35.469 10.578 1 97.25 301 MET B CA 1
ATOM 6571 C C . MET B 1 301 ? -2.611 35.906 11.914 1 97.25 301 MET B C 1
ATOM 6573 O O . MET B 1 301 ? -3.08 35.5 12.977 1 97.25 301 MET B O 1
ATOM 6577 N N . MET B 1 302 ? -1.623 36.844 11.898 1 97.88 302 MET B N 1
ATOM 6578 C CA . MET B 1 302 ? -1.019 37.375 13.117 1 97.88 302 MET B CA 1
ATOM 6579 C C . MET B 1 302 ? -2.021 38.188 13.906 1 97.88 302 MET B C 1
ATOM 6581 O O . MET B 1 302 ? -2.062 38.125 15.141 1 97.88 302 MET B O 1
ATOM 6585 N N . LYS B 1 303 ? -2.834 38.875 13.195 1 97.5 303 LYS B N 1
ATOM 6586 C CA . LYS B 1 303 ? -3.859 39.688 13.836 1 97.5 303 LYS B CA 1
ATOM 6587 C C . LYS B 1 303 ? -4.965 38.812 14.43 1 97.5 303 LYS B C 1
ATOM 6589 O O . LYS B 1 303 ? -5.492 39.125 15.508 1 97.5 303 LYS B O 1
ATOM 6594 N N . LYS B 1 304 ? -5.258 37.781 13.789 1 97.81 304 LYS B N 1
ATOM 6595 C CA . LYS B 1 304 ? -6.398 36.938 14.164 1 97.81 304 LYS B CA 1
ATOM 6596 C C . LYS B 1 304 ? -6.027 35.969 15.273 1 97.81 304 LYS B C 1
ATOM 6598 O O . LYS B 1 304 ? -6.891 35.531 16.047 1 97.81 304 LYS B O 1
ATOM 6603 N N . GLY B 1 305 ? -4.801 35.594 15.375 1 97.88 305 GLY B N 1
ATOM 6604 C CA . GLY B 1 305 ? -4.473 34.625 16.406 1 97.88 305 GLY B CA 1
ATOM 6605 C C . GLY B 1 305 ? -2.99 34.594 16.734 1 97.88 305 GLY B C 1
ATOM 6606 O O . GLY B 1 305 ? -2.609 34.281 17.859 1 97.88 305 GLY B O 1
ATOM 6607 N N . GLY B 1 306 ? -2.078 34.969 15.75 1 98.06 306 GLY B N 1
ATOM 6608 C CA . GLY B 1 306 ? -0.64 34.875 15.945 1 98.06 306 GLY B CA 1
ATOM 6609 C C . GLY B 1 306 ? -0.129 35.719 17.094 1 98.06 306 GLY B C 1
ATOM 6610 O O . GLY B 1 306 ? 0.88 35.375 17.719 1 98.06 306 GLY B O 1
ATOM 6611 N N . PHE B 1 307 ? -0.818 36.75 17.406 1 98.25 307 PHE B N 1
ATOM 6612 C CA . PHE B 1 307 ? -0.415 37.688 18.469 1 98.25 307 PHE B CA 1
ATOM 6613 C C . PHE B 1 307 ? -0.388 37 19.812 1 98.25 307 PHE B C 1
ATOM 6615 O O . PHE B 1 307 ? 0.316 37.438 20.734 1 98.25 307 PHE B O 1
ATOM 6622 N N . LEU B 1 308 ? -1.112 35.938 19.938 1 98.56 308 LEU B N 1
ATOM 6623 C CA . LEU B 1 308 ? -1.188 35.219 21.203 1 98.56 308 LEU B CA 1
ATOM 6624 C C . LEU B 1 308 ? 0.171 34.625 21.594 1 98.56 308 LEU B C 1
ATOM 6626 O O . LEU B 1 308 ? 0.5 34.531 22.781 1 98.56 308 LEU B O 1
ATOM 6630 N N . LEU B 1 309 ? 0.942 34.281 20.625 1 98.5 309 LEU B N 1
ATOM 6631 C CA . LEU B 1 309 ? 2.285 33.781 20.891 1 98.5 309 LEU B CA 1
ATOM 6632 C C . LEU B 1 309 ? 3.133 34.812 21.594 1 98.5 309 LEU B C 1
ATOM 6634 O O . LEU B 1 309 ? 3.854 34.5 22.547 1 98.5 309 LEU B O 1
ATOM 6638 N N . GLU B 1 310 ? 3.012 36.031 21.172 1 97.06 310 GLU B N 1
ATOM 6639 C CA . GLU B 1 310 ? 3.748 37.156 21.781 1 97.06 310 GLU B CA 1
ATOM 6640 C C . GLU B 1 310 ? 3.26 37.406 23.203 1 97.06 310 GLU B C 1
ATOM 6642 O O . GLU B 1 310 ? 4.004 37.938 24.031 1 97.06 310 GLU B O 1
ATOM 6647 N N . GLN B 1 311 ? 2.051 37 23.422 1 97.19 311 GLN B N 1
ATOM 6648 C CA . GLN B 1 311 ? 1.458 37.188 24.734 1 97.19 311 GLN B CA 1
ATOM 6649 C C . GLN B 1 311 ? 1.713 36 25.641 1 97.19 311 GLN B C 1
ATOM 6651 O O . GLN B 1 311 ? 1.222 35.969 26.781 1 97.19 311 GLN B O 1
ATOM 6656 N N . GLY B 1 312 ? 2.385 35 25.141 1 97.56 312 GLY B N 1
ATOM 6657 C CA . GLY B 1 312 ? 2.811 33.906 25.969 1 97.56 312 GLY B CA 1
ATOM 6658 C C . GLY B 1 312 ? 1.804 32.75 26 1 97.56 312 GLY B C 1
ATOM 6659 O O . GLY B 1 312 ? 1.729 32 26.969 1 97.56 312 GLY B O 1
ATOM 6660 N N . TRP B 1 313 ? 0.956 32.656 24.953 1 98.19 313 TRP B N 1
ATOM 6661 C CA . TRP B 1 313 ? -0.006 31.562 24.859 1 98.19 313 TRP B CA 1
ATOM 6662 C C . TRP B 1 313 ? 0.334 30.641 23.688 1 98.19 313 TRP B C 1
ATOM 6664 O O . TRP B 1 313 ? 0.718 31.109 22.609 1 98.19 313 TRP B O 1
ATOM 6674 N N . PRO B 1 314 ? 0.245 29.328 23.922 1 98.62 314 PRO B N 1
ATOM 6675 C CA . PRO B 1 314 ? 0.431 28.422 22.781 1 98.62 314 PRO B CA 1
ATOM 6676 C C . PRO B 1 314 ? -0.684 28.547 21.75 1 98.62 314 PRO B C 1
ATOM 6678 O O . PRO B 1 314 ? -1.846 28.75 22.094 1 98.62 314 PRO B O 1
ATOM 6681 N N . LEU B 1 315 ? -0.329 28.484 20.516 1 98.75 315 LEU B N 1
ATOM 6682 C CA . LEU B 1 315 ? -1.257 28.453 19.391 1 98.75 315 LEU B CA 1
ATOM 6683 C C . LEU B 1 315 ? -1.137 27.156 18.609 1 98.75 315 LEU B C 1
ATOM 6685 O O . LEU B 1 315 ? -0.054 26.812 18.125 1 98.75 315 LEU B O 1
ATOM 6689 N N . PHE B 1 316 ? -2.246 26.406 18.547 1 98.75 316 PHE B N 1
ATOM 6690 C CA . PHE B 1 316 ? -2.357 25.125 17.844 1 98.75 316 PHE B CA 1
ATOM 6691 C C . PHE B 1 316 ? -3.143 25.281 16.547 1 98.75 316 PHE B C 1
ATOM 6693 O O . PHE B 1 316 ? -4.332 25.6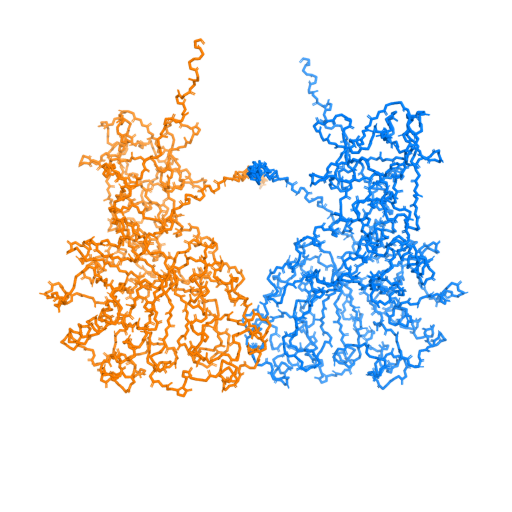09 16.578 1 98.75 316 PHE B O 1
ATOM 6700 N N . LEU B 1 317 ? -2.457 25.141 15.375 1 98.62 317 LEU B N 1
ATOM 6701 C CA . LEU B 1 317 ? -3.203 25.047 14.125 1 98.62 317 LEU B CA 1
ATOM 6702 C C . LEU B 1 317 ? -3.863 23.688 13.977 1 98.62 317 LEU B C 1
ATOM 6704 O O . LEU B 1 317 ? -3.324 22.797 13.305 1 98.62 317 LEU B O 1
ATOM 6708 N N . SER B 1 318 ? -5.02 23.594 14.531 1 98.75 318 SER B N 1
ATOM 6709 C CA . SER B 1 318 ? -5.652 22.281 14.703 1 98.75 318 SER B CA 1
ATOM 6710 C C . SER B 1 318 ? -6.195 21.75 13.375 1 98.75 318 SER B C 1
ATOM 6712 O O . SER B 1 318 ? -6.535 20.578 13.266 1 98.75 318 SER B O 1
ATOM 6714 N N . GLU B 1 319 ? -6.301 22.672 12.336 1 98.5 319 GLU B N 1
ATOM 6715 C CA . GLU B 1 319 ? -6.59 22.219 10.977 1 98.5 319 GLU B CA 1
ATOM 6716 C C . GLU B 1 319 ? -5.852 23.062 9.945 1 98.5 319 GLU B C 1
ATOM 6718 O O . GLU B 1 319 ? -5.906 24.297 9.992 1 98.5 319 GLU B O 1
ATOM 6723 N N . PHE B 1 320 ? -5.258 22.469 9.109 1 98.25 320 PHE B N 1
ATOM 6724 C CA . PHE B 1 320 ? -4.777 22.984 7.832 1 98.25 320 PHE B CA 1
ATOM 6725 C C . PHE B 1 320 ? -4.699 21.859 6.793 1 98.25 320 PHE B C 1
ATOM 6727 O O . PHE B 1 320 ? -4.777 20.688 7.137 1 98.25 320 PHE B O 1
ATOM 6734 N N . GLY B 1 321 ? -4.641 22.25 5.586 1 98 321 GLY B N 1
ATOM 6735 C CA . GLY B 1 321 ? -4.512 21.234 4.543 1 98 321 GLY B CA 1
ATOM 6736 C C . GLY B 1 321 ? -4.559 21.828 3.143 1 98 321 GLY B C 1
ATOM 6737 O O . GLY B 1 321 ? -4.871 23 2.967 1 98 321 GLY B O 1
ATOM 6738 N N . VAL B 1 322 ? -4.156 20.953 2.199 1 98.06 322 VAL B N 1
ATOM 6739 C CA . VAL B 1 322 ? -4.219 21.281 0.781 1 98.06 322 VAL B CA 1
ATOM 6740 C C . VAL B 1 322 ? -4.766 20.094 -0.006 1 98.06 322 VAL B C 1
ATOM 6742 O O . VAL B 1 322 ? -4.734 18.953 0.475 1 98.06 322 VAL B O 1
ATOM 6745 N N . ASP B 1 323 ? -5.293 20.422 -1.186 1 97.44 323 ASP B N 1
ATOM 6746 C CA . ASP B 1 323 ? -5.645 19.344 -2.107 1 97.44 323 ASP B CA 1
ATOM 6747 C C . ASP B 1 323 ? -4.41 18.531 -2.51 1 97.44 323 ASP B C 1
ATOM 6749 O O . ASP B 1 323 ? -3.547 19.031 -3.236 1 97.44 323 ASP B O 1
ATOM 6753 N N . GLN B 1 324 ? -4.355 17.281 -2.17 1 96.88 324 GLN B N 1
ATOM 6754 C CA . GLN B 1 324 ? -3.16 16.469 -2.312 1 96.88 324 GLN B CA 1
ATOM 6755 C C . GLN B 1 324 ? -3.045 15.906 -3.727 1 96.88 324 GLN B C 1
ATOM 6757 O O . GLN B 1 324 ? -2.037 15.281 -4.074 1 96.88 324 GLN B O 1
ATOM 6762 N N . SER B 1 325 ? -4.031 16.109 -4.539 1 91.94 325 SER B N 1
ATOM 6763 C CA . SER B 1 325 ? -3.934 15.688 -5.93 1 91.94 325 SER B CA 1
ATOM 6764 C C . SER B 1 325 ? -2.992 16.594 -6.719 1 91.94 325 SER B C 1
ATOM 6766 O O . SER B 1 325 ? -2.541 16.234 -7.809 1 91.94 325 SER B O 1
ATOM 6768 N N . GLY B 1 326 ? -2.742 17.797 -6.203 1 90.38 326 GLY B N 1
ATOM 6769 C CA . GLY B 1 326 ? -1.867 18.75 -6.863 1 90.38 326 GLY B CA 1
ATOM 6770 C C . GLY B 1 326 ? -2.572 19.578 -7.922 1 90.38 326 GLY B C 1
ATOM 6771 O O . GLY B 1 326 ? -1.971 20.469 -8.523 1 90.38 326 GLY B O 1
ATOM 6772 N N . ARG B 1 327 ? -3.879 19.438 -8.148 1 90.69 327 ARG B N 1
ATOM 6773 C CA . ARG B 1 327 ? -4.594 20.062 -9.258 1 90.69 327 ARG B CA 1
ATOM 6774 C C . ARG B 1 327 ? -5.094 21.453 -8.859 1 90.69 327 ARG B C 1
ATOM 6776 O O . ARG B 1 327 ? -5.473 22.25 -9.727 1 90.69 327 ARG B O 1
ATOM 6783 N N . ASN B 1 328 ? -5.125 21.734 -7.523 1 95.06 328 ASN B N 1
ATOM 6784 C CA . ASN B 1 328 ? -5.57 23.031 -7.035 1 95.06 328 ASN B CA 1
ATOM 6785 C C . ASN B 1 328 ? -4.41 24.016 -6.922 1 95.06 328 ASN B C 1
ATOM 6787 O O . ASN B 1 328 ? -3.645 23.984 -5.957 1 95.06 328 ASN B O 1
ATOM 6791 N N . MET B 1 329 ? -4.363 24.906 -7.824 1 92.75 329 MET B N 1
ATOM 6792 C CA . MET B 1 329 ? -3.227 25.812 -7.914 1 92.75 329 MET B CA 1
ATOM 6793 C C . MET B 1 329 ? -3.184 26.75 -6.711 1 92.75 329 MET B C 1
ATOM 6795 O O . MET B 1 329 ? -2.107 27.078 -6.211 1 92.75 329 MET B O 1
ATOM 6799 N N . ALA B 1 330 ? -4.309 27.188 -6.309 1 94.88 330 ALA B N 1
ATOM 6800 C CA . ALA B 1 330 ? -4.359 28.062 -5.145 1 94.88 330 ALA B CA 1
ATOM 6801 C C . ALA B 1 330 ? -3.781 27.375 -3.91 1 94.88 330 ALA B C 1
ATOM 6803 O O . ALA B 1 330 ? -2.996 27.969 -3.168 1 94.88 330 ALA B O 1
ATOM 6804 N N . ASP B 1 331 ? -4.152 26.141 -3.682 1 96.31 331 ASP B N 1
ATOM 6805 C CA . ASP B 1 331 ? -3.621 25.359 -2.568 1 96.31 331 ASP B CA 1
ATOM 6806 C C . ASP B 1 331 ? -2.111 25.172 -2.703 1 96.31 331 ASP B C 1
ATOM 6808 O O . ASP B 1 331 ? -1.38 25.266 -1.713 1 96.31 331 ASP B O 1
ATOM 6812 N N . ASN B 1 332 ? -1.662 24.953 -3.914 1 94.56 332 ASN B N 1
ATOM 6813 C CA . ASN B 1 332 ? -0.234 24.766 -4.152 1 94.56 332 ASN B CA 1
ATOM 6814 C C . ASN B 1 332 ? 0.557 26.031 -3.789 1 94.56 332 ASN B C 1
ATOM 6816 O O . ASN B 1 332 ? 1.627 25.938 -3.186 1 94.56 332 ASN B O 1
ATOM 6820 N N . ARG B 1 333 ? -0.001 27.109 -4.16 1 94.25 333 ARG B N 1
ATOM 6821 C CA . ARG B 1 333 ? 0.659 28.391 -3.895 1 94.25 333 ARG B CA 1
ATOM 6822 C C . ARG B 1 333 ? 0.605 28.734 -2.41 1 94.25 333 ARG B C 1
ATOM 6824 O O . ARG B 1 333 ? 1.557 29.297 -1.864 1 94.25 333 ARG B O 1
ATOM 6831 N N . PHE B 1 334 ? -0.427 28.391 -1.743 1 97.31 334 PHE B N 1
ATOM 6832 C CA . PHE B 1 334 ? -0.656 28.625 -0.323 1 97.31 334 PHE B CA 1
ATOM 6833 C C . PHE B 1 334 ? 0.351 27.859 0.522 1 97.31 334 PHE B C 1
ATOM 6835 O O . PHE B 1 334 ? 0.84 28.359 1.533 1 97.31 334 PHE B O 1
ATOM 6842 N N . LEU B 1 335 ? 0.673 26.656 0.126 1 97.81 335 LEU B N 1
ATOM 6843 C CA . LEU B 1 335 ? 1.374 25.688 0.969 1 97.81 335 LEU B CA 1
ATOM 6844 C C . LEU B 1 335 ? 2.746 26.219 1.375 1 97.81 335 LEU B C 1
ATOM 6846 O O . LEU B 1 335 ? 3.135 26.109 2.541 1 97.81 335 LEU B O 1
ATOM 6850 N N . SER B 1 336 ? 3.484 26.828 0.47 1 97.5 336 SER B N 1
ATOM 6851 C CA . SER B 1 336 ? 4.812 27.328 0.808 1 97.5 336 SER B CA 1
ATOM 6852 C C . SER B 1 336 ? 4.734 28.453 1.822 1 97.5 336 SER B C 1
ATOM 6854 O O . SER B 1 336 ? 5.566 28.547 2.729 1 97.5 336 SER B O 1
ATOM 6856 N N . CYS B 1 337 ? 3.82 29.312 1.611 1 98 337 CYS B N 1
ATOM 6857 C CA . CYS B 1 337 ? 3.613 30.391 2.564 1 98 337 CYS B CA 1
ATOM 6858 C C . CYS B 1 337 ? 3.299 29.844 3.953 1 98 337 CYS B C 1
ATOM 6860 O O . CYS B 1 337 ? 3.92 30.25 4.938 1 98 337 CYS B O 1
ATOM 6862 N N . PHE B 1 338 ? 2.373 28.938 4.004 1 98.31 338 PHE B N 1
ATOM 6863 C CA . PHE B 1 338 ? 1.997 28.312 5.266 1 98.31 338 PHE B CA 1
ATOM 6864 C C . PHE B 1 338 ? 3.211 27.688 5.941 1 98.31 338 PHE B C 1
ATOM 6866 O O . PHE B 1 338 ? 3.436 27.891 7.137 1 98.31 338 PHE B O 1
ATOM 6873 N N . LEU B 1 339 ? 3.934 26.875 5.191 1 98.56 339 LEU B N 1
ATOM 6874 C CA . LEU B 1 339 ? 5.066 26.141 5.754 1 98.56 339 LEU B CA 1
ATOM 6875 C C . LEU B 1 339 ? 6.113 27.109 6.297 1 98.56 339 LEU B C 1
ATOM 6877 O O . LEU B 1 339 ? 6.754 26.844 7.316 1 98.56 339 LEU B O 1
ATOM 6881 N N . SER B 1 340 ? 6.312 28.25 5.641 1 98.44 340 SER B N 1
ATOM 6882 C CA . SER B 1 340 ? 7.273 29.234 6.113 1 98.44 340 SER B CA 1
ATOM 6883 C C . SER B 1 340 ? 6.867 29.797 7.473 1 98.44 340 SER B C 1
ATOM 6885 O O . SER B 1 340 ? 7.711 29.953 8.359 1 98.44 340 SER B O 1
ATOM 6887 N N . VAL B 1 341 ? 5.586 30.016 7.633 1 98.44 341 VAL B N 1
ATOM 6888 C CA . VAL B 1 341 ? 5.082 30.578 8.875 1 98.44 341 VAL B CA 1
ATOM 6889 C C . VAL B 1 341 ? 5.125 29.516 9.984 1 98.44 341 VAL B C 1
ATOM 6891 O O . VAL B 1 341 ? 5.543 29.812 11.109 1 98.44 341 VAL B O 1
ATOM 6894 N N . ALA B 1 342 ? 4.648 28.328 9.633 1 98.62 342 ALA B N 1
ATOM 6895 C CA . ALA B 1 342 ? 4.664 27.234 10.602 1 98.62 342 ALA B CA 1
ATOM 6896 C C . ALA B 1 342 ? 6.078 26.969 11.102 1 98.62 342 ALA B C 1
ATOM 6898 O O . ALA B 1 342 ? 6.281 26.703 12.289 1 98.62 342 ALA B O 1
ATOM 6899 N N . ALA B 1 343 ? 7.027 27.047 10.219 1 98.56 343 ALA B N 1
ATOM 6900 C CA . ALA B 1 343 ? 8.422 26.844 10.602 1 98.56 343 ALA B CA 1
ATOM 6901 C C . ALA B 1 343 ? 8.938 28 11.438 1 98.56 343 ALA B C 1
ATOM 6903 O O . ALA B 1 343 ? 9.539 27.797 12.5 1 98.56 343 ALA B O 1
ATOM 6904 N N . GLU B 1 344 ? 8.711 29.203 11.016 1 98.38 344 GLU B N 1
ATOM 6905 C CA . GLU B 1 344 ? 9.219 30.406 11.672 1 98.38 344 GLU B CA 1
ATOM 6906 C C . GLU B 1 344 ? 8.703 30.516 13.102 1 98.38 344 GLU B C 1
ATOM 6908 O O . GLU B 1 344 ? 9.469 30.797 14.031 1 98.38 344 GLU B O 1
ATOM 6913 N N . LEU B 1 345 ? 7.434 30.266 13.227 1 98.5 345 LEU B N 1
ATOM 6914 C CA . LEU B 1 345 ? 6.809 30.422 14.531 1 98.5 345 LEU B CA 1
ATOM 6915 C C . LEU B 1 345 ? 6.84 29.109 15.312 1 98.5 345 LEU B C 1
ATOM 6917 O O . LEU B 1 345 ? 6.418 29.062 16.469 1 98.5 345 LEU B O 1
ATOM 6921 N N . ASP B 1 346 ? 7.32 28.031 14.648 1 98.31 346 ASP B N 1
ATOM 6922 C CA . ASP B 1 346 ? 7.395 26.688 15.211 1 98.31 346 ASP B CA 1
ATOM 6923 C C . ASP B 1 346 ? 6.051 26.266 15.805 1 98.31 346 ASP B C 1
ATOM 6925 O O . ASP B 1 346 ? 5.984 25.828 16.953 1 98.31 346 ASP B O 1
ATOM 6929 N N . LEU B 1 347 ? 5.016 26.375 15 1 98.56 347 LEU B N 1
ATOM 6930 C CA . LEU B 1 347 ? 3.641 26.156 15.43 1 98.56 347 LEU B CA 1
ATOM 6931 C C . LEU B 1 347 ? 3.359 24.656 15.617 1 98.56 347 LEU B C 1
ATOM 6933 O O . LEU B 1 347 ? 3.92 23.828 14.898 1 98.56 347 LEU B O 1
ATOM 6937 N N . ASP B 1 348 ? 2.521 24.328 16.625 1 98.75 348 ASP B N 1
ATOM 6938 C CA . ASP B 1 348 ? 1.874 23.016 16.703 1 98.75 348 ASP B CA 1
ATOM 6939 C C . ASP B 1 348 ? 0.74 22.906 15.68 1 98.75 348 ASP B C 1
ATOM 6941 O O . ASP B 1 348 ? 0.045 23.891 15.406 1 98.75 348 ASP B O 1
ATOM 6945 N N . TRP B 1 349 ? 0.613 21.703 15.117 1 98.75 349 TRP B N 1
ATOM 6946 C CA . TRP B 1 349 ? -0.327 21.656 14 1 98.75 349 TRP B CA 1
ATOM 6947 C C . TRP B 1 349 ? -0.961 20.266 13.898 1 98.75 349 TRP B C 1
ATOM 6949 O O . TRP B 1 349 ? -0.441 19.297 14.445 1 98.75 349 TRP B O 1
ATOM 6959 N N . ALA B 1 350 ? -2.113 20.188 13.266 1 98.88 350 ALA B N 1
ATOM 6960 C CA . ALA B 1 350 ? -2.812 18.969 12.875 1 98.88 350 ALA B CA 1
ATOM 6961 C C . ALA B 1 350 ? -3.275 19.047 11.422 1 98.88 350 ALA B C 1
ATOM 6963 O O . ALA B 1 350 ? -4.02 19.953 11.047 1 98.88 350 ALA B O 1
ATOM 6964 N N . LEU B 1 351 ? -2.791 18.109 10.656 1 98.75 351 LEU B N 1
ATOM 6965 C CA . LEU B 1 351 ? -3.121 18.047 9.242 1 98.75 351 LEU B CA 1
ATOM 6966 C C . LEU B 1 351 ? -4.535 17.516 9.031 1 98.75 351 LEU B C 1
ATOM 6968 O O . LEU B 1 351 ? -4.93 16.531 9.648 1 98.75 351 LEU B O 1
ATOM 6972 N N . TRP B 1 352 ? -5.371 18.375 8.352 1 97.94 352 TRP B N 1
ATOM 6973 C CA . TRP B 1 352 ? -6.598 17.797 7.805 1 97.94 352 TRP B CA 1
ATOM 6974 C C . TRP B 1 352 ? -6.363 17.234 6.41 1 97.94 352 TRP B C 1
ATOM 6976 O O . TRP B 1 352 ? -6.16 17.984 5.453 1 97.94 352 TRP B O 1
ATOM 6986 N N . ALA B 1 353 ? -6.312 15.688 6.32 1 97.88 353 ALA B N 1
ATOM 6987 C CA . ALA B 1 353 ? -6.691 14.727 7.352 1 97.88 353 ALA B CA 1
ATOM 6988 C C . ALA B 1 353 ? -6.109 13.344 7.051 1 97.88 353 ALA B C 1
ATOM 6990 O O . ALA B 1 353 ? -5.461 13.148 6.023 1 97.88 353 ALA B O 1
ATOM 6991 N N . LEU B 1 354 ? -6.266 12.43 7.996 1 98.88 354 LEU B N 1
ATOM 6992 C CA . LEU B 1 354 ? -5.754 11.07 7.848 1 98.88 354 LEU B CA 1
ATOM 6993 C C . LEU B 1 354 ? -6.508 10.32 6.754 1 98.88 354 LEU B C 1
ATOM 6995 O O . LEU B 1 354 ? -5.898 9.68 5.902 1 98.88 354 LEU B O 1
ATOM 6999 N N . GLN B 1 355 ? -7.832 10.43 6.785 1 98.56 355 GLN B N 1
ATOM 7000 C CA . GLN B 1 355 ? -8.695 9.586 5.961 1 98.56 355 GLN B CA 1
ATOM 7001 C C . GLN B 1 355 ? -8.547 9.93 4.484 1 98.56 355 GLN B C 1
ATOM 7003 O O . GLN B 1 355 ? -8.586 11.102 4.105 1 98.56 355 GLN B O 1
ATOM 7008 N N . GLY B 1 356 ? -8.367 8.859 3.713 1 98 356 GLY B N 1
ATOM 7009 C CA . GLY B 1 356 ? -8.383 9 2.266 1 98 356 GLY B CA 1
ATOM 7010 C C . GLY B 1 356 ? -9.773 8.883 1.672 1 98 356 GLY B C 1
ATOM 7011 O O . GLY B 1 356 ? -10.023 9.359 0.562 1 98 356 GLY B O 1
ATOM 7012 N N . SER B 1 357 ? -10.641 8.234 2.406 1 98.5 357 SER B N 1
ATOM 7013 C CA . SER B 1 357 ? -12.047 8.07 2.047 1 98.5 357 SER B CA 1
ATOM 7014 C C . SER B 1 357 ? -12.922 7.926 3.287 1 98.5 357 SER B C 1
ATOM 7016 O O . SER B 1 357 ? -12.414 7.703 4.387 1 98.5 357 SER B O 1
ATOM 7018 N N . TYR B 1 358 ? -14.195 8.156 3.127 1 98.62 358 TYR B N 1
ATOM 7019 C CA . TYR B 1 358 ? -15.188 8 4.188 1 98.62 358 TYR B CA 1
ATOM 7020 C C . TYR B 1 358 ? -16.078 6.797 3.928 1 98.62 358 TYR B C 1
ATOM 7022 O O . TYR B 1 358 ? -16.188 6.32 2.793 1 98.62 358 TYR B O 1
ATOM 7030 N N . TYR B 1 359 ? -16.75 6.266 5.02 1 98.5 359 TYR B N 1
ATOM 7031 C CA . TYR B 1 359 ? -17.859 5.344 4.801 1 98.5 359 TYR B CA 1
ATOM 7032 C C . TYR B 1 359 ? -18.938 5.984 3.924 1 98.5 359 TYR B C 1
ATOM 7034 O O . TYR B 1 359 ? -19.281 5.449 2.869 1 98.5 359 TYR B O 1
ATOM 7042 N N . ILE B 1 360 ? -19.391 7.031 4.43 1 98.38 360 ILE B N 1
ATOM 7043 C CA . ILE B 1 360 ? -20.438 7.852 3.826 1 98.38 360 ILE B CA 1
ATOM 7044 C C . ILE B 1 360 ? -20.281 9.297 4.285 1 98.38 360 ILE B C 1
ATOM 7046 O O . ILE B 1 360 ? -19.953 9.555 5.445 1 98.38 360 ILE B O 1
ATOM 7050 N N . ARG B 1 361 ? -20.375 10.258 3.42 1 97.5 361 ARG B N 1
ATOM 7051 C CA . ARG B 1 361 ? -20.359 11.68 3.725 1 97.5 361 ARG B CA 1
ATOM 7052 C C . ARG B 1 361 ? -21.469 12.414 2.979 1 97.5 361 ARG B C 1
ATOM 7054 O O . ARG B 1 361 ? -21.453 12.484 1.747 1 97.5 361 ARG B O 1
ATOM 7061 N N . GLU B 1 362 ? -22.422 12.906 3.75 1 95.62 362 GLU B N 1
ATOM 7062 C CA . GLU B 1 362 ? -23.547 13.641 3.188 1 95.62 362 GLU B CA 1
ATOM 7063 C C . GLU B 1 362 ? -24.234 12.836 2.088 1 95.62 362 GLU B C 1
ATOM 7065 O O . GLU B 1 362 ? -24.516 13.359 1.011 1 95.62 362 GLU B O 1
ATOM 7070 N N . GLY B 1 363 ? -24.344 11.578 2.332 1 95.81 363 GLY B N 1
ATOM 7071 C CA . GLY B 1 363 ? -25.094 10.695 1.443 1 95.81 363 GLY B CA 1
ATOM 7072 C C . GLY B 1 363 ? -24.219 10.055 0.383 1 95.81 363 GLY B C 1
ATOM 7073 O O . GLY B 1 363 ? -24.641 9.117 -0.293 1 95.81 363 GLY B O 1
ATOM 7074 N N . GLN B 1 364 ? -23 10.453 0.221 1 97.44 364 GLN B N 1
ATOM 7075 C CA . GLN B 1 364 ? -22.109 9.883 -0.787 1 97.44 364 GLN B CA 1
ATOM 7076 C C . GLN B 1 364 ? -21.281 8.75 -0.207 1 97.44 364 GLN B C 1
ATOM 7078 O O . GLN B 1 364 ? -20.562 8.938 0.775 1 97.44 364 GLN B O 1
ATOM 7083 N N . LEU B 1 365 ? -21.391 7.57 -0.792 1 98.19 365 LEU B N 1
ATOM 7084 C CA . LEU B 1 365 ? -20.641 6.398 -0.359 1 98.19 365 LEU B CA 1
ATOM 7085 C C . LEU B 1 365 ? -19.188 6.473 -0.851 1 98.19 365 LEU B C 1
ATOM 7087 O O . LEU B 1 365 ? -18.938 6.879 -1.987 1 98.19 365 LEU B O 1
ATOM 7091 N N . GLY B 1 366 ? -18.312 6.145 -0.027 1 97.75 366 GLY B N 1
ATOM 7092 C CA . GLY B 1 366 ? -16.906 6.082 -0.406 1 97.75 366 GLY B CA 1
ATOM 7093 C C . GLY B 1 366 ? -16.344 7.414 -0.864 1 97.75 366 GLY B C 1
ATOM 7094 O O . GLY B 1 366 ? -15.531 7.469 -1.785 1 97.75 366 GLY B O 1
ATOM 7095 N N . TYR B 1 367 ? -16.781 8.453 -0.24 1 98.06 367 TYR B N 1
ATOM 7096 C CA . TYR B 1 367 ? -16.359 9.789 -0.643 1 98.06 367 TYR B CA 1
ATOM 7097 C C . TYR B 1 367 ? -14.844 9.922 -0.592 1 98.06 367 TYR B C 1
ATOM 7099 O O . TYR B 1 367 ? -14.219 9.578 0.416 1 98.06 367 TYR B O 1
ATOM 7107 N N . ASP B 1 368 ? -14.266 10.367 -1.693 1 97.69 368 ASP B N 1
ATOM 7108 C CA . ASP B 1 368 ? -12.828 10.562 -1.794 1 97.69 368 ASP B CA 1
ATOM 7109 C C . ASP B 1 368 ? -12.398 11.867 -1.124 1 97.69 368 ASP B C 1
ATOM 7111 O O . ASP B 1 368 ? -12.797 12.953 -1.555 1 97.69 368 ASP B O 1
ATOM 7115 N N . GLU B 1 369 ? -11.602 11.766 -0.069 1 97.88 369 GLU B N 1
ATOM 7116 C CA . GLU B 1 369 ? -11.047 12.945 0.588 1 97.88 369 GLU B CA 1
ATOM 7117 C C . GLU B 1 369 ? -9.75 13.391 -0.081 1 97.88 369 GLU B C 1
ATOM 7119 O O . GLU B 1 369 ? -8.664 12.922 0.281 1 97.88 369 GLU B O 1
ATOM 7124 N N . THR B 1 370 ? -9.828 14.359 -0.948 1 97 370 THR B N 1
ATOM 7125 C CA . THR B 1 370 ? -8.664 14.758 -1.729 1 97 370 THR B CA 1
ATOM 7126 C C . THR B 1 370 ? -7.648 15.484 -0.854 1 97 370 THR B C 1
ATOM 7128 O O . THR B 1 370 ? -6.484 15.625 -1.23 1 97 370 THR B O 1
ATOM 7131 N N . TYR B 1 371 ? -8.039 15.969 0.346 1 97.81 371 TYR B N 1
ATOM 7132 C CA . TYR B 1 371 ? -7.137 16.578 1.313 1 97.81 371 TYR B CA 1
ATOM 7133 C C . TYR B 1 371 ? -6.488 15.523 2.199 1 97.81 371 TYR B C 1
ATOM 7135 O O . TYR B 1 371 ? -5.648 15.844 3.043 1 97.81 371 TYR B O 1
ATOM 7143 N N . GLY B 1 372 ? -6.863 14.297 2 1 98.38 372 GLY B N 1
ATOM 7144 C CA . GLY B 1 372 ? -6.414 13.203 2.844 1 98.38 372 GLY B CA 1
ATOM 7145 C C . GLY B 1 372 ? -4.93 12.922 2.713 1 98.38 372 GLY B C 1
ATOM 7146 O O . GLY B 1 372 ? -4.375 12.977 1.614 1 98.38 372 GLY B O 1
ATOM 7147 N N . LEU B 1 373 ? -4.312 12.633 3.875 1 98.5 373 LEU B N 1
ATOM 7148 C CA . LEU B 1 373 ? -2.93 12.172 3.936 1 98.5 373 LEU B CA 1
ATOM 7149 C C . LEU B 1 373 ? -2.777 10.828 3.229 1 98.5 373 LEU B C 1
ATOM 7151 O O . LEU B 1 373 ? -1.822 10.625 2.473 1 98.5 373 LEU B O 1
ATOM 7155 N N . LEU B 1 374 ? -3.758 9.938 3.447 1 98.44 374 LEU B N 1
ATOM 7156 C CA . LEU B 1 374 ? -3.762 8.617 2.818 1 98.44 374 LEU B CA 1
ATOM 7157 C C . LEU B 1 374 ? -4.566 8.641 1.521 1 98.44 374 LEU B C 1
ATOM 7159 O O . LEU B 1 374 ? -5.438 9.492 1.34 1 98.44 374 LEU B O 1
ATOM 7163 N N . GLY B 1 375 ? -4.203 7.75 0.644 1 96.94 375 GLY B N 1
ATOM 7164 C CA . GLY B 1 375 ? -5.027 7.562 -0.542 1 96.94 375 GLY B CA 1
ATOM 7165 C C . GLY B 1 375 ? -6.402 7.008 -0.231 1 96.94 375 GLY B C 1
ATOM 7166 O O . GLY B 1 375 ? -6.668 6.586 0.896 1 96.94 375 GLY B O 1
ATOM 7167 N N . TRP B 1 376 ? -7.293 7 -1.284 1 97.5 376 TRP B N 1
ATOM 7168 C CA . TRP B 1 376 ? -8.664 6.527 -1.128 1 97.5 376 TRP B CA 1
ATOM 7169 C C . TRP B 1 376 ? -8.695 5.125 -0.529 1 97.5 376 TRP B C 1
ATOM 7171 O O . TRP B 1 376 ? -9.578 4.801 0.269 1 97.5 376 TRP B O 1
ATOM 7181 N N . ASP B 1 377 ? -7.668 4.316 -0.851 1 96.81 377 ASP B N 1
ATOM 7182 C CA . ASP B 1 377 ? -7.582 2.906 -0.479 1 96.81 377 ASP B CA 1
ATOM 7183 C C . ASP B 1 377 ? -6.973 2.74 0.91 1 96.81 377 ASP B C 1
ATOM 7185 O O . ASP B 1 377 ? -6.992 1.646 1.477 1 96.81 377 ASP B O 1
ATOM 7189 N N . TRP B 1 378 ? -6.406 3.834 1.523 1 97.75 378 TRP B N 1
ATOM 7190 C CA . TRP B 1 378 ? -5.812 3.848 2.857 1 97.75 378 TRP B CA 1
ATOM 7191 C C . TRP B 1 378 ? -4.5 3.072 2.877 1 97.75 378 TRP B C 1
ATOM 7193 O O . TRP B 1 378 ? -4.051 2.629 3.936 1 97.75 378 TRP B O 1
ATOM 7203 N N . CYS B 1 379 ? -3.824 2.85 1.729 1 92.69 379 CYS B N 1
ATOM 7204 C CA . CYS B 1 379 ? -2.654 1.984 1.629 1 92.69 379 CYS B CA 1
ATOM 7205 C C . CYS B 1 379 ? -1.371 2.77 1.879 1 92.69 379 CYS B C 1
ATOM 7207 O O . CYS B 1 379 ? -0.471 2.291 2.572 1 92.69 379 CYS B O 1
ATOM 7209 N N . LYS B 1 380 ? -1.304 3.924 1.297 1 92.5 380 LYS B N 1
ATOM 7210 C CA . LYS B 1 380 ? -0.093 4.738 1.334 1 92.5 380 LYS B CA 1
ATOM 7211 C C . LYS B 1 380 ? -0.433 6.227 1.344 1 92.5 380 LYS B C 1
ATOM 7213 O O . LYS B 1 380 ? -1.592 6.605 1.159 1 92.5 380 LYS B O 1
ATOM 7218 N N . ALA B 1 381 ? 0.574 6.973 1.561 1 97.38 381 ALA B N 1
ATOM 7219 C CA . ALA B 1 381 ? 0.398 8.422 1.443 1 97.38 381 ALA B CA 1
ATOM 7220 C C . ALA B 1 381 ? -0.063 8.805 0.04 1 97.38 381 ALA B C 1
ATOM 7222 O O . ALA B 1 381 ? 0.436 8.266 -0.952 1 97.38 381 ALA B O 1
ATOM 7223 N N . ARG B 1 382 ? -1.043 9.617 -0.022 1 96.94 382 ARG B N 1
ATOM 7224 C CA . ARG B 1 382 ? -1.58 10.07 -1.299 1 96.94 382 ARG B CA 1
ATOM 7225 C C . ARG B 1 382 ? -0.52 10.812 -2.105 1 96.94 382 ARG B C 1
ATOM 7227 O O . ARG B 1 382 ? -0.499 10.734 -3.336 1 96.94 382 ARG B O 1
ATOM 7234 N N . ASN B 1 383 ? 0.319 11.555 -1.405 1 97.5 383 ASN B N 1
ATOM 7235 C CA . ASN B 1 383 ? 1.348 12.398 -2.006 1 97.5 383 ASN B CA 1
ATOM 7236 C C . ASN B 1 383 ? 2.643 12.359 -1.199 1 97.5 383 ASN B C 1
ATOM 7238 O O . ASN B 1 383 ? 2.777 13.07 -0.199 1 97.5 383 ASN B O 1
ATOM 7242 N N . SER B 1 384 ? 3.611 11.578 -1.668 1 95.75 384 SER B N 1
ATOM 7243 C CA . SER B 1 384 ? 4.855 11.391 -0.931 1 95.75 384 SER B CA 1
ATOM 7244 C C . SER B 1 384 ? 5.676 12.68 -0.895 1 95.75 384 SER B C 1
ATOM 7246 O O . SER B 1 384 ? 6.402 12.93 0.07 1 95.75 384 SER B O 1
ATOM 7248 N N . SER B 1 385 ? 5.602 13.484 -1.96 1 95.62 385 SER B N 1
ATOM 7249 C CA . SER B 1 385 ? 6.305 14.758 -1.979 1 95.62 385 SER B CA 1
ATOM 7250 C C . SER B 1 385 ? 5.82 15.68 -0.862 1 95.62 385 SER B C 1
ATOM 7252 O O . SER B 1 385 ? 6.621 16.359 -0.217 1 95.62 385 SER B O 1
ATOM 7254 N N . PHE B 1 386 ? 4.559 15.688 -0.651 1 97.75 386 PHE B N 1
ATOM 7255 C CA . PHE B 1 386 ? 3.99 16.484 0.433 1 97.75 386 PHE B CA 1
ATOM 7256 C C . PHE B 1 386 ? 4.52 16.016 1.782 1 97.75 386 PHE B C 1
ATOM 7258 O O . PHE B 1 386 ? 4.898 16.828 2.625 1 97.75 386 PHE B O 1
ATOM 7265 N N . VAL B 1 387 ? 4.484 14.672 1.981 1 97.75 387 VAL B N 1
ATOM 7266 C CA . VAL B 1 387 ? 4.957 14.094 3.234 1 97.75 387 VAL B CA 1
ATOM 7267 C C . VAL B 1 387 ? 6.398 14.531 3.494 1 97.75 387 VAL B C 1
ATOM 7269 O O . VAL B 1 387 ? 6.742 14.914 4.613 1 97.75 387 VAL B O 1
ATOM 7272 N N . ASN B 1 388 ? 7.223 14.523 2.471 1 96.56 388 ASN B N 1
ATOM 7273 C CA . ASN B 1 388 ? 8.609 14.961 2.598 1 96.56 388 ASN B CA 1
ATOM 7274 C C . ASN B 1 388 ? 8.711 16.438 2.949 1 96.56 388 ASN B C 1
ATOM 7276 O O . ASN B 1 388 ? 9.547 16.828 3.762 1 96.56 388 ASN B O 1
ATOM 7280 N N . ARG B 1 389 ? 7.844 17.156 2.395 1 96.88 389 ARG B N 1
ATOM 7281 C CA . ARG B 1 389 ? 7.867 18.609 2.539 1 96.88 389 ARG B CA 1
ATOM 7282 C C . ARG B 1 389 ? 7.531 19.016 3.967 1 96.88 389 ARG B C 1
ATOM 7284 O O . ARG B 1 389 ? 8.047 20.016 4.465 1 96.88 389 ARG B O 1
ATOM 7291 N N . ILE B 1 390 ? 6.734 18.281 4.641 1 98.06 390 ILE B N 1
ATOM 7292 C CA . ILE B 1 390 ? 6.305 18.719 5.965 1 98.06 390 ILE B CA 1
ATOM 7293 C C . ILE B 1 390 ? 7.172 18.047 7.035 1 98.06 390 ILE B C 1
ATOM 7295 O O . ILE B 1 390 ? 7.02 18.328 8.227 1 98.06 390 ILE B O 1
ATOM 7299 N N . SER B 1 391 ? 8.062 17.188 6.621 1 97.69 391 SER B N 1
ATOM 7300 C CA . SER B 1 391 ? 8.828 16.359 7.562 1 97.69 391 SER B CA 1
ATOM 7301 C C . SER B 1 391 ? 9.625 17.234 8.523 1 97.69 391 SER B C 1
ATOM 7303 O O . SER B 1 391 ? 9.711 16.938 9.719 1 97.69 391 SER B O 1
ATOM 7305 N N . ALA B 1 392 ? 10.188 18.359 8.078 1 96.88 392 ALA B N 1
ATOM 7306 C CA . ALA B 1 392 ? 11.008 19.234 8.922 1 96.88 392 ALA B CA 1
ATOM 7307 C C . ALA B 1 392 ? 10.172 19.844 10.039 1 96.88 392 ALA B C 1
ATOM 7309 O O . ALA B 1 392 ? 10.695 20.141 11.117 1 96.88 392 ALA B O 1
ATOM 7310 N N . LEU B 1 393 ? 8.898 20.016 9.797 1 98.12 393 LEU B N 1
ATOM 7311 C CA . LEU B 1 393 ? 8.016 20.672 10.75 1 98.12 393 LEU B CA 1
ATOM 7312 C C . LEU B 1 393 ? 7.605 19.719 11.867 1 98.12 393 LEU B C 1
ATOM 7314 O O . LEU B 1 393 ? 7.004 20.141 12.859 1 98.12 393 LEU B O 1
ATOM 7318 N N . GLN B 1 394 ? 7.906 18.5 11.727 1 97.88 394 GLN B N 1
ATOM 7319 C CA . GLN B 1 394 ? 7.41 17.5 12.664 1 97.88 394 GLN B CA 1
ATOM 7320 C C . GLN B 1 394 ? 8.266 17.453 13.93 1 97.88 394 GLN B C 1
ATOM 7322 O O . GLN B 1 394 ? 7.844 16.906 14.953 1 97.88 394 GLN B O 1
ATOM 7327 N N . ALA B 1 395 ? 9.453 18.094 13.883 1 95.62 395 ALA B N 1
ATOM 7328 C CA . ALA B 1 395 ? 10.305 18.297 15.055 1 95.62 395 ALA B CA 1
ATOM 7329 C C . ALA B 1 395 ? 10.391 19.766 15.43 1 95.62 395 ALA B C 1
ATOM 7331 O O . ALA B 1 395 ? 10.32 20.641 14.562 1 95.62 395 ALA B O 1
ATOM 7332 N N . PRO B 1 396 ? 10.578 20 16.703 1 97.06 396 PRO B N 1
ATOM 7333 C CA . PRO B 1 396 ? 10.648 21.422 17.078 1 97.06 396 PRO B CA 1
ATOM 7334 C C . PRO B 1 396 ? 11.93 22.094 16.609 1 97.06 396 PRO B C 1
ATOM 7336 O O . PRO B 1 396 ? 13 21.484 16.609 1 97.06 396 PRO B O 1
ATOM 7339 N N . PHE B 1 397 ? 11.812 23.328 16.203 1 97.12 397 PHE B N 1
ATOM 7340 C CA . PHE B 1 397 ? 12.961 24.156 15.836 1 97.12 397 PHE B CA 1
ATOM 7341 C C . PHE B 1 397 ? 13.469 24.938 17.047 1 97.12 397 PHE B C 1
ATOM 7343 O O . PHE B 1 397 ? 14.656 25.266 17.141 1 97.12 397 PHE B O 1
ATOM 7350 N N . GLN B 1 398 ? 12.562 25.281 17.906 1 96.69 398 GLN B N 1
ATOM 7351 C CA . GLN B 1 398 ? 12.922 26.109 19.047 1 96.69 398 GLN B CA 1
ATOM 7352 C C . GLN B 1 398 ? 12.016 25.828 20.25 1 96.69 398 GLN B C 1
ATOM 7354 O O . GLN B 1 398 ? 10.961 25.203 20.094 1 96.69 398 GLN B O 1
ATOM 7359 N N . GLY B 1 399 ? 12.414 26.219 21.438 1 96.62 399 GLY B N 1
ATOM 7360 C CA . GLY B 1 399 ? 11.648 26.062 22.656 1 96.62 399 GLY B CA 1
ATOM 7361 C C . GLY B 1 399 ? 12.492 25.641 23.844 1 96.62 399 GLY B C 1
ATOM 7362 O O . GLY B 1 399 ? 13.664 25.297 23.688 1 96.62 399 GLY B O 1
ATOM 7363 N N . PRO B 1 400 ? 11.906 25.672 24.953 1 96.69 400 PRO B N 1
ATOM 7364 C CA . PRO B 1 400 ? 12.656 25.328 26.172 1 96.69 400 PRO B CA 1
ATOM 7365 C C . PRO B 1 400 ? 13.078 23.875 26.203 1 96.69 400 PRO B C 1
ATOM 7367 O O . PRO B 1 400 ? 12.344 23 25.734 1 96.69 400 PRO B O 1
ATOM 7370 N N . GLY B 1 401 ? 14.25 23.641 26.75 1 94.19 401 GLY B N 1
ATOM 7371 C CA . GLY B 1 401 ? 14.695 22.297 27.078 1 94.19 401 GLY B CA 1
ATOM 7372 C C . GLY B 1 401 ? 15.266 21.547 25.875 1 94.19 401 GLY B C 1
ATOM 7373 O O . GLY B 1 401 ? 15.656 20.391 26 1 94.19 401 GLY B O 1
ATOM 7374 N N . LEU B 1 402 ? 15.312 22.203 24.734 1 93.25 402 LEU B N 1
ATOM 7375 C CA . LEU B 1 402 ? 15.859 21.516 23.578 1 93.25 402 LEU B CA 1
ATOM 7376 C C . LEU B 1 402 ? 17.375 21.453 23.641 1 93.25 402 LEU B C 1
ATOM 7378 O O . LEU B 1 402 ? 17.984 20.469 23.234 1 93.25 402 LEU B O 1
ATOM 7382 N N . SER B 1 403 ? 17.938 22.484 24.062 1 90.81 403 SER B N 1
ATOM 7383 C CA . SER B 1 403 ? 19.375 22.562 24.297 1 90.81 403 SER B CA 1
ATOM 7384 C C . SER B 1 403 ? 19.734 23.703 25.234 1 90.81 403 SER B C 1
ATOM 7386 O O . SER B 1 403 ? 18.844 24.453 25.672 1 90.81 403 SER B O 1
ATOM 7388 N N . ASN B 1 404 ? 20.984 23.703 25.594 1 88.38 404 ASN B N 1
ATOM 7389 C CA . ASN B 1 404 ? 21.484 24.812 26.391 1 88.38 404 ASN B CA 1
ATOM 7390 C C . ASN B 1 404 ? 22.234 25.828 25.516 1 88.38 404 ASN B C 1
ATOM 7392 O O . ASN B 1 404 ? 22.875 26.75 26.047 1 88.38 404 ASN B O 1
ATOM 7396 N N . ASN B 1 405 ? 22.047 25.688 24.266 1 85.5 405 ASN B N 1
ATOM 7397 C CA . ASN B 1 405 ? 22.734 26.578 23.344 1 85.5 405 ASN B CA 1
ATOM 7398 C C . ASN B 1 405 ? 21.984 27.906 23.219 1 85.5 405 ASN B C 1
ATOM 7400 O O . ASN B 1 405 ? 20.781 27.969 23.422 1 85.5 405 ASN B O 1
ATOM 7404 N N . SER B 1 406 ? 22.828 28.984 22.938 1 91.06 406 SER B N 1
ATOM 7405 C CA . SER B 1 406 ? 22.188 30.219 22.516 1 91.06 406 SER B CA 1
ATOM 7406 C C . SER B 1 406 ? 21.438 30.047 21.203 1 91.06 406 SER B C 1
ATOM 7408 O O . SER B 1 406 ? 21.859 29.25 20.344 1 91.06 406 SER B O 1
ATOM 7410 N N . PRO B 1 407 ? 20.422 30.781 21.078 1 95.19 407 PRO B N 1
ATOM 7411 C CA . PRO B 1 407 ? 19.672 30.688 19.828 1 95.19 407 PRO B CA 1
ATOM 7412 C C . PRO B 1 407 ? 20.516 31.031 18.609 1 95.19 407 PRO B C 1
ATOM 7414 O O . PRO B 1 407 ? 21.422 31.859 18.703 1 95.19 407 PRO B O 1
ATOM 7417 N N . TYR B 1 408 ? 20.297 30.391 17.562 1 96.56 408 TYR B N 1
ATOM 7418 C CA . TYR B 1 408 ? 20.922 30.625 16.266 1 96.56 408 TYR B CA 1
ATOM 7419 C C . TYR B 1 408 ? 19.906 30.562 15.141 1 96.56 408 TYR B C 1
ATOM 7421 O O . TYR B 1 408 ? 18.703 30.406 15.391 1 96.56 408 TYR B O 1
ATOM 7429 N N . ASN B 1 409 ? 20.391 30.797 13.93 1 97.69 409 ASN B N 1
ATOM 7430 C CA . ASN B 1 409 ? 19.469 30.766 12.805 1 97.69 409 ASN B CA 1
ATOM 7431 C C . ASN B 1 409 ? 19.703 29.547 11.914 1 97.69 409 ASN B C 1
ATOM 7433 O O . ASN B 1 409 ? 20.797 28.984 11.906 1 97.69 409 ASN B O 1
ATOM 7437 N N . ILE B 1 410 ? 18.672 29.156 11.32 1 97.5 410 ILE B N 1
ATOM 7438 C CA . ILE B 1 410 ? 18.719 28.25 10.18 1 97.5 410 ILE B CA 1
ATOM 7439 C C . ILE B 1 410 ? 17.953 28.844 9 1 97.5 410 ILE B C 1
ATOM 7441 O O . ILE B 1 410 ? 17.141 29.75 9.188 1 97.5 410 ILE B O 1
ATOM 7445 N N . ILE B 1 411 ? 18.297 28.375 7.82 1 98.56 411 ILE B N 1
ATOM 7446 C CA . ILE B 1 411 ? 17.656 28.922 6.621 1 98.56 411 ILE B CA 1
ATOM 7447 C C . ILE B 1 411 ? 16.766 27.859 5.984 1 98.56 411 ILE B C 1
ATOM 7449 O O . ILE B 1 411 ? 17.266 26.906 5.367 1 98.56 411 ILE B O 1
ATOM 7453 N N . PHE B 1 412 ? 15.484 28.031 6.105 1 98.56 412 PHE B N 1
ATOM 7454 C CA . PHE B 1 412 ? 14.461 27.078 5.707 1 98.56 412 PHE B CA 1
ATOM 7455 C C . PHE B 1 412 ? 13.953 27.375 4.301 1 98.56 412 PHE B C 1
ATOM 7457 O O . PHE B 1 412 ? 13.711 28.531 3.963 1 98.56 412 PHE B O 1
ATOM 7464 N N . HIS B 1 413 ? 13.875 26.359 3.469 1 98.69 413 HIS B N 1
ATOM 7465 C CA . HIS B 1 413 ? 13.344 26.469 2.115 1 98.69 413 HIS B CA 1
ATOM 7466 C C . HIS B 1 413 ? 11.961 25.828 2.012 1 98.69 413 HIS B C 1
ATOM 7468 O O . HIS B 1 413 ? 11.852 24.625 1.779 1 98.69 413 HIS B O 1
ATOM 7474 N N . PRO B 1 414 ? 10.867 26.609 1.957 1 98.12 414 PRO B N 1
ATOM 7475 C CA . PRO B 1 414 ? 9.516 26.078 2.131 1 98.12 414 PRO B CA 1
ATOM 7476 C C . PRO B 1 414 ? 9.078 25.188 0.973 1 98.12 414 PRO B C 1
ATOM 7478 O O . PRO B 1 414 ? 8.266 24.281 1.164 1 98.12 414 PRO B O 1
ATOM 7481 N N . LEU B 1 415 ? 9.586 25.406 -0.209 1 97.81 415 LEU B N 1
ATOM 7482 C CA . LEU B 1 415 ? 9.195 24.594 -1.359 1 97.81 415 LEU B CA 1
ATOM 7483 C C . LEU B 1 415 ? 9.602 23.141 -1.161 1 97.81 415 LEU B C 1
ATOM 7485 O O . LEU B 1 415 ? 8.867 22.219 -1.546 1 97.81 415 LEU B O 1
ATOM 7489 N N . THR B 1 416 ? 10.797 22.938 -0.515 1 97.81 416 THR B N 1
ATOM 7490 C CA . THR B 1 416 ? 11.328 21.578 -0.425 1 97.81 416 THR B CA 1
ATOM 7491 C C . THR B 1 416 ? 11.18 21.031 0.991 1 97.81 416 THR B C 1
ATOM 7493 O O . THR B 1 416 ? 11.273 19.812 1.208 1 97.81 416 THR B O 1
ATOM 7496 N N . GLY B 1 417 ? 10.953 21.859 1.909 1 97.94 417 GLY B N 1
ATOM 7497 C CA . GLY B 1 417 ? 10.93 21.438 3.301 1 97.94 417 GLY B CA 1
ATOM 7498 C C . GLY B 1 417 ? 12.312 21.156 3.859 1 97.94 417 GLY B C 1
ATOM 7499 O O . GLY B 1 417 ? 12.453 20.531 4.91 1 97.94 417 GLY B O 1
ATOM 7500 N N . LEU B 1 418 ? 13.344 21.594 3.117 1 98.25 418 LEU B N 1
ATOM 7501 C CA . LEU B 1 418 ? 14.734 21.391 3.516 1 98.25 418 LEU B CA 1
ATOM 7502 C C . LEU B 1 418 ? 15.367 22.703 3.979 1 98.25 418 LEU B C 1
ATOM 7504 O O . LEU B 1 418 ? 14.711 23.75 3.98 1 98.25 418 LEU B O 1
ATOM 7508 N N . CYS B 1 419 ? 16.578 22.609 4.465 1 98.31 419 CYS B N 1
ATOM 7509 C CA . CYS B 1 419 ? 17.328 23.781 4.918 1 98.31 419 CYS B CA 1
ATOM 7510 C C . CYS B 1 419 ? 18.656 23.906 4.199 1 98.31 419 CYS B C 1
ATOM 7512 O O . CYS B 1 419 ? 19.125 22.938 3.596 1 98.31 419 CYS B O 1
ATOM 7514 N N . VAL B 1 420 ? 19.188 25.125 4.199 1 98 420 VAL B N 1
ATOM 7515 C CA . VAL B 1 420 ? 20.531 25.328 3.654 1 98 420 VAL B CA 1
ATOM 7516 C C . VAL B 1 420 ? 21.578 24.688 4.566 1 98 420 VAL B C 1
ATOM 7518 O O . VAL B 1 420 ? 21.609 24.969 5.77 1 98 420 VAL B O 1
ATOM 7521 N N . VAL B 1 421 ? 22.391 23.812 3.969 1 96.69 421 VAL B N 1
ATOM 7522 C CA . VAL B 1 421 ? 23.453 23.141 4.699 1 96.69 421 VAL B CA 1
ATOM 7523 C C . VAL B 1 421 ? 24.766 23.25 3.924 1 96.69 421 VAL B C 1
ATOM 7525 O O . VAL B 1 421 ? 24.766 23.531 2.725 1 96.69 421 VAL B O 1
ATOM 7528 N N . LYS B 1 422 ? 25.781 23.094 4.68 1 94.44 422 LYS B N 1
ATOM 7529 C CA . LYS B 1 422 ? 27.094 23.016 4.027 1 94.44 422 LYS B CA 1
ATOM 7530 C C . LYS B 1 422 ? 27.297 21.641 3.402 1 94.44 422 LYS B C 1
ATOM 7532 O O . LYS B 1 422 ? 27.016 20.609 4.027 1 94.44 422 LYS B O 1
ATOM 7537 N N . LYS B 1 423 ? 27.781 21.625 2.143 1 89.81 423 LYS B N 1
ATOM 7538 C CA . LYS B 1 423 ? 28.062 20.359 1.482 1 89.81 423 LYS B CA 1
ATOM 7539 C C . LYS B 1 423 ? 29.203 19.625 2.18 1 89.81 423 LYS B C 1
ATOM 7541 O O . LYS B 1 423 ? 30.266 20.203 2.443 1 89.81 423 LYS B O 1
ATOM 7546 N N . PHE B 1 424 ? 29 18.453 2.459 1 82.31 424 PHE B N 1
ATOM 7547 C CA . PHE B 1 424 ? 29.969 17.672 3.225 1 82.31 424 PHE B CA 1
ATOM 7548 C C . PHE B 1 424 ? 31.297 17.578 2.484 1 82.31 424 PHE B C 1
ATOM 7550 O O . PHE B 1 424 ? 32.344 17.656 3.1 1 82.31 424 PHE B O 1
ATOM 7557 N N . SER B 1 425 ? 31.188 17.406 1.199 1 78.38 425 SER B N 1
ATOM 7558 C CA . SER B 1 425 ? 32.375 17.172 0.397 1 78.38 425 SER B CA 1
ATOM 7559 C C . SER B 1 425 ? 33.094 18.469 0.05 1 78.38 425 SER B C 1
ATOM 7561 O O . SER B 1 425 ? 34.062 18.469 -0.686 1 78.38 425 SER B O 1
ATOM 7563 N N . SER B 1 426 ? 32.5 19.547 0.557 1 82.12 426 SER B N 1
ATOM 7564 C CA . SER B 1 426 ? 33.094 20.844 0.178 1 82.12 426 SER B CA 1
ATOM 7565 C C . SER B 1 426 ? 33.25 21.75 1.39 1 82.12 426 SER B C 1
ATOM 7567 O O . SER B 1 426 ? 32.531 21.625 2.373 1 82.12 426 SER B O 1
ATOM 7569 N N . LYS B 1 427 ? 34.188 22.625 1.251 1 79.75 427 LYS B N 1
ATOM 7570 C CA . LYS B 1 427 ? 34.469 23.562 2.34 1 79.75 427 LYS B CA 1
ATOM 7571 C C . LYS B 1 427 ? 33.594 24.797 2.219 1 79.75 427 LYS B C 1
ATOM 7573 O O . LYS B 1 427 ? 33.312 25.484 3.215 1 79.75 427 LYS B O 1
ATOM 7578 N N . ASN B 1 428 ? 33.125 25.062 1.058 1 91.38 428 ASN B N 1
ATOM 7579 C CA . ASN B 1 428 ? 32.531 26.391 0.951 1 91.38 428 ASN B CA 1
ATOM 7580 C C . ASN B 1 428 ? 31.219 26.359 0.161 1 91.38 428 ASN B C 1
ATOM 7582 O O . ASN B 1 428 ? 30.625 27.391 -0.101 1 91.38 428 ASN B O 1
ATOM 7586 N N . LEU B 1 429 ? 30.75 25.172 -0.219 1 94 429 LEU B N 1
ATOM 7587 C CA . LEU B 1 429 ? 29.547 25.094 -1.039 1 94 429 LEU B CA 1
ATOM 7588 C C . LEU B 1 429 ? 28.312 24.828 -0.175 1 94 429 LEU B C 1
ATOM 7590 O O . LEU B 1 429 ? 28.406 24.203 0.88 1 94 429 LEU B O 1
ATOM 7594 N N . LEU B 1 430 ? 27.219 25.375 -0.67 1 97.19 430 LEU B N 1
ATOM 7595 C CA . LEU B 1 430 ? 25.953 25.25 0.043 1 97.19 430 LEU B CA 1
ATOM 7596 C C . LEU B 1 430 ? 24.938 24.469 -0.782 1 97.19 430 LEU B C 1
ATOM 7598 O O . LEU B 1 430 ? 24.891 24.609 -2.006 1 97.19 430 LEU B O 1
ATOM 7602 N N . GLU B 1 431 ? 24.188 23.641 -0.164 1 97.75 431 GLU B N 1
ATOM 7603 C CA . GLU B 1 431 ? 23.094 22.875 -0.776 1 97.75 431 GLU B CA 1
ATOM 7604 C C . GLU B 1 431 ? 21.922 22.734 0.18 1 97.75 431 GLU B C 1
ATOM 7606 O O . GLU B 1 431 ? 21.984 23.156 1.334 1 97.75 431 GLU B O 1
ATOM 7611 N N . LEU B 1 432 ? 20.844 22.25 -0.352 1 97.94 432 LEU B N 1
ATOM 7612 C CA . LEU B 1 432 ? 19.719 21.922 0.513 1 97.94 432 LEU B CA 1
ATOM 7613 C C . LEU B 1 432 ? 19.891 20.547 1.136 1 97.94 432 LEU B C 1
ATOM 7615 O O . LEU B 1 432 ? 20.344 19.609 0.475 1 97.94 432 LEU B O 1
ATOM 7619 N N . GLY B 1 433 ? 19.609 20.391 2.375 1 96.88 433 GLY B N 1
ATOM 7620 C CA . GLY B 1 433 ? 19.625 19.156 3.139 1 96.88 433 GLY B CA 1
ATOM 7621 C C . GLY B 1 433 ? 18.672 19.172 4.312 1 96.88 433 GLY B C 1
ATOM 7622 O O . GLY B 1 433 ? 17.891 20.109 4.477 1 96.88 433 GLY B O 1
ATOM 7623 N N . GLN B 1 434 ? 18.688 18.172 5.09 1 96 434 GLN B N 1
ATOM 7624 C CA . GLN B 1 434 ? 17.812 18.094 6.258 1 96 434 GLN B CA 1
ATOM 7625 C C . GLN B 1 434 ? 18.109 19.219 7.246 1 96 434 GLN B C 1
ATOM 7627 O O . GLN B 1 434 ? 19.266 19.562 7.465 1 96 434 GLN B O 1
ATOM 7632 N N . CYS B 1 435 ? 17.078 19.75 7.801 1 96.56 435 CYS B N 1
ATOM 7633 C CA . CYS B 1 435 ? 17.25 20.859 8.719 1 96.56 435 CYS B CA 1
ATOM 7634 C C . CYS B 1 435 ? 18.031 20.438 9.961 1 96.56 435 CYS B C 1
ATOM 7636 O O . CYS B 1 435 ? 18.734 21.25 10.555 1 96.56 435 CYS B O 1
ATOM 7638 N N . ALA B 1 436 ? 17.891 19.156 10.273 1 92.06 436 ALA B N 1
ATOM 7639 C CA . ALA B 1 436 ? 18.641 18.625 11.422 1 92.06 436 ALA B CA 1
ATOM 7640 C C . ALA B 1 436 ? 20.141 18.688 11.18 1 92.06 436 ALA B C 1
ATOM 7642 O O . ALA B 1 436 ? 20.922 18.688 12.125 1 92.06 436 ALA B O 1
ATOM 7643 N N . ASP B 1 437 ? 20.547 18.797 9.938 1 92.56 437 ASP B N 1
ATOM 7644 C CA . ASP B 1 437 ? 21.953 18.781 9.57 1 92.56 437 ASP B CA 1
ATOM 7645 C C . ASP B 1 437 ? 22.484 20.203 9.352 1 92.56 437 ASP B C 1
ATOM 7647 O O . ASP B 1 437 ? 23.641 20.391 8.961 1 92.56 437 ASP B O 1
ATOM 7651 N N . SER B 1 438 ? 21.641 21.203 9.547 1 94.81 438 SER B N 1
ATOM 7652 C CA . SER B 1 438 ? 22.016 22.578 9.281 1 94.81 438 SER B CA 1
ATOM 7653 C C . SER B 1 438 ? 23.094 23.062 10.25 1 94.81 438 SER B C 1
ATOM 7655 O O . SER B 1 438 ? 23.047 22.734 11.438 1 94.81 438 SER B O 1
ATOM 7657 N N . GLU B 1 439 ? 24 23.875 9.703 1 92.56 439 GLU B N 1
ATOM 7658 C CA . GLU B 1 439 ? 24.891 24.641 10.562 1 92.56 439 GLU B CA 1
ATOM 7659 C C . GLU B 1 439 ? 24.141 25.719 11.336 1 92.56 439 GLU B C 1
ATOM 7661 O O . GLU B 1 439 ? 23 26.047 10.984 1 92.56 439 GLU B O 1
ATOM 7666 N N . ALA B 1 440 ? 24.844 26.141 12.406 1 95.31 440 ALA B N 1
ATOM 7667 C CA . ALA B 1 440 ? 24.312 27.328 13.094 1 95.31 440 ALA B CA 1
ATOM 7668 C C . ALA B 1 440 ? 24.688 28.609 12.344 1 95.31 440 ALA B C 1
ATOM 7670 O O . ALA B 1 440 ? 25.875 28.875 12.117 1 95.31 440 ALA B O 1
ATOM 7671 N N . TRP B 1 441 ? 23.719 29.344 11.953 1 96.94 441 TRP B N 1
ATOM 7672 C CA . TRP B 1 441 ? 23.906 30.609 11.273 1 96.94 441 TRP B CA 1
ATOM 7673 C C . TRP B 1 441 ? 23.578 31.781 12.195 1 96.94 441 TRP B C 1
ATOM 7675 O O . TRP B 1 441 ? 22.906 31.609 13.219 1 96.94 441 TRP B O 1
ATOM 7685 N N . ASN B 1 442 ? 24.109 32.844 11.859 1 96.69 442 ASN B N 1
ATOM 7686 C CA . ASN B 1 442 ? 23.766 34.125 12.492 1 96.69 442 ASN B CA 1
ATOM 7687 C C . ASN B 1 442 ? 23.422 35.188 11.461 1 96.69 442 ASN B C 1
ATOM 7689 O O . ASN B 1 442 ? 24.281 35.562 10.656 1 96.69 442 ASN B O 1
ATOM 7693 N N . TYR B 1 443 ? 22.234 35.562 11.406 1 97.88 443 TYR B N 1
ATOM 7694 C CA . TYR B 1 443 ? 21.844 36.719 10.617 1 97.88 443 TYR B CA 1
ATOM 7695 C C . TYR B 1 443 ? 21.984 38 11.438 1 97.88 443 TYR B C 1
ATOM 7697 O O . TYR B 1 443 ? 21.109 38.344 12.258 1 97.88 443 TYR B O 1
ATOM 7705 N N . THR B 1 444 ? 22.938 38.812 11.094 1 96.31 444 THR B N 1
ATOM 7706 C CA . THR B 1 444 ? 23.375 39.906 11.961 1 96.31 444 THR B CA 1
ATOM 7707 C C . THR B 1 444 ? 22.531 41.156 11.703 1 96.31 444 THR B C 1
ATOM 7709 O O . THR B 1 444 ? 21.797 41.219 10.711 1 96.31 444 THR B O 1
ATOM 7712 N N . ALA B 1 445 ? 22.625 42.125 12.562 1 95.44 445 ALA B N 1
ATOM 7713 C CA . ALA B 1 445 ? 21.953 43.406 12.406 1 95.44 445 ALA B CA 1
ATOM 7714 C C . ALA B 1 445 ? 22.438 44.125 11.141 1 95.44 445 ALA B C 1
ATOM 7716 O O . ALA B 1 445 ? 21.672 44.875 10.523 1 95.44 445 ALA B O 1
ATOM 7717 N N . GLU B 1 446 ? 23.719 43.844 10.734 1 95.81 446 GLU B N 1
ATOM 7718 C CA . GLU B 1 446 ? 24.281 44.438 9.523 1 95.81 446 GLU B CA 1
ATOM 7719 C C . GLU B 1 446 ? 23.891 43.625 8.289 1 95.81 446 GLU B C 1
ATOM 7721 O O . GLU B 1 446 ? 24.344 43.906 7.18 1 95.81 446 GLU B O 1
ATOM 7726 N N . GLN B 1 447 ? 23.078 42.562 8.539 1 97.5 447 GLN B N 1
ATOM 7727 C CA . GLN B 1 447 ? 22.438 41.781 7.48 1 97.5 447 GLN B CA 1
ATOM 7728 C C . GLN B 1 447 ? 23.453 40.875 6.801 1 97.5 447 GLN B C 1
ATOM 7730 O O . GLN B 1 447 ? 23.406 40.688 5.586 1 97.5 447 GLN B O 1
ATOM 7735 N N . HIS B 1 448 ? 24.438 40.438 7.602 1 97.56 448 HIS B N 1
ATOM 7736 C CA . HIS B 1 448 ? 25.297 39.344 7.152 1 97.56 448 HIS B CA 1
ATOM 7737 C C . HIS B 1 448 ? 24.719 38 7.57 1 97.56 448 HIS B C 1
ATOM 7739 O O . HIS B 1 448 ? 24.125 37.875 8.641 1 97.56 448 HIS B O 1
ATOM 7745 N N . VAL B 1 449 ? 24.875 37.031 6.691 1 98 449 VAL B N 1
ATOM 7746 C CA . VAL B 1 449 ? 24.594 35.656 7.055 1 98 449 VAL B CA 1
ATOM 7747 C C . VAL B 1 449 ? 25.906 34.938 7.34 1 98 449 VAL B C 1
ATOM 7749 O O . VAL B 1 449 ? 26.625 34.531 6.41 1 98 449 VAL B O 1
ATOM 7752 N N . MET B 1 450 ? 26.141 34.719 8.609 1 97.12 450 MET B N 1
ATOM 7753 C CA . MET B 1 450 ? 27.438 34.219 9.047 1 97.12 450 MET B CA 1
ATOM 7754 C C . MET B 1 450 ? 27.312 32.812 9.625 1 97.12 450 MET B C 1
ATOM 7756 O O . MET B 1 450 ? 26.312 32.5 10.273 1 97.12 450 MET B O 1
ATOM 7760 N N . LEU B 1 451 ? 28.328 32 9.359 1 95 451 LEU B N 1
ATOM 7761 C CA . LEU B 1 451 ? 28.422 30.781 10.141 1 95 451 LEU B CA 1
ATOM 7762 C C . LEU B 1 451 ? 28.828 31.094 11.578 1 95 451 LEU B C 1
ATOM 7764 O O . LEU B 1 451 ? 29.844 31.75 11.812 1 95 451 LEU B O 1
ATOM 7768 N N . GLU B 1 452 ? 28.031 30.594 12.406 1 92.19 452 GLU B N 1
ATOM 7769 C CA . GLU B 1 452 ? 28.266 30.906 13.812 1 92.19 452 GLU B CA 1
ATOM 7770 C C . GLU B 1 452 ? 29.672 30.469 14.242 1 92.19 452 GLU B C 1
ATOM 7772 O O . GLU B 1 452 ? 30.125 29.391 13.852 1 92.19 452 GLU B O 1
ATOM 7777 N N . ASP B 1 453 ? 30.328 31.266 15.047 1 88.81 453 ASP B N 1
ATOM 7778 C CA . ASP B 1 453 ? 31.625 31.047 15.68 1 88.81 453 ASP B CA 1
ATOM 7779 C C . ASP B 1 453 ? 32.719 30.891 14.633 1 88.81 453 ASP B C 1
ATOM 7781 O O . ASP B 1 453 ? 33.719 30.188 14.859 1 88.81 453 ASP B O 1
ATOM 7785 N N . THR B 1 454 ? 32.469 31.375 13.445 1 92.56 454 THR B N 1
ATOM 7786 C CA . THR B 1 454 ? 33.469 31.391 12.398 1 92.56 454 THR B CA 1
ATOM 7787 C C . THR B 1 454 ? 33.562 32.781 11.75 1 92.56 454 THR B C 1
ATOM 7789 O O . THR B 1 454 ? 32.781 33.656 12.094 1 92.56 454 THR B O 1
ATOM 7792 N N . LYS B 1 455 ? 34.531 32.906 10.875 1 94.19 455 LYS B N 1
ATOM 7793 C CA . LYS B 1 455 ? 34.688 34.188 10.141 1 94.19 455 LYS B CA 1
ATOM 7794 C C . LYS B 1 455 ? 34 34.094 8.773 1 94.19 455 LYS B C 1
ATOM 7796 O O . LYS B 1 455 ? 34.062 35.031 7.988 1 94.19 455 LYS B O 1
ATOM 7801 N N . TYR B 1 456 ? 33.375 32.969 8.539 1 95.94 456 TYR B N 1
ATOM 7802 C CA . TYR B 1 456 ? 32.812 32.75 7.211 1 95.94 456 TYR B CA 1
ATOM 7803 C C . TYR B 1 456 ? 31.438 33.375 7.086 1 95.94 456 TYR B C 1
ATOM 7805 O O . TYR B 1 456 ? 30.609 33.25 7.996 1 95.94 456 TYR B O 1
ATOM 7813 N N . CYS B 1 457 ? 31.219 34.031 5.992 1 97.38 457 CYS B N 1
ATOM 7814 C CA . CYS B 1 457 ? 29.922 34.562 5.629 1 97.38 457 CYS B CA 1
ATOM 7815 C C . CYS B 1 457 ? 29.469 34 4.281 1 97.38 457 CYS B C 1
ATOM 7817 O O . CYS B 1 457 ? 30.266 33.438 3.541 1 97.38 457 CYS B O 1
ATOM 7819 N N . MET B 1 458 ? 28.172 34.094 4 1 97.94 458 MET B N 1
ATOM 7820 C CA . MET B 1 458 ? 27.625 33.719 2.705 1 97.94 458 MET B CA 1
ATOM 7821 C C . MET B 1 458 ? 27.875 34.781 1.663 1 97.94 458 MET B C 1
ATOM 7823 O O . MET B 1 458 ? 27.609 35.969 1.918 1 97.94 458 MET B O 1
ATOM 7827 N N . LEU B 1 459 ? 28.344 34.344 0.479 1 97.19 459 LEU B N 1
ATOM 7828 C CA . LEU B 1 459 ? 28.703 35.281 -0.582 1 97.19 459 LEU B CA 1
ATOM 7829 C C . LEU B 1 459 ? 28 34.938 -1.885 1 97.19 459 LEU B C 1
ATOM 7831 O O . LEU B 1 459 ? 27.828 33.75 -2.205 1 97.19 459 LEU B O 1
ATOM 7835 N N . ALA B 1 460 ? 27.594 36 -2.584 1 97.38 460 ALA B N 1
ATOM 7836 C CA . ALA B 1 460 ? 27.141 35.844 -3.961 1 97.38 460 ALA B CA 1
ATOM 7837 C C . ALA B 1 460 ? 28.234 36.188 -4.953 1 97.38 460 ALA B C 1
ATOM 7839 O O . ALA B 1 460 ? 28.938 37.188 -4.801 1 97.38 460 ALA B O 1
ATOM 7840 N N . LYS B 1 461 ? 28.359 35.312 -5.914 1 94.38 461 LYS B N 1
ATOM 7841 C CA . LYS B 1 461 ? 29.422 35.531 -6.887 1 94.38 461 LYS B CA 1
ATOM 7842 C C . LYS B 1 461 ? 28.875 36.062 -8.203 1 94.38 461 LYS B C 1
ATOM 7844 O O . LYS B 1 461 ? 29.578 36.75 -8.953 1 94.38 461 LYS B O 1
ATOM 7849 N N . GLY B 1 462 ? 27.734 35.75 -8.508 1 95.12 462 GLY B N 1
ATOM 7850 C CA . GLY B 1 462 ? 27.125 36.156 -9.766 1 95.12 462 GLY B CA 1
ATOM 7851 C C . GLY B 1 462 ? 25.781 35.531 -10.023 1 95.12 462 GLY B C 1
ATOM 7852 O O . GLY B 1 462 ? 25.297 34.719 -9.219 1 95.12 462 GLY B O 1
ATOM 7853 N N . VAL B 1 463 ? 25.219 35.969 -11.18 1 95.88 463 VAL B N 1
ATOM 7854 C CA . VAL B 1 463 ? 23.953 35.375 -11.625 1 95.88 463 VAL B CA 1
ATOM 7855 C C . VAL B 1 463 ? 24.172 33.938 -12.109 1 95.88 463 VAL B C 1
ATOM 7857 O O . VAL B 1 463 ? 25.062 33.688 -12.938 1 95.88 463 VAL B O 1
ATOM 7860 N N . GLY B 1 464 ? 23.406 33.031 -11.547 1 95.56 464 GLY B N 1
ATOM 7861 C CA . GLY B 1 464 ? 23.516 31.656 -11.953 1 95.56 464 GLY B CA 1
ATOM 7862 C C . GLY B 1 464 ? 24.656 30.922 -11.281 1 95.56 464 GLY B C 1
ATOM 7863 O O . GLY B 1 464 ? 24.922 29.75 -11.578 1 95.56 464 GLY B O 1
ATOM 7864 N N . ARG B 1 465 ? 25.297 31.641 -10.398 1 96.19 465 ARG B N 1
ATOM 7865 C CA . ARG B 1 465 ? 26.469 31.031 -9.75 1 96.19 465 ARG B CA 1
ATOM 7866 C C . ARG B 1 465 ? 26.094 30.516 -8.367 1 96.19 465 ARG B C 1
ATOM 7868 O O . ARG B 1 465 ? 25.094 30.922 -7.781 1 96.19 465 ARG B O 1
ATOM 7875 N N . ARG B 1 466 ? 26.984 29.656 -7.867 1 97 466 ARG B N 1
ATOM 7876 C CA . ARG B 1 466 ? 26.781 29.062 -6.551 1 97 466 ARG B CA 1
ATOM 7877 C C . ARG B 1 466 ? 26.984 30.094 -5.449 1 97 466 ARG B C 1
ATOM 7879 O O . ARG B 1 466 ? 27.906 30.922 -5.531 1 97 466 ARG B O 1
ATOM 7886 N N . ALA B 1 467 ? 26.047 30.141 -4.508 1 97.06 467 ALA B N 1
ATOM 7887 C CA . ALA B 1 467 ? 26.344 30.828 -3.252 1 97.06 467 ALA B CA 1
ATOM 7888 C C . ALA B 1 467 ? 27.438 30.094 -2.479 1 97.06 467 ALA B C 1
ATOM 7890 O O . ALA B 1 467 ? 27.453 28.859 -2.438 1 97.06 467 ALA B O 1
ATOM 7891 N N . ARG B 1 468 ? 28.344 30.812 -1.921 1 95.94 468 ARG B N 1
ATOM 7892 C CA . ARG B 1 468 ? 29.484 30.172 -1.28 1 95.94 468 ARG B CA 1
ATOM 7893 C C . ARG B 1 468 ? 29.797 30.828 0.063 1 95.94 468 ARG B C 1
ATOM 7895 O O . ARG B 1 468 ? 29.359 31.953 0.329 1 95.94 468 ARG B O 1
ATOM 7902 N N . LEU B 1 469 ? 30.547 30.094 0.833 1 96.62 469 LEU B N 1
ATOM 7903 C CA . LEU B 1 469 ? 31.109 30.641 2.062 1 96.62 469 LEU B CA 1
ATOM 7904 C C . LEU B 1 469 ? 32.5 31.25 1.805 1 96.62 469 LEU B C 1
ATOM 7906 O O . LEU B 1 469 ? 33.281 30.703 1.022 1 96.62 469 LEU B O 1
ATOM 7910 N N . GLY B 1 470 ? 32.688 32.344 2.396 1 96 470 GLY B N 1
ATOM 7911 C CA . GLY B 1 470 ? 33.969 33 2.303 1 96 470 GLY B CA 1
ATOM 7912 C C . GLY B 1 470 ? 34.25 33.906 3.486 1 96 470 GLY B C 1
ATOM 7913 O O . GLY B 1 470 ? 33.406 34.062 4.371 1 96 470 GLY B O 1
ATOM 7914 N N . THR B 1 471 ? 35.469 34.469 3.461 1 95.75 471 THR B N 1
ATOM 7915 C CA . THR B 1 471 ? 35.875 35.281 4.609 1 95.75 471 THR B CA 1
ATOM 7916 C C . THR B 1 471 ? 35.844 36.781 4.27 1 95.75 471 THR B C 1
ATOM 7918 O O . THR B 1 471 ? 36 37.625 5.156 1 95.75 471 THR B O 1
ATOM 7921 N N . SER B 1 472 ? 35.656 37.062 3.059 1 94.31 472 SER B N 1
ATOM 7922 C CA . SER B 1 472 ? 35.562 38.469 2.658 1 94.31 472 SER B CA 1
ATOM 7923 C C . SER B 1 472 ? 34.156 39 2.855 1 94.31 472 SER B C 1
ATOM 7925 O O . SER B 1 472 ? 33.406 39.219 1.888 1 94.31 472 SER B O 1
ATOM 7927 N N . CYS B 1 473 ? 33.875 39.469 4.016 1 95.12 473 CYS B N 1
ATOM 7928 C CA . CYS B 1 473 ? 32.5 39.781 4.387 1 95.12 473 CYS B CA 1
ATOM 7929 C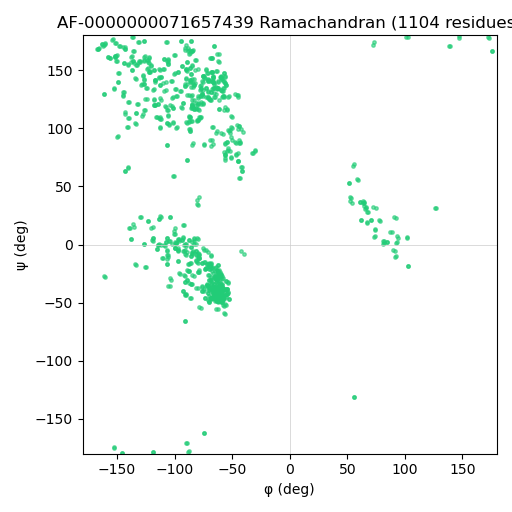 C . CYS B 1 473 ? 32.25 41.281 4.363 1 95.12 473 CYS B C 1
ATOM 7931 O O . CYS B 1 473 ? 31.297 41.781 4.98 1 95.12 473 CYS B O 1
ATOM 7933 N N . GLY B 1 474 ? 32.969 42.031 3.66 1 92.5 474 GLY B N 1
ATOM 7934 C CA . GLY B 1 474 ? 32.844 43.5 3.672 1 92.5 474 GLY B CA 1
ATOM 7935 C C . GLY B 1 474 ? 32.188 44.031 2.418 1 92.5 474 GLY B C 1
ATOM 7936 O O . GLY B 1 474 ? 31.828 45.219 2.361 1 92.5 474 GLY B O 1
ATOM 7937 N N . GLY B 1 475 ? 32.031 43.25 1.404 1 93.75 475 GLY B N 1
ATOM 7938 C CA . GLY B 1 475 ? 31.453 43.719 0.138 1 93.75 475 GLY B CA 1
ATOM 7939 C C . GLY B 1 475 ? 29.938 43.688 0.115 1 93.75 475 GLY B C 1
ATOM 7940 O O . GLY B 1 475 ? 29.312 43.156 1.026 1 93.75 475 GLY B O 1
ATOM 7941 N N . SER B 1 476 ? 29.391 44.344 -0.863 1 95.69 476 SER B N 1
ATOM 7942 C CA . SER B 1 476 ? 27.938 44.375 -1.013 1 95.69 476 SER B CA 1
ATOM 7943 C C . SER B 1 476 ? 27.359 43 -1.21 1 95.69 476 SER B C 1
ATOM 7945 O O . SER B 1 476 ? 26.203 42.75 -0.863 1 95.69 476 SER B O 1
ATOM 7947 N N . ASN B 1 477 ? 28.172 42.094 -1.743 1 96.62 477 ASN B N 1
ATOM 7948 C CA . ASN B 1 477 ? 27.703 40.75 -2.045 1 96.62 477 ASN B CA 1
ATOM 7949 C C . ASN B 1 477 ? 27.672 39.875 -0.795 1 96.62 477 ASN B C 1
ATOM 7951 O O . ASN B 1 477 ? 27.453 38.656 -0.884 1 96.62 477 ASN B O 1
ATOM 7955 N N . SER B 1 478 ? 27.953 40.438 0.328 1 96.81 478 SER B N 1
ATOM 7956 C CA . SER B 1 478 ? 27.891 39.719 1.602 1 96.81 478 SER B CA 1
ATOM 7957 C C . SER B 1 478 ? 26.781 40.312 2.494 1 96.81 478 SER B C 1
ATOM 7959 O O . SER B 1 478 ? 26.609 39.844 3.627 1 96.81 478 SER B O 1
ATOM 7961 N N . ILE B 1 479 ? 26.125 41.281 2.029 1 97.62 479 ILE B N 1
ATOM 7962 C CA . ILE B 1 479 ? 25 41.875 2.732 1 97.62 479 ILE B CA 1
ATOM 7963 C C . ILE B 1 479 ? 23.688 41.375 2.133 1 97.62 479 ILE B C 1
ATOM 7965 O O . ILE B 1 479 ? 23.391 41.625 0.958 1 97.62 479 ILE B O 1
ATOM 7969 N N . TRP B 1 480 ? 22.953 40.719 2.92 1 98.38 480 TRP B N 1
ATOM 7970 C CA . TRP B 1 480 ? 21.734 40.094 2.439 1 98.38 480 TRP B CA 1
ATOM 7971 C C . TRP B 1 480 ? 20.5 40.75 3.033 1 98.38 480 TRP B C 1
ATOM 7973 O O . TRP B 1 480 ? 20.344 40.812 4.254 1 98.38 480 TRP B O 1
ATOM 7983 N N . GLU B 1 481 ? 19.562 41.188 2.227 1 97.81 481 GLU B N 1
ATOM 7984 C CA . GLU B 1 481 ? 18.312 41.812 2.643 1 97.81 481 GLU B CA 1
ATOM 7985 C C . GLU B 1 481 ? 17.125 40.875 2.361 1 97.81 481 GLU B C 1
ATOM 7987 O O . GLU B 1 481 ? 17.109 40.156 1.346 1 97.81 481 GLU B O 1
ATOM 7992 N N . LEU B 1 482 ? 16.25 40.875 3.33 1 98.12 482 LEU B N 1
ATOM 7993 C CA . LEU B 1 482 ? 14.992 40.188 3.107 1 98.12 482 LEU B CA 1
ATOM 7994 C C . LEU B 1 482 ? 13.969 41.094 2.43 1 98.12 482 LEU B C 1
ATOM 7996 O O . LEU B 1 482 ? 13.438 42 3.057 1 98.12 482 LEU B O 1
ATOM 8000 N N . ILE B 1 483 ? 13.703 40.75 1.171 1 96.56 483 ILE B N 1
ATOM 8001 C CA . ILE B 1 483 ? 12.906 41.719 0.422 1 96.56 483 ILE B CA 1
ATOM 8002 C C . ILE B 1 483 ? 11.586 41.062 -0.012 1 96.56 483 ILE B C 1
ATOM 8004 O O . ILE B 1 483 ? 11.32 39.906 0.315 1 96.56 483 ILE B O 1
ATOM 8008 N N . SER B 1 484 ? 10.688 41.875 -0.787 1 95.75 484 SER B N 1
ATOM 8009 C CA . SER B 1 484 ? 9.328 41.562 -1.222 1 95.75 484 SER B CA 1
ATOM 8010 C C . SER B 1 484 ? 8.352 41.594 -0.052 1 95.75 484 SER B C 1
ATOM 8012 O O . SER B 1 484 ? 8.758 41.75 1.102 1 95.75 484 SER B O 1
ATOM 8014 N N . ASP B 1 485 ? 7.086 41.5 -0.293 1 94.62 485 ASP B N 1
ATOM 8015 C CA . ASP B 1 485 ? 6.062 41.562 0.743 1 94.62 485 ASP B CA 1
ATOM 8016 C C . ASP B 1 485 ? 6.094 40.312 1.627 1 94.62 485 ASP B C 1
ATOM 8018 O O . ASP B 1 485 ? 5.727 40.375 2.803 1 94.62 485 ASP B O 1
ATOM 8022 N N . SER B 1 486 ? 6.602 39.156 1.06 1 95.81 486 SER B N 1
ATOM 8023 C CA . SER B 1 486 ? 6.695 37.938 1.83 1 95.81 486 SER B CA 1
ATOM 8024 C C . SER B 1 486 ? 7.918 37.938 2.744 1 95.81 486 SER B C 1
ATOM 8026 O O . SER B 1 486 ? 8.016 37.125 3.668 1 95.81 486 SER B O 1
ATOM 8028 N N . LYS B 1 487 ? 8.906 38.75 2.334 1 97 487 LYS B N 1
ATOM 8029 C CA . LYS B 1 487 ? 10.188 38.844 3.029 1 97 487 LYS B CA 1
ATOM 8030 C C . LYS B 1 487 ? 10.961 37.531 2.934 1 97 487 LYS B C 1
ATOM 8032 O O . LYS B 1 487 ? 11.703 37.188 3.85 1 97 487 LYS B O 1
ATOM 8037 N N . MET B 1 488 ? 10.773 36.781 1.794 1 98.12 488 MET B N 1
ATOM 8038 C CA . MET B 1 488 ? 11.406 35.469 1.706 1 98.12 488 MET B CA 1
ATOM 8039 C C . MET B 1 488 ? 12.445 35.469 0.59 1 98.12 488 MET B C 1
ATOM 8041 O O . MET B 1 488 ? 13.141 34.469 0.406 1 98.12 488 MET B O 1
ATOM 8045 N N . HIS B 1 489 ? 12.5 36.594 -0.098 1 98.25 489 HIS B N 1
ATOM 8046 C CA . HIS B 1 489 ? 13.625 36.781 -1.005 1 98.25 489 HIS B CA 1
ATOM 8047 C C . HIS B 1 489 ? 14.875 37.25 -0.258 1 98.25 489 HIS B C 1
ATOM 8049 O O . HIS B 1 489 ? 14.938 38.375 0.178 1 98.25 489 HIS B O 1
ATOM 8055 N N . VAL B 1 490 ? 15.82 36.344 -0.113 1 98.56 490 VAL B N 1
ATOM 8056 C CA . VAL B 1 490 ? 17.109 36.719 0.461 1 98.56 490 VAL B CA 1
ATOM 8057 C C . VAL B 1 490 ? 18.016 37.281 -0.631 1 98.56 490 VAL B C 1
ATOM 8059 O O . VAL B 1 490 ? 18.578 36.531 -1.434 1 98.56 490 VAL B O 1
ATOM 8062 N N . SER B 1 491 ? 18.172 38.562 -0.579 1 98.25 491 SER B N 1
ATOM 8063 C CA . SER B 1 491 ? 18.719 39.25 -1.747 1 98.25 491 SER B CA 1
ATOM 8064 C C . SER B 1 491 ? 20 40 -1.391 1 98.25 491 SER B C 1
ATOM 8066 O O . SER B 1 491 ? 20.172 40.438 -0.249 1 98.25 491 SER B O 1
ATOM 8068 N N . THR B 1 492 ? 20.891 40.094 -2.369 1 97.94 492 THR B N 1
ATOM 8069 C CA . THR B 1 492 ? 22.109 40.875 -2.232 1 97.94 492 THR B CA 1
ATOM 8070 C C . THR B 1 492 ? 22.469 41.562 -3.551 1 97.94 492 THR B C 1
ATOM 8072 O O . THR B 1 492 ? 21.828 41.312 -4.574 1 97.94 492 THR B O 1
ATOM 8075 N N . LYS B 1 493 ? 23.406 42.469 -3.463 1 97 493 LYS B N 1
ATOM 8076 C CA . LYS B 1 493 ? 23.875 43.219 -4.645 1 97 493 LYS B CA 1
ATOM 8077 C C . LYS B 1 493 ? 25.281 42.781 -5.043 1 97 493 LYS B C 1
ATOM 8079 O O . LYS B 1 493 ? 26.172 42.688 -4.203 1 97 493 LYS B O 1
ATOM 8084 N N . LEU B 1 494 ? 25.406 42.531 -6.309 1 95.62 494 LEU B N 1
ATOM 8085 C CA . LEU B 1 494 ? 26.719 42.156 -6.824 1 95.62 494 LEU B CA 1
ATOM 8086 C C . LEU B 1 494 ? 27.641 43.375 -6.938 1 95.62 494 LEU B C 1
ATOM 8088 O O . LEU B 1 494 ? 27.188 44.438 -7.324 1 95.62 494 LEU B O 1
ATOM 8092 N N . PRO B 1 495 ? 28.906 43.188 -6.594 1 90.94 495 PRO B N 1
ATOM 8093 C CA . PRO B 1 495 ? 29.828 44.344 -6.562 1 90.94 495 PRO B CA 1
ATOM 8094 C C . PRO B 1 495 ? 30.094 44.906 -7.949 1 90.94 495 PRO B C 1
ATOM 8096 O O . PRO B 1 495 ? 30.297 46.125 -8.094 1 90.94 495 PRO B O 1
ATOM 8099 N N . ILE B 1 496 ? 30.203 44.188 -8.953 1 84.31 496 ILE B N 1
ATOM 8100 C CA . ILE B 1 496 ? 30.688 44.625 -10.25 1 84.31 496 ILE B CA 1
ATOM 8101 C C . ILE B 1 496 ? 29.578 45.406 -10.961 1 84.31 496 ILE B C 1
ATOM 8103 O O . ILE B 1 496 ? 29.781 46.562 -11.344 1 84.31 496 ILE B O 1
ATOM 8107 N N . ASN B 1 497 ? 28.391 44.938 -11.172 1 86.94 497 ASN B N 1
ATOM 8108 C CA . ASN B 1 497 ? 27.375 45.562 -12 1 86.94 497 ASN B CA 1
ATOM 8109 C C . ASN B 1 497 ? 26.188 46.031 -11.164 1 86.94 497 ASN B C 1
ATOM 8111 O O . ASN B 1 497 ? 25.25 46.656 -11.688 1 86.94 497 ASN B O 1
ATOM 8115 N N . GLY B 1 498 ? 26.266 45.812 -9.875 1 88.44 498 GLY B N 1
ATOM 8116 C CA . GLY B 1 498 ? 25.234 46.312 -8.984 1 88.44 498 GLY B CA 1
ATOM 8117 C C . GLY B 1 498 ? 23.922 45.531 -9.102 1 88.44 498 GLY B C 1
ATOM 8118 O O . GLY B 1 498 ? 22.922 45.906 -8.477 1 88.44 498 GLY B O 1
ATOM 8119 N N . SER B 1 499 ? 23.922 44.5 -9.836 1 92.75 499 SER B N 1
ATOM 8120 C CA . SER B 1 499 ? 22.719 43.688 -10.016 1 92.75 499 SER B CA 1
ATOM 8121 C C . SER B 1 499 ? 22.25 43.062 -8.703 1 92.75 499 SER B C 1
ATOM 8123 O O . SER B 1 499 ? 23.078 42.625 -7.895 1 92.75 499 SER B O 1
ATOM 8125 N N . THR B 1 500 ? 20.938 43.188 -8.508 1 95 500 THR B N 1
ATOM 8126 C CA . THR B 1 500 ? 20.344 42.531 -7.34 1 95 500 THR B CA 1
ATOM 8127 C C . THR B 1 500 ? 20.047 41.062 -7.625 1 95 500 THR B C 1
ATOM 8129 O O . THR B 1 500 ? 19.359 40.75 -8.602 1 95 500 THR B O 1
ATOM 8132 N N . VAL B 1 501 ? 20.578 40.188 -6.82 1 97.75 501 VAL B N 1
ATOM 8133 C CA . VAL B 1 501 ? 20.328 38.781 -6.965 1 97.75 501 VAL B CA 1
ATOM 8134 C C . VAL B 1 501 ? 19.688 38.219 -5.691 1 97.75 501 VAL B C 1
ATOM 8136 O O . VAL B 1 501 ? 19.797 38.844 -4.621 1 97.75 501 VAL B O 1
ATOM 8139 N N . CYS B 1 502 ? 18.953 37.156 -5.875 1 98.5 502 CYS B N 1
ATOM 8140 C CA . CYS B 1 502 ? 18.312 36.438 -4.773 1 98.5 502 CYS B CA 1
ATOM 8141 C C . CYS B 1 502 ? 18.844 35 -4.676 1 98.5 502 CYS B C 1
ATOM 8143 O O . CYS B 1 502 ? 19.25 34.406 -5.68 1 98.5 502 CYS B O 1
ATOM 8145 N N . LEU B 1 503 ? 18.844 34.469 -3.432 1 98.62 503 LEU B N 1
ATOM 8146 C CA . LEU B 1 503 ? 19.062 33.031 -3.297 1 98.62 503 LEU B CA 1
ATOM 8147 C C . LEU B 1 503 ? 18.047 32.219 -4.117 1 98.62 503 LEU B C 1
ATOM 8149 O O . LEU B 1 503 ? 16.891 32.625 -4.242 1 98.62 503 LEU B O 1
ATOM 8153 N N . ASP B 1 504 ? 18.469 31.156 -4.66 1 98.62 504 ASP B N 1
ATOM 8154 C CA . ASP B 1 504 ? 17.703 30.234 -5.5 1 98.62 504 ASP B CA 1
ATOM 8155 C C . ASP B 1 504 ? 18.25 28.812 -5.379 1 98.62 504 ASP B C 1
ATOM 8157 O O . ASP B 1 504 ? 19.219 28.562 -4.652 1 98.62 504 ASP B O 1
ATOM 8161 N N . ILE B 1 505 ? 17.578 27.891 -5.965 1 98.38 505 ILE B N 1
ATOM 8162 C CA . ILE B 1 505 ? 18.078 26.531 -5.961 1 98.38 505 ILE B CA 1
ATOM 8163 C C . ILE B 1 505 ? 18.125 25.984 -7.391 1 98.38 505 ILE B C 1
ATOM 8165 O O . ILE B 1 505 ? 17.25 26.312 -8.203 1 98.38 505 ILE B O 1
ATOM 8169 N N . SER B 1 506 ? 19.156 25.141 -7.633 1 96.5 506 SER B N 1
ATOM 8170 C CA . SER B 1 506 ? 19.219 24.391 -8.883 1 96.5 506 SER B CA 1
ATOM 8171 C C . SER B 1 506 ? 18.422 23.094 -8.781 1 96.5 506 SER B C 1
ATOM 8173 O O . SER B 1 506 ? 17.891 22.766 -7.719 1 96.5 506 SER B O 1
ATOM 8175 N N . GLN B 1 507 ? 18.344 22.422 -9.891 1 93.38 507 GLN B N 1
ATOM 8176 C CA . GLN B 1 507 ? 17.562 21.203 -9.953 1 93.38 507 GLN B CA 1
ATOM 8177 C C . GLN B 1 507 ? 18.109 20.141 -9.008 1 93.38 507 GLN B C 1
ATOM 8179 O O . GLN B 1 507 ? 17.359 19.328 -8.461 1 93.38 507 GLN B O 1
ATOM 8184 N N . ASP B 1 508 ? 19.391 20.219 -8.766 1 92.5 508 ASP B N 1
ATOM 8185 C CA . ASP B 1 508 ? 20.016 19.188 -7.934 1 92.5 508 ASP B CA 1
ATOM 8186 C C . ASP B 1 508 ? 20.062 19.625 -6.469 1 92.5 508 ASP B C 1
ATOM 8188 O O . ASP B 1 508 ? 20.641 18.938 -5.633 1 92.5 508 ASP B O 1
ATOM 8192 N N . GLY B 1 509 ? 19.5 20.766 -6.141 1 94.88 509 GLY B N 1
ATOM 8193 C CA . GLY B 1 509 ? 19.391 21.203 -4.758 1 94.88 509 GLY B CA 1
ATOM 8194 C C . GLY B 1 509 ? 20.531 22.094 -4.324 1 94.88 509 GLY B C 1
ATOM 8195 O O . GLY B 1 509 ? 20.625 22.469 -3.152 1 94.88 509 GLY B O 1
ATOM 8196 N N . THR B 1 510 ? 21.375 22.438 -5.246 1 96.88 510 THR B N 1
ATOM 8197 C CA . THR B 1 510 ? 22.453 23.359 -4.941 1 96.88 510 THR B CA 1
ATOM 8198 C C . THR B 1 510 ? 21.906 24.766 -4.73 1 96.88 510 THR B C 1
ATOM 8200 O O . THR B 1 510 ? 21.031 25.219 -5.465 1 96.88 510 THR B O 1
ATOM 8203 N N . VAL B 1 511 ? 22.484 25.5 -3.742 1 98.44 511 VAL B N 1
ATOM 8204 C CA . VAL B 1 511 ? 22.078 26.891 -3.492 1 98.44 511 VAL B CA 1
ATOM 8205 C C . VAL B 1 511 ? 22.844 27.828 -4.426 1 98.44 511 VAL B C 1
ATOM 8207 O O . VAL B 1 511 ? 24.078 27.812 -4.445 1 98.44 511 VAL B O 1
ATOM 8210 N N . ILE B 1 512 ? 22.125 28.516 -5.184 1 98.44 512 ILE B N 1
ATOM 8211 C CA . ILE B 1 512 ? 22.703 29.438 -6.164 1 98.44 512 ILE B CA 1
ATOM 8212 C C . ILE B 1 512 ? 22.094 30.828 -5.988 1 98.44 512 ILE B C 1
ATOM 8214 O O . ILE B 1 512 ? 21.281 31.047 -5.078 1 98.44 512 ILE B O 1
ATOM 8218 N N . THR B 1 513 ? 22.594 31.797 -6.754 1 98.06 513 THR B N 1
ATOM 8219 C CA . THR B 1 513 ? 22 33.125 -6.828 1 98.06 513 THR B CA 1
ATOM 8220 C C . THR B 1 513 ? 21.531 33.438 -8.25 1 98.06 513 THR B C 1
ATOM 8222 O O . THR B 1 513 ? 22.203 33.062 -9.219 1 98.06 513 THR B O 1
ATOM 8225 N N . ASN B 1 514 ? 20.344 33.938 -8.352 1 98.12 514 ASN B N 1
ATOM 8226 C CA . ASN B 1 514 ? 19.766 34.375 -9.617 1 98.12 514 ASN B CA 1
ATOM 8227 C C . ASN B 1 514 ? 19.062 35.719 -9.484 1 98.12 514 ASN B C 1
ATOM 8229 O O . ASN B 1 514 ? 18.875 36.219 -8.375 1 98.12 514 ASN B O 1
ATOM 8233 N N . LEU B 1 515 ? 18.766 36.281 -10.68 1 96.5 515 LEU B N 1
ATOM 8234 C CA . LEU B 1 515 ? 17.953 37.5 -10.633 1 96.5 515 LEU B CA 1
ATOM 8235 C C . LEU B 1 515 ? 16.656 37.219 -9.875 1 96.5 515 LEU B C 1
ATOM 8237 O O . LEU B 1 515 ? 16.031 36.188 -10.031 1 96.5 515 LEU B O 1
ATOM 8241 N N . CYS B 1 516 ? 16.281 38.188 -9.055 1 96.25 516 CYS B N 1
ATOM 8242 C CA . CYS B 1 516 ? 15.086 38.031 -8.227 1 96.25 516 CYS B CA 1
ATOM 8243 C C . CYS B 1 516 ? 13.836 37.969 -9.094 1 96.25 516 CYS B C 1
ATOM 8245 O O . CYS B 1 516 ? 13.641 38.781 -9.984 1 96.25 516 CYS B O 1
ATOM 8247 N N . LYS B 1 517 ? 13.008 37 -8.742 1 93.44 517 LYS B N 1
ATOM 8248 C CA . LYS B 1 517 ? 11.773 36.812 -9.492 1 93.44 517 LYS B CA 1
ATOM 8249 C C . LYS B 1 517 ? 10.57 37.312 -8.703 1 93.44 517 LYS B C 1
ATOM 8251 O O . LYS B 1 517 ? 10.609 37.406 -7.477 1 93.44 517 LYS B O 1
ATOM 8256 N N . CYS B 1 518 ? 9.43 37.688 -9.43 1 95.25 518 CYS B N 1
ATOM 8257 C CA . CYS B 1 518 ? 8.094 37.938 -8.898 1 95.25 518 CYS B CA 1
ATOM 8258 C C . CYS B 1 518 ? 8.07 39.156 -8.016 1 95.25 518 CYS B C 1
ATOM 8260 O O . CYS B 1 518 ? 7.348 39.219 -7.02 1 95.25 518 CYS B O 1
ATOM 8262 N N . LEU B 1 519 ? 8.945 40.094 -8.25 1 92.56 519 LEU B N 1
ATOM 8263 C CA . LEU B 1 519 ? 8.953 41.312 -7.453 1 92.56 519 LEU B CA 1
ATOM 8264 C C . LEU B 1 519 ? 7.969 42.344 -8.008 1 92.56 519 LEU B C 1
ATOM 8266 O O . LEU B 1 519 ? 7.609 43.281 -7.324 1 92.56 519 LEU B O 1
ATOM 8270 N N . SER B 1 520 ? 7.559 42.094 -9.242 1 82.25 520 SER B N 1
ATOM 8271 C CA . SER B 1 520 ? 6.559 42.938 -9.883 1 82.25 520 SER B CA 1
ATOM 8272 C C . SER B 1 520 ? 5.152 42.375 -9.703 1 82.25 520 SER B C 1
ATOM 8274 O O . SER B 1 520 ? 4.984 41.281 -9.188 1 82.25 520 SER B O 1
ATOM 8276 N N . LEU B 1 521 ? 4.156 43.094 -10.156 1 75.88 521 LEU B N 1
ATOM 8277 C CA . LEU B 1 521 ? 2.758 42.781 -9.867 1 75.88 521 LEU B CA 1
ATOM 8278 C C . LEU B 1 521 ? 2.242 41.688 -10.781 1 75.88 521 LEU B C 1
ATOM 8280 O O . LEU B 1 521 ? 1.031 41.531 -10.945 1 75.88 521 LEU B O 1
ATOM 8284 N N . ASP B 1 522 ? 3.105 40.75 -11.117 1 81.44 522 ASP B N 1
ATOM 8285 C CA . ASP B 1 522 ? 2.666 39.625 -11.953 1 81.44 522 ASP B CA 1
ATOM 8286 C C . ASP B 1 522 ? 2.051 38.531 -11.102 1 81.44 522 ASP B C 1
ATOM 8288 O O . ASP B 1 522 ? 2.754 37.844 -10.352 1 81.44 522 ASP B O 1
ATOM 8292 N N . GLY B 1 523 ? 0.756 38.25 -11.352 1 84.5 523 GLY B N 1
ATOM 8293 C CA . GLY B 1 523 ? 0.017 37.281 -10.57 1 84.5 523 GLY B CA 1
ATOM 8294 C C . GLY B 1 523 ? 0.304 35.844 -10.977 1 84.5 523 GLY B C 1
ATOM 8295 O O . GLY B 1 523 ? -0.028 34.906 -10.25 1 84.5 523 GLY B O 1
ATOM 8296 N N . THR B 1 524 ? 0.947 35.594 -12.055 1 86.94 524 THR B N 1
ATOM 8297 C CA . THR B 1 524 ? 1.184 34.25 -12.562 1 86.94 524 THR B CA 1
ATOM 8298 C C . THR B 1 524 ? 2.592 33.781 -12.203 1 86.94 524 THR B C 1
ATOM 8300 O O . THR B 1 524 ? 2.941 32.625 -12.445 1 86.94 524 THR B O 1
ATOM 8303 N N . CYS B 1 525 ? 3.32 34.656 -11.586 1 92.94 525 CYS B N 1
ATOM 8304 C CA . CYS B 1 525 ? 4.707 34.344 -11.266 1 92.94 525 CYS B CA 1
ATOM 8305 C C . CYS B 1 525 ? 4.785 33.375 -10.086 1 92.94 525 CYS B C 1
ATOM 8307 O O . CYS B 1 525 ? 3.906 33.375 -9.219 1 92.94 525 CYS B O 1
ATOM 8309 N N . ASN B 1 526 ? 5.777 32.469 -10.109 1 94.44 526 ASN B N 1
ATOM 8310 C CA . ASN B 1 526 ? 6.008 31.547 -9.008 1 94.44 526 ASN B CA 1
ATOM 8311 C C . ASN B 1 526 ? 7.359 31.781 -8.344 1 94.44 526 ASN B C 1
ATOM 8313 O O . ASN B 1 526 ? 8.406 31.484 -8.922 1 94.44 526 ASN B O 1
ATOM 8317 N N . PRO B 1 527 ? 7.418 32.281 -7.156 1 96.62 527 PRO B N 1
ATOM 8318 C CA . PRO B 1 527 ? 8.672 32.625 -6.477 1 96.62 527 PRO B CA 1
ATOM 8319 C C . PRO B 1 527 ? 9.203 31.484 -5.617 1 96.62 527 PRO B C 1
ATOM 8321 O O . PRO B 1 527 ? 10.234 31.625 -4.949 1 96.62 527 PRO B O 1
ATOM 8324 N N . ASP B 1 528 ? 8.656 30.312 -5.617 1 96.25 528 ASP B N 1
ATOM 8325 C CA . ASP B 1 528 ? 8.836 29.281 -4.605 1 96.25 528 ASP B CA 1
ATOM 8326 C C . ASP B 1 528 ? 10.305 28.875 -4.488 1 96.25 528 ASP B C 1
ATOM 8328 O O . ASP B 1 528 ? 10.812 28.672 -3.385 1 96.25 528 ASP B O 1
ATOM 8332 N N . SER B 1 529 ? 10.977 28.797 -5.605 1 97.88 529 SER B N 1
ATOM 8333 C CA . SER B 1 529 ? 12.359 28.328 -5.578 1 97.88 529 SER B CA 1
ATOM 8334 C C . SER B 1 529 ? 13.281 29.344 -4.918 1 97.88 529 SER B C 1
ATOM 8336 O O . SER B 1 529 ? 14.383 29.016 -4.492 1 97.88 529 SER B O 1
ATOM 8338 N N . GLN B 1 530 ? 12.789 30.609 -4.824 1 98.44 530 GLN B N 1
ATOM 8339 C CA . GLN B 1 530 ? 13.617 31.688 -4.281 1 98.44 530 GLN B CA 1
ATOM 8340 C C . GLN B 1 530 ? 13.133 32.094 -2.896 1 98.44 530 GLN B C 1
ATOM 8342 O O . GLN B 1 530 ? 13.641 33.062 -2.322 1 98.44 530 GLN B O 1
ATOM 8347 N N . TRP B 1 531 ? 12.133 31.438 -2.383 1 98.56 531 TRP B N 1
ATOM 8348 C CA . TRP B 1 531 ? 11.672 31.719 -1.028 1 98.56 531 TRP B CA 1
ATOM 8349 C C . TRP B 1 531 ? 12.516 30.984 0.003 1 98.56 531 TRP B C 1
ATOM 8351 O O . TRP B 1 531 ? 12.594 29.75 -0.016 1 98.56 531 TRP B O 1
ATOM 8361 N N . PHE B 1 532 ? 13.164 31.734 0.786 1 98.75 532 PHE B N 1
ATOM 8362 C CA . PHE B 1 532 ? 13.906 31.25 1.942 1 98.75 532 PHE B CA 1
ATOM 8363 C C . PHE B 1 532 ? 13.484 31.984 3.209 1 98.75 532 PHE B C 1
ATOM 8365 O O . PHE B 1 532 ? 13.258 33.188 3.182 1 98.75 532 PHE B O 1
ATOM 8372 N N . LYS B 1 533 ? 13.359 31.234 4.254 1 98.44 533 LYS B N 1
ATOM 8373 C CA . LYS B 1 533 ? 13.016 31.828 5.539 1 98.44 533 LYS B CA 1
ATOM 8374 C C . LYS B 1 533 ? 14.117 31.609 6.566 1 98.44 533 LYS B C 1
ATOM 8376 O O . LYS B 1 533 ? 14.508 30.469 6.832 1 98.44 533 LYS B O 1
ATOM 8381 N N . ILE B 1 534 ? 14.656 32.719 7.07 1 98.25 534 ILE B N 1
ATOM 8382 C CA . ILE B 1 534 ? 15.609 32.625 8.164 1 98.25 534 ILE B CA 1
ATOM 8383 C C . ILE B 1 534 ? 14.859 32.469 9.492 1 98.25 534 ILE B C 1
ATOM 8385 O O . ILE B 1 534 ? 14.109 33.344 9.891 1 98.25 534 ILE B O 1
ATOM 8389 N N . ILE B 1 535 ? 15.062 31.312 10.156 1 98.12 535 ILE B N 1
ATOM 8390 C CA . ILE B 1 535 ? 14.273 31.031 11.352 1 98.12 535 ILE B CA 1
ATOM 8391 C C . ILE B 1 535 ? 15.203 30.797 12.547 1 98.12 535 ILE B C 1
ATOM 8393 O O . ILE B 1 535 ? 16.375 30.484 12.367 1 98.12 535 ILE B O 1
ATOM 8397 N N . ARG B 1 536 ? 14.609 31.031 13.672 1 97 536 ARG B N 1
ATOM 8398 C CA . ARG B 1 536 ? 15.328 30.844 14.922 1 97 536 ARG B CA 1
ATOM 8399 C C . ARG B 1 536 ? 15.312 29.375 15.352 1 97 536 ARG B C 1
ATOM 8401 O O . ARG B 1 536 ? 14.305 28.688 15.195 1 97 536 ARG B O 1
ATOM 8408 N N . SER B 1 537 ? 16.453 28.906 15.844 1 96.94 537 SER B N 1
ATOM 8409 C CA . SER B 1 537 ? 16.562 27.547 16.359 1 96.94 537 SER B CA 1
ATOM 8410 C C . SER B 1 537 ? 17.281 27.5 17.703 1 96.94 537 SER B C 1
ATOM 8412 O O . SER B 1 537 ? 18.203 28.297 17.938 1 96.94 537 SER B O 1
ATOM 8414 N N . THR B 1 538 ? 16.844 26.656 18.562 1 96.38 538 THR B N 1
ATOM 8415 C CA . THR B 1 538 ? 17.516 26.391 19.828 1 96.38 538 THR B CA 1
ATOM 8416 C C . THR B 1 538 ? 17.859 24.906 19.953 1 96.38 538 THR B C 1
ATOM 8418 O O . THR B 1 538 ? 18.031 24.406 21.078 1 96.38 538 THR B O 1
ATOM 8421 N N . ARG B 1 539 ? 17.906 24.203 18.812 1 93.62 539 ARG B N 1
ATOM 8422 C CA . ARG B 1 539 ? 18.266 22.781 18.781 1 93.62 539 ARG B CA 1
ATOM 8423 C C . ARG B 1 539 ? 19.719 22.578 19.156 1 93.62 539 ARG B C 1
ATOM 8425 O O . ARG B 1 539 ? 20.516 23.516 19.125 1 93.62 539 ARG B O 1
ATOM 8432 N N . GLU B 1 540 ? 19.969 21.281 19.547 1 89.56 540 GLU B N 1
ATOM 8433 C CA . GLU B 1 540 ? 21.359 20.922 19.781 1 89.56 540 GLU B CA 1
ATOM 8434 C C . GLU B 1 540 ? 22.172 20.938 18.484 1 89.56 540 GLU B C 1
ATOM 8436 O O . GLU B 1 540 ? 21.672 20.516 17.438 1 89.56 540 GLU B O 1
ATOM 8441 N N . ARG B 1 541 ? 23.328 21.547 18.578 1 80.69 541 ARG B N 1
ATOM 8442 C CA . ARG B 1 541 ? 24.188 21.656 17.391 1 80.69 541 ARG B CA 1
ATOM 8443 C C . ARG B 1 541 ? 24.969 20.359 17.172 1 80.69 541 ARG B C 1
ATOM 8445 O O . ARG B 1 541 ? 25.359 19.688 18.125 1 80.69 541 ARG B O 1
ATOM 8452 N N . GLU B 1 542 ? 24.906 19.625 16.078 1 63.56 542 GLU B N 1
ATOM 8453 C CA . GLU B 1 542 ? 25.734 18.453 15.82 1 63.56 542 GLU B CA 1
ATOM 8454 C C . GLU B 1 542 ? 27.219 18.766 16.047 1 63.56 542 GLU B C 1
ATOM 8456 O O . GLU B 1 542 ? 27.719 19.797 15.602 1 63.56 542 GLU B O 1
ATOM 8461 N N . SER B 1 543 ? 27.828 18.391 17.172 1 50.62 543 SER B N 1
ATOM 8462 C CA . SER B 1 543 ? 29.25 18.578 17.453 1 50.62 543 SER B CA 1
ATOM 8463 C C . SER B 1 543 ? 30.094 18.188 16.25 1 50.62 543 SER B C 1
ATOM 8465 O O . SER B 1 543 ? 29.922 17.094 15.688 1 50.62 543 SER B O 1
ATOM 8467 N N . GLN B 1 544 ? 30.547 19.047 15.453 1 43.62 544 GLN B N 1
ATOM 8468 C CA . GLN B 1 544 ? 31.641 18.875 14.492 1 43.62 544 GLN B CA 1
ATOM 8469 C C . GLN B 1 544 ? 32.781 18.047 15.078 1 43.62 544 GLN B C 1
ATOM 8471 O O . GLN B 1 544 ? 33.812 17.859 14.438 1 43.62 544 GLN B O 1
ATOM 8476 N N . THR B 1 545 ? 32.844 17.688 16.328 1 37.12 545 THR B N 1
ATOM 8477 C CA . THR B 1 545 ? 34.062 17.094 16.859 1 37.12 545 THR B CA 1
ATOM 8478 C C . THR B 1 545 ? 34.25 15.688 16.312 1 37.12 545 THR B C 1
ATOM 8480 O O . THR B 1 545 ? 35.25 15.016 16.672 1 37.12 545 THR B O 1
ATOM 8483 N N . ALA B 1 546 ? 33.469 15.047 15.625 1 38.19 546 ALA B N 1
ATOM 8484 C CA . ALA B 1 546 ? 33.875 13.672 15.328 1 38.19 546 ALA B CA 1
ATOM 8485 C C . ALA B 1 546 ? 35.156 13.641 14.477 1 38.19 546 ALA B C 1
ATOM 8487 O O . ALA B 1 546 ? 35.812 12.609 14.391 1 38.19 546 ALA B O 1
ATOM 8488 N N . TYR B 1 547 ? 35.469 14.57 13.641 1 35.28 547 TYR B N 1
ATOM 8489 C CA . TYR B 1 547 ? 36.625 14.383 12.773 1 35.28 547 TYR B CA 1
ATOM 8490 C C . TYR B 1 547 ? 37.906 14.656 13.523 1 35.28 547 TYR B C 1
ATOM 8492 O O . TYR B 1 547 ? 39 14.477 12.977 1 35.28 547 TYR B O 1
ATOM 8500 N N . LEU B 1 548 ? 37.969 15.391 14.602 1 30.78 548 LEU B N 1
ATOM 8501 C CA . LEU B 1 548 ? 39.344 15.617 15.062 1 30.78 548 LEU B CA 1
ATOM 8502 C C . LEU B 1 548 ? 39.844 14.414 15.859 1 30.78 548 LEU B C 1
ATOM 8504 O O . LEU B 1 548 ? 40.906 14.484 16.484 1 30.78 548 LEU B O 1
ATOM 8508 N N . LYS B 1 549 ? 39.062 13.477 16.172 1 33.84 549 LYS B N 1
ATOM 8509 C CA . LYS B 1 549 ? 39.719 12.461 16.984 1 33.84 549 LYS B CA 1
ATOM 8510 C C . LYS B 1 549 ? 40.562 11.539 16.125 1 33.84 549 LYS B C 1
ATOM 8512 O O . LYS B 1 549 ? 40.125 10.469 15.703 1 33.84 549 LYS B O 1
ATOM 8517 N N . LEU B 1 550 ? 41.312 12.062 15.109 1 31.47 550 LEU B N 1
ATOM 8518 C CA . LEU B 1 550 ? 42.406 11.164 14.711 1 31.47 550 LEU B CA 1
ATOM 8519 C C . LEU B 1 550 ? 43.281 10.789 15.914 1 31.47 550 LEU B C 1
ATOM 8521 O O . LEU B 1 550 ? 43.562 11.641 16.766 1 31.47 550 LEU B O 1
ATOM 8525 N N . PRO B 1 551 ? 43.281 9.5 16.266 1 32.22 551 PRO B N 1
ATOM 8526 C CA . PRO B 1 551 ? 44.156 8.969 17.312 1 32.22 551 PRO B CA 1
ATOM 8527 C C . PRO B 1 551 ? 45.562 9.547 17.266 1 32.22 551 PRO B C 1
ATOM 8529 O O . PRO B 1 551 ? 46.125 9.758 16.172 1 32.22 551 PRO B O 1
ATOM 8532 N N . SER B 1 552 ? 45.844 10.57 18.078 1 28.08 552 SER B N 1
ATOM 8533 C CA . SER B 1 552 ? 47.25 10.828 18.375 1 28.08 552 SER B CA 1
ATOM 8534 C C . SER B 1 552 ? 48 9.531 18.609 1 28.08 552 SER B C 1
ATOM 8536 O O . SER B 1 552 ? 47.75 8.828 19.594 1 28.08 552 SER B O 1
ATOM 8538 N N . GLN B 1 553 ? 48.156 8.609 17.672 1 27.47 553 GLN B N 1
ATOM 8539 C CA . GLN B 1 553 ? 49.219 7.641 17.797 1 27.47 553 GLN B CA 1
ATOM 8540 C C . GLN B 1 553 ? 50.531 8.32 18.219 1 27.47 553 GLN B C 1
ATOM 8542 O O . GLN B 1 553 ? 51.062 9.133 17.484 1 27.47 553 GLN B O 1
ATOM 8547 N N . GLY B 1 554 ? 50.594 8.781 19.531 1 20.58 554 GLY B N 1
ATOM 8548 C CA . GLY B 1 554 ? 51.875 8.57 20.172 1 20.58 554 GLY B CA 1
ATOM 8549 C C . GLY B 1 554 ? 52.25 7.102 20.25 1 20.58 554 GLY B C 1
ATOM 8550 O O . GLY B 1 554 ? 51.406 6.223 20.141 1 20.58 554 GLY B O 1
#

Solvent-accessible surface area (backbone atoms only — not comparable to full-atom values): 56504 Å² total; per-residue (Å²): 136,83,76,80,79,74,82,79,78,76,76,76,75,78,74,78,74,76,73,70,78,63,76,73,68,63,75,74,71,74,79,75,48,72,47,43,34,35,58,51,42,37,42,17,25,65,84,53,28,53,52,59,48,23,23,32,27,37,58,16,20,32,68,63,42,44,62,54,52,42,40,50,38,32,62,67,56,54,49,50,46,43,47,73,73,57,37,49,25,34,36,37,31,30,22,40,34,47,68,71,30,61,72,57,16,59,33,28,40,43,54,42,28,47,74,70,69,31,54,60,50,41,34,22,16,48,69,38,31,52,83,42,32,75,28,24,25,44,53,36,51,50,49,52,54,50,51,32,37,76,68,68,26,32,30,31,42,27,32,52,37,25,67,55,36,78,80,86,49,68,76,68,36,48,25,25,73,73,30,86,46,22,48,62,68,60,48,45,50,31,46,28,51,55,31,43,72,44,59,84,38,69,36,48,35,26,35,37,71,42,52,41,30,24,40,90,70,54,52,70,68,60,45,56,53,49,54,45,50,42,48,53,44,30,38,71,47,22,73,50,34,25,39,30,44,53,18,40,70,53,11,54,36,43,45,69,46,80,79,50,70,89,81,66,98,65,67,48,33,52,31,37,34,34,42,56,41,51,94,73,56,81,42,48,54,74,59,35,27,56,34,54,32,40,30,50,34,50,52,48,47,33,59,21,52,49,54,39,44,80,71,36,32,24,57,30,33,62,32,30,58,43,54,50,81,67,80,45,59,32,37,60,58,34,47,33,51,51,45,43,49,39,52,54,68,52,47,28,36,16,39,40,24,43,49,7,29,38,73,49,52,92,85,36,47,44,35,71,35,54,37,14,46,18,24,65,55,62,72,47,63,52,37,64,67,56,56,53,29,50,50,55,61,42,48,67,40,54,55,52,68,54,39,91,54,74,72,32,26,39,43,36,28,36,68,60,28,28,11,52,18,70,34,85,93,42,94,35,40,36,23,58,37,57,56,88,68,35,58,54,26,38,75,43,96,81,25,32,47,25,40,56,98,55,74,35,21,45,34,56,77,43,77,77,27,59,30,29,51,38,67,77,62,81,47,53,25,22,33,46,43,66,37,72,60,52,43,21,35,47,24,30,30,36,75,86,82,57,49,59,29,14,42,29,56,47,96,85,36,37,32,23,21,27,69,66,63,58,79,55,89,44,28,84,45,80,47,53,66,30,34,39,40,81,26,62,28,19,53,69,72,79,74,77,62,74,72,69,70,60,75,77,76,122,137,84,77,80,78,75,81,80,78,77,76,75,77,76,72,77,74,74,75,70,77,63,75,72,70,63,75,74,71,74,78,74,48,72,47,44,33,35,60,52,43,37,42,17,25,67,82,52,28,54,52,57,48,23,22,31,25,38,59,13,20,31,69,64,40,44,63,55,52,42,41,51,38,33,62,66,57,53,49,51,46,44,47,74,72,57,36,51,26,34,36,38,32,30,22,40,34,45,68,70,29,60,71,57,17,58,33,28,38,42,54,42,29,47,73,70,69,32,55,60,50,40,34,23,16,48,70,38,31,52,84,42,33,75,26,23,25,46,52,36,50,49,50,51,52,52,50,31,38,77,69,68,24,31,29,30,42,28,32,51,38,26,68,53,35,78,81,85,50,70,77,68,36,48,26,26,73,74,31,85,48,23,48,61,67,59,49,46,50,29,45,31,51,54,32,44,73,42,57,84,37,70,36,48,34,27,34,36,72,44,49,39,31,23,41,89,71,54,52,69,68,63,45,57,54,50,53,45,51,42,47,51,44,29,41,72,46,20,72,52,35,26,40,30,46,53,18,38,69,53,11,53,37,44,45,70,46,79,79,49,69,88,83,64,99,66,69,46,34,53,30,37,35,36,42,57,40,50,92,74,54,82,41,50,54,74,58,36,26,56,35,54,32,41,29,51,34,51,52,48,46,34,60,20,51,49,52,39,44,82,71,36,32,23,57,31,33,63,32,29,57,42,54,48,79,66,81,44,60,33,36,60,59,34,49,34,51,50,46,43,50,39,52,53,69,54,47,27,37,14,39,40,24,42,48,7,29,36,72,50,52,90,85,34,48,45,35,71,36,55,38,13,47,18,24,65,56,62,71,46,63,53,38,62,68,57,55,52,29,48,51,56,62,39,48,68,40,53,54,52,69,55,38,90,54,75,72,32,25,41,43,36,27,39,69,60,27,28,11,53,18,68,34,86,94,42,94,34,41,37,21,59,36,58,55,87,66,36,56,54,26,38,74,44,96,82,25,31,48,25,39,57,99,55,73,34,22,45,32,57,77,43,76,76,26,58,30,29,51,39,68,76,62,82,48,52,25,21,33,45,42,65,38,70,61,51,42,20,34,46,24,31,29,36,76,88,80,56,49,61,29,13,43,28,56,48,97,86,35,38,32,22,21,28,69,65,64,58,78,55,90,45,28,84,46,80,47,52,66,31,34,37,40,80,24,63,27,20,54,68,73,80,75,76,63,74,73,70,69,61,78,77,79,119

Nearest PDB structures (foldseek):
  8fc0-assembly6_F  TM=8.426E-01  e=1.072E-22  metagenome
  8fc0-assembly5_E  TM=8.483E-01  e=2.008E-22  metagenome
  8fc0-assembly8_H  TM=8.461E-01  e=4.463E-22  metagenome
  8fc0-assembly7_G  TM=8.629E-01  e=1.050E-21  metagenome
  8fc0-assembly1_A  TM=8.586E-01  e=1.479E-21  metagenome

Organism: Elaeis guineensis var. tenera (NCBI:txid51953)

Secondary structure (DSSP, 8-state):
---------------------------------SSPEEETTEEE-TTS-B---EEEEE---STT-S-TTTTTS-HHHHHHHHHHTT--EEEEEEETHHHH-HHHHTSBHHHHHHHTT-HHHHHHHHHH-TTTTTSBHHHHHHHHHHHHHHTT-EEEEEEEESSSS----TTSS-SSTTSTT--HHHHHHHHHHHHHHTTT-TTEEEEES-S---STT--HHHHHHHHHHHHHHHHHH-TTSEEEEE-BTTTTB-GGGGT-----S--TTEEEEEEE-GGGSS--TTTS-HHHHHHHHHHHHIIIIIHHHHTT--EEEEEE---TTS--HHHHHHHHHHHHHHHHHT-EEEES-S-SB-SEETTEET-B-TT-SB-TTSSSBS-HHHHHHHGGGGS-SS-TTS-SSPPEEEEEETTTTEEEEE-TT-SSBEEEE-GGGPPPEEE-TT--EEETTSS-EEE--STTEEPEEES-TTSGGG--EEESSSS-EEEEE-TTT--EEEEEE-TTSBEEEEE--S-SS-TT---GGGB-EEEEE-PPP--GGGGG------/---------------------------------SSPEEETTEEE-TTS-B---EEEEE---STT-S-TTTTTS-HHHHHHHHHHTT--EEEEEEETHHHH-HHHHTSBHHHHHHHTT-HHHHHHHHHH-TTTTTSBHHHHHHHHHHHHHHTT-EEEEEEEESSSS----TTSS-SSTTSTT--HHHHHHHHHHHHHHTTT-TTEEEEES-S---STT--HHHHHHHHHHHHHHHHHH-TTSEEEEE-BTTTTB-GGGGT-----S--TTEEEEEEE-GGGSS--TTTS-HHHHHHHHHHHHIIIIIHHHHTT--EEEEEE---TTS--HHHHHHHHHHHHHHHHHT-EEEES-S-SB-SEETTEET-B-TT-SB-TTSSSBS-HHHHHHHGGGGS-SS-TTS-SSPPEEEEEETTTTEEEEE-TT-SSBEEEE-GGGPPPEEE-TT--EEETTSS-EEE--STTEEPEEES-TTSGGG--EEESSSS-EEEEE-TTT--EEEEEE-TTSBEEEEE--S-SS-TT---GGGB-EEEEE-PPP--GGGGG------

Sequence (1108 aa):
MKIPMRPVLYLLLLLSFLSSNSLRASLATSSPSLPLSTSSRWIVDGNGRRVKLACVNWAAHLEAAAAEGLGKQPLDTISGGVVALGFNCVRLTWPLYLLTNVSLGSLPLRASLAGLGLLESAAAVAVNNPALLDLSLLQAFQAVVSNLASNNIMVILDNQISKAGWCCSKFDDNGFFGDKYFDPDEWLQGLTMMATMFNSTTNVVGMSLRNELRGPKQNISLWYRYMQRGAEAVHAANPNLLIILSGLDYDKDLSFLSESQVNLTFTDKVVFELHWYGFSDGGDWENGNPNEVCGSVVDNMMKKGGFLLEQGWPLFLSEFGVDQSGRNMADNRFLSCFLSVAAELDLDWALWALQGSYYIREGQLGYDETYGLLGWDWCKARNSSFVNRISALQAPFQGPGLSNNSPYNIIFHPLTGLCVVKKFSSKNLLELGQCADSEAWNYTAEQHVMLEDTKYCMLAKGVGRRARLGTSCGGSNSIWELISDSKMHVSTKLPINGSTVCLDISQDGTVITNLCKCLSLDGTCNPDSQWFKIIRSTRERESQTAYLKLPSQGMKIPMRPVLYLLLLLSFLSSNSLRASLATSSPSLPLSTSSRWIVDGNGRRVKLACVNWAAHLEAAAAEGLGKQPLDTISGGVVALGFNCVRLTWPLYLLTNVSLGSLPLRASLAGLGLLESAAAVAVNNPALLDLSLLQAFQAVVSNLASNNIMVILDNQISKAGWCCSKFDDNGFFGDKYFDPDEWLQGLTMMATMFNSTTNVVGMSLRNELRGPKQNISLWYRYMQRGAEAVHAANPNLLIILSGLDYDKDLSFLSESQVNLTFTDKVVFELHWYGFSDGGDWENGNPNEVCGSVVDNMMKKGGFLLEQGWPLFLSEFGVDQSGRNMADNRFLSCFLSVAAELDLDWALWALQGSYYIREGQLGYDETYGLLGWDWCKARNSSFVNRISALQAPFQGPGLSNNSPYNIIFHPLTGLCVVKKFSSKNLLELGQCADSEAWNYTAEQHVMLEDTKYCMLAKGVGRRARLGTSCGGSNSIWELISDSKMHVSTKLPINGSTVCLDISQDGTVITNLCKCLSLDGTCNPDSQWFKIIRSTRERESQTAYLKLPSQG

pLDDT: mean 91.79, std 17.29, range [20.5, 98.94]

InterPro domains:
  IPR001547 Glycoside hydrolase, family 5 [PF00150] (127-355)
  IPR017853 Glycoside hydrolase superfamily [SSF51445] (32-393)
  IPR035992 Ricin B-like lectins [SSF50370] (403-534)

Foldseek 3Di:
DPDDPPPPPPPPPPPPPPPPPPPPPVPPPPQAADQWWAWFQAIHGPVFHGDFQQEFEWEQQAQLNGTFCLLLAALLVLLVQCVVLLGQAYAYEGALCCQLVPVQVQAFSLRSCVVLVNNVSLVSNCVHPVPRRGGGSNVNVVVSLVSNVVSNHAYEYEHEFHHGADDDDLQPQTAADPGPRHPLVSLLVSLLVVLLVCLVPRSHHAYESYFERHHDPDDDVVLLVRLQVSQASSCVNHVRHQYEYADYHRSAAPLVCVVPPHDHPDDTRYAYEHEDELVPLPFPLPFFQLLQRLLVSVVSSCNGFVVSSVVRHHYEHAEYFAQQVPPDRSRLSVQLSVLLVCQQSLHHYYYHHAAQFGCDHPRDGLHGDRRHLAHSSSPHGSHVQVSQLCNLSSDGFAGPPQDPDDKFKWKAQNNRNWTWADDPVDDKWIFTDHSLRHAGWHQDPQQFTAGPPDQWTWFADDAPATTIIDNPCPDQRRHWFQDGSSSFFTWTADRPPRAIWTWFADPVGTIHIHHQPSNDGGRVTDRRRRGMHIHMGPHDGPPPPPPPPPPPPD/DPDDPPPPPPPPPPPPPPPPPPPPPVPPPPQAADQWWAWFQAIHGPVFHGDFQQEFEWEQQAQLNGTFCLLLAALLVLLVQCVVLLGQAYAYEGALCCQLVPVQVQAFSLRSCVVLVNNVSLVSNCVHPVPRRGGGSNVNVVVSLVSNVVSNHAYEYEHEFHHGADDDDLPPQTAADPGPRHPLVSLLVSLLVVLLVCLVPRSHHAYESYFERHHDPDDDVVLLVRLQSSQASSCVNHVRHQYERADYHRSAAPLVVVVPPHDHPDDTRYAYEHEDELVPLPFPLPFWQLLQRLLVSVVSSCNRPVVSSVVRHHYEHAEYFAQQVPPDRSRLSVQLSVLLVCQQSLHRYYYHHAAQFGCDHPRDGLHGDRRHLAHSSSPHGSHVQVSQLCNLSSDGFAGPPQDPDDKFKWKAQNNRNWTWADDPVDDWWIFTDHSLRHAGWHQDPQQFTAGPPDQWTWFADDAPATTIIDNPCPDQRRHWFQDGSSSFFTWTADRPPRAIWTWFADPVGTIHIHHQPSNDGGRVTDRRRRGMHIHMGPHDGPPPPPPVPPPPPD

Radius of gyration: 34.73 Å; Cα contacts (8 Å, |Δi|>4): 2484; chains: 2; bounding box: 83×90×99 Å